Protein AF-0000000067173569 (afdb_homodimer)

Organism: Mycolicibacterium smegmatis (strain ATCC 700084 / mc(2)155) (NCBI:txid246196)

Nearest PDB structures (foldseek):
  5ybn-assembly1_A  TM=7.438E-01  e=6.746E-12  Penicillium brasilianum
  5ybm-assembly1_B  TM=7.495E-01  e=1.218E-11  Penicillium brasilianum
  5ep9-assembly2_B  TM=6.623E-01  e=2.924E-09  Streptomyces nogalater
  4xbz-assembly4_H  TM=6.150E-01  e=3.825E-09  Micromonospora carbonacea
  5nch-assembly1_A  TM=6.832E-01  e=6.021E-06  Streptomyces muensis

Radius of gyration: 27.14 Å; Cα contacts (8 Å, |Δi|>4): 1643; chains: 2; bounding box: 82×82×100 Å

Foldseek 3Di:
DPPPPPDPPPPPPPPPPAFFFDPVLQDVVVLCVLLPDAADCVLVVQFPDADLQAGEHEPVSVPPDDPVVLVVNLVSLQCCCAQGQQKYKYALQDPLVLLQVLVVQVVVVQVVCVVVVHFQDDPFDHGPQKGKDFQSLQSCLQRPLLSSLNGQLGVVVQSSLCSLFNNLKEKGKMKMWGDAQRAKGQWFFDPDLRPPDLVCSRVDTLVCLSCGLSFKKKKKAWSAWFDVLQFAKWFRTSSLVSSNQSNNSPDPVNSVVSVVSTDDDTGHHNMMMMGGSSTTMITGHNNDDGDGTIIIMMIMGHLVDDDPDDHPLLSSCLSNLVSLLVCVVVVPDPSSSLSSLSHRFRRDQDDWQCVQFPPDPHPGDHGRSRLSSVCSVVVPDSVVSNVVVVSSVVRRDD/DPPPPPDPPPPPPPPPPAFFFDPVLQDVVVLCVLLPDAADVVLVVQFPDADLQAGEHEPVSVPPDDPVVLVVNLVSLQCCCAQGQQKYKYALQDPLVLLQVLVVQVVVVQVVCVVVVHFQDDPFDHGPQKGKDFQSLQSCLQRPLLSSLNGQLGVSVQSSLCSLFNNLKEKGKMKMWGDAQRAKGQWFFDFDLRPPDLVCSRVDTLVCLSCGLSFKKKKKAWSAWFDVLQFAKWFRTSSLVSSNQNNNSPDPVNSVVSVVSTDDDTGHHNMMMMGRSSTTMITGHNNDDGDGTIIIMMIMGHLVDDDPDDHPLLSSCLSNLVVLLVCVVVVHDPSSSLSSLSHRFRRDQDDWQCVQFPPDPHPGDHGRSRLSSVCSVVVPDSVVSNVVVVSSVVRRDD

InterPro domains:
  IPR008775 Phytanoyl-CoA dioxygenase-like [PF05721] (85-294)
  IPR047128 Phytanoyl-CoA dioxygenase [PTHR21308] (70-301)

pLDDT: mean 91.6, std 15.07, range [25.23, 98.88]

Secondary structure (DSSP, 8-state):
----------------TTSB--GGG--HHHHHHHH-----GGG-TTSSEEETTEEEEEHHHHTT--HHHHHHHHHHHHHHHTTS-SEEEEET-S-HHHHHHHHHHHHHHHHHHHHTT----BTTB-TTSEEEETTHHHHHHHH-HHHHHHHHT-HHHHHHHHHHH-TT-EEEEEEEEE-TTPPPPPPB--TTGGGS-GGGGGGSBHHHHHHGGGGEEEEEEESS-B-GGG-PPEE-TTGGG-TTHHHHTTSHHHHHHHHHH-B---B-TT-EEEE-TTS-EEPPP---SS--EEEEEEEEE-TTBPPSB---HHHHHHHHHHHHHHHHHTT--HHHHHHHHHHHS--S--SB-TTTS--SSSSSPPPHHHHHHHHHHTT--HHHHHHHHHHHHHHH--/----------------TTSB--GGG--HHHHHHHH-----GGG-TTSSEEETTEEEEEHHHHTT--HHHHHHHHHHHHHHHTTS-SEEEEET-S-HHHHHHHHHHHHHHHHHHHHTT----BTTB-TTSEEEETTHHHHHHHH-HHHHHHHHT-HHHHHHHHHHH-TT-EEEEEEEEE-TTPPPPPPB--TTGGGS-GGGGGGSBHHHHHHGGGGEEEEEEESS-B-GGG-PPEE-TTGGG-TTHHHHTTSHHHHHHHHHH-B---B-TT-EEEE-TTS-EEPPP---SS--EEEEEEEEE-TTBPPSB---HHHHHHHHHHHHHHHHHTT--HHHHHHHHHHHS--S--SB-TTTS--SSSSSPPPHHHHHHHHHHTT--HHHHHHHHHHHHHHH--

Sequence (796 aa):
MTSSLGSPVRSTGSTRRGAFIDESDCSLDDFRAAVARTTDAADYPHATEIRSNVPVYTAAALDGTDDGRRRAVQTELIAALSDGPGVVLFENAFDPAVVDSAGEAFTALIEQQRAAGGAAGDHFGAAGANDRVWNAAQKLALHSPRVYAEYYANDILALVSQAWLGPRYQVTSQVNVVNPGGAAQVPHRDYHLGFVTPGALAAYPAHIHRLSPALTLQGAVAHCDMPVESGPTMLLPYSQTFEAGYIAFYRPEFIEFFAEHHVQLPLRTGDAVFFNPALFHGAGANTSTGIRRMANLLQISSPFGRAMEALDRTAMIRAVYPELLAMKAAGRPEHELANVINATAEGYAFPTNLDLDQPIGSLAPPSQVDTVLEALATRRTPAELDTLLSQQDERRIPMTSSLGSPVRSTGSTRRGAFIDESDCSLDDFRAAVARTTDAADYPHATEIRSNVPVYTAAALDGTDDGRRRAVQTELIAALSDGPGVVLFENAFDPAVVDSAGEAFTALIEQQRAAGGAAGDHFGAAGANDRVWNAAQKLALHSPRVYAEYYANDILALVSQAWLGPRYQVTSQVNVVNPGGAAQVPHRDYHLGFVTPGALAAYPAHIHRLSPALTLQGAVAHCDMPVESGPTMLLPYSQTFEAGYIAFYRPEFIEFFAEHHVQLPLRTGDAVFFNPALFHGAGANTSTGIRRMANLLQISSPFGRAMEALDRTAMIRAVYPELLAMKAAGRPEHELANVINATAEGYAFPTNLDLDQPIGSLAPPSQVDTVLEALATRRTPAELDTLLSQQDERRIP

Structure (mmCIF, N/CA/C/O backbone):
data_AF-0000000067173569-model_v1
#
loop_
_entity.id
_entity.type
_entity.pdbx_description
1 polymer 'Phytanoyl-CoA dioxygenase'
#
loop_
_atom_site.group_PDB
_atom_site.id
_atom_site.type_symbol
_atom_site.label_atom_id
_atom_site.label_alt_id
_atom_site.label_comp_id
_atom_site.label_asym_id
_atom_site.label_entity_id
_atom_site.label_seq_id
_atom_site.pdbx_PDB_ins_code
_atom_site.Cartn_x
_atom_site.Cartn_y
_atom_site.Cartn_z
_atom_site.occupancy
_atom_site.B_iso_or_equiv
_atom_site.auth_seq_id
_atom_site.auth_comp_id
_atom_site.auth_asym_id
_atom_site.auth_atom_id
_atom_site.pdbx_PDB_model_num
ATOM 1 N N . MET A 1 1 ? -50.969 43.125 -14.453 1 26.12 1 MET A N 1
ATOM 2 C CA . MET A 1 1 ? -50.875 41.938 -13.578 1 26.12 1 MET A CA 1
ATOM 3 C C . MET A 1 1 ? -49.75 41 -14.047 1 26.12 1 MET A C 1
ATOM 5 O O . MET A 1 1 ? -49.938 40.188 -14.953 1 26.12 1 MET A O 1
ATOM 9 N N . THR A 1 2 ? -48.469 41.531 -14.164 1 30 2 THR A N 1
ATOM 10 C CA . THR A 1 2 ? -47.25 41.062 -14.805 1 30 2 THR A CA 1
ATOM 11 C C . THR A 1 2 ? -46.688 39.844 -14.055 1 30 2 THR A C 1
ATOM 13 O O . THR A 1 2 ? -46.438 39.906 -12.852 1 30 2 THR A O 1
ATOM 16 N N . SER A 1 3 ? -47.125 38.594 -14.445 1 29.27 3 SER A N 1
ATOM 17 C CA . SER A 1 3 ? -46.875 37.25 -13.93 1 29.27 3 SER A CA 1
ATOM 18 C C . SER A 1 3 ? -45.375 36.969 -13.859 1 29.27 3 SER A C 1
ATOM 20 O O . SER A 1 3 ? -44.688 37 -14.883 1 29.27 3 SER A O 1
ATOM 22 N N . SER A 1 4 ? -44.656 37.375 -12.75 1 25.81 4 SER A N 1
ATOM 23 C CA . SER A 1 4 ? -43.25 37.219 -12.477 1 25.81 4 SER A CA 1
ATOM 24 C C . SER A 1 4 ? -42.812 35.75 -12.469 1 25.81 4 SER A C 1
ATOM 26 O O . SER A 1 4 ? -43.344 34.969 -11.688 1 25.81 4 SER A O 1
ATOM 28 N N . LEU A 1 5 ? -42.469 35.156 -13.68 1 32.62 5 LEU A N 1
ATOM 29 C CA . LEU A 1 5 ? -42 33.781 -13.891 1 32.62 5 LEU A CA 1
ATOM 30 C C . LEU A 1 5 ? -40.812 33.469 -12.961 1 32.62 5 LEU A C 1
ATOM 32 O O . LEU A 1 5 ? -39.812 34.156 -12.969 1 32.62 5 LEU A O 1
ATOM 36 N N . GLY A 1 6 ? -41.125 32.875 -11.766 1 26.62 6 GLY A N 1
ATOM 37 C CA . GLY A 1 6 ? -40.188 32.406 -10.75 1 26.62 6 GLY A CA 1
ATOM 38 C C . GLY A 1 6 ? -39.125 31.484 -11.297 1 26.62 6 GLY A C 1
ATOM 39 O O . GLY A 1 6 ? -39.438 30.516 -12 1 26.62 6 GLY A O 1
ATOM 40 N N . SER A 1 7 ? -37.875 32.031 -11.578 1 30.16 7 SER A N 1
ATOM 41 C CA . SER A 1 7 ? -36.75 31.281 -12.102 1 30.16 7 SER A CA 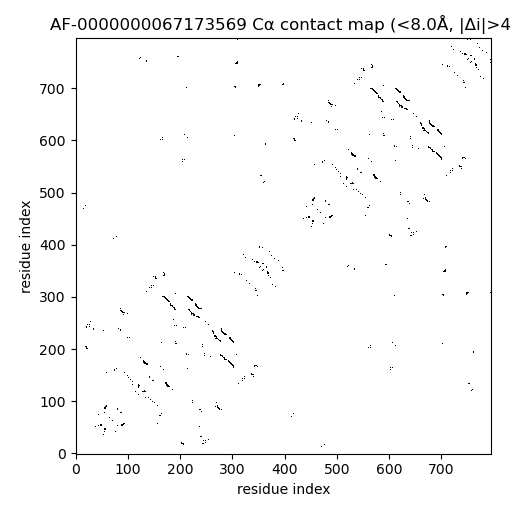1
ATOM 42 C C . SER A 1 7 ? -36.438 30.062 -11.25 1 30.16 7 SER A C 1
ATOM 44 O O . SER A 1 7 ? -36.406 30.141 -10.016 1 30.16 7 SER A O 1
ATOM 46 N N . PRO A 1 8 ? -36.656 28.797 -11.805 1 32.69 8 PRO A N 1
ATOM 47 C CA . PRO A 1 8 ? -36.469 27.578 -11.008 1 32.69 8 PRO A CA 1
ATOM 48 C C . PRO A 1 8 ? -35.094 27.516 -10.359 1 32.69 8 PRO A C 1
ATOM 50 O O . PRO A 1 8 ? -34.094 27.984 -10.945 1 32.69 8 PRO A O 1
ATOM 53 N N . VAL A 1 9 ? -34.906 27.562 -9.086 1 27.33 9 VAL A N 1
ATOM 54 C CA . VAL A 1 9 ? -33.719 27.297 -8.25 1 27.33 9 VAL A CA 1
ATOM 55 C C . VAL A 1 9 ? -33.125 25.953 -8.633 1 27.33 9 VAL A C 1
ATOM 57 O O . VAL A 1 9 ? -33.75 24.906 -8.492 1 27.33 9 VAL A O 1
ATOM 60 N N . ARG A 1 10 ? -32.188 26.016 -9.695 1 32.34 10 ARG A N 1
ATOM 61 C CA . ARG A 1 10 ? -31.422 24.828 -10.055 1 32.34 10 ARG A CA 1
ATOM 62 C C . ARG A 1 10 ? -30.906 24.109 -8.805 1 32.34 10 ARG A C 1
ATOM 64 O O . ARG A 1 10 ? -30.25 24.734 -7.961 1 32.34 10 ARG A O 1
ATOM 71 N N . SER A 1 11 ? -31.594 23.125 -8.375 1 29.66 11 SER A N 1
ATOM 72 C CA . SER A 1 11 ? -31.156 22.25 -7.297 1 29.66 11 SER A CA 1
ATOM 73 C C . SER A 1 11 ? -29.672 21.938 -7.406 1 29.66 11 SER A C 1
ATOM 75 O O . SER A 1 11 ? -29.219 21.312 -8.383 1 29.66 11 SER A O 1
ATOM 77 N N . THR A 1 12 ? -28.719 22.781 -7.125 1 32.84 12 THR A N 1
ATOM 78 C CA . THR A 1 12 ? -27.297 23 -7.348 1 32.84 12 THR A CA 1
ATOM 79 C C . THR A 1 12 ? -26.484 21.797 -6.891 1 32.84 12 THR A C 1
ATOM 81 O O . THR A 1 12 ? -25.266 21.766 -7.059 1 32.84 12 THR A O 1
ATOM 84 N N . GLY A 1 13 ? -26.812 21.172 -5.746 1 33.41 13 GLY A N 1
ATOM 85 C CA . GLY A 1 13 ? -25.719 20.359 -5.219 1 33.41 13 GLY A CA 1
ATOM 86 C C . GLY A 1 13 ? -25.422 19.141 -6.066 1 33.41 13 GLY A C 1
ATOM 87 O O . GLY A 1 13 ? -26.141 18.141 -6 1 33.41 13 GLY A O 1
ATOM 88 N N . SER A 1 14 ? -25.141 19.203 -7.285 1 34.59 14 SER A N 1
ATOM 89 C CA . SER A 1 14 ? -24.781 18.031 -8.086 1 34.59 14 SER A CA 1
ATOM 90 C C . SER A 1 14 ? -23.844 17.109 -7.328 1 34.59 14 SER A C 1
ATOM 92 O O . SER A 1 14 ? -22.719 17.516 -6.996 1 34.59 14 SER A O 1
ATOM 94 N N . THR A 1 15 ? -24.203 16.312 -6.352 1 40.56 15 THR A N 1
ATOM 95 C CA . THR A 1 15 ? -23.484 15.211 -5.727 1 40.56 15 THR A CA 1
ATOM 96 C C . THR A 1 15 ? -22.562 14.523 -6.73 1 40.56 15 THR A C 1
ATOM 98 O O . THR A 1 15 ? -23.016 14.07 -7.785 1 40.56 15 THR A O 1
ATOM 101 N N . ARG A 1 16 ? -21.406 15.07 -6.957 1 53 16 ARG A N 1
ATOM 102 C CA . ARG A 1 16 ? -20.375 14.383 -7.742 1 53 16 ARG A CA 1
ATOM 103 C C . ARG A 1 16 ? -20.5 12.867 -7.602 1 53 16 ARG A C 1
ATOM 105 O O . ARG A 1 16 ? -20.188 12.312 -6.543 1 53 16 ARG A O 1
ATOM 112 N N . ARG A 1 17 ? -21.391 12.273 -8.281 1 59.25 17 ARG A N 1
ATOM 113 C CA . ARG A 1 17 ? -21.594 10.836 -8.406 1 59.25 17 ARG A CA 1
ATOM 114 C C . ARG A 1 17 ? -20.266 10.086 -8.484 1 59.25 17 ARG A C 1
ATOM 116 O O . ARG A 1 17 ? -19.297 10.594 -9.055 1 59.25 17 ARG A O 1
ATOM 123 N N . GLY A 1 18 ? -19.969 9.195 -7.395 1 83 18 GLY A N 1
ATOM 124 C CA . GLY A 1 18 ? -18.938 8.211 -7.656 1 83 18 GLY A CA 1
ATOM 125 C C . GLY A 1 18 ? -17.766 8.312 -6.691 1 83 18 GLY A C 1
ATOM 126 O O . GLY A 1 18 ? -16.797 7.566 -6.812 1 83 18 GLY A O 1
ATOM 127 N N . ALA A 1 19 ? -18.016 9.219 -5.676 1 93.56 19 ALA A N 1
ATOM 128 C CA . ALA A 1 19 ? -16.906 9.344 -4.738 1 93.56 19 ALA A CA 1
ATOM 129 C C . ALA A 1 19 ? -16.891 8.203 -3.729 1 93.56 19 ALA A C 1
ATOM 131 O O . ALA A 1 19 ? -15.852 7.875 -3.16 1 93.56 19 ALA A O 1
ATOM 132 N N . PHE A 1 20 ? -18.109 7.645 -3.51 1 96 20 PHE A N 1
ATOM 133 C CA . PHE A 1 20 ? -18.266 6.484 -2.641 1 96 20 PHE A CA 1
ATOM 134 C C . PHE A 1 20 ? -19.094 5.402 -3.314 1 96 20 PHE A C 1
ATOM 136 O O . PHE A 1 20 ? -19.828 5.68 -4.27 1 96 20 PHE A O 1
ATOM 143 N N . ILE A 1 21 ? -18.875 4.191 -2.898 1 95.56 21 ILE A N 1
ATOM 144 C CA . ILE A 1 21 ? -19.641 3.029 -3.346 1 95.56 21 ILE A CA 1
ATOM 145 C C . ILE A 1 21 ? -20.453 2.465 -2.184 1 95.56 21 ILE A C 1
ATOM 147 O O . ILE A 1 21 ? -19.938 2.324 -1.07 1 95.56 21 ILE A O 1
ATOM 151 N N . ASP A 1 22 ? -21.703 2.283 -2.424 1 92.25 22 ASP A N 1
ATOM 152 C CA . ASP A 1 22 ? -22.547 1.705 -1.374 1 92.25 22 ASP A CA 1
ATOM 153 C C . ASP A 1 22 ? -23.469 0.636 -1.939 1 92.25 22 ASP A C 1
ATOM 155 O O . ASP A 1 22 ? -23.266 0.159 -3.059 1 92.25 22 ASP A O 1
ATOM 159 N N . GLU A 1 23 ? -24.422 0.193 -1.171 1 92.31 23 GLU A N 1
ATOM 160 C CA . GLU A 1 23 ? -25.281 -0.94 -1.504 1 92.31 23 GLU A CA 1
ATOM 161 C C . GLU A 1 23 ? -26.109 -0.656 -2.752 1 92.31 23 GLU A C 1
ATOM 163 O O . GLU A 1 23 ? -26.406 -1.565 -3.531 1 92.31 23 GLU A O 1
ATOM 168 N N . SER A 1 24 ? -26.406 0.577 -2.93 1 93.44 24 SER A N 1
ATOM 169 C CA . SER A 1 24 ? -27.25 0.936 -4.066 1 93.44 24 SER A CA 1
ATOM 170 C C . SER A 1 24 ? -26.484 0.814 -5.379 1 93.44 24 SER A C 1
ATOM 172 O O . SER A 1 24 ? -27.094 0.784 -6.453 1 93.44 24 SER A O 1
ATOM 174 N N . ASP A 1 25 ? -25.219 0.726 -5.293 1 95.44 25 ASP A N 1
ATOM 175 C CA . ASP A 1 25 ? -24.375 0.602 -6.48 1 95.44 25 ASP A CA 1
ATOM 176 C C . ASP A 1 25 ? -24.234 -0.86 -6.898 1 95.44 25 ASP A C 1
ATOM 178 O O . ASP A 1 25 ? -23.656 -1.156 -7.945 1 95.44 25 ASP A O 1
ATOM 182 N N . CYS A 1 26 ? -24.75 -1.793 -6.148 1 96.5 26 CYS A N 1
ATOM 183 C CA . CYS A 1 26 ? -24.594 -3.225 -6.383 1 96.5 26 CYS A CA 1
ATOM 184 C C . CYS A 1 26 ? -25.719 -3.762 -7.25 1 96.5 26 CYS A C 1
ATOM 186 O O . CYS A 1 26 ? -26.531 -4.582 -6.797 1 96.5 26 CYS A O 1
ATOM 188 N N . SER A 1 27 ? -25.672 -3.449 -8.484 1 97.12 27 SER A N 1
ATOM 189 C CA . SER A 1 27 ? -26.672 -3.885 -9.453 1 97.12 27 SER A CA 1
ATOM 190 C C . SER A 1 27 ? -26.25 -5.164 -10.164 1 97.12 27 SER A C 1
ATOM 192 O O . SER A 1 27 ? -25.219 -5.188 -10.852 1 97.12 27 SER A O 1
ATOM 194 N N . LEU A 1 28 ? -27.094 -6.191 -10.055 1 97.81 28 LEU A N 1
ATOM 195 C CA . LEU A 1 28 ? -26.781 -7.445 -10.734 1 97.81 28 LEU A CA 1
ATOM 196 C C . LEU A 1 28 ? -26.797 -7.258 -12.25 1 97.81 28 LEU A C 1
ATOM 198 O O . LEU A 1 28 ? -26 -7.883 -12.961 1 97.81 28 LEU A O 1
ATOM 202 N N . ASP A 1 29 ? -27.672 -6.375 -12.719 1 97.94 29 ASP A N 1
ATOM 203 C CA . ASP A 1 29 ? -27.75 -6.105 -14.148 1 97.94 29 ASP A CA 1
ATOM 204 C C . ASP A 1 29 ? -26.453 -5.461 -14.648 1 97.94 29 ASP A C 1
ATOM 206 O O . ASP A 1 29 ? -25.953 -5.816 -15.711 1 97.94 29 ASP A O 1
ATOM 210 N N . ASP A 1 30 ? -25.953 -4.52 -13.883 1 97.38 30 ASP A N 1
ATOM 211 C CA . ASP A 1 30 ? -24.688 -3.889 -14.242 1 97.38 30 ASP A CA 1
ATOM 212 C C . ASP A 1 30 ? -23.547 -4.895 -14.188 1 97.38 30 ASP A C 1
ATOM 214 O O . ASP A 1 30 ? -22.641 -4.859 -15.039 1 97.38 30 ASP A O 1
ATOM 218 N N . PHE A 1 31 ? -23.656 -5.75 -13.211 1 98.06 31 PHE A N 1
ATOM 219 C CA . PHE A 1 31 ? -22.641 -6.797 -13.086 1 98.06 31 PHE A CA 1
ATOM 220 C C . PHE A 1 31 ? -22.688 -7.734 -14.281 1 98.06 31 PHE A C 1
ATOM 222 O O . PHE A 1 31 ? -21.641 -8.031 -14.883 1 98.06 31 PHE A O 1
ATOM 229 N N . ARG A 1 32 ? -23.812 -8.164 -14.633 1 98.06 32 ARG A N 1
ATOM 230 C CA . ARG A 1 32 ? -24.016 -9.023 -15.789 1 98.06 32 ARG A CA 1
ATOM 231 C C . ARG A 1 32 ? -23.469 -8.375 -17.062 1 98.06 32 ARG A C 1
ATOM 233 O O . ARG A 1 32 ? -22.797 -9.031 -17.859 1 98.06 32 ARG A O 1
ATOM 240 N N . ALA A 1 33 ? -23.734 -7.141 -17.188 1 97.44 33 ALA A N 1
ATOM 241 C CA . ALA A 1 33 ? -23.25 -6.402 -18.344 1 97.44 33 ALA A CA 1
ATOM 242 C C . ALA A 1 33 ? -21.719 -6.332 -18.359 1 97.44 33 ALA A C 1
ATOM 244 O O . ALA A 1 33 ? -21.109 -6.43 -19.422 1 97.44 33 ALA A O 1
ATOM 245 N N . ALA A 1 34 ? -21.125 -6.152 -17.188 1 96.25 34 ALA A N 1
ATOM 246 C CA . ALA A 1 34 ? -19.688 -6.02 -17.062 1 96.25 34 ALA A CA 1
ATOM 247 C C . ALA A 1 34 ? -18.969 -7.309 -17.453 1 96.25 34 ALA A C 1
ATOM 249 O O . ALA A 1 34 ? -17.875 -7.273 -18.016 1 96.25 34 ALA A O 1
ATOM 250 N N . VAL A 1 35 ? -19.625 -8.461 -17.234 1 97.56 35 VAL A N 1
ATOM 251 C CA . VAL A 1 35 ? -18.922 -9.719 -17.438 1 97.56 35 VAL A CA 1
ATOM 252 C C . VAL A 1 35 ? -19.344 -10.32 -18.781 1 97.56 35 VAL A C 1
ATOM 254 O O . VAL A 1 35 ? -18.75 -11.297 -19.25 1 97.56 35 VAL A O 1
ATOM 257 N N . ALA A 1 36 ? -20.406 -9.758 -19.406 1 96.5 36 ALA A N 1
ATOM 258 C CA . ALA A 1 36 ? -20.891 -10.273 -20.688 1 96.5 36 ALA A CA 1
ATOM 259 C C . ALA A 1 36 ? -20 -9.812 -21.844 1 96.5 36 ALA A C 1
ATOM 261 O O . ALA A 1 36 ? -20.422 -9.031 -22.688 1 96.5 36 ALA A O 1
ATOM 262 N N . ARG A 1 37 ? -18.781 -10.227 -21.812 1 96.25 37 ARG A N 1
ATOM 263 C CA . ARG A 1 37 ? -17.766 -9.867 -22.797 1 96.25 37 ARG A CA 1
ATOM 264 C C . ARG A 1 37 ? -17.078 -11.109 -23.344 1 96.25 37 ARG A C 1
ATOM 266 O O . ARG A 1 37 ? -17.047 -12.156 -22.688 1 96.25 37 ARG A O 1
ATOM 273 N N . THR A 1 38 ? -16.625 -11.008 -24.547 1 97.5 38 THR A N 1
ATOM 274 C CA . THR A 1 38 ? -15.82 -12.055 -25.172 1 97.5 38 THR A CA 1
ATOM 275 C C . THR A 1 38 ? -14.398 -11.57 -25.422 1 97.5 38 THR A C 1
ATOM 277 O O . THR A 1 38 ? -14.195 -10.484 -25.969 1 97.5 38 THR A O 1
ATOM 280 N N . THR A 1 39 ? -13.484 -12.328 -24.984 1 98.31 39 THR A N 1
ATOM 281 C CA . THR A 1 39 ? -12.086 -11.984 -25.188 1 98.31 39 THR A CA 1
ATOM 282 C C . THR A 1 39 ? -11.672 -12.227 -26.641 1 98.31 39 THR A C 1
ATOM 284 O O . THR A 1 39 ? -11.742 -13.352 -27.125 1 98.31 39 THR A O 1
ATOM 287 N N . ASP A 1 40 ? -11.281 -11.172 -27.328 1 97.56 40 ASP A N 1
ATOM 288 C CA . ASP A 1 40 ? -10.805 -11.258 -28.703 1 97.56 40 ASP A CA 1
ATOM 289 C C . ASP A 1 40 ? -9.32 -11.609 -28.75 1 97.56 40 ASP A C 1
ATOM 291 O O . ASP A 1 40 ? -8.484 -10.859 -28.25 1 97.56 40 ASP A O 1
ATOM 295 N N . ALA A 1 41 ? -9.008 -12.672 -29.391 1 97.56 41 ALA A N 1
ATOM 296 C CA . ALA A 1 41 ? -7.621 -13.133 -29.5 1 97.56 41 ALA A CA 1
ATOM 297 C C . ALA A 1 41 ? -6.738 -12.062 -30.141 1 97.56 41 ALA A C 1
ATOM 299 O O . ALA A 1 41 ? -5.551 -11.969 -29.844 1 97.56 41 ALA A O 1
ATOM 300 N N . ALA A 1 42 ? -7.254 -11.211 -30.969 1 97.12 42 ALA A N 1
ATOM 301 C CA . ALA A 1 42 ? -6.508 -10.164 -31.656 1 97.12 42 ALA A CA 1
ATOM 302 C C . ALA A 1 42 ? -5.945 -9.148 -30.672 1 97.12 42 ALA A C 1
ATOM 304 O O . ALA A 1 42 ? -4.934 -8.492 -30.953 1 97.12 42 ALA A O 1
ATOM 305 N N . ASP A 1 43 ? -6.574 -9.031 -29.547 1 96.44 43 ASP A N 1
ATOM 306 C CA . ASP A 1 43 ? -6.125 -8.086 -28.516 1 96.44 43 ASP A CA 1
ATOM 307 C C . ASP A 1 43 ? -4.969 -8.672 -27.703 1 96.44 43 ASP A C 1
ATOM 309 O O . ASP A 1 43 ? -4.32 -7.961 -26.938 1 96.44 43 ASP A O 1
ATOM 313 N N . TYR A 1 44 ? -4.695 -9.969 -27.875 1 97.31 44 TYR A N 1
ATOM 314 C CA . TYR A 1 44 ? -3.65 -10.68 -27.141 1 97.31 44 TYR A CA 1
ATOM 315 C C . TYR A 1 44 ? -2.777 -11.492 -28.078 1 97.31 44 TYR A C 1
ATOM 317 O O . TYR A 1 44 ? -2.711 -12.719 -27.969 1 97.31 44 TYR A O 1
ATOM 325 N N . PRO A 1 45 ? -2.023 -10.797 -28.891 1 96.31 45 PRO A N 1
ATOM 326 C CA . PRO A 1 45 ? -1.283 -11.469 -29.969 1 96.31 45 PRO A CA 1
ATOM 327 C C . PRO A 1 45 ? -0.186 -12.391 -29.422 1 96.31 45 PRO A C 1
ATOM 329 O O . PRO A 1 45 ? 0.291 -13.266 -30.141 1 96.31 45 PRO A O 1
ATOM 332 N N . HIS A 1 46 ? 0.272 -12.227 -28.219 1 96.06 46 HIS A N 1
ATOM 333 C CA . HIS A 1 46 ? 1.327 -13.078 -27.688 1 96.06 46 HIS A CA 1
ATOM 334 C C . HIS A 1 46 ? 0.747 -14.32 -27.016 1 96.06 46 HIS A C 1
ATOM 336 O O . HIS A 1 46 ? 1.489 -15.211 -26.609 1 96.06 46 HIS A O 1
ATOM 342 N N . ALA A 1 47 ? -0.56 -14.375 -26.812 1 97.31 47 ALA A N 1
ATOM 343 C CA . ALA A 1 47 ? -1.221 -15.578 -26.312 1 97.31 47 ALA A CA 1
ATOM 344 C C . ALA A 1 47 ? -1.324 -16.641 -27.391 1 97.31 47 ALA A C 1
ATOM 346 O O . ALA A 1 47 ? -1.45 -16.328 -28.578 1 97.31 47 ALA A O 1
ATOM 347 N N . THR A 1 48 ? -1.262 -17.875 -27 1 97.19 48 THR A N 1
ATOM 348 C CA . THR A 1 48 ? -1.377 -18.984 -27.938 1 97.19 48 THR A CA 1
ATOM 349 C C . THR A 1 48 ? -2.838 -19.25 -28.297 1 97.19 48 THR A C 1
ATOM 351 O O . THR A 1 48 ? -3.15 -19.641 -29.422 1 97.19 48 THR A O 1
ATOM 354 N N . GLU A 1 49 ? -3.717 -19.016 -27.344 1 97.38 49 GLU A N 1
ATOM 355 C CA . GLU A 1 49 ? -5.152 -19.188 -27.547 1 97.38 49 GLU A CA 1
ATOM 356 C C . GLU A 1 49 ? -5.953 -18.5 -26.453 1 97.38 49 GLU A C 1
ATOM 358 O O . GLU A 1 49 ? -5.379 -17.984 -25.484 1 97.38 49 GLU A O 1
ATOM 363 N N . ILE A 1 50 ? -7.199 -18.359 -26.688 1 98.56 50 ILE A N 1
ATOM 364 C CA . ILE A 1 50 ? -8.164 -17.938 -25.688 1 98.56 50 ILE A CA 1
ATOM 365 C C . ILE A 1 50 ? -9.031 -19.125 -25.266 1 98.56 50 ILE A C 1
ATOM 367 O O . ILE A 1 50 ? -9.648 -19.766 -26.109 1 98.56 50 ILE A O 1
ATOM 371 N N . ARG A 1 51 ? -8.992 -19.516 -24.016 1 98.5 51 ARG A N 1
ATOM 372 C CA . ARG A 1 51 ? -9.836 -20.578 -23.469 1 98.5 51 ARG A CA 1
ATOM 373 C C . ARG A 1 51 ? -10.82 -20.016 -22.453 1 98.5 51 ARG A C 1
ATOM 375 O O . ARG A 1 51 ? -10.414 -19.547 -21.391 1 98.5 51 ARG A O 1
ATOM 382 N N . SER A 1 52 ? -12.141 -20.031 -22.719 1 97.94 52 SER A N 1
ATOM 383 C CA . SER A 1 52 ? -13.164 -19.516 -21.812 1 97.94 52 SER A CA 1
ATOM 384 C C . SER A 1 52 ? -12.867 -18.078 -21.391 1 97.94 52 SER A C 1
ATOM 386 O O . SER A 1 52 ? -12.891 -17.766 -20.203 1 97.94 52 SER A O 1
ATOM 388 N N . ASN A 1 53 ? -12.422 -17.219 -22.344 1 98.31 53 ASN A N 1
ATOM 389 C CA . ASN A 1 53 ? -12.164 -15.797 -22.203 1 98.31 53 ASN A CA 1
ATOM 390 C C . ASN A 1 53 ? -10.828 -15.531 -21.5 1 98.31 53 ASN A C 1
ATOM 392 O O . ASN A 1 53 ? -10.469 -14.383 -21.25 1 98.31 53 ASN A O 1
ATOM 396 N N . VAL A 1 54 ? -10.047 -16.641 -21.219 1 98.81 54 VAL A N 1
ATOM 397 C CA . VAL A 1 54 ? -8.766 -16.484 -20.531 1 98.81 54 VAL A CA 1
ATOM 398 C C . VAL A 1 54 ? -7.629 -16.594 -21.547 1 98.81 54 VAL A C 1
ATOM 400 O O . VAL A 1 54 ? -7.477 -17.609 -22.219 1 98.81 54 VAL A O 1
ATOM 403 N N . PRO A 1 55 ? -6.855 -15.523 -21.75 1 98.81 55 PRO A N 1
ATOM 404 C CA . PRO A 1 55 ? -5.66 -15.68 -22.578 1 98.81 55 PRO A CA 1
ATOM 405 C C . PRO A 1 55 ? -4.695 -16.734 -22.031 1 98.81 55 PRO A C 1
ATOM 407 O O . PRO A 1 55 ? -4.371 -16.719 -20.828 1 98.81 55 PRO A O 1
ATOM 410 N N . VAL A 1 56 ? -4.262 -17.641 -22.859 1 98.69 56 VAL A N 1
ATOM 411 C CA . VAL A 1 56 ? -3.338 -18.703 -22.5 1 98.69 56 VAL A CA 1
ATOM 412 C C . VAL A 1 56 ? -2 -18.5 -23.203 1 98.69 56 VAL A C 1
ATOM 414 O O . VAL A 1 56 ? -1.955 -18.344 -24.422 1 98.69 56 VAL A O 1
ATOM 417 N N . TYR A 1 57 ? -0.974 -18.422 -22.438 1 98.06 57 TYR A N 1
ATOM 418 C CA . TYR A 1 57 ? 0.387 -18.266 -22.938 1 98.06 57 TYR A CA 1
ATOM 419 C C . TYR A 1 57 ? 1.183 -19.562 -22.734 1 98.06 57 TYR A C 1
ATOM 421 O O . TYR A 1 57 ? 0.828 -20.391 -21.906 1 98.06 57 TYR A O 1
ATOM 429 N N . THR A 1 58 ? 2.209 -19.734 -23.5 1 96 58 THR A N 1
ATOM 430 C CA . THR A 1 58 ? 3.176 -20.797 -23.297 1 96 58 THR A CA 1
ATOM 431 C C . THR A 1 58 ? 4.539 -20.234 -22.906 1 96 58 THR A C 1
ATOM 433 O O . THR A 1 58 ? 5.043 -19.312 -23.578 1 96 58 THR A O 1
ATOM 436 N N . ALA A 1 59 ? 5.07 -20.734 -21.844 1 92.25 59 ALA A N 1
ATOM 437 C CA . ALA A 1 59 ? 6.359 -20.234 -21.359 1 92.25 59 ALA A CA 1
ATOM 438 C C . ALA A 1 59 ? 7.41 -20.297 -22.469 1 92.25 59 ALA A C 1
ATOM 440 O O . ALA A 1 59 ? 8.234 -19.375 -22.594 1 92.25 59 ALA A O 1
ATOM 441 N N . ALA A 1 60 ? 7.406 -21.312 -23.234 1 88.38 60 ALA A N 1
ATOM 442 C CA . ALA A 1 60 ? 8.383 -21.516 -24.312 1 88.38 60 ALA A CA 1
ATOM 443 C C . ALA A 1 60 ? 8.328 -20.375 -25.312 1 88.38 60 ALA A C 1
ATOM 445 O O . ALA A 1 60 ? 9.359 -19.969 -25.859 1 88.38 60 ALA A O 1
ATOM 446 N N . ALA A 1 61 ? 7.152 -19.891 -25.562 1 87.62 61 ALA A N 1
ATOM 447 C CA . ALA A 1 61 ? 6.98 -18.812 -26.547 1 87.62 61 ALA A CA 1
ATOM 448 C C . ALA A 1 61 ? 7.543 -17.5 -26.016 1 87.62 61 ALA A C 1
ATOM 450 O O . ALA A 1 61 ? 7.793 -16.578 -26.797 1 87.62 61 ALA A O 1
ATOM 451 N N . LEU A 1 62 ? 7.773 -17.453 -24.766 1 89.06 62 LEU A N 1
ATOM 452 C CA . LEU A 1 62 ? 8.211 -16.203 -24.141 1 89.06 62 LEU A CA 1
ATOM 453 C C . LEU A 1 62 ? 9.68 -16.281 -23.75 1 89.06 62 LEU A C 1
ATOM 455 O O . LEU A 1 62 ? 10.25 -15.289 -23.297 1 89.06 62 LEU A O 1
ATOM 459 N N . ASP A 1 63 ? 10.234 -17.391 -23.953 1 80.88 63 ASP A N 1
ATOM 460 C CA . ASP A 1 63 ? 11.641 -17.594 -23.625 1 80.88 63 ASP A CA 1
ATOM 461 C C . ASP A 1 63 ? 12.539 -16.75 -24.547 1 80.88 63 ASP A C 1
ATOM 463 O O . ASP A 1 63 ? 12.305 -16.672 -25.75 1 80.88 63 ASP A O 1
ATOM 467 N N . GLY A 1 64 ? 13.547 -16.172 -23.938 1 73.31 64 GLY A N 1
ATOM 468 C CA . GLY A 1 64 ? 14.57 -15.484 -24.703 1 73.31 64 GLY A CA 1
ATOM 469 C C . GLY A 1 64 ? 14.086 -14.195 -25.328 1 73.31 64 GLY A C 1
ATOM 470 O O . GLY A 1 64 ? 14.633 -13.734 -26.328 1 73.31 64 GLY A O 1
ATOM 471 N N . THR A 1 65 ? 13.055 -13.703 -24.844 1 75.12 65 THR A N 1
ATOM 472 C CA . THR A 1 65 ? 12.547 -12.453 -25.406 1 75.12 65 THR A CA 1
ATOM 473 C C . THR A 1 65 ? 13.469 -11.289 -25.062 1 75.12 65 THR A C 1
ATOM 475 O O . THR A 1 65 ? 14.055 -11.258 -23.969 1 75.12 65 THR A O 1
ATOM 478 N N . ASP A 1 66 ? 13.727 -10.484 -26.078 1 82.56 66 ASP A N 1
ATOM 479 C CA . ASP A 1 66 ? 14.492 -9.273 -25.812 1 82.56 66 ASP A CA 1
ATOM 480 C C . ASP A 1 66 ? 13.672 -8.25 -25.031 1 82.56 66 ASP A C 1
ATOM 482 O O . ASP A 1 66 ? 12.5 -8.484 -24.734 1 82.56 66 ASP A O 1
ATOM 486 N N . ASP A 1 67 ? 14.312 -7.191 -24.719 1 84.19 67 ASP A N 1
ATOM 487 C CA . ASP A 1 67 ? 13.703 -6.188 -23.844 1 84.19 67 ASP A CA 1
ATOM 488 C C . ASP A 1 67 ? 12.453 -5.594 -24.484 1 84.19 67 ASP A C 1
ATOM 490 O O . ASP A 1 67 ? 11.461 -5.34 -23.797 1 84.19 67 ASP A O 1
ATOM 494 N N . GLY A 1 68 ? 12.531 -5.371 -25.797 1 85.56 68 GLY A N 1
ATOM 495 C CA . GLY A 1 68 ? 11.383 -4.809 -26.484 1 85.56 68 GLY A CA 1
ATOM 496 C C . GLY A 1 68 ? 10.18 -5.73 -26.484 1 85.56 68 GLY A C 1
ATOM 497 O O . GLY A 1 68 ? 9.062 -5.301 -26.188 1 85.56 68 GLY A O 1
ATOM 498 N N . ARG A 1 69 ? 10.414 -6.957 -26.828 1 90.25 69 ARG A N 1
ATOM 499 C CA . ARG A 1 69 ? 9.328 -7.934 -26.828 1 90.25 69 ARG A CA 1
ATOM 500 C C . ARG A 1 69 ? 8.805 -8.172 -25.406 1 90.25 69 ARG A C 1
ATOM 502 O O . ARG A 1 69 ? 7.598 -8.336 -25.219 1 90.25 69 ARG A O 1
ATOM 509 N N . ARG A 1 70 ? 9.719 -8.227 -24.516 1 94.12 70 ARG A N 1
ATOM 510 C CA . ARG A 1 70 ? 9.297 -8.391 -23.125 1 94.12 70 ARG A CA 1
ATOM 511 C C . ARG A 1 70 ? 8.344 -7.273 -22.703 1 94.12 70 ARG A C 1
ATOM 513 O O . ARG A 1 70 ? 7.305 -7.531 -22.094 1 94.12 70 ARG A O 1
ATOM 520 N N . ARG A 1 71 ? 8.664 -6.023 -23.062 1 94.62 71 ARG A N 1
ATOM 521 C CA . ARG A 1 71 ? 7.824 -4.871 -22.766 1 94.62 71 ARG A CA 1
ATOM 522 C C . ARG A 1 71 ? 6.465 -4.988 -23.438 1 94.62 71 ARG A C 1
ATOM 524 O O . ARG A 1 71 ? 5.441 -4.613 -22.859 1 94.62 71 ARG A O 1
ATOM 531 N N . ALA A 1 72 ? 6.457 -5.473 -24.609 1 95 72 ALA A N 1
ATOM 532 C CA . ALA A 1 72 ? 5.207 -5.664 -25.344 1 95 72 ALA A CA 1
ATOM 533 C C . ALA A 1 72 ? 4.312 -6.684 -24.641 1 95 72 ALA A C 1
ATOM 535 O O . ALA A 1 72 ? 3.104 -6.48 -24.516 1 95 72 ALA A O 1
ATOM 536 N N . VAL A 1 73 ? 4.895 -7.781 -24.203 1 96.69 73 VAL A N 1
ATOM 537 C CA . VAL A 1 73 ? 4.148 -8.812 -23.484 1 96.69 73 VAL A CA 1
ATOM 538 C C . VAL A 1 73 ? 3.633 -8.242 -22.172 1 96.69 73 VAL A C 1
ATOM 540 O O . VAL A 1 73 ? 2.48 -8.477 -21.797 1 96.69 73 VAL A O 1
ATOM 543 N N . GLN A 1 74 ? 4.488 -7.48 -21.469 1 97.5 74 GLN A N 1
ATOM 544 C CA . GLN A 1 74 ? 4.062 -6.859 -20.219 1 97.5 74 GLN A CA 1
ATOM 545 C C . GLN A 1 74 ? 2.875 -5.926 -20.438 1 97.5 74 GLN A C 1
ATOM 547 O O . GLN A 1 74 ? 1.934 -5.906 -19.656 1 97.5 74 GLN A O 1
ATOM 552 N N . THR A 1 75 ? 2.947 -5.18 -21.5 1 97.38 75 THR A N 1
ATOM 553 C CA . THR A 1 75 ? 1.857 -4.273 -21.844 1 97.38 75 THR A CA 1
ATOM 554 C C . THR A 1 75 ? 0.556 -5.047 -22.047 1 97.38 75 THR A C 1
ATOM 556 O O . THR A 1 75 ? -0.499 -4.629 -21.562 1 97.38 75 THR A O 1
ATOM 559 N N . GLU A 1 76 ? 0.681 -6.121 -22.766 1 97.5 76 GLU A N 1
ATOM 560 C CA . GLU A 1 76 ? -0.463 -6.996 -23.016 1 97.5 76 GLU A CA 1
ATOM 561 C C . GLU A 1 76 ? -0.991 -7.586 -21.703 1 97.5 76 GLU A C 1
ATOM 563 O O . GLU A 1 76 ? -2.203 -7.637 -21.484 1 97.5 76 GLU A O 1
ATOM 568 N N . LEU A 1 77 ? -0.126 -8.016 -20.828 1 98.44 77 LEU A N 1
ATOM 569 C CA . LEU A 1 77 ? -0.51 -8.578 -19.531 1 98.44 77 LEU A CA 1
ATOM 570 C C . LEU A 1 77 ? -1.199 -7.535 -18.672 1 98.44 77 LEU A C 1
ATOM 572 O O . LEU A 1 77 ? -2.178 -7.836 -17.984 1 98.44 77 LEU A O 1
ATOM 576 N N . ILE A 1 78 ? -0.716 -6.309 -18.688 1 98.5 78 ILE A N 1
ATOM 577 C CA . ILE A 1 78 ? -1.341 -5.219 -17.938 1 98.5 78 ILE A CA 1
ATOM 578 C C . ILE A 1 78 ? -2.773 -5.016 -18.438 1 98.5 78 ILE A C 1
ATOM 580 O O . ILE A 1 78 ? -3.699 -4.887 -17.625 1 98.5 78 ILE A O 1
ATOM 584 N N . ALA A 1 79 ? -2.943 -5.016 -19.719 1 97.94 79 ALA A N 1
ATOM 585 C CA . ALA A 1 79 ? -4.277 -4.863 -20.297 1 97.94 79 ALA A CA 1
ATOM 586 C C . ALA A 1 79 ? -5.195 -6 -19.859 1 97.94 79 ALA A C 1
ATOM 588 O O . ALA A 1 79 ? -6.355 -5.773 -19.5 1 97.94 79 ALA A O 1
ATOM 589 N N . ALA A 1 80 ? -4.672 -7.199 -19.891 1 98.62 80 ALA A N 1
ATOM 590 C CA . ALA A 1 80 ? -5.457 -8.367 -19.5 1 98.62 80 ALA A CA 1
ATOM 591 C C . ALA A 1 80 ? -5.891 -8.281 -18.047 1 98.62 80 ALA A C 1
ATOM 593 O O . ALA A 1 80 ? -7.047 -8.555 -17.719 1 98.62 80 ALA A O 1
ATOM 594 N N . LEU A 1 81 ? -5.035 -7.867 -17.172 1 98.56 81 LEU A N 1
ATOM 595 C CA . LEU A 1 81 ? -5.258 -7.926 -15.734 1 98.56 81 LEU A CA 1
ATOM 596 C C . LEU A 1 81 ? -6.074 -6.727 -15.266 1 98.56 81 LEU A C 1
ATOM 598 O O . LEU A 1 81 ? -6.695 -6.777 -14.195 1 98.56 81 LEU A O 1
ATOM 602 N N . SER A 1 82 ? -5.996 -5.621 -16.016 1 96.81 82 SER A N 1
ATOM 603 C CA . SER A 1 82 ? -6.688 -4.406 -15.602 1 96.81 82 SER A CA 1
ATOM 604 C C . SER A 1 82 ? -8.102 -4.359 -16.172 1 96.81 82 SER A C 1
ATOM 606 O O . SER A 1 82 ? -9.047 -4.824 -15.523 1 96.81 82 SER A O 1
ATOM 608 N N . ASP A 1 83 ? -8.266 -4.094 -17.469 1 94.88 83 ASP A N 1
ATOM 609 C CA . ASP A 1 83 ? -9.578 -3.852 -18.062 1 94.88 83 ASP A CA 1
ATOM 610 C C . ASP A 1 83 ? -10.023 -5.035 -18.922 1 94.88 83 ASP A C 1
ATOM 612 O O . ASP A 1 83 ? -11.133 -5.035 -19.453 1 94.88 83 ASP A O 1
ATOM 616 N N . GLY A 1 84 ? -9.156 -6.027 -19.078 1 98 84 GLY A N 1
ATOM 617 C CA . GLY A 1 84 ? -9.484 -7.23 -19.812 1 98 84 GLY A CA 1
ATOM 618 C C . GLY A 1 84 ? -10.109 -8.312 -18.953 1 98 84 GLY A C 1
ATOM 619 O O . GLY A 1 84 ? -10.977 -8.031 -18.125 1 98 84 GLY A O 1
ATOM 620 N N . PRO A 1 85 ? -9.742 -9.539 -19.203 1 98.69 85 PRO A N 1
ATOM 621 C CA . PRO A 1 85 ? -10.383 -10.664 -18.531 1 98.69 85 PRO A CA 1
ATOM 622 C C . PRO A 1 85 ? -10.008 -10.75 -17.047 1 98.69 85 PRO A C 1
ATOM 624 O O . PRO A 1 85 ? -10.68 -11.438 -16.281 1 98.69 85 PRO A O 1
ATOM 627 N N . GLY A 1 86 ? -8.945 -10.18 -16.641 1 98.69 86 GLY A N 1
ATOM 628 C CA . GLY A 1 86 ? -8.547 -10.164 -15.242 1 98.69 86 GLY A CA 1
ATOM 629 C C . GLY A 1 86 ? -7.777 -11.406 -14.82 1 98.69 86 GLY A C 1
ATOM 630 O O . GLY A 1 86 ? -7.453 -11.57 -13.648 1 98.69 86 GLY A O 1
ATOM 631 N N . VAL A 1 87 ? -7.484 -12.305 -15.75 1 98.88 87 VAL A N 1
ATOM 632 C CA . VAL A 1 87 ? -6.812 -13.57 -15.484 1 98.88 87 VAL A CA 1
ATOM 633 C C . VAL A 1 87 ? -6.023 -14 -16.719 1 98.88 87 VAL A C 1
ATOM 635 O O . VAL A 1 87 ? -6.453 -13.766 -17.859 1 98.88 87 VAL A O 1
ATOM 638 N N . VAL A 1 88 ? -4.852 -14.586 -16.516 1 98.88 88 VAL A N 1
ATOM 639 C CA . VAL A 1 88 ? -4.023 -15.172 -17.562 1 98.88 88 VAL A CA 1
ATOM 640 C C . VAL A 1 88 ? -3.488 -16.531 -17.094 1 98.88 88 VAL A C 1
ATOM 642 O O . VAL A 1 88 ? -3.283 -16.75 -15.898 1 98.88 88 VAL A O 1
ATOM 645 N N . LEU A 1 89 ? -3.363 -17.406 -18.031 1 98.81 89 LEU A N 1
ATOM 646 C CA . LEU A 1 89 ? -2.818 -18.734 -17.781 1 98.81 89 LEU A CA 1
ATOM 647 C C . LEU A 1 89 ? -1.514 -18.938 -18.531 1 98.81 89 LEU A C 1
ATOM 649 O O . LEU A 1 89 ? -1.409 -18.578 -19.703 1 98.81 89 LEU A O 1
ATOM 653 N N . PHE A 1 90 ? -0.476 -19.438 -17.906 1 98.69 90 PHE A N 1
ATOM 654 C CA . PHE A 1 90 ? 0.783 -19.828 -18.516 1 98.69 90 PHE A CA 1
ATOM 655 C C . PHE A 1 90 ? 0.965 -21.344 -18.469 1 98.69 90 PHE A C 1
ATOM 657 O O . PHE A 1 90 ? 1.087 -21.922 -17.391 1 98.69 90 PHE A O 1
ATOM 664 N N . GLU A 1 91 ? 1.012 -21.969 -19.578 1 98.25 91 GLU A N 1
ATOM 665 C CA . GLU A 1 91 ? 1.316 -23.406 -19.641 1 98.25 91 GLU A CA 1
ATOM 666 C C . GLU A 1 91 ? 2.816 -23.656 -19.516 1 98.25 91 GLU A C 1
ATOM 668 O O . GLU A 1 91 ? 3.625 -22.906 -20.062 1 98.25 91 GLU A O 1
ATOM 673 N N . ASN A 1 92 ? 3.133 -24.641 -18.75 1 97.31 92 ASN A N 1
ATOM 674 C CA . ASN A 1 92 ? 4.52 -25 -18.484 1 97.31 92 ASN A CA 1
ATOM 675 C C . ASN A 1 92 ? 5.324 -23.812 -17.953 1 97.31 92 ASN A C 1
ATOM 677 O O . ASN A 1 92 ? 6.449 -23.578 -18.406 1 97.31 92 ASN A O 1
ATOM 681 N N . ALA A 1 93 ? 4.664 -23.062 -17.141 1 97.94 93 ALA A N 1
ATOM 682 C CA . ALA A 1 93 ? 5.316 -21.891 -16.547 1 97.94 93 ALA A CA 1
ATOM 683 C C . ALA A 1 93 ? 6.512 -22.297 -15.703 1 97.94 93 ALA A C 1
ATOM 685 O O . ALA A 1 93 ? 7.543 -21.625 -15.695 1 97.94 93 ALA A O 1
ATOM 686 N N . PHE A 1 94 ? 6.355 -23.297 -14.883 1 98 94 PHE A N 1
ATOM 687 C CA . PHE A 1 94 ? 7.414 -23.844 -14.047 1 98 94 PHE A CA 1
ATOM 688 C C . PHE A 1 94 ? 7.84 -25.219 -14.547 1 98 94 PHE A C 1
ATOM 690 O O . PHE A 1 94 ? 6.996 -26.047 -14.906 1 98 94 PHE A O 1
ATOM 697 N N . ASP A 1 95 ? 9.133 -25.453 -14.586 1 96.31 95 ASP A N 1
ATOM 698 C CA . ASP A 1 95 ? 9.656 -26.781 -14.93 1 96.31 95 ASP A CA 1
ATOM 699 C C . ASP A 1 95 ? 9.102 -27.844 -13.984 1 96.31 95 ASP A C 1
ATOM 701 O O . ASP A 1 95 ? 9.266 -27.75 -12.766 1 96.31 95 ASP A O 1
ATOM 705 N N . PRO A 1 96 ? 8.539 -28.906 -14.547 1 96.19 96 PRO A N 1
ATOM 706 C CA . PRO A 1 96 ? 7.926 -29.938 -13.711 1 96.19 96 PRO A CA 1
ATOM 707 C C . PRO A 1 96 ? 8.906 -30.547 -12.703 1 96.19 96 PRO A C 1
ATOM 709 O O . PRO A 1 96 ? 8.508 -30.891 -11.594 1 96.19 96 PRO A O 1
ATOM 712 N N . ALA A 1 97 ? 10.133 -30.656 -13.086 1 97.19 97 ALA A N 1
ATOM 713 C CA . ALA A 1 97 ? 11.117 -31.219 -12.156 1 97.19 97 ALA A CA 1
ATOM 714 C C . ALA A 1 97 ? 11.305 -30.297 -10.945 1 97.19 97 ALA A C 1
ATOM 716 O O . ALA A 1 97 ? 11.484 -30.781 -9.828 1 97.19 97 ALA A O 1
ATOM 717 N N . VAL A 1 98 ? 11.328 -29 -11.203 1 97.81 98 VAL A N 1
ATOM 718 C CA . VAL A 1 98 ? 11.438 -28.016 -10.125 1 97.81 98 VAL A CA 1
ATOM 719 C C . VAL A 1 98 ? 10.195 -28.078 -9.242 1 97.81 98 VAL A C 1
ATOM 721 O O . VAL A 1 98 ? 10.297 -28.031 -8.016 1 97.81 98 VAL A O 1
ATOM 724 N N . VAL A 1 99 ? 9.023 -28.219 -9.867 1 98.62 99 VAL A N 1
ATOM 725 C CA . VAL A 1 99 ? 7.754 -28.312 -9.148 1 98.62 99 VAL A CA 1
ATOM 726 C C . VAL A 1 99 ? 7.727 -29.562 -8.289 1 98.62 99 VAL A C 1
ATOM 728 O O . VAL A 1 99 ? 7.277 -29.531 -7.145 1 98.62 99 VAL A O 1
ATOM 731 N N . ASP A 1 100 ? 8.234 -30.672 -8.844 1 97.94 100 ASP A N 1
ATOM 732 C CA . ASP A 1 100 ? 8.273 -31.922 -8.109 1 97.94 100 ASP A CA 1
ATOM 733 C C . ASP A 1 100 ? 9.148 -31.812 -6.867 1 97.94 100 ASP A C 1
ATOM 735 O O . ASP A 1 100 ? 8.781 -32.281 -5.789 1 97.94 100 ASP A O 1
ATOM 739 N N . SER A 1 101 ? 10.32 -31.203 -7.016 1 98.44 101 SER A N 1
ATOM 740 C CA . SER A 1 101 ? 11.219 -31.016 -5.887 1 98.44 101 SER A CA 1
ATOM 741 C C . SER A 1 101 ? 10.578 -30.156 -4.801 1 98.44 101 SER A C 1
ATOM 743 O O . SER A 1 101 ? 10.68 -30.469 -3.613 1 98.44 101 SER A O 1
ATOM 745 N N . ALA A 1 102 ? 9.945 -29.047 -5.223 1 98.69 102 ALA A N 1
ATOM 746 C CA . ALA A 1 102 ? 9.242 -28.203 -4.266 1 98.69 102 ALA A CA 1
ATOM 747 C C . ALA A 1 102 ? 8.078 -28.938 -3.619 1 98.69 102 ALA A C 1
ATOM 749 O O . ALA A 1 102 ? 7.824 -28.797 -2.422 1 98.69 102 ALA A O 1
ATOM 750 N N . GLY A 1 103 ? 7.352 -29.719 -4.434 1 98.25 103 GLY A N 1
ATOM 751 C CA . GLY A 1 103 ? 6.254 -30.516 -3.92 1 98.25 103 GLY A CA 1
ATOM 752 C C . GLY A 1 103 ? 6.68 -31.484 -2.832 1 98.25 103 GLY A C 1
ATOM 753 O O . GLY A 1 103 ? 5.969 -31.672 -1.84 1 98.25 103 GLY A O 1
ATOM 754 N N . GLU A 1 104 ? 7.809 -32.125 -3.014 1 97.94 104 GLU A N 1
ATOM 755 C CA . GLU A 1 104 ? 8.352 -33.031 -2.002 1 97.94 104 GLU A CA 1
ATOM 756 C C . GLU A 1 104 ? 8.656 -32.281 -0.706 1 97.94 104 GLU A C 1
ATOM 758 O O . GLU A 1 104 ? 8.359 -32.781 0.385 1 97.94 104 GLU A O 1
ATOM 763 N N . ALA A 1 105 ? 9.234 -31.109 -0.852 1 98.06 105 ALA A N 1
ATOM 764 C CA . ALA A 1 105 ? 9.531 -30.297 0.323 1 98.06 105 ALA A CA 1
ATOM 765 C C . ALA A 1 105 ? 8.258 -29.891 1.047 1 98.06 105 ALA A C 1
ATOM 767 O O . ALA A 1 105 ? 8.188 -29.953 2.275 1 98.06 105 ALA A O 1
ATOM 768 N N . PHE A 1 106 ? 7.25 -29.453 0.304 1 97.56 106 PHE A N 1
ATOM 769 C CA . PHE A 1 106 ? 5.98 -29.047 0.898 1 97.56 106 PHE A CA 1
ATOM 770 C C . PHE A 1 106 ? 5.312 -30.219 1.597 1 97.56 106 PHE A C 1
ATOM 772 O O . PHE A 1 106 ? 4.719 -30.062 2.666 1 97.56 106 PHE A O 1
ATOM 779 N N . THR A 1 107 ? 5.391 -31.391 0.972 1 95.94 107 THR A N 1
ATOM 780 C CA . THR A 1 107 ? 4.832 -32.594 1.593 1 95.94 107 THR A CA 1
ATOM 781 C C . THR A 1 107 ? 5.523 -32.875 2.922 1 95.94 107 THR A C 1
ATOM 783 O O . THR A 1 107 ? 4.863 -33.219 3.912 1 95.94 107 THR A O 1
ATOM 786 N N . ALA A 1 108 ? 6.797 -32.781 2.957 1 96.19 108 ALA A N 1
ATOM 787 C CA . ALA A 1 108 ? 7.555 -32.969 4.191 1 96.19 108 ALA A CA 1
ATOM 788 C C . ALA A 1 108 ? 7.137 -31.969 5.258 1 96.19 108 ALA A C 1
ATOM 790 O O . ALA A 1 108 ? 7.023 -32.312 6.434 1 96.19 108 ALA A O 1
ATOM 791 N N . LEU A 1 109 ? 6.953 -30.719 4.824 1 94.56 109 LEU A N 1
ATOM 792 C CA . LEU A 1 109 ? 6.539 -29.656 5.738 1 94.56 109 LEU A CA 1
ATOM 793 C C . LEU A 1 109 ? 5.148 -29.938 6.301 1 94.56 109 LEU A C 1
ATOM 795 O O . LEU A 1 109 ? 4.891 -29.688 7.48 1 94.56 109 LEU A O 1
ATOM 799 N N . ILE A 1 110 ? 4.262 -30.406 5.473 1 92.81 110 ILE A N 1
ATOM 800 C CA . ILE A 1 110 ? 2.91 -30.766 5.898 1 92.81 110 ILE A CA 1
ATOM 801 C C . ILE A 1 110 ? 2.975 -31.891 6.934 1 92.81 110 ILE A C 1
ATOM 803 O O . ILE A 1 110 ? 2.295 -31.828 7.961 1 92.81 110 ILE A O 1
ATOM 807 N N . GLU A 1 111 ? 3.789 -32.906 6.684 1 91.81 111 GLU A N 1
ATOM 808 C CA . GLU A 1 111 ? 3.945 -34 7.605 1 91.81 111 GLU A CA 1
ATOM 809 C C . GLU A 1 111 ? 4.531 -33.562 8.938 1 91.81 111 GLU A C 1
ATOM 811 O O . GLU A 1 111 ? 4.105 -34.031 10 1 91.81 111 GLU A O 1
ATOM 816 N N . GLN A 1 112 ? 5.461 -32.688 8.891 1 90.5 112 GLN A N 1
ATOM 817 C CA . GLN A 1 112 ? 6.051 -32.125 10.102 1 90.5 112 GLN A CA 1
ATOM 818 C C . GLN A 1 112 ? 5.012 -31.359 10.922 1 90.5 112 GLN A C 1
ATOM 820 O O . GLN A 1 112 ? 4.992 -31.453 12.156 1 90.5 112 GLN A O 1
ATOM 825 N N . GLN A 1 113 ? 4.23 -30.531 10.195 1 87.12 113 GLN A N 1
ATOM 826 C CA . GLN A 1 113 ? 3.166 -29.797 10.859 1 87.12 113 GLN A CA 1
ATOM 827 C C . GLN A 1 113 ? 2.178 -30.734 11.539 1 87.12 113 GLN A C 1
ATOM 829 O O . GLN A 1 113 ? 1.736 -30.469 12.656 1 87.12 113 GLN A O 1
ATOM 834 N N . ARG A 1 114 ? 1.826 -31.812 10.93 1 84.56 114 ARG A N 1
ATOM 835 C CA . ARG A 1 114 ? 0.897 -32.781 11.484 1 84.56 114 ARG A CA 1
ATOM 836 C C . ARG A 1 114 ? 1.483 -33.469 12.719 1 84.56 114 ARG A C 1
ATOM 838 O O . ARG A 1 114 ? 0.785 -33.656 13.711 1 84.56 114 ARG A O 1
ATOM 845 N N . ALA A 1 115 ? 2.662 -33.781 12.633 1 85.44 115 ALA A N 1
ATOM 846 C CA . ALA A 1 115 ? 3.338 -34.469 13.734 1 85.44 115 ALA A CA 1
ATOM 847 C C . ALA A 1 115 ? 3.443 -33.594 14.961 1 85.44 115 ALA A C 1
ATOM 849 O O . ALA A 1 115 ? 3.395 -34.062 16.094 1 85.44 115 ALA A O 1
ATOM 850 N N . ALA A 1 116 ? 3.598 -32.344 14.773 1 80.81 116 ALA A N 1
ATOM 851 C CA . ALA A 1 116 ? 3.742 -31.375 15.867 1 80.81 116 ALA A CA 1
ATOM 852 C C . ALA A 1 116 ? 2.383 -31.016 16.469 1 80.81 116 ALA A C 1
ATOM 854 O O . ALA A 1 116 ? 2.307 -30.297 17.469 1 80.81 116 ALA A O 1
ATOM 855 N N . GLY A 1 117 ? 1.282 -31.609 16.016 1 68.75 117 GLY A N 1
ATOM 856 C CA . GLY A 1 117 ? -0.047 -31.359 16.547 1 68.75 117 GLY A CA 1
ATOM 857 C C . GLY A 1 117 ? -0.675 -30.094 16 1 68.75 117 GLY A C 1
ATOM 858 O O . GLY A 1 117 ? -1.619 -29.562 16.594 1 68.75 117 GLY A O 1
ATOM 859 N N . GLY A 1 118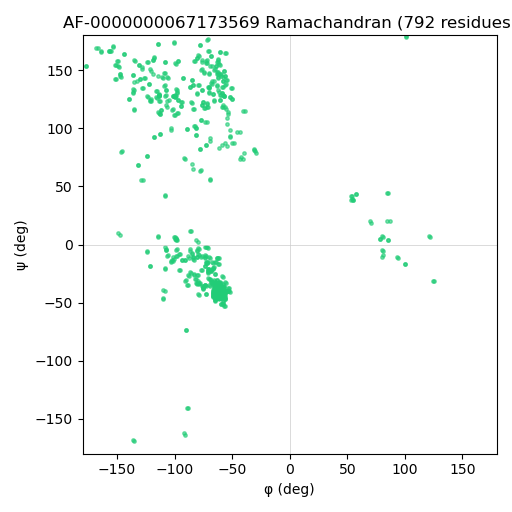 ? -0.076 -29.516 15.109 1 59.53 118 GLY A N 1
ATOM 860 C CA . GLY A 1 118 ? -0.605 -28.266 14.602 1 59.53 118 GLY A CA 1
ATOM 861 C C . GLY A 1 118 ? -1.863 -28.453 13.773 1 59.53 118 GLY A C 1
ATOM 862 O O . GLY A 1 118 ? -2.043 -29.484 13.117 1 59.53 118 GLY A O 1
ATOM 863 N N . ALA A 1 119 ? -3.025 -27.812 14.273 1 54.31 119 ALA A N 1
ATOM 864 C CA . ALA A 1 119 ? -4.297 -27.812 13.555 1 54.31 119 ALA A CA 1
ATOM 865 C C . ALA A 1 119 ? -4.133 -27.234 12.156 1 54.31 119 ALA A C 1
ATOM 867 O O . ALA A 1 119 ? -3.488 -26.203 11.977 1 54.31 119 ALA A O 1
ATOM 868 N N . ALA A 1 120 ? -4.395 -27.984 11.023 1 56.03 120 ALA A N 1
ATOM 869 C CA . ALA A 1 120 ? -4.379 -27.547 9.625 1 56.03 120 ALA A CA 1
ATOM 870 C C . ALA A 1 120 ? -5.711 -26.922 9.242 1 56.03 120 ALA A C 1
ATOM 872 O O . ALA A 1 120 ? -6.738 -27.594 9.203 1 56.03 120 ALA A O 1
ATOM 873 N N . GLY A 1 121 ? -6.18 -25.562 9.82 1 54.59 121 GLY A N 1
ATOM 874 C CA . GLY A 1 121 ? -7.41 -24.953 9.336 1 54.59 121 GLY A CA 1
ATOM 875 C C . GLY A 1 121 ? -7.195 -23.594 8.695 1 54.59 121 GLY A C 1
ATOM 876 O O . GLY A 1 121 ? -6.086 -23.062 8.719 1 54.59 121 GLY A O 1
ATOM 877 N N . ASP A 1 122 ? -8.023 -23.234 7.629 1 56.38 122 ASP A N 1
ATOM 878 C CA . ASP A 1 122 ? -7.992 -21.906 7.016 1 56.38 122 ASP A CA 1
ATOM 879 C C . ASP A 1 122 ? -9.305 -21.172 7.25 1 56.38 122 ASP A C 1
ATOM 881 O O . ASP A 1 122 ? -10.188 -21.672 7.949 1 56.38 122 ASP A O 1
ATOM 885 N N . HIS A 1 123 ? -9.266 -19.875 6.848 1 50.06 123 HIS A N 1
ATOM 886 C CA . HIS A 1 123 ? -10.383 -18.969 7.09 1 50.06 123 HIS A CA 1
ATOM 887 C C . HIS A 1 123 ? -11.648 -19.453 6.391 1 50.06 123 HIS A C 1
ATOM 889 O O . HIS A 1 123 ? -12.727 -18.875 6.59 1 50.06 123 HIS A O 1
ATOM 895 N N . PHE A 1 124 ? -11.562 -20.422 5.5 1 48.22 124 PHE A N 1
ATOM 896 C CA . PHE A 1 124 ? -12.727 -20.844 4.734 1 48.22 124 PHE A CA 1
ATOM 897 C C . PHE A 1 124 ? -13.289 -22.156 5.277 1 48.22 124 PHE A C 1
ATOM 899 O O . PHE A 1 124 ? -14.375 -22.578 4.887 1 48.22 124 PHE A O 1
ATOM 906 N N . GLY A 1 125 ? -12.523 -22.969 6.176 1 53.31 125 GLY A N 1
ATOM 907 C CA . GLY A 1 125 ? -13.125 -24.25 6.508 1 53.31 125 GLY A CA 1
ATOM 908 C C . GLY A 1 125 ? -12.461 -24.922 7.688 1 53.31 125 GLY A C 1
ATOM 909 O O . GLY A 1 125 ? -11.438 -24.453 8.188 1 53.31 125 GLY A O 1
ATOM 910 N N . ALA A 1 126 ? -13.18 -26.125 8.25 1 54.53 126 ALA A N 1
ATOM 911 C CA . ALA A 1 126 ? -12.82 -26.922 9.422 1 54.53 126 ALA A CA 1
ATOM 912 C C . ALA A 1 126 ? -11.484 -27.625 9.227 1 54.53 126 ALA A C 1
ATOM 914 O O . ALA A 1 126 ? -11.109 -27.953 8.102 1 54.53 126 ALA A O 1
ATOM 915 N N . ALA A 1 127 ? -10.859 -27.891 10.258 1 54.69 127 ALA A N 1
ATOM 916 C CA . ALA A 1 127 ? -9.664 -28.719 10.391 1 54.69 127 ALA A CA 1
ATOM 917 C C . ALA A 1 127 ? -9.906 -30.125 9.859 1 54.69 127 ALA A C 1
ATOM 919 O O . ALA A 1 127 ? -10.953 -30.719 10.117 1 54.69 127 ALA A O 1
ATOM 920 N N . GLY A 1 128 ? -9.062 -30.594 8.703 1 53.09 128 GLY A N 1
ATOM 921 C CA . GLY A 1 128 ? -9.07 -31.984 8.25 1 53.09 128 GLY A CA 1
ATOM 922 C C . GLY A 1 128 ? -9.391 -32.125 6.773 1 53.09 128 GLY A C 1
ATOM 923 O O . GLY A 1 128 ? -8.953 -33.094 6.129 1 53.09 128 GLY A O 1
ATOM 924 N N . ALA A 1 129 ? -10.188 -31.281 6.152 1 60.94 129 ALA A N 1
ATOM 925 C CA . ALA A 1 129 ? -10.562 -31.406 4.75 1 60.94 129 ALA A CA 1
ATOM 926 C C . ALA A 1 129 ? -9.453 -30.906 3.832 1 60.94 129 ALA A C 1
ATOM 928 O O . ALA A 1 129 ? -9.211 -31.469 2.762 1 60.94 129 ALA A O 1
ATOM 929 N N . ASN A 1 130 ? -8.719 -29.906 4.246 1 75.19 130 ASN A N 1
ATOM 930 C CA . ASN A 1 130 ? -7.645 -29.281 3.484 1 75.19 130 ASN A CA 1
ATOM 931 C C . ASN A 1 130 ? -6.391 -29.094 4.332 1 75.19 130 ASN A C 1
ATOM 933 O O . ASN A 1 130 ? -6.469 -29 5.559 1 75.19 130 ASN A O 1
ATOM 937 N N . ASP A 1 131 ? -5.328 -29.344 3.643 1 83.62 131 ASP A N 1
ATOM 938 C CA . ASP A 1 131 ? -4.062 -28.984 4.277 1 83.62 131 ASP A CA 1
ATOM 939 C C . ASP A 1 131 ? -3.557 -27.641 3.775 1 83.62 131 ASP A C 1
ATOM 941 O O . ASP A 1 131 ? -3.648 -27.344 2.582 1 83.62 131 ASP A O 1
ATOM 945 N N . ARG A 1 132 ? -3.223 -26.828 4.703 1 87.19 132 ARG A N 1
ATOM 946 C CA . ARG A 1 132 ? -2.697 -25.516 4.371 1 87.19 132 ARG A CA 1
ATOM 947 C C . ARG A 1 132 ? -1.321 -25.297 4.996 1 87.19 132 ARG A C 1
ATOM 949 O O . ARG A 1 132 ? -1.098 -25.656 6.156 1 87.19 132 ARG A O 1
ATOM 956 N N . VAL A 1 133 ? -0.371 -24.922 4.195 1 91.69 133 VAL A N 1
ATOM 957 C CA . VAL A 1 133 ? 0.916 -24.469 4.711 1 91.69 133 VAL A CA 1
ATOM 958 C C . VAL A 1 133 ? 0.994 -22.938 4.629 1 91.69 133 VAL A C 1
ATOM 960 O O . VAL A 1 133 ? 1.323 -22.391 3.578 1 91.69 133 VAL A O 1
ATOM 963 N N . TRP A 1 134 ? 0.733 -22.281 5.73 1 91.25 134 TRP A N 1
ATOM 964 C CA . TRP A 1 134 ? 0.948 -20.844 5.805 1 91.25 134 TRP A CA 1
ATOM 965 C C . TRP A 1 134 ? 2.434 -20.5 5.734 1 91.25 134 TRP A C 1
ATOM 967 O O . TRP A 1 134 ? 3.279 -21.328 6.082 1 91.25 134 TRP A O 1
ATOM 977 N N . ASN A 1 135 ? 2.754 -19.281 5.25 1 95.12 135 ASN A N 1
ATOM 978 C CA . ASN A 1 135 ? 4.133 -18.828 5.16 1 95.12 135 ASN A CA 1
ATOM 979 C C . ASN A 1 135 ? 5.008 -19.812 4.406 1 95.12 135 ASN A C 1
ATOM 981 O O . ASN A 1 135 ? 6.137 -20.094 4.816 1 95.12 135 ASN A O 1
ATOM 985 N N . ALA A 1 136 ? 4.441 -20.391 3.365 1 97.5 136 ALA A N 1
ATOM 986 C CA . ALA A 1 136 ? 5.102 -21.453 2.609 1 97.5 136 ALA A CA 1
ATOM 987 C C . ALA A 1 136 ? 6.418 -20.969 2.012 1 97.5 136 ALA A C 1
ATOM 989 O O . ALA A 1 136 ? 7.391 -21.719 1.928 1 97.5 136 ALA A O 1
ATOM 990 N N . ALA A 1 137 ? 6.496 -19.734 1.553 1 98.31 137 ALA A N 1
ATOM 991 C CA . ALA A 1 137 ? 7.73 -19.203 0.98 1 98.31 137 ALA A CA 1
ATOM 992 C C . ALA A 1 137 ? 8.867 -19.25 1.995 1 98.31 137 ALA A C 1
ATOM 994 O O . ALA A 1 137 ? 9.953 -19.766 1.698 1 98.31 137 ALA A O 1
ATOM 995 N N . GLN A 1 138 ? 8.578 -18.688 3.207 1 98.25 138 GLN A N 1
ATOM 996 C CA . GLN A 1 138 ? 9.594 -18.719 4.254 1 98.25 138 GLN A CA 1
ATOM 997 C C . GLN A 1 138 ? 9.977 -20.141 4.621 1 98.25 138 GLN A C 1
ATOM 999 O O . GLN A 1 138 ? 11.156 -20.469 4.738 1 98.25 138 GLN A O 1
ATOM 1004 N N . LYS A 1 139 ? 8.992 -20.984 4.793 1 98 139 LYS A N 1
ATOM 1005 C CA . LYS A 1 139 ? 9.242 -22.359 5.219 1 98 139 LYS A CA 1
ATOM 1006 C C . LYS A 1 139 ? 10.07 -23.125 4.18 1 98 139 LYS A C 1
ATOM 1008 O O . LYS A 1 139 ? 10.961 -23.891 4.531 1 98 139 LYS A O 1
ATOM 1013 N N . LEU A 1 140 ? 9.734 -22.922 2.939 1 98.69 140 LEU A N 1
ATOM 1014 C CA . LEU A 1 140 ? 10.516 -23.578 1.894 1 98.69 140 LEU A CA 1
ATOM 1015 C C . LEU A 1 140 ? 11.953 -23.062 1.885 1 98.69 140 LEU A C 1
ATOM 1017 O O . LEU A 1 140 ? 12.891 -23.844 1.752 1 98.69 140 LEU A O 1
ATOM 1021 N N . ALA A 1 141 ? 12.164 -21.719 1.978 1 98.81 141 ALA A N 1
ATOM 1022 C CA . ALA A 1 141 ? 13.492 -21.125 1.979 1 98.81 141 ALA A CA 1
ATOM 1023 C C . ALA A 1 141 ? 14.359 -21.703 3.092 1 98.81 141 ALA A C 1
ATOM 1025 O O . ALA A 1 141 ? 15.547 -21.969 2.893 1 98.81 141 ALA A O 1
ATOM 1026 N N . LEU A 1 142 ? 13.742 -21.906 4.266 1 98.5 142 LEU A N 1
ATOM 1027 C CA . LEU A 1 142 ? 14.477 -22.391 5.43 1 98.5 142 LEU A CA 1
ATOM 1028 C C . LEU A 1 142 ? 14.664 -23.891 5.375 1 98.5 142 LEU A C 1
ATOM 1030 O O . LEU A 1 142 ? 15.703 -24.422 5.801 1 98.5 142 LEU A O 1
ATOM 1034 N N . HIS A 1 143 ? 13.695 -24.625 4.82 1 98.12 143 HIS A N 1
ATOM 1035 C CA . HIS A 1 143 ? 13.703 -26.094 4.773 1 98.12 143 HIS A CA 1
ATOM 1036 C C . HIS A 1 143 ? 14.617 -26.594 3.658 1 98.12 143 HIS A C 1
ATOM 1038 O O . HIS A 1 143 ? 15.328 -27.594 3.832 1 98.12 143 HIS A O 1
ATOM 1044 N N . SER A 1 144 ? 14.562 -26.016 2.525 1 98.5 144 SER A N 1
ATOM 1045 C CA . SER A 1 144 ? 15.312 -26.422 1.345 1 98.5 144 SER A CA 1
ATOM 1046 C C . SER A 1 144 ? 15.719 -25.219 0.498 1 98.5 144 SER A C 1
ATOM 1048 O O . SER A 1 144 ? 15.18 -25.016 -0.591 1 98.5 144 SER A O 1
ATOM 1050 N N . PRO A 1 145 ? 16.781 -24.516 0.869 1 98.75 145 PRO A N 1
ATOM 1051 C CA . PRO A 1 145 ? 17.188 -23.266 0.2 1 98.75 145 PRO A CA 1
ATOM 1052 C C . PRO A 1 145 ? 17.453 -23.469 -1.29 1 98.75 145 PRO A C 1
ATOM 1054 O O . PRO A 1 145 ? 17.141 -22.578 -2.098 1 98.75 145 PRO A O 1
ATOM 1057 N N . ARG A 1 146 ? 18.047 -24.609 -1.64 1 98.62 146 ARG A N 1
ATOM 1058 C CA . ARG A 1 146 ? 18.344 -24.859 -3.045 1 98.62 146 ARG A CA 1
ATOM 1059 C C . ARG A 1 146 ? 17.062 -24.984 -3.861 1 98.62 146 ARG A C 1
ATOM 1061 O O . ARG A 1 146 ? 16.953 -24.391 -4.941 1 98.62 146 ARG A O 1
ATOM 1068 N N . VAL A 1 147 ? 16.078 -25.75 -3.336 1 98.75 147 VAL A N 1
ATOM 1069 C CA . VAL A 1 147 ? 14.789 -25.922 -4.008 1 98.75 147 VAL A CA 1
ATOM 1070 C C . VAL A 1 147 ? 14.078 -24.578 -4.121 1 98.75 147 VAL A C 1
ATOM 1072 O O . VAL A 1 147 ? 13.5 -24.266 -5.16 1 98.75 147 VAL A O 1
ATOM 1075 N N . TYR A 1 148 ? 14.164 -23.812 -2.998 1 98.81 148 TYR A N 1
ATOM 1076 C CA . TYR A 1 148 ? 13.57 -22.484 -2.992 1 98.81 148 TYR A CA 1
ATOM 1077 C C . TYR A 1 148 ? 14.156 -21.609 -4.102 1 98.81 148 TYR A C 1
ATOM 1079 O O . TYR A 1 148 ? 13.414 -20.984 -4.867 1 98.81 148 TYR A O 1
ATOM 1087 N N . ALA A 1 149 ? 15.461 -21.531 -4.168 1 98.88 149 ALA A N 1
ATOM 1088 C CA . ALA A 1 149 ? 16.141 -20.688 -5.145 1 98.88 149 ALA A CA 1
ATOM 1089 C C . ALA A 1 149 ? 15.773 -21.094 -6.57 1 98.88 149 ALA A C 1
ATOM 1091 O O . ALA A 1 149 ? 15.492 -20.234 -7.414 1 98.88 149 ALA A O 1
ATOM 1092 N N . GLU A 1 150 ? 15.758 -22.406 -6.852 1 98.62 150 GLU A N 1
ATOM 1093 C CA . GLU A 1 150 ? 15.406 -22.891 -8.18 1 98.62 150 GLU A CA 1
ATOM 1094 C C . GLU A 1 150 ? 13.961 -22.547 -8.531 1 98.62 150 GLU A C 1
ATOM 1096 O O . GLU A 1 150 ? 13.672 -22.141 -9.656 1 98.62 150 GLU A O 1
ATOM 1101 N N . TYR A 1 151 ? 13.086 -22.688 -7.582 1 98.81 151 TYR A N 1
ATOM 1102 C CA . TYR A 1 151 ? 11.664 -22.438 -7.781 1 98.81 151 TYR A CA 1
ATOM 1103 C C . TYR A 1 151 ? 11.398 -20.969 -8.102 1 98.81 151 TYR A C 1
ATOM 1105 O O . TYR A 1 151 ? 10.672 -20.656 -9.039 1 98.81 151 TYR A O 1
ATOM 1113 N N . TYR A 1 152 ? 12.047 -20.062 -7.395 1 98.81 152 TYR A N 1
ATOM 1114 C CA . TYR A 1 152 ? 11.695 -18.641 -7.484 1 98.81 152 TYR A CA 1
ATOM 1115 C C . TYR A 1 152 ? 12.648 -17.906 -8.422 1 98.81 152 TYR A C 1
ATOM 1117 O O . TYR A 1 152 ? 12.57 -16.688 -8.555 1 98.81 152 TYR A O 1
ATOM 1125 N N . ALA A 1 153 ? 13.555 -18.641 -9.094 1 98.31 153 ALA A N 1
ATOM 1126 C CA . ALA A 1 153 ? 14.297 -18.078 -10.219 1 98.31 153 ALA A CA 1
ATOM 1127 C C . ALA A 1 153 ? 13.406 -17.938 -11.445 1 98.31 153 ALA A C 1
ATOM 1129 O O . ALA A 1 153 ? 13.82 -17.359 -12.461 1 98.31 153 ALA A O 1
ATOM 1130 N N . ASN A 1 154 ? 12.242 -18.328 -11.367 1 97.38 154 ASN A N 1
ATOM 1131 C CA . ASN A 1 154 ? 11.289 -18.469 -12.461 1 97.38 154 ASN A CA 1
ATOM 1132 C C . ASN A 1 154 ? 11.031 -17.125 -13.141 1 97.38 154 ASN A C 1
ATOM 1134 O O . ASN A 1 154 ? 10.602 -16.156 -12.492 1 97.38 154 ASN A O 1
ATOM 1138 N N . ASP A 1 155 ? 11.156 -17.078 -14.422 1 96.06 155 ASP A N 1
ATOM 1139 C CA . ASP A 1 155 ? 11.086 -15.812 -15.141 1 96.06 155 ASP A CA 1
ATOM 1140 C C . ASP A 1 155 ? 9.641 -15.469 -15.492 1 96.06 155 ASP A C 1
ATOM 1142 O O . ASP A 1 155 ? 9.312 -14.297 -15.711 1 96.06 155 ASP A O 1
ATOM 1146 N N . ILE A 1 156 ? 8.75 -16.422 -15.641 1 97.69 156 ILE A N 1
ATOM 1147 C CA . ILE A 1 156 ? 7.348 -16.141 -15.906 1 97.69 156 ILE A CA 1
ATOM 1148 C C . ILE A 1 156 ? 6.73 -15.406 -14.719 1 97.69 156 ILE A C 1
ATOM 1150 O O . ILE A 1 156 ? 6 -14.43 -14.898 1 97.69 156 ILE A O 1
ATOM 1154 N N . LEU A 1 157 ? 7.066 -15.93 -13.492 1 98.38 157 LEU A N 1
ATOM 1155 C CA . LEU A 1 157 ? 6.617 -15.25 -12.289 1 98.38 157 LEU A CA 1
ATOM 1156 C C . LEU A 1 157 ? 7.098 -13.797 -12.266 1 98.38 157 LEU A C 1
ATOM 1158 O O . LEU A 1 157 ? 6.316 -12.891 -11.992 1 98.38 157 LEU A O 1
ATOM 1162 N N . ALA A 1 158 ? 8.344 -13.578 -12.578 1 97.56 158 ALA A N 1
ATOM 1163 C CA . ALA A 1 158 ? 8.906 -12.234 -12.602 1 97.56 158 ALA A CA 1
ATOM 1164 C C . ALA A 1 158 ? 8.227 -11.367 -13.656 1 97.56 158 ALA A C 1
ATOM 1166 O O . ALA A 1 158 ? 7.895 -10.211 -13.398 1 97.56 158 ALA A O 1
ATOM 1167 N N . LEU A 1 159 ? 8.016 -11.938 -14.836 1 97.56 159 LEU A N 1
ATOM 1168 C CA . LEU A 1 159 ? 7.438 -11.219 -15.969 1 97.56 159 LEU A CA 1
ATOM 1169 C C . LEU A 1 159 ? 6.074 -10.641 -15.609 1 97.56 159 LEU A C 1
ATOM 1171 O O . LEU A 1 159 ? 5.836 -9.445 -15.773 1 97.56 159 LEU A O 1
ATOM 1175 N N . VAL A 1 160 ? 5.207 -11.469 -15.117 1 98.44 160 VAL A N 1
ATOM 1176 C CA . VAL A 1 160 ? 3.836 -11.047 -14.852 1 98.44 160 VAL A CA 1
ATOM 1177 C C . VAL A 1 160 ? 3.805 -10.148 -13.609 1 98.44 160 VAL A C 1
ATOM 1179 O O . VAL A 1 160 ? 3.033 -9.188 -13.555 1 98.44 160 VAL A O 1
ATOM 1182 N N . SER A 1 161 ? 4.668 -10.4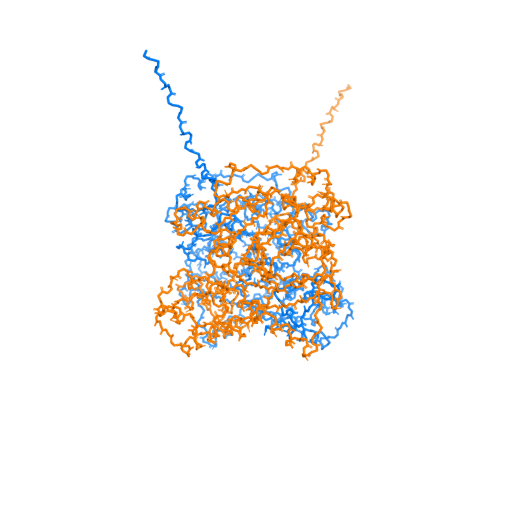14 -12.586 1 98.69 161 SER A N 1
ATOM 1183 C CA . SER A 1 161 ? 4.73 -9.594 -11.375 1 98.69 161 SER A CA 1
ATOM 1184 C C . SER A 1 161 ? 5.242 -8.195 -11.688 1 98.69 161 SER A C 1
ATOM 1186 O O . SER A 1 161 ? 4.699 -7.207 -11.188 1 98.69 161 SER A O 1
ATOM 1188 N N . GLN A 1 162 ? 6.27 -8.133 -12.5 1 97.94 162 GLN A N 1
ATOM 1189 C CA . GLN A 1 162 ? 6.828 -6.836 -12.875 1 97.94 162 GLN A CA 1
ATOM 1190 C C . GLN A 1 162 ? 5.836 -6.027 -13.711 1 97.94 162 GLN A C 1
ATOM 1192 O O . GLN A 1 162 ? 5.762 -4.805 -13.586 1 97.94 162 GLN A O 1
ATOM 1197 N N . ALA A 1 163 ? 5.109 -6.707 -14.555 1 98.12 163 ALA A N 1
ATOM 1198 C CA . ALA A 1 163 ? 4.094 -6.027 -15.352 1 98.12 163 ALA A CA 1
ATOM 1199 C C . ALA A 1 163 ? 3.041 -5.371 -14.469 1 98.12 163 ALA A C 1
ATOM 1201 O O . ALA A 1 163 ? 2.66 -4.223 -14.688 1 98.12 163 ALA A O 1
ATOM 1202 N N . TRP A 1 164 ? 2.598 -6.082 -13.453 1 98.44 164 TRP A N 1
ATOM 1203 C CA . TRP A 1 164 ? 1.445 -5.645 -12.68 1 98.44 164 TRP A CA 1
ATOM 1204 C C . TRP A 1 164 ? 1.879 -4.742 -11.523 1 98.44 164 TRP A C 1
ATOM 1206 O O . TRP A 1 164 ? 1.187 -3.779 -11.188 1 98.44 164 TRP A O 1
ATOM 1216 N N . LEU A 1 165 ? 3.092 -5.023 -10.914 1 98.12 165 LEU A N 1
ATOM 1217 C CA . LEU A 1 165 ? 3.416 -4.426 -9.625 1 98.12 165 LEU A CA 1
ATOM 1218 C C . LEU A 1 165 ? 4.695 -3.6 -9.719 1 98.12 165 LEU A C 1
ATOM 1220 O O . LEU A 1 165 ? 4.973 -2.779 -8.844 1 98.12 165 LEU A O 1
ATOM 1224 N N . GLY A 1 166 ? 5.52 -3.793 -10.727 1 97.44 166 GLY A N 1
ATOM 1225 C CA . GLY A 1 166 ? 6.82 -3.146 -10.82 1 97.44 166 GLY A CA 1
ATOM 1226 C C . GLY A 1 166 ? 7.969 -4.051 -10.422 1 97.44 166 GLY A C 1
ATOM 1227 O O . GLY A 1 166 ? 7.758 -5.211 -10.062 1 97.44 166 GLY A O 1
ATOM 1228 N N . PRO A 1 167 ? 9.172 -3.566 -10.492 1 97.31 167 PRO A N 1
ATOM 1229 C CA . PRO A 1 167 ? 10.383 -4.391 -10.398 1 97.31 167 PRO A CA 1
ATOM 1230 C C . PRO A 1 167 ? 10.617 -4.934 -8.992 1 97.31 167 PRO A C 1
ATOM 1232 O O . PRO A 1 167 ? 11.32 -5.938 -8.828 1 97.31 167 PRO A O 1
ATOM 1235 N N . ARG A 1 168 ? 10.078 -4.316 -7.961 1 97.81 168 ARG A N 1
ATOM 1236 C CA . ARG A 1 168 ? 10.391 -4.695 -6.586 1 97.81 168 ARG A CA 1
ATOM 1237 C C . ARG A 1 168 ? 9.195 -5.395 -5.934 1 97.81 168 ARG A C 1
ATOM 1239 O O . ARG A 1 168 ? 8.875 -5.129 -4.773 1 97.81 168 ARG A O 1
ATOM 1246 N N . TYR A 1 169 ? 8.562 -6.277 -6.734 1 98.06 169 TYR A N 1
ATOM 1247 C CA . TYR A 1 169 ? 7.438 -7.051 -6.219 1 98.06 169 TYR A CA 1
ATOM 1248 C C . TYR A 1 169 ? 7.863 -7.922 -5.043 1 98.06 169 TYR A C 1
ATOM 1250 O O . TYR A 1 169 ? 9.039 -8.289 -4.93 1 98.06 169 TYR A O 1
ATOM 1258 N N . GLN A 1 170 ? 6.898 -8.297 -4.109 1 97.38 170 GLN A N 1
ATOM 1259 C CA . GLN A 1 170 ? 7.152 -9.078 -2.902 1 97.38 170 GLN A CA 1
ATOM 1260 C C . GLN A 1 170 ? 6.336 -10.367 -2.902 1 97.38 170 GLN A C 1
ATOM 1262 O O . GLN A 1 170 ? 5.102 -10.328 -2.91 1 97.38 170 GLN A O 1
ATOM 1267 N N . VAL A 1 171 ? 7.016 -11.5 -2.754 1 98.56 171 VAL A N 1
ATOM 1268 C CA . VAL A 1 171 ? 6.332 -12.781 -2.896 1 98.56 171 VAL A CA 1
ATOM 1269 C C . VAL A 1 171 ? 6.027 -13.359 -1.518 1 98.56 171 VAL A C 1
ATOM 1271 O O . VAL A 1 171 ? 6.902 -13.414 -0.652 1 98.56 171 VAL A O 1
ATOM 1274 N N . THR A 1 172 ? 4.836 -13.719 -1.258 1 98.12 172 THR A N 1
ATOM 1275 C CA . THR A 1 172 ? 4.395 -14.656 -0.232 1 98.12 172 THR A CA 1
ATOM 1276 C C . THR A 1 172 ? 3.594 -15.805 -0.85 1 98.12 172 THR A C 1
ATOM 1278 O O . THR A 1 172 ? 3.102 -15.68 -1.974 1 98.12 172 THR A O 1
ATOM 1281 N N . SER A 1 173 ? 3.547 -16.891 -0.174 1 98.06 173 SER A N 1
ATOM 1282 C CA . SER A 1 173 ? 2.814 -18.031 -0.731 1 98.06 173 SER A CA 1
ATOM 1283 C C . SER A 1 173 ? 2.197 -18.891 0.369 1 98.06 173 SER A C 1
ATOM 1285 O O . SER A 1 173 ? 2.66 -18.859 1.512 1 98.06 173 SER A O 1
ATOM 1287 N N . GLN A 1 174 ? 1.143 -19.547 0.034 1 96.25 174 GLN A N 1
ATOM 1288 C CA . GLN A 1 174 ? 0.401 -20.484 0.858 1 96.25 174 GLN A CA 1
ATOM 1289 C C . GLN A 1 174 ? 0.041 -21.75 0.066 1 96.25 174 GLN A C 1
ATOM 1291 O O . GLN A 1 174 ? -0.755 -21.688 -0.874 1 96.25 174 GLN A O 1
ATOM 1296 N N . VAL A 1 175 ? 0.584 -22.828 0.498 1 97.19 175 VAL A N 1
ATOM 1297 C CA . VAL A 1 175 ? 0.272 -24.078 -0.203 1 97.19 175 VAL A CA 1
ATOM 1298 C C . VAL A 1 175 ? -1.084 -24.609 0.261 1 97.19 175 VAL A C 1
ATOM 1300 O O . VAL A 1 175 ? -1.354 -24.672 1.463 1 97.19 175 VAL A O 1
ATOM 1303 N N . ASN A 1 176 ? -1.88 -24.906 -0.687 1 95.25 176 ASN A N 1
ATOM 1304 C CA . ASN A 1 176 ? -3.211 -25.453 -0.427 1 95.25 176 ASN A CA 1
ATOM 1305 C C . ASN A 1 176 ? -3.389 -26.828 -1.062 1 95.25 176 ASN A C 1
ATOM 1307 O O . ASN A 1 176 ? -3.168 -27 -2.262 1 95.25 176 ASN A O 1
ATOM 1311 N N . VAL A 1 177 ? -3.717 -27.781 -0.268 1 95 177 VAL A N 1
ATOM 1312 C CA . VAL A 1 177 ? -4.062 -29.109 -0.747 1 95 177 VAL A CA 1
ATOM 1313 C C . VAL A 1 177 ? -5.539 -29.391 -0.486 1 95 177 VAL A C 1
ATOM 1315 O O . VAL A 1 177 ? -5.973 -29.453 0.667 1 95 177 VAL A O 1
ATOM 1318 N N . VAL A 1 178 ? -6.301 -29.484 -1.541 1 94.88 178 VAL A N 1
ATOM 1319 C CA . VAL A 1 178 ? -7.715 -29.828 -1.433 1 94.88 178 VAL A CA 1
ATOM 1320 C C . VAL A 1 178 ? -7.906 -31.328 -1.708 1 94.88 178 VAL A C 1
ATOM 1322 O O . VAL A 1 178 ? -7.734 -31.781 -2.84 1 94.88 178 VAL A O 1
ATOM 1325 N N . ASN A 1 179 ? -8.305 -32.031 -0.681 1 93.81 179 ASN A N 1
ATOM 1326 C CA . ASN A 1 179 ? -8.492 -33.469 -0.789 1 93.81 179 ASN A CA 1
ATOM 1327 C C . ASN A 1 179 ? -9.836 -33.812 -1.436 1 93.81 179 ASN A C 1
ATOM 1329 O O . ASN A 1 179 ? -10.719 -32.938 -1.531 1 93.81 179 ASN A O 1
ATOM 1333 N N . PRO A 1 180 ? -9.906 -35.125 -1.974 1 95.31 180 PRO A N 1
ATOM 1334 C CA . PRO A 1 180 ? -11.203 -35.562 -2.5 1 95.31 180 PRO A CA 1
ATOM 1335 C C . PRO A 1 180 ? -12.344 -35.312 -1.516 1 95.31 180 PRO A C 1
ATOM 1337 O O . PRO A 1 180 ? -12.195 -35.594 -0.32 1 95.31 180 PRO A O 1
ATOM 1340 N N . GLY A 1 181 ? -13.422 -34.781 -2.057 1 94.94 181 GLY A N 1
ATOM 1341 C CA . GLY A 1 181 ? -14.555 -34.438 -1.203 1 94.94 181 GLY A CA 1
ATOM 1342 C C . GLY A 1 181 ? -14.547 -33 -0.716 1 94.94 181 GLY A C 1
ATOM 1343 O O . GLY A 1 181 ? -15.539 -32.531 -0.148 1 94.94 181 GLY A O 1
ATOM 1344 N N . GLY A 1 182 ? -13.414 -32.312 -0.93 1 93.56 182 GLY A N 1
ATOM 1345 C CA . GLY A 1 182 ? -13.367 -30.922 -0.541 1 93.56 182 GLY A CA 1
ATOM 1346 C C . GLY A 1 182 ? -14.422 -30.078 -1.225 1 93.56 182 GLY A C 1
ATOM 1347 O O . GLY A 1 182 ? -14.641 -30.203 -2.434 1 93.56 182 GLY A O 1
ATOM 1348 N N . ALA A 1 183 ? -15.086 -29.219 -0.484 1 92.88 183 ALA A N 1
ATOM 1349 C CA . ALA A 1 183 ? -16.188 -28.391 -1.001 1 92.88 183 ALA A CA 1
ATOM 1350 C C . ALA A 1 183 ? -15.648 -27.156 -1.702 1 92.88 183 ALA A C 1
ATOM 1352 O O . ALA A 1 183 ? -14.523 -26.719 -1.446 1 92.88 183 ALA A O 1
ATOM 1353 N N . ALA A 1 184 ? -16.453 -26.641 -2.537 1 93.62 184 ALA A N 1
ATOM 1354 C CA . ALA A 1 184 ? -16.125 -25.391 -3.213 1 93.62 184 ALA A CA 1
ATOM 1355 C C . ALA A 1 184 ? -16.172 -24.203 -2.244 1 93.62 184 ALA A C 1
ATOM 1357 O O . ALA A 1 184 ? -17 -24.188 -1.323 1 93.62 184 ALA A O 1
ATOM 1358 N N . GLN A 1 185 ? -15.32 -23.234 -2.453 1 91.19 185 GLN A N 1
ATOM 1359 C CA . GLN A 1 185 ? -15.367 -21.969 -1.723 1 91.19 185 GLN A CA 1
ATOM 1360 C C . GLN A 1 185 ? -16.484 -21.078 -2.246 1 91.19 185 GLN A C 1
ATOM 1362 O O . GLN A 1 185 ? -16.828 -21.141 -3.428 1 91.19 185 GLN A O 1
ATOM 1367 N N . VAL A 1 186 ? -16.984 -20.266 -1.346 1 91.31 186 VAL A N 1
ATOM 1368 C CA . VAL A 1 186 ? -17.828 -19.156 -1.783 1 91.31 186 VAL A CA 1
ATOM 1369 C C . VAL A 1 186 ? -16.969 -18.156 -2.57 1 91.31 186 VAL A C 1
ATOM 1371 O O . VAL A 1 186 ? -15.828 -17.891 -2.215 1 91.31 186 VAL A O 1
ATOM 1374 N N . PRO A 1 187 ? -17.594 -17.641 -3.648 1 94.94 187 PRO A N 1
ATOM 1375 C CA . PRO A 1 187 ? -16.812 -16.656 -4.398 1 94.94 187 PRO A CA 1
ATOM 1376 C C . PRO A 1 187 ? -16.422 -15.438 -3.559 1 94.94 187 PRO A C 1
ATOM 1378 O O . PRO A 1 187 ? -17.203 -15 -2.711 1 94.94 187 PRO A O 1
ATOM 1381 N N . HIS A 1 188 ? -15.273 -14.898 -3.836 1 95.06 188 HIS A N 1
ATOM 1382 C CA . HIS A 1 188 ? -14.789 -13.742 -3.094 1 95.06 188 HIS A CA 1
ATOM 1383 C C . HIS A 1 188 ? -13.789 -12.938 -3.922 1 95.06 188 HIS A C 1
ATOM 1385 O O . HIS A 1 188 ? -13.484 -13.305 -5.059 1 95.06 188 HIS A O 1
ATOM 1391 N N . ARG A 1 189 ? -13.5 -11.75 -3.479 1 96.19 189 ARG A N 1
ATOM 1392 C CA . ARG A 1 189 ? -12.375 -10.922 -3.881 1 96.19 189 ARG A CA 1
ATOM 1393 C C . ARG A 1 189 ? -11.305 -10.883 -2.795 1 96.19 189 ARG A C 1
ATOM 1395 O O . ARG A 1 189 ? -11.617 -11 -1.607 1 96.19 189 ARG A O 1
ATOM 1402 N N . ASP A 1 190 ? -10.188 -10.859 -3.215 1 93.31 190 ASP A N 1
ATOM 1403 C CA . ASP A 1 190 ? -9.086 -10.992 -2.27 1 93.31 190 ASP A CA 1
ATOM 1404 C C . ASP A 1 190 ? -8.625 -9.625 -1.767 1 93.31 190 ASP A C 1
ATOM 1406 O O . ASP A 1 190 ? -9.375 -8.641 -1.846 1 93.31 190 ASP A O 1
ATOM 1410 N N . TYR A 1 191 ? -7.461 -9.539 -1.175 1 86.44 191 TYR A N 1
ATOM 1411 C CA . TYR A 1 191 ? -6.723 -8.453 -0.542 1 86.44 191 TYR A CA 1
ATOM 1412 C C . TYR A 1 191 ? -6.539 -7.281 -1.505 1 86.44 191 TYR A C 1
ATOM 1414 O O . TYR A 1 191 ? -6.441 -7.48 -2.719 1 86.44 191 TYR A O 1
ATOM 1422 N N . HIS A 1 192 ? -6.801 -6.145 -0.639 1 93 192 HIS A N 1
ATOM 1423 C CA . HIS A 1 192 ? -6.801 -5.652 0.735 1 93 192 HIS A CA 1
ATOM 1424 C C . HIS A 1 192 ? -8.227 -5.473 1.253 1 93 192 HIS A C 1
ATOM 1426 O O . HIS A 1 192 ? -8.539 -5.875 2.375 1 93 192 HIS A O 1
ATOM 1432 N N . LEU A 1 193 ? -9.109 -4.984 0.441 1 93.44 193 LEU A N 1
ATOM 1433 C CA . LEU A 1 193 ? -10.477 -4.695 0.858 1 93.44 193 LEU A CA 1
ATOM 1434 C C . LEU A 1 193 ? -11.234 -5.984 1.151 1 93.44 193 LEU A C 1
ATOM 1436 O O . LEU A 1 193 ? -12.211 -5.977 1.906 1 93.44 193 LEU A O 1
ATOM 1440 N N . GLY A 1 194 ? -10.797 -7.035 0.597 1 90.06 194 GLY A N 1
ATOM 1441 C CA . GLY A 1 194 ? -11.461 -8.312 0.806 1 90.06 194 GLY A CA 1
ATOM 1442 C C . GLY A 1 194 ? -11.422 -8.773 2.25 1 90.06 194 GLY A C 1
ATOM 1443 O O . GLY A 1 194 ? -12.172 -9.672 2.641 1 90.06 194 GLY A O 1
ATOM 1444 N N . PHE A 1 195 ? -10.633 -8.133 3.047 1 87.25 195 PHE A N 1
ATOM 1445 C CA . PHE A 1 195 ? -10.477 -8.539 4.438 1 87.25 195 PHE A CA 1
ATOM 1446 C C . PHE A 1 195 ? -11.016 -7.469 5.379 1 87.25 195 PHE A C 1
ATOM 1448 O O . PHE A 1 195 ? -10.773 -7.52 6.59 1 87.25 195 PHE A O 1
ATOM 1455 N N . VAL A 1 196 ? -11.633 -6.488 4.809 1 90.5 196 VAL A N 1
ATOM 1456 C CA . VAL A 1 196 ? -12.375 -5.488 5.57 1 90.5 196 VAL A CA 1
ATOM 1457 C C . VAL A 1 196 ? -13.781 -6.008 5.867 1 90.5 196 VAL A C 1
ATOM 1459 O O . VAL A 1 196 ? -14.406 -6.637 5.02 1 90.5 196 VAL A O 1
ATOM 1462 N N . THR A 1 197 ? -14.227 -5.809 7.035 1 88.56 197 THR A N 1
ATOM 1463 C CA . THR A 1 197 ? -15.562 -6.258 7.395 1 88.56 197 THR A CA 1
ATOM 1464 C C . THR A 1 197 ? -16.609 -5.641 6.469 1 88.56 197 THR A C 1
ATOM 1466 O O . THR A 1 197 ? -16.516 -4.465 6.105 1 88.56 197 THR A O 1
ATOM 1469 N N . PRO A 1 198 ? -17.625 -6.402 6.078 1 87.44 198 PRO A N 1
ATOM 1470 C CA . PRO A 1 198 ? -18.609 -5.93 5.105 1 87.44 198 PRO A CA 1
ATOM 1471 C C . PRO A 1 198 ? -19.234 -4.594 5.496 1 87.44 198 PRO A C 1
ATOM 1473 O O . PRO A 1 198 ? -19.453 -3.73 4.641 1 87.44 198 PRO A O 1
ATOM 1476 N N . GLY A 1 199 ? -19.516 -4.387 6.707 1 89.94 199 GLY A N 1
ATOM 1477 C CA . GLY A 1 199 ? -20.172 -3.174 7.172 1 89.94 199 GLY A CA 1
ATOM 1478 C C . GLY A 1 199 ? -19.281 -1.945 7.078 1 89.94 199 GLY A C 1
ATOM 1479 O O . GLY A 1 199 ? -19.781 -0.815 7.152 1 89.94 199 GLY A O 1
ATOM 1480 N N . ALA A 1 200 ? -18.016 -2.162 6.828 1 93.06 200 ALA A N 1
ATOM 1481 C CA . ALA A 1 200 ? -17.062 -1.047 6.844 1 93.06 200 ALA A CA 1
ATOM 1482 C C . ALA A 1 200 ? -16.641 -0.665 5.43 1 93.06 200 ALA A C 1
ATOM 1484 O O . ALA A 1 200 ? -16.078 0.405 5.211 1 93.06 200 ALA A O 1
ATOM 1485 N N . LEU A 1 201 ? -17 -1.449 4.43 1 95.12 201 LEU A N 1
ATOM 1486 C CA . LEU A 1 201 ? -16.5 -1.293 3.068 1 95.12 201 LEU A CA 1
ATOM 1487 C C . LEU A 1 201 ? -17 0.003 2.447 1 95.12 201 LEU A C 1
ATOM 1489 O O . LEU A 1 201 ? -16.281 0.672 1.711 1 95.12 201 LEU A O 1
ATOM 1493 N N . ALA A 1 202 ? -18.234 0.39 2.799 1 95.62 202 ALA A N 1
ATOM 1494 C CA . ALA A 1 202 ? -18.844 1.572 2.199 1 95.62 202 ALA A CA 1
ATOM 1495 C C . ALA A 1 202 ? -18.219 2.852 2.744 1 95.62 202 ALA A C 1
ATOM 1497 O O . ALA A 1 202 ? -18.438 3.938 2.203 1 95.62 202 ALA A O 1
ATOM 1498 N N . ALA A 1 203 ? -17.438 2.742 3.77 1 96.12 203 ALA A N 1
ATOM 1499 C CA . ALA A 1 203 ? -16.781 3.908 4.352 1 96.12 203 ALA A CA 1
ATOM 1500 C C . ALA A 1 203 ? -15.484 4.234 3.609 1 96.12 203 ALA A C 1
ATOM 1502 O O . ALA A 1 203 ? -14.922 5.316 3.783 1 96.12 203 ALA A O 1
ATOM 1503 N N . TYR A 1 204 ? -15.008 3.332 2.771 1 97 204 TYR A N 1
ATOM 1504 C CA . TYR A 1 204 ? -13.852 3.609 1.928 1 97 204 TYR A CA 1
ATOM 1505 C C . TYR A 1 204 ? -14.273 4.277 0.625 1 97 204 TYR A C 1
ATOM 1507 O O . TYR A 1 204 ? -15.25 3.861 -0.006 1 97 204 TYR A O 1
ATOM 1515 N N . PRO A 1 205 ? -13.539 5.32 0.225 1 97.19 205 PRO A N 1
ATOM 1516 C CA . PRO A 1 205 ? -13.914 5.996 -1.018 1 97.19 205 PRO A CA 1
ATOM 1517 C C . PRO A 1 205 ? -13.688 5.129 -2.254 1 97.19 205 PRO A C 1
ATOM 1519 O O . PRO A 1 205 ? -12.914 4.172 -2.207 1 97.19 205 PRO A O 1
ATOM 1522 N N . ALA A 1 206 ? -14.312 5.492 -3.33 1 96.88 206 ALA A N 1
ATOM 1523 C CA . ALA A 1 206 ? -14.359 4.695 -4.555 1 96.88 206 ALA A CA 1
ATOM 1524 C C . ALA A 1 206 ? -12.953 4.492 -5.121 1 96.88 206 ALA A C 1
ATOM 1526 O O . ALA A 1 206 ? -12.641 3.422 -5.645 1 96.88 206 ALA A O 1
ATOM 1527 N N . HIS A 1 207 ? -12.133 5.543 -5.027 1 96.44 207 HIS A N 1
ATOM 1528 C CA . HIS A 1 207 ? -10.805 5.402 -5.613 1 96.44 207 HIS A CA 1
ATOM 1529 C C . HIS A 1 207 ? -9.969 4.395 -4.836 1 96.44 207 HIS A C 1
ATOM 1531 O O . HIS A 1 207 ? -9.047 3.787 -5.391 1 96.44 207 HIS A O 1
ATOM 1537 N N . ILE A 1 208 ? -10.312 4.145 -3.537 1 96.81 208 ILE A N 1
ATOM 1538 C CA . ILE A 1 208 ? -9.625 3.111 -2.771 1 96.81 208 ILE A CA 1
ATOM 1539 C C . ILE A 1 208 ? -10.109 1.732 -3.217 1 96.81 208 ILE A C 1
ATOM 1541 O O . ILE A 1 208 ? -9.32 0.783 -3.273 1 96.81 208 ILE A O 1
ATOM 1545 N N . HIS A 1 209 ? -11.406 1.618 -3.561 1 96.06 209 HIS A N 1
ATOM 1546 C CA . HIS A 1 209 ? -11.922 0.38 -4.133 1 96.06 209 HIS A CA 1
ATOM 1547 C C . HIS A 1 209 ? -11.211 0.041 -5.441 1 96.06 209 HIS A C 1
ATOM 1549 O O . HIS A 1 209 ? -10.906 -1.125 -5.703 1 96.06 209 HIS A O 1
ATOM 1555 N N . ARG A 1 210 ? -10.906 1.074 -6.164 1 93.75 210 ARG A N 1
ATOM 1556 C CA . ARG A 1 210 ? -10.25 0.884 -7.453 1 93.75 210 ARG A CA 1
ATOM 1557 C C . ARG A 1 210 ? -8.766 0.593 -7.27 1 93.75 210 ARG A C 1
ATOM 1559 O O . ARG A 1 210 ? -8.172 -0.156 -8.055 1 93.75 210 ARG A O 1
ATOM 1566 N N . LEU A 1 211 ? -8.211 1.163 -6.277 1 91.25 211 LEU A N 1
ATOM 1567 C CA . LEU A 1 211 ? -6.773 1.085 -6.023 1 91.25 211 LEU A CA 1
ATOM 1568 C C . LEU A 1 211 ? -6.395 -0.28 -5.457 1 91.25 211 LEU A C 1
ATOM 1570 O O . LEU A 1 211 ? -5.348 -0.831 -5.805 1 91.25 211 LEU A O 1
ATOM 1574 N N . SER A 1 212 ? -7.223 -0.83 -4.633 1 93.94 212 SER A N 1
ATOM 1575 C CA . SER A 1 212 ? -6.871 -1.96 -3.779 1 93.94 212 SER A CA 1
ATOM 1576 C C . SER A 1 212 ? -6.402 -3.152 -4.605 1 93.94 212 SER A C 1
ATOM 1578 O O . SER A 1 212 ? -5.391 -3.779 -4.281 1 93.94 212 SER A O 1
ATOM 1580 N N . PRO A 1 213 ? -6.98 -3.418 -5.762 1 95.25 213 PRO A N 1
ATOM 1581 C CA . PRO A 1 213 ? -6.547 -4.586 -6.527 1 95.25 213 PRO A CA 1
ATOM 1582 C C . PRO A 1 213 ? -5.188 -4.383 -7.195 1 95.25 213 PRO A C 1
ATOM 1584 O O . PRO A 1 213 ? -4.523 -5.355 -7.562 1 95.25 213 PRO A O 1
ATOM 1587 N N . ALA A 1 214 ? -4.727 -3.168 -7.352 1 95.88 214 ALA A N 1
ATOM 1588 C CA . ALA A 1 214 ? -3.459 -2.881 -8.023 1 95.88 214 ALA A CA 1
ATOM 1589 C C . ALA A 1 214 ? -2.277 -3.121 -7.086 1 95.88 214 ALA A C 1
ATOM 1591 O O . ALA A 1 214 ? -1.123 -3.109 -7.52 1 95.88 214 ALA A O 1
ATOM 1592 N N . LEU A 1 215 ? -2.559 -3.482 -5.844 1 97.12 215 LEU A N 1
ATOM 1593 C CA . LEU A 1 215 ? -1.493 -3.631 -4.859 1 97.12 215 LEU A CA 1
ATOM 1594 C C . LEU A 1 215 ? -1.047 -5.086 -4.754 1 97.12 215 LEU A C 1
ATOM 1596 O O . LEU A 1 215 ? -0.056 -5.387 -4.086 1 97.12 215 LEU A O 1
ATOM 1600 N N . THR A 1 216 ? -1.774 -5.965 -5.41 1 97.75 216 THR A N 1
ATOM 1601 C CA . THR A 1 216 ? -1.491 -7.387 -5.254 1 97.75 216 THR A CA 1
ATOM 1602 C C . THR A 1 216 ? -1.779 -8.141 -6.547 1 97.75 216 THR A C 1
ATOM 1604 O O . THR A 1 216 ? -2.646 -7.742 -7.328 1 97.75 216 THR A O 1
ATOM 1607 N N . LEU A 1 217 ? -1.025 -9.102 -6.824 1 98.62 217 LEU A N 1
ATOM 1608 C CA . LEU A 1 217 ? -1.273 -10.094 -7.863 1 98.62 217 LEU A CA 1
ATOM 1609 C C . LEU A 1 217 ? -1.449 -11.477 -7.258 1 98.62 217 LEU A C 1
ATOM 1611 O O . LEU A 1 217 ? -0.606 -11.93 -6.477 1 98.62 217 LEU A O 1
ATOM 1615 N N . GLN A 1 218 ? -2.547 -12.109 -7.602 1 98.31 218 GLN A N 1
ATOM 1616 C CA . GLN A 1 218 ? -2.797 -13.469 -7.141 1 98.31 218 GLN A CA 1
ATOM 1617 C C . GLN A 1 218 ? -2.303 -14.492 -8.156 1 98.31 218 GLN A C 1
ATOM 1619 O O . GLN A 1 218 ? -2.307 -14.234 -9.359 1 98.31 218 GLN A O 1
ATOM 1624 N N . GLY A 1 219 ? -1.791 -15.562 -7.645 1 98 219 GLY A N 1
ATOM 1625 C CA . GLY A 1 219 ? -1.358 -16.641 -8.523 1 98 219 GLY A CA 1
ATOM 1626 C C . GLY A 1 219 ? -1.478 -18.016 -7.898 1 98 219 GLY A C 1
ATOM 1627 O O . GLY A 1 219 ? -1.595 -18.141 -6.676 1 98 219 GLY A O 1
ATOM 1628 N N . ALA A 1 220 ? -1.541 -19.016 -8.75 1 98.62 220 ALA A N 1
ATOM 1629 C CA . ALA A 1 220 ? -1.507 -20.422 -8.336 1 98.62 220 ALA A CA 1
ATOM 1630 C C . ALA A 1 220 ? -0.652 -21.25 -9.289 1 98.62 220 ALA A C 1
ATOM 1632 O O . ALA A 1 220 ? -0.848 -21.203 -10.508 1 98.62 220 ALA A O 1
ATOM 1633 N N . VAL A 1 221 ? 0.287 -21.906 -8.742 1 98.88 221 VAL A N 1
ATOM 1634 C CA . VAL A 1 221 ? 1.09 -22.859 -9.5 1 98.88 221 VAL A CA 1
ATOM 1635 C C . VAL A 1 221 ? 0.595 -24.281 -9.242 1 98.88 221 VAL A C 1
ATOM 1637 O O . VAL A 1 221 ? 0.505 -24.719 -8.086 1 98.88 221 VAL A O 1
ATOM 1640 N N . ALA A 1 222 ? 0.31 -25 -10.289 1 98.81 222 ALA A N 1
ATOM 1641 C CA . ALA A 1 222 ? -0.188 -26.359 -10.164 1 98.81 222 ALA A CA 1
ATOM 1642 C C . ALA A 1 222 ? 0.941 -27.328 -9.812 1 98.81 222 ALA A C 1
ATOM 1644 O O . ALA A 1 222 ? 1.88 -27.5 -10.594 1 98.81 222 ALA A O 1
ATOM 1645 N N . HIS A 1 223 ? 0.834 -27.984 -8.711 1 98.62 223 HIS A N 1
ATOM 1646 C CA . HIS A 1 223 ? 1.835 -28.953 -8.273 1 98.62 223 HIS A CA 1
ATOM 1647 C C . HIS A 1 223 ? 1.393 -30.375 -8.578 1 98.62 223 HIS A C 1
ATOM 1649 O O . HIS A 1 223 ? 2.014 -31.344 -8.117 1 98.62 223 HIS A O 1
ATOM 1655 N N . CYS A 1 224 ? 0.364 -30.562 -9.242 1 98 224 CYS A N 1
ATOM 1656 C CA . CYS A 1 224 ? -0.145 -31.797 -9.836 1 98 224 CYS A CA 1
ATOM 1657 C C . CYS A 1 224 ? -1.092 -31.484 -10.992 1 98 224 CYS A C 1
ATOM 1659 O O . CYS A 1 224 ? -1.469 -30.344 -11.203 1 98 224 CYS A O 1
ATOM 1661 N N . ASP A 1 225 ? -1.389 -32.531 -11.773 1 98 225 ASP A N 1
ATOM 1662 C CA . ASP A 1 225 ? -2.443 -32.375 -12.766 1 98 225 ASP A CA 1
ATOM 1663 C C . ASP A 1 225 ? -3.779 -32.062 -12.102 1 98 225 ASP A C 1
ATOM 1665 O O . ASP A 1 225 ? -4.129 -32.656 -11.086 1 98 225 ASP A O 1
ATOM 1669 N N . MET A 1 226 ? -4.434 -31.016 -12.648 1 98 226 MET A N 1
ATOM 1670 C CA . MET A 1 226 ? -5.707 -30.562 -12.102 1 98 226 MET A CA 1
ATOM 1671 C C . MET A 1 226 ? -6.793 -30.547 -13.172 1 98 226 MET A C 1
ATOM 1673 O O . MET A 1 226 ? -7.176 -29.484 -13.664 1 98 226 MET A O 1
ATOM 1677 N N . PRO A 1 227 ? -7.293 -31.781 -13.5 1 98.19 227 PRO A N 1
ATOM 1678 C CA . PRO A 1 227 ? -8.508 -31.766 -14.312 1 98.19 227 PRO A CA 1
ATOM 1679 C C . PRO A 1 227 ? -9.672 -31.062 -13.617 1 98.19 227 PRO A C 1
ATOM 1681 O O . PRO A 1 227 ? -9.617 -30.828 -12.406 1 98.19 227 PRO A O 1
ATOM 1684 N N . VAL A 1 228 ? -10.672 -30.75 -14.352 1 97.88 228 VAL A N 1
ATOM 1685 C CA . VAL A 1 228 ? -11.773 -29.953 -13.828 1 97.88 228 VAL A CA 1
ATOM 1686 C C . VAL A 1 228 ? -12.391 -30.641 -12.617 1 97.88 228 VAL A C 1
ATOM 1688 O O . VAL A 1 228 ? -12.781 -30 -11.648 1 97.88 228 VAL A O 1
ATOM 1691 N N . GLU A 1 229 ? -12.469 -31.922 -12.625 1 97.56 229 GLU A N 1
ATOM 1692 C CA . GLU A 1 229 ? -13.102 -32.656 -11.539 1 97.56 229 GLU A CA 1
ATOM 1693 C C . GLU A 1 229 ? -12.305 -32.531 -10.242 1 97.56 229 GLU A C 1
ATOM 1695 O O . GLU A 1 229 ? -12.82 -32.812 -9.156 1 97.56 229 GLU A O 1
ATOM 1700 N N . SER A 1 230 ? -10.961 -32.156 -10.344 1 97.31 230 SER A N 1
ATOM 1701 C CA . SER A 1 230 ? -10.156 -31.953 -9.141 1 97.31 230 SER A CA 1
ATOM 1702 C C . SER A 1 230 ? -10.445 -30.594 -8.508 1 97.31 230 SER A C 1
ATOM 1704 O O . SER A 1 230 ? -9.953 -30.297 -7.414 1 97.31 230 SER A O 1
ATOM 1706 N N . GLY A 1 231 ? -11.203 -29.75 -9.188 1 97.25 231 GLY A N 1
ATOM 1707 C CA . GLY A 1 231 ? -11.695 -28.516 -8.602 1 97.25 231 GLY A CA 1
ATOM 1708 C C . GLY A 1 231 ? -10.703 -27.375 -8.703 1 97.25 231 GLY A C 1
ATOM 1709 O O . GLY A 1 231 ? -10.422 -26.703 -7.707 1 97.25 231 GLY A O 1
ATOM 1710 N N . PRO A 1 232 ? -10.055 -27.188 -9.891 1 97.69 232 PRO A N 1
ATOM 1711 C CA . PRO A 1 232 ? -9.234 -25.984 -10.031 1 97.69 232 PRO A CA 1
ATOM 1712 C C . PRO A 1 232 ? -10.023 -24.703 -9.758 1 97.69 232 PRO A C 1
ATOM 1714 O O . PRO A 1 232 ? -11.25 -24.734 -9.633 1 97.69 232 PRO A O 1
ATOM 1717 N N . THR A 1 233 ? -9.328 -23.562 -9.539 1 97.94 233 THR A N 1
ATOM 1718 C CA . THR A 1 233 ? -9.922 -22.297 -9.156 1 97.94 233 THR A CA 1
ATOM 1719 C C . THR A 1 233 ? -11.055 -21.922 -10.109 1 97.94 233 THR A C 1
ATOM 1721 O O . THR A 1 233 ? -10.891 -21.984 -11.328 1 97.94 233 THR A O 1
ATOM 1724 N N . MET A 1 234 ? -12.219 -21.641 -9.555 1 98.44 234 MET A N 1
ATOM 1725 C CA . MET A 1 234 ? -13.32 -21.047 -10.312 1 98.44 234 MET A CA 1
ATOM 1726 C C . MET A 1 234 ? -13.078 -19.562 -10.539 1 98.44 234 MET A C 1
ATOM 1728 O O . MET A 1 234 ? -12.648 -18.844 -9.633 1 98.44 234 MET A O 1
ATOM 1732 N N . LEU A 1 235 ? -13.281 -19.172 -11.789 1 98.62 235 LEU A N 1
ATOM 1733 C CA . LEU A 1 235 ? -13 -17.797 -12.18 1 98.62 235 LEU A CA 1
ATOM 1734 C C . LEU A 1 235 ? -14.188 -17.188 -12.93 1 98.62 235 LEU A C 1
ATOM 1736 O O . LEU A 1 235 ? -14.852 -17.875 -13.703 1 98.62 235 LEU A O 1
ATOM 1740 N N . LEU A 1 236 ? -14.445 -15.945 -12.695 1 98.75 236 LEU A N 1
ATOM 1741 C CA . LEU A 1 236 ? -15.398 -15.211 -13.516 1 98.75 236 LEU A CA 1
ATOM 1742 C C . LEU A 1 236 ? -14.711 -14.055 -14.234 1 98.75 236 LEU A C 1
ATOM 1744 O O . LEU A 1 236 ? -14.672 -12.93 -13.727 1 98.75 236 LEU A O 1
ATOM 1748 N N . PRO A 1 237 ? -14.234 -14.297 -15.484 1 98.81 237 PRO A N 1
ATOM 1749 C CA . PRO A 1 237 ? -13.484 -13.273 -16.219 1 98.81 237 PRO A CA 1
ATOM 1750 C C . PRO A 1 237 ? -14.258 -11.961 -16.344 1 98.81 237 PRO A C 1
ATOM 1752 O O . PRO A 1 237 ? -15.477 -11.969 -16.516 1 98.81 237 PRO A O 1
ATOM 1755 N N . TYR A 1 238 ? -13.555 -10.789 -16.234 1 98.62 238 TYR A N 1
ATOM 1756 C CA . TYR A 1 238 ? -14.031 -9.422 -16.375 1 98.62 238 TYR A CA 1
ATOM 1757 C C . TYR A 1 238 ? -14.727 -8.938 -15.117 1 98.62 238 TYR A C 1
ATOM 1759 O O . TYR A 1 238 ? -15.031 -7.75 -14.977 1 98.62 238 TYR A O 1
ATOM 1767 N N . SER A 1 239 ? -14.891 -9.828 -14.109 1 98.62 239 SER A N 1
ATOM 1768 C CA . SER A 1 239 ? -15.672 -9.453 -12.938 1 98.62 239 SER A CA 1
ATOM 1769 C C . SER A 1 239 ? -14.938 -8.422 -12.094 1 98.62 239 SER A C 1
ATOM 1771 O O . SER A 1 239 ? -15.555 -7.703 -11.305 1 98.62 239 SER A O 1
ATOM 1773 N N . GLN A 1 240 ? -13.602 -8.344 -12.242 1 98.06 240 GLN A N 1
ATOM 1774 C CA . GLN A 1 240 ? -12.836 -7.367 -11.477 1 98.06 240 GLN A CA 1
ATOM 1775 C C . GLN A 1 240 ? -13.18 -5.941 -11.891 1 98.06 240 GLN A C 1
ATOM 1777 O O . GLN A 1 240 ? -12.875 -4.988 -11.172 1 98.06 240 GLN A O 1
ATOM 1782 N N . THR A 1 241 ? -13.859 -5.77 -13.086 1 97.31 241 THR A N 1
ATOM 1783 C CA . THR A 1 241 ? -14.125 -4.434 -13.617 1 97.31 241 THR A CA 1
ATOM 1784 C C . THR A 1 241 ? -15.383 -3.844 -12.984 1 97.31 241 THR A C 1
ATOM 1786 O O . THR A 1 241 ? -15.664 -2.652 -13.141 1 97.31 241 THR A O 1
ATOM 1789 N N . PHE A 1 242 ? -16.141 -4.688 -12.258 1 97.62 242 PHE A N 1
ATOM 1790 C CA . PHE A 1 242 ? -17.312 -4.195 -11.555 1 97.62 242 PHE A CA 1
ATOM 1791 C C . PHE A 1 242 ? -16.922 -3.461 -10.281 1 97.62 242 PHE A C 1
ATOM 1793 O O . PHE A 1 242 ? -16.562 -4.086 -9.289 1 97.62 242 PHE A O 1
ATOM 1800 N N . GLU A 1 243 ? -17.016 -2.184 -10.242 1 94.5 243 GLU A N 1
ATOM 1801 C CA . GLU A 1 243 ? -16.422 -1.32 -9.219 1 94.5 243 GLU A CA 1
ATOM 1802 C C . GLU A 1 243 ? -16.984 -1.639 -7.84 1 94.5 243 GLU A C 1
ATOM 1804 O O . GLU A 1 243 ? -16.266 -1.568 -6.84 1 94.5 243 GLU A O 1
ATOM 1809 N N . ALA A 1 244 ? -18.266 -2.039 -7.75 1 96.62 244 ALA A N 1
ATOM 1810 C CA . ALA A 1 244 ? -18.906 -2.266 -6.461 1 96.62 244 ALA A CA 1
ATOM 1811 C C . ALA A 1 244 ? -18.641 -3.684 -5.961 1 96.62 244 ALA A C 1
ATOM 1813 O O . ALA A 1 244 ? -19.281 -4.141 -5.008 1 96.62 244 ALA A O 1
ATOM 1814 N N . GLY A 1 245 ? -17.766 -4.359 -6.555 1 97.12 245 GLY A N 1
ATOM 1815 C CA . GLY A 1 245 ? -17.594 -5.789 -6.367 1 97.12 245 GLY A CA 1
ATOM 1816 C C . GLY A 1 245 ? -17.234 -6.164 -4.941 1 97.12 245 GLY A C 1
ATOM 1817 O O . GLY A 1 245 ? -17.656 -7.215 -4.453 1 97.12 245 GLY A O 1
ATOM 1818 N N . TYR A 1 246 ? -16.516 -5.375 -4.191 1 96.69 246 TYR A N 1
ATOM 1819 C CA . TYR A 1 246 ? -16.094 -5.727 -2.836 1 96.69 246 TYR A CA 1
ATOM 1820 C C . TYR A 1 246 ? -17.281 -5.707 -1.883 1 96.69 246 TYR A C 1
ATOM 1822 O O . TYR A 1 246 ? -17.266 -6.375 -0.847 1 96.69 246 TYR A O 1
ATOM 1830 N N . ILE A 1 247 ? -18.25 -4.98 -2.219 1 95.75 247 ILE A N 1
ATOM 1831 C CA . ILE A 1 247 ? -19.469 -4.969 -1.412 1 95.75 247 ILE A CA 1
ATOM 1832 C C . ILE A 1 247 ? -20.438 -6.035 -1.92 1 95.75 247 ILE A C 1
ATOM 1834 O O . ILE A 1 247 ? -21.078 -6.723 -1.126 1 95.75 247 ILE A O 1
ATOM 1838 N N . ALA A 1 248 ? -20.406 -6.312 -3.174 1 95.88 248 ALA A N 1
ATOM 1839 C CA . ALA A 1 248 ? -21.422 -7.117 -3.85 1 95.88 248 ALA A CA 1
ATOM 1840 C C . ALA A 1 248 ? -21.156 -8.609 -3.65 1 95.88 248 ALA A C 1
ATOM 1842 O O . ALA A 1 248 ? -22.078 -9.414 -3.652 1 95.88 248 ALA A O 1
ATOM 1843 N N . PHE A 1 249 ? -19.891 -8.977 -3.496 1 90.56 249 PHE A N 1
ATOM 1844 C CA . PHE A 1 249 ? -19.562 -10.383 -3.641 1 90.56 249 PHE A CA 1
ATOM 1845 C C . PHE A 1 249 ? -20.078 -11.188 -2.459 1 90.56 249 PHE A C 1
ATOM 1847 O O . PHE A 1 249 ? -20.109 -12.422 -2.504 1 90.56 249 PHE A O 1
ATOM 1854 N N . TYR A 1 250 ? -20.688 -10.578 -1.479 1 87.69 250 TYR A N 1
ATOM 1855 C CA . TYR A 1 250 ? -21.297 -11.219 -0.322 1 87.69 250 TYR A CA 1
ATOM 1856 C C . TYR A 1 250 ? -22.781 -11.477 -0.568 1 87.69 250 TYR A C 1
ATOM 1858 O O . TYR A 1 250 ? -23.422 -12.227 0.18 1 87.69 250 TYR A O 1
ATOM 1866 N N . ARG A 1 251 ? -23.328 -10.93 -1.532 1 94.56 251 ARG A N 1
ATOM 1867 C CA . ARG A 1 251 ? -24.766 -10.961 -1.733 1 94.56 251 ARG A CA 1
ATOM 1868 C C . ARG A 1 251 ? -25.188 -12.234 -2.459 1 94.56 251 ARG A C 1
ATOM 1870 O O . ARG A 1 251 ? -24.531 -12.664 -3.408 1 94.56 251 ARG A O 1
ATOM 1877 N N . PRO A 1 252 ? -26.281 -12.797 -2.086 1 96.38 252 PRO A N 1
ATOM 1878 C CA . PRO A 1 252 ? -26.734 -14.086 -2.619 1 96.38 252 PRO A CA 1
ATOM 1879 C C . PRO A 1 252 ? -26.891 -14.078 -4.137 1 96.38 252 PRO A C 1
ATOM 1881 O O . PRO A 1 252 ? -26.516 -15.047 -4.809 1 96.38 252 PRO A O 1
ATOM 1884 N N . GLU A 1 253 ? -27.406 -12.984 -4.648 1 97.38 253 GLU A N 1
ATOM 1885 C CA . GLU A 1 253 ? -27.656 -12.953 -6.086 1 97.38 253 GLU A CA 1
ATOM 1886 C C . GLU A 1 253 ? -26.359 -12.953 -6.875 1 97.38 253 GLU A C 1
ATOM 1888 O O . GLU A 1 253 ? -26.297 -13.477 -7.992 1 97.38 253 GLU A O 1
ATOM 1893 N N . PHE A 1 254 ? -25.359 -12.375 -6.359 1 97.94 254 PHE A N 1
ATOM 1894 C CA . PHE A 1 254 ? -24.047 -12.391 -7.012 1 97.94 254 PHE A CA 1
ATOM 1895 C C . PHE A 1 254 ? -23.375 -13.75 -6.859 1 97.94 254 PHE A C 1
ATOM 1897 O O . PHE A 1 254 ? -22.719 -14.219 -7.785 1 97.94 254 PHE A O 1
ATOM 1904 N N . ILE A 1 255 ? -23.562 -14.375 -5.707 1 97.62 255 ILE A N 1
ATOM 1905 C CA . ILE A 1 255 ? -23.031 -15.719 -5.461 1 97.62 255 ILE A CA 1
ATOM 1906 C C . ILE A 1 255 ? -23.672 -16.703 -6.43 1 97.62 255 ILE A C 1
ATOM 1908 O O . ILE A 1 255 ? -22.969 -17.531 -7.027 1 97.62 255 ILE A O 1
ATOM 1912 N N . GLU A 1 256 ? -24.953 -16.562 -6.598 1 97.88 256 GLU A N 1
ATOM 1913 C CA . GLU A 1 256 ? -25.688 -17.422 -7.52 1 97.88 256 GLU A CA 1
ATOM 1914 C C . GLU A 1 256 ? -25.234 -17.203 -8.961 1 97.88 256 GLU A C 1
ATOM 1916 O O . GLU A 1 256 ? -25.062 -18.156 -9.719 1 97.88 256 GLU A O 1
ATOM 1921 N N . PHE A 1 257 ? -25.125 -15.938 -9.328 1 98.19 257 PHE A N 1
ATOM 1922 C CA . PHE A 1 257 ? -24.672 -15.609 -10.672 1 98.19 257 PHE A CA 1
ATOM 1923 C C . PHE A 1 257 ? -23.297 -16.219 -10.945 1 98.19 257 PHE A C 1
ATOM 1925 O O . PHE A 1 257 ? -23.062 -16.797 -12.016 1 98.19 257 PHE A O 1
ATOM 1932 N N . PHE A 1 258 ? -22.406 -16.094 -9.992 1 98.31 258 PHE A N 1
ATOM 1933 C CA . PHE A 1 258 ? -21.078 -16.688 -10.102 1 98.31 258 PHE A CA 1
ATOM 1934 C C . PHE A 1 258 ? -21.156 -18.188 -10.297 1 98.31 258 PHE A C 1
ATOM 1936 O O . PHE A 1 258 ? -20.453 -18.75 -11.148 1 98.31 258 PHE A O 1
ATOM 1943 N N . ALA A 1 259 ? -21.922 -18.875 -9.516 1 97.44 259 ALA A N 1
ATOM 1944 C CA . ALA A 1 259 ? -22.078 -20.328 -9.586 1 97.44 259 ALA A CA 1
ATOM 1945 C C . ALA A 1 259 ? -22.516 -20.766 -10.977 1 97.44 259 ALA A C 1
ATOM 1947 O O . ALA A 1 259 ? -22.078 -21.812 -11.469 1 97.44 259 ALA A O 1
ATOM 1948 N N . GLU A 1 260 ? -23.266 -19.922 -11.578 1 97.38 260 GLU A N 1
ATOM 1949 C CA . GLU A 1 260 ? -23.844 -20.281 -12.875 1 97.38 260 GLU A CA 1
ATOM 1950 C C . GLU A 1 260 ? -22.891 -19.953 -14.016 1 97.38 260 GLU A C 1
ATOM 1952 O O . GLU A 1 260 ? -22.953 -20.578 -15.078 1 97.38 260 GLU A O 1
ATOM 1957 N N . HIS A 1 261 ? -21.984 -19.016 -13.766 1 98 261 HIS A N 1
ATOM 1958 C CA . HIS A 1 261 ? -21.312 -18.469 -14.938 1 98 261 HIS A CA 1
ATOM 1959 C C . HIS A 1 261 ? -19.797 -18.609 -14.82 1 98 261 HIS A C 1
ATOM 1961 O O . HIS A 1 261 ? -19.078 -18.312 -15.773 1 98 261 HIS A O 1
ATOM 1967 N N . HIS A 1 262 ? -19.328 -19.062 -13.695 1 98.19 262 HIS A N 1
ATOM 1968 C CA . HIS A 1 262 ? -17.875 -19.188 -13.555 1 98.19 262 HIS A CA 1
ATOM 1969 C C . HIS A 1 262 ? -17.312 -20.172 -14.562 1 98.19 262 HIS A C 1
ATOM 1971 O O . HIS A 1 262 ? -18.047 -20.984 -15.125 1 98.19 262 HIS A O 1
ATOM 1977 N N . VAL A 1 263 ? -16.031 -20.062 -14.82 1 98.19 263 VAL A N 1
ATOM 1978 C CA . VAL A 1 263 ? -15.312 -21 -15.664 1 98.19 263 VAL A CA 1
ATOM 1979 C C . VAL A 1 263 ? -14.203 -21.672 -14.859 1 98.19 263 VAL A C 1
ATOM 1981 O O . VAL A 1 263 ? -13.773 -21.156 -13.828 1 98.19 263 VAL A O 1
ATOM 1984 N N . GLN A 1 264 ? -13.75 -22.797 -15.281 1 97.94 264 GLN A N 1
ATOM 1985 C CA . GLN A 1 264 ? -12.617 -23.531 -14.734 1 97.94 264 GLN A CA 1
ATOM 1986 C C . GLN A 1 264 ? -11.727 -24.078 -15.852 1 97.94 264 GLN A C 1
ATOM 1988 O O . GLN A 1 264 ? -12.219 -24.625 -16.844 1 97.94 264 GLN A O 1
ATOM 1993 N N . LEU A 1 265 ? -10.516 -23.844 -15.703 1 98.06 265 LEU A N 1
ATOM 1994 C CA . LEU A 1 265 ? -9.547 -24.359 -16.656 1 98.06 265 LEU A CA 1
ATOM 1995 C C . LEU A 1 265 ? -8.734 -25.484 -16.047 1 98.06 265 LEU A C 1
ATOM 1997 O O . LEU A 1 265 ? -8.203 -25.359 -14.945 1 98.06 265 LEU A O 1
ATOM 2001 N N . PRO A 1 266 ? -8.68 -26.625 -16.766 1 98.38 266 PRO A N 1
ATOM 2002 C CA . PRO A 1 266 ? -7.746 -27.641 -16.297 1 98.38 266 PRO A CA 1
ATOM 2003 C C . PRO A 1 266 ? -6.293 -27.172 -16.328 1 98.38 266 PRO A C 1
ATOM 2005 O O . PRO A 1 266 ? -5.922 -26.375 -17.203 1 98.38 266 PRO A O 1
ATOM 2008 N N . LEU A 1 267 ? -5.496 -27.641 -15.445 1 98.44 267 LEU A N 1
ATOM 2009 C CA . LEU A 1 267 ? -4.078 -27.312 -15.375 1 98.44 267 LEU A CA 1
ATOM 2010 C C . LEU A 1 267 ? -3.227 -28.578 -15.352 1 98.44 267 LEU A C 1
ATOM 2012 O O . LEU A 1 267 ? -3.66 -29.625 -14.852 1 98.44 267 LEU A O 1
ATOM 2016 N N . ARG A 1 268 ? -2.111 -28.516 -15.984 1 98.12 268 ARG A N 1
ATOM 2017 C CA . ARG A 1 268 ? -1.076 -29.531 -15.836 1 98.12 268 ARG A CA 1
ATOM 2018 C C . ARG A 1 268 ? -0.017 -29.094 -14.828 1 98.12 268 ARG A C 1
ATOM 2020 O O . ARG A 1 268 ? 0.111 -27.906 -14.531 1 98.12 268 ARG A O 1
ATOM 2027 N N . THR A 1 269 ? 0.657 -30.109 -14.305 1 98.38 269 THR A N 1
ATOM 2028 C CA . THR A 1 269 ? 1.759 -29.797 -13.398 1 98.38 269 THR A CA 1
ATOM 2029 C C . THR A 1 269 ? 2.691 -28.766 -14.023 1 98.38 269 THR A C 1
ATOM 2031 O O . THR A 1 269 ? 3.146 -28.938 -15.156 1 98.38 269 THR A O 1
ATOM 2034 N N . GLY A 1 270 ? 2.902 -27.672 -13.297 1 98.5 270 GLY A N 1
ATOM 2035 C CA . GLY A 1 270 ? 3.811 -26.641 -13.773 1 98.5 270 GLY A CA 1
ATOM 2036 C C . GLY A 1 270 ? 3.096 -25.453 -14.406 1 98.5 270 GLY A C 1
ATOM 2037 O O . GLY A 1 270 ? 3.688 -24.391 -14.586 1 98.5 270 GLY A O 1
ATOM 2038 N N . ASP A 1 271 ? 1.787 -25.625 -14.781 1 98.75 271 ASP A N 1
ATOM 2039 C CA . ASP A 1 271 ? 0.993 -24.484 -15.234 1 98.75 271 ASP A CA 1
ATOM 2040 C C . ASP A 1 271 ? 0.784 -23.484 -14.102 1 98.75 271 ASP A C 1
ATOM 2042 O O . ASP A 1 271 ? 0.828 -23.859 -12.93 1 98.75 271 ASP A O 1
ATOM 2046 N N . ALA A 1 272 ? 0.65 -22.25 -14.453 1 98.75 272 ALA A N 1
ATOM 2047 C CA . ALA A 1 272 ? 0.377 -21.203 -13.461 1 98.75 272 ALA A CA 1
ATOM 2048 C C . ALA A 1 272 ? -0.71 -20.25 -13.945 1 98.75 272 ALA A C 1
ATOM 2050 O O . ALA A 1 272 ? -0.732 -19.875 -15.125 1 98.75 272 ALA A O 1
ATOM 2051 N N . VAL A 1 273 ? -1.628 -19.969 -13.117 1 98.81 273 VAL A N 1
ATOM 2052 C CA . VAL A 1 273 ? -2.656 -18.969 -13.375 1 98.81 273 VAL A CA 1
ATOM 2053 C C . VAL A 1 273 ? -2.391 -17.719 -12.523 1 98.81 273 VAL A C 1
ATOM 2055 O O . VAL A 1 273 ? -2.031 -17.828 -11.352 1 98.81 273 VAL A O 1
ATOM 2058 N N . PHE A 1 274 ? -2.449 -16.531 -13.125 1 98.88 274 PHE A N 1
ATOM 2059 C CA . PHE A 1 274 ? -2.35 -15.266 -12.422 1 98.88 274 PHE A CA 1
ATOM 2060 C C . PHE A 1 274 ? -3.588 -14.406 -12.672 1 98.88 274 PHE A C 1
ATOM 2062 O O . PHE A 1 274 ? -4.109 -14.375 -13.789 1 98.88 274 PHE A O 1
ATOM 2069 N N . PHE A 1 275 ? -4.105 -13.742 -11.656 1 98.81 275 PHE A N 1
ATOM 2070 C CA . PHE A 1 275 ? -5.332 -12.984 -11.867 1 98.81 275 PHE A CA 1
ATOM 2071 C C . PHE A 1 275 ? -5.402 -11.797 -10.914 1 98.81 275 PHE A C 1
ATOM 2073 O O . PHE A 1 275 ? -4.711 -11.773 -9.898 1 98.81 275 PHE A O 1
ATOM 2080 N N . ASN A 1 276 ? -6.125 -10.766 -11.289 1 98.62 276 ASN A N 1
ATOM 2081 C CA . ASN A 1 276 ? -6.48 -9.617 -10.469 1 98.62 276 ASN A CA 1
ATOM 2082 C C . ASN A 1 276 ? -7.223 -10.039 -9.203 1 98.62 276 ASN A C 1
ATOM 2084 O O . ASN A 1 276 ? -8.211 -10.766 -9.273 1 98.62 276 ASN A O 1
ATOM 2088 N N . PRO A 1 277 ? -6.777 -9.602 -8.039 1 97.81 277 PRO A N 1
ATOM 2089 C CA . PRO A 1 277 ? -7.414 -10.055 -6.801 1 97.81 277 PRO A CA 1
ATOM 2090 C C . PRO A 1 277 ? -8.883 -9.648 -6.711 1 97.81 277 PRO A C 1
ATOM 2092 O O . PRO A 1 277 ? -9.625 -10.188 -5.891 1 97.81 277 PRO A O 1
ATOM 2095 N N . ALA A 1 278 ? -9.297 -8.711 -7.512 1 98.19 278 ALA A N 1
ATOM 2096 C CA . ALA A 1 278 ? -10.688 -8.273 -7.508 1 98.19 278 ALA A CA 1
ATOM 2097 C C . ALA A 1 278 ? -11.555 -9.172 -8.391 1 98.19 278 ALA A C 1
ATOM 2099 O O . ALA A 1 278 ? -12.773 -9.008 -8.438 1 98.19 278 ALA A O 1
ATOM 2100 N N . LEU A 1 279 ? -10.922 -10.055 -9.102 1 98.5 279 LEU A N 1
ATOM 2101 C CA . LEU A 1 279 ? -11.688 -11.023 -9.875 1 98.5 279 LEU A CA 1
ATOM 2102 C C . LEU A 1 279 ? -12.453 -11.969 -8.961 1 98.5 279 LEU A C 1
ATOM 2104 O O . LEU A 1 279 ? -11.891 -12.523 -8.016 1 98.5 279 LEU A O 1
ATOM 2108 N N . PHE A 1 280 ? -13.781 -12.125 -9.219 1 98.62 280 PHE A N 1
ATOM 2109 C CA . PHE A 1 280 ? -14.523 -13.125 -8.453 1 98.62 280 PHE A CA 1
ATOM 2110 C C . PHE A 1 280 ? -13.938 -14.516 -8.688 1 98.62 280 PHE A C 1
ATOM 2112 O O . PHE A 1 280 ? -13.781 -14.945 -9.828 1 98.62 280 PHE A O 1
ATOM 2119 N N . HIS A 1 281 ? -13.57 -15.156 -7.613 1 98.31 281 HIS A N 1
ATOM 2120 C CA . HIS A 1 281 ? -12.969 -16.469 -7.734 1 98.31 281 HIS A CA 1
ATOM 2121 C C . HIS A 1 281 ? -13.203 -17.312 -6.477 1 98.31 281 HIS A C 1
ATOM 2123 O O . HIS A 1 281 ? -13.766 -16.812 -5.496 1 98.31 281 HIS A O 1
ATOM 2129 N N . GLY A 1 282 ? -12.883 -18.531 -6.555 1 96.38 282 GLY A N 1
ATOM 2130 C CA . GLY A 1 282 ? -12.906 -19.484 -5.445 1 96.38 282 GLY A CA 1
ATOM 2131 C C . GLY A 1 282 ? -12.406 -20.859 -5.824 1 96.38 282 GLY A C 1
ATOM 2132 O O . GLY A 1 282 ? -12.469 -21.25 -6.992 1 96.38 282 GLY A O 1
ATOM 2133 N N . ALA A 1 283 ? -11.898 -21.547 -4.816 1 95.44 283 ALA A N 1
ATOM 2134 C CA . ALA A 1 283 ? -11.5 -22.922 -5.074 1 95.44 283 ALA A CA 1
ATOM 2135 C C . ALA A 1 283 ? -12.695 -23.781 -5.469 1 95.44 283 ALA A C 1
ATOM 2137 O O . ALA A 1 283 ? -13.781 -23.641 -4.898 1 95.44 283 ALA A O 1
ATOM 2138 N N . GLY A 1 284 ? -12.523 -24.594 -6.469 1 96.38 284 GLY A N 1
ATOM 2139 C CA . GLY A 1 284 ? -13.578 -25.516 -6.867 1 96.38 284 GLY A CA 1
ATOM 2140 C C . GLY A 1 284 ? -13.664 -26.75 -5.984 1 96.38 284 GLY A C 1
ATOM 2141 O O . GLY A 1 284 ? -12.742 -27.047 -5.227 1 96.38 284 GLY A O 1
ATOM 2142 N N . ALA A 1 285 ? -14.797 -27.406 -6.074 1 96.25 285 ALA A N 1
ATOM 2143 C CA . ALA A 1 285 ? -14.969 -28.672 -5.359 1 96.25 285 ALA A CA 1
ATOM 2144 C C . ALA A 1 285 ? -14.117 -29.766 -5.973 1 96.25 285 ALA A C 1
ATOM 2146 O O . ALA A 1 285 ? -13.992 -29.859 -7.199 1 96.25 285 ALA A O 1
ATOM 2147 N N . ASN A 1 286 ? -13.484 -30.484 -5.129 1 97.31 286 ASN A N 1
ATOM 2148 C CA . ASN A 1 286 ? -12.766 -31.672 -5.598 1 97.31 286 ASN A CA 1
ATOM 2149 C C . ASN A 1 286 ? -13.664 -32.906 -5.59 1 97.31 286 ASN A C 1
ATOM 2151 O O . ASN A 1 286 ? -13.758 -33.594 -4.574 1 97.31 286 ASN A O 1
ATOM 2155 N N . THR A 1 287 ? -14.172 -33.219 -6.73 1 97.31 287 THR A N 1
ATOM 2156 C CA . THR A 1 287 ? -15.086 -34.344 -6.836 1 97.31 287 THR A CA 1
ATOM 2157 C C . THR A 1 287 ? -14.344 -35.594 -7.316 1 97.31 287 THR A C 1
ATOM 2159 O O . THR A 1 287 ? -14.969 -36.625 -7.578 1 97.31 287 THR A O 1
ATOM 2162 N N . SER A 1 288 ? -13.039 -35.531 -7.484 1 96.38 288 SER A N 1
ATOM 2163 C CA . SER A 1 288 ? -12.242 -36.688 -7.859 1 96.38 288 SER A CA 1
ATOM 2164 C C . SER A 1 288 ? -12.141 -37.688 -6.707 1 96.38 288 SER A C 1
ATOM 2166 O O . SER A 1 288 ? -12.5 -37.375 -5.57 1 96.38 288 SER A O 1
ATOM 2168 N N . THR A 1 289 ? -11.672 -38.906 -7.012 1 95.06 289 THR A N 1
ATOM 2169 C CA . THR A 1 289 ? -11.602 -39.938 -5.984 1 95.06 289 THR A CA 1
ATOM 2170 C C . THR A 1 289 ? -10.172 -40.094 -5.469 1 95.06 289 THR A C 1
ATOM 2172 O O . THR A 1 289 ? -9.953 -40.625 -4.387 1 95.06 289 THR A O 1
ATOM 2175 N N . GLY A 1 290 ? -9.242 -39.531 -6.152 1 94.94 290 GLY A N 1
ATOM 2176 C CA . GLY A 1 290 ? -7.898 -39.875 -5.723 1 94.94 290 GLY A CA 1
ATOM 2177 C C . GLY A 1 290 ? -6.898 -38.781 -5.949 1 94.94 290 GLY A C 1
ATOM 2178 O O . GLY A 1 290 ? -5.695 -38.938 -5.746 1 94.94 290 GLY A O 1
ATOM 2179 N N . ILE A 1 291 ? -7.352 -37.656 -6.297 1 96.38 291 ILE A N 1
ATOM 2180 C CA . ILE A 1 291 ? -6.43 -36.562 -6.582 1 96.38 291 ILE A CA 1
ATOM 2181 C C . ILE A 1 291 ? -6.352 -35.625 -5.379 1 96.38 291 ILE A C 1
ATOM 2183 O O . ILE A 1 291 ? -7.344 -35 -5.02 1 96.38 291 ILE A O 1
ATOM 2187 N N . ARG A 1 292 ? -5.238 -35.594 -4.727 1 95.62 292 ARG A N 1
ATOM 2188 C CA . ARG A 1 292 ? -4.949 -34.531 -3.76 1 95.62 292 ARG A CA 1
ATOM 2189 C C . ARG A 1 292 ? -4.453 -33.281 -4.461 1 95.62 292 ARG A C 1
ATOM 2191 O O . ARG A 1 292 ? -3.264 -33.156 -4.766 1 95.62 292 ARG A O 1
ATOM 2198 N N . ARG A 1 293 ? -5.312 -32.438 -4.727 1 96.81 293 ARG A N 1
ATOM 2199 C CA . ARG A 1 293 ? -5.016 -31.266 -5.562 1 96.81 293 ARG A CA 1
ATOM 2200 C C . ARG A 1 293 ? -4.152 -30.266 -4.812 1 96.81 293 ARG A C 1
ATOM 2202 O O . ARG A 1 293 ? -4.648 -29.547 -3.939 1 96.81 293 ARG A O 1
ATOM 2209 N N . MET A 1 294 ? -2.912 -30.188 -5.148 1 97.19 294 MET A N 1
ATOM 2210 C CA . MET A 1 294 ? -1.958 -29.297 -4.496 1 97.19 294 MET A CA 1
ATOM 2211 C C . MET A 1 294 ? -1.612 -28.125 -5.398 1 97.19 294 MET A C 1
ATOM 2213 O O . MET A 1 294 ? -1.223 -28.312 -6.551 1 97.19 294 MET A O 1
ATOM 2217 N N . ALA A 1 295 ? -1.821 -26.938 -4.891 1 98.12 295 ALA A N 1
ATOM 2218 C CA . ALA A 1 295 ? -1.403 -25.703 -5.559 1 98.12 295 ALA A CA 1
ATOM 2219 C C . ALA A 1 295 ? -0.576 -24.828 -4.621 1 98.12 295 ALA A C 1
ATOM 2221 O O . ALA A 1 295 ? -0.873 -24.734 -3.428 1 98.12 295 ALA A O 1
ATOM 2222 N N . ASN A 1 296 ? 0.517 -24.281 -5.051 1 98.56 296 ASN A N 1
ATOM 2223 C CA . ASN A 1 296 ? 1.175 -23.172 -4.359 1 98.56 296 ASN A CA 1
ATOM 2224 C C . ASN A 1 296 ? 0.522 -21.828 -4.691 1 98.56 296 ASN A C 1
ATOM 2226 O O . ASN A 1 296 ? 0.729 -21.297 -5.781 1 98.56 296 ASN A O 1
ATOM 2230 N N . LEU A 1 297 ? -0.303 -21.375 -3.791 1 98.06 297 LEU A N 1
ATOM 2231 C CA . LEU A 1 297 ? -0.976 -20.094 -3.965 1 98.06 297 LEU A CA 1
ATOM 2232 C C . LEU A 1 297 ? -0.015 -18.922 -3.711 1 98.06 297 LEU A C 1
ATOM 2234 O O . LEU A 1 297 ? 0.641 -18.875 -2.668 1 98.06 297 LEU A O 1
ATOM 2238 N N . LEU A 1 298 ? 0.093 -18.109 -4.695 1 98.38 298 LEU A N 1
ATOM 2239 C CA . LEU A 1 298 ? 0.981 -16.953 -4.609 1 98.38 298 LEU A CA 1
ATOM 2240 C C . LEU A 1 298 ? 0.191 -15.672 -4.328 1 98.38 298 LEU A C 1
ATOM 2242 O O . LEU A 1 298 ? -0.846 -15.43 -4.949 1 98.38 298 LEU A O 1
ATOM 2246 N N . GLN A 1 299 ? 0.545 -14.953 -3.367 1 97.62 299 GLN A N 1
ATOM 2247 C CA . GLN A 1 299 ? 0.121 -13.586 -3.111 1 97.62 299 GLN A CA 1
ATOM 2248 C C . GLN A 1 299 ? 1.285 -12.609 -3.27 1 97.62 299 GLN A C 1
ATOM 2250 O O . GLN A 1 299 ? 2.043 -12.383 -2.324 1 97.62 299 GLN A O 1
ATOM 2255 N N . ILE A 1 300 ? 1.393 -12.031 -4.438 1 98.56 300 ILE A N 1
ATOM 2256 C CA . ILE A 1 300 ? 2.512 -11.164 -4.773 1 98.56 300 ILE A CA 1
ATOM 2257 C C . ILE A 1 300 ? 2.111 -9.703 -4.559 1 98.56 300 ILE A C 1
ATOM 2259 O O . ILE A 1 300 ? 1.131 -9.234 -5.141 1 98.56 300 ILE A O 1
ATOM 2263 N N . SER A 1 301 ? 2.867 -9.008 -3.766 1 97.81 301 SER A N 1
ATOM 2264 C CA . SER A 1 301 ? 2.457 -7.664 -3.355 1 97.81 301 SER A CA 1
ATOM 2265 C C . SER A 1 301 ? 3.326 -6.598 -4.008 1 97.81 301 SER A C 1
ATOM 2267 O O . SER A 1 301 ? 4.504 -6.832 -4.289 1 97.81 301 SER A O 1
ATOM 2269 N N . SER A 1 302 ? 2.68 -5.457 -4.262 1 96.81 302 SER A N 1
ATOM 2270 C CA . SER A 1 302 ? 3.455 -4.242 -4.496 1 96.81 302 SER A CA 1
ATOM 2271 C C . SER A 1 302 ? 4.391 -3.951 -3.324 1 96.81 302 SER A C 1
ATOM 2273 O O . SER A 1 302 ? 4.027 -4.16 -2.166 1 96.81 302 SER A O 1
ATOM 2275 N N . PRO A 1 303 ? 5.594 -3.389 -3.688 1 95.88 303 PRO A N 1
ATOM 2276 C CA . PRO A 1 303 ? 6.461 -3.006 -2.572 1 95.88 303 PRO A CA 1
ATOM 2277 C C . PRO A 1 303 ? 5.867 -1.889 -1.717 1 95.88 303 PRO A C 1
ATOM 2279 O O . PRO A 1 303 ? 6.305 -1.675 -0.583 1 95.88 303 PRO A O 1
ATOM 2282 N N . PHE A 1 304 ? 4.844 -1.191 -2.221 1 96.44 304 PHE A N 1
ATOM 2283 C CA . PHE A 1 304 ? 4.25 -0.05 -1.535 1 96.44 304 PHE A CA 1
ATOM 2284 C C . PHE A 1 304 ? 3.094 -0.495 -0.646 1 96.44 304 PHE A C 1
ATOM 2286 O O . PHE A 1 304 ? 2.586 0.287 0.161 1 96.44 304 PHE A O 1
ATOM 2293 N N . GLY A 1 305 ? 2.641 -1.733 -0.831 1 95.44 305 GLY A N 1
ATOM 2294 C CA . GLY A 1 305 ? 1.513 -2.271 -0.087 1 95.44 305 GLY A CA 1
ATOM 2295 C C . GLY A 1 305 ? 1.93 -3.17 1.062 1 95.44 305 GLY A C 1
ATOM 2296 O O . GLY A 1 305 ? 3.117 -3.451 1.238 1 95.44 305 GLY A O 1
ATOM 2297 N N . ARG A 1 306 ? 0.979 -3.559 1.814 1 94.5 306 ARG A N 1
ATOM 2298 C CA . ARG A 1 306 ? 1.206 -4.484 2.92 1 94.5 306 ARG A CA 1
ATOM 2299 C C . ARG A 1 306 ? 0.835 -5.91 2.525 1 94.5 306 ARG A C 1
ATOM 2301 O O . ARG A 1 306 ? -0.28 -6.16 2.062 1 94.5 306 ARG A O 1
ATOM 2308 N N . ALA A 1 307 ? 1.756 -6.812 2.74 1 94.88 307 ALA A N 1
ATOM 2309 C CA . ALA A 1 307 ? 1.465 -8.227 2.5 1 94.88 307 ALA A CA 1
ATOM 2310 C C . ALA A 1 307 ? 0.6 -8.805 3.615 1 94.88 307 ALA A C 1
ATOM 2312 O O . ALA A 1 307 ? 0.543 -8.25 4.715 1 94.88 307 ALA A O 1
ATOM 2313 N N . MET A 1 308 ? -0.064 -9.844 3.297 1 93.88 308 MET A N 1
ATOM 2314 C CA . MET A 1 308 ? -0.858 -10.531 4.309 1 93.88 308 MET A CA 1
ATOM 2315 C C . MET A 1 308 ? 0.038 -11.156 5.375 1 93.88 308 MET A C 1
ATOM 2317 O O . MET A 1 308 ? -0.202 -10.984 6.57 1 93.88 308 MET A O 1
ATOM 2321 N N . GLU A 1 309 ? 1.093 -11.789 4.941 1 95.81 309 GLU A N 1
ATOM 2322 C CA . GLU A 1 309 ? 1.966 -12.555 5.824 1 95.81 309 GLU A CA 1
ATOM 2323 C C . GLU A 1 309 ? 3.205 -11.75 6.207 1 95.81 309 GLU A C 1
ATOM 2325 O O . GLU A 1 309 ? 3.807 -11.086 5.359 1 95.81 309 GLU A O 1
ATOM 2330 N N . ALA A 1 310 ? 3.496 -11.773 7.473 1 95.19 310 ALA A N 1
ATOM 2331 C CA . ALA A 1 310 ? 4.797 -11.305 7.949 1 95.19 310 ALA A CA 1
ATOM 2332 C C . ALA A 1 310 ? 5.848 -12.398 7.844 1 95.19 310 ALA A C 1
ATOM 2334 O O . ALA A 1 310 ? 5.723 -13.453 8.477 1 95.19 310 ALA A O 1
ATOM 2335 N N . LEU A 1 311 ? 6.855 -12.203 7.043 1 97.19 311 LEU A N 1
ATOM 2336 C CA . LEU A 1 311 ? 7.93 -13.172 6.867 1 97.19 311 LEU A CA 1
ATOM 2337 C C . LEU A 1 311 ? 9.234 -12.648 7.461 1 97.19 311 LEU A C 1
ATOM 2339 O O . LEU A 1 311 ? 9.5 -11.445 7.43 1 97.19 311 LEU A O 1
ATOM 2343 N N . ASP A 1 312 ? 10.047 -13.531 8.047 1 97.44 312 ASP A N 1
ATOM 2344 C CA . ASP A 1 312 ? 11.414 -13.188 8.422 1 97.44 312 ASP A CA 1
ATOM 2345 C C . ASP A 1 312 ? 12.336 -13.203 7.207 1 97.44 312 ASP A C 1
ATOM 2347 O O . ASP A 1 312 ? 13.109 -14.141 7.023 1 97.44 312 ASP A O 1
ATOM 2351 N N . ARG A 1 313 ? 12.336 -12.148 6.48 1 97.94 313 ARG A N 1
ATOM 2352 C CA . ARG A 1 313 ? 13.055 -12.086 5.215 1 97.94 313 ARG A CA 1
ATOM 2353 C C . ARG A 1 313 ? 14.562 -12.117 5.441 1 97.94 313 ARG A C 1
ATOM 2355 O O . ARG A 1 313 ? 15.305 -12.656 4.621 1 97.94 313 ARG A O 1
ATOM 2362 N N . THR A 1 314 ? 15 -11.586 6.578 1 98.31 314 THR A N 1
ATOM 2363 C CA . THR A 1 314 ? 16.422 -11.68 6.895 1 98.31 314 THR A CA 1
ATOM 2364 C C . THR A 1 314 ? 16.844 -13.141 7.051 1 98.31 314 THR A C 1
ATOM 2366 O O . THR A 1 314 ? 17.875 -13.547 6.516 1 98.31 314 THR A O 1
ATOM 2369 N N . ALA A 1 315 ? 16.047 -13.906 7.781 1 98.5 315 ALA A N 1
ATOM 2370 C CA . ALA A 1 315 ? 16.344 -15.328 7.922 1 98.5 315 ALA A CA 1
ATOM 2371 C C . ALA A 1 315 ? 16.312 -16.031 6.566 1 98.5 315 ALA A C 1
ATOM 2373 O O . ALA A 1 315 ? 17.125 -16.922 6.305 1 98.5 315 ALA A O 1
ATOM 2374 N N . MET A 1 316 ? 15.391 -15.68 5.711 1 98.81 316 MET A N 1
ATOM 2375 C CA . MET A 1 316 ? 15.297 -16.266 4.375 1 98.81 316 MET A CA 1
ATOM 2376 C C . MET A 1 316 ? 16.547 -15.953 3.559 1 98.81 316 MET A C 1
ATOM 2378 O O . MET A 1 316 ? 17.094 -16.844 2.902 1 98.81 316 MET A O 1
ATOM 2382 N N . ILE A 1 317 ? 17 -14.672 3.596 1 98.88 317 ILE A N 1
ATOM 2383 C CA . ILE A 1 317 ? 18.188 -14.273 2.85 1 98.88 317 ILE A CA 1
ATOM 2384 C C . ILE A 1 317 ? 19.391 -15.086 3.332 1 98.88 317 ILE A C 1
ATOM 2386 O O . ILE A 1 317 ? 20.172 -15.586 2.521 1 98.88 317 ILE A O 1
ATOM 2390 N N . ARG A 1 318 ? 19.531 -15.188 4.668 1 98.62 318 ARG A N 1
ATOM 2391 C CA . ARG A 1 318 ? 20.641 -15.938 5.25 1 98.62 318 ARG A CA 1
ATOM 2392 C C . ARG A 1 318 ? 20.672 -17.375 4.73 1 98.62 318 ARG A C 1
ATOM 2394 O O . ARG A 1 318 ? 21.734 -17.906 4.426 1 98.62 318 ARG A O 1
ATOM 2401 N N . ALA A 1 319 ? 19.516 -17.953 4.609 1 98.75 319 ALA A N 1
ATOM 2402 C CA . ALA A 1 319 ? 19.391 -19.344 4.172 1 98.75 319 ALA A CA 1
ATOM 2403 C C . ALA A 1 319 ? 19.688 -19.469 2.68 1 98.75 319 ALA A C 1
ATOM 2405 O O . ALA A 1 319 ? 20.297 -20.453 2.242 1 98.75 319 ALA A O 1
ATOM 2406 N N . VAL A 1 320 ? 19.328 -18.531 1.871 1 98.81 320 VAL A N 1
ATOM 2407 C CA . VAL A 1 320 ? 19.281 -18.672 0.419 1 98.81 320 VAL A CA 1
ATOM 2408 C C . VAL A 1 320 ? 20.562 -18.125 -0.195 1 98.81 320 VAL A C 1
ATOM 2410 O O . VAL A 1 320 ? 20.953 -18.531 -1.297 1 98.81 320 VAL A O 1
ATOM 2413 N N . TYR A 1 321 ? 21.312 -17.25 0.482 1 98.88 321 TYR A N 1
ATOM 2414 C CA . TYR A 1 321 ? 22.453 -16.516 -0.083 1 98.88 321 TYR A CA 1
ATOM 2415 C C . TYR A 1 321 ? 23.547 -17.469 -0.551 1 98.88 321 TYR A C 1
ATOM 2417 O O . TYR A 1 321 ? 24.109 -17.281 -1.629 1 98.88 321 TYR A O 1
ATOM 2425 N N . PRO A 1 322 ? 23.875 -18.516 0.237 1 98.75 322 PRO A N 1
ATOM 2426 C CA . PRO A 1 322 ? 24.859 -19.453 -0.282 1 98.75 322 PRO A CA 1
ATOM 2427 C C . PRO A 1 322 ? 24.453 -20.062 -1.622 1 98.75 322 PRO A C 1
ATOM 2429 O O . PRO A 1 322 ? 25.312 -20.328 -2.475 1 98.75 322 PRO A O 1
ATOM 2432 N N . GLU A 1 323 ? 23.156 -20.344 -1.793 1 98.75 323 GLU A N 1
ATOM 2433 C CA . GLU A 1 323 ? 22.656 -20.875 -3.061 1 98.75 323 GLU A CA 1
ATOM 2434 C C . GLU A 1 323 ? 22.812 -19.859 -4.184 1 98.75 323 GLU A C 1
ATOM 2436 O O . GLU A 1 323 ? 23.094 -20.219 -5.328 1 98.75 323 GLU A O 1
ATOM 2441 N N . LEU A 1 324 ? 22.562 -18.578 -3.873 1 98.81 324 LEU A N 1
ATOM 2442 C CA . LEU A 1 324 ? 22.766 -17.516 -4.852 1 98.81 324 LEU A CA 1
ATOM 2443 C C . LEU A 1 324 ? 24.219 -17.469 -5.312 1 98.81 324 LEU A C 1
ATOM 2445 O O . LEU A 1 324 ? 24.484 -17.312 -6.504 1 98.81 324 LEU A O 1
ATOM 2449 N N . LEU A 1 325 ? 25.172 -17.562 -4.363 1 98.56 325 LEU A N 1
ATOM 2450 C CA . LEU A 1 325 ? 26.578 -17.594 -4.703 1 98.56 325 LEU A CA 1
ATOM 2451 C C . LEU A 1 325 ? 26.906 -18.781 -5.609 1 98.56 325 LEU A C 1
ATOM 2453 O O . LEU A 1 325 ? 27.656 -18.656 -6.574 1 98.56 325 LEU A O 1
ATOM 2457 N N . ALA A 1 326 ? 26.328 -19.922 -5.273 1 98.44 326 ALA A N 1
ATOM 2458 C CA . ALA A 1 326 ? 26.531 -21.125 -6.074 1 98.44 326 ALA A CA 1
ATOM 2459 C C . ALA A 1 326 ? 25.969 -20.953 -7.48 1 98.44 326 ALA A C 1
ATOM 2461 O O . ALA A 1 326 ? 26.594 -21.375 -8.461 1 98.44 326 ALA A O 1
ATOM 2462 N N . MET A 1 327 ? 24.797 -20.391 -7.594 1 98.19 327 MET A N 1
ATOM 2463 C CA . MET A 1 327 ? 24.188 -20.125 -8.891 1 98.19 327 MET A CA 1
ATOM 2464 C C . MET A 1 327 ? 25.047 -19.188 -9.727 1 98.19 327 MET A C 1
ATOM 2466 O O . MET A 1 327 ? 25.234 -19.422 -10.922 1 98.19 327 MET A O 1
ATOM 2470 N N . LYS A 1 328 ? 25.516 -18.156 -9.062 1 97.94 328 LYS A N 1
ATOM 2471 C CA . LYS A 1 328 ? 26.391 -17.219 -9.758 1 97.94 328 LYS A CA 1
ATOM 2472 C C . LYS A 1 328 ? 27.656 -17.922 -10.242 1 97.94 328 LYS A C 1
ATOM 2474 O O . LYS A 1 328 ? 28.078 -17.719 -11.383 1 97.94 328 LYS A O 1
ATOM 2479 N N . ALA A 1 329 ? 28.281 -18.703 -9.43 1 97.62 329 ALA A N 1
ATOM 2480 C CA . ALA A 1 329 ? 29.484 -19.438 -9.781 1 97.62 329 ALA A CA 1
ATOM 2481 C C . ALA A 1 329 ? 29.234 -20.391 -10.945 1 97.62 329 ALA A C 1
ATOM 2483 O O . ALA A 1 329 ? 30.125 -20.625 -11.773 1 97.62 329 ALA A O 1
ATOM 2484 N N . ALA A 1 330 ? 28.062 -20.891 -11.008 1 97.88 330 ALA A N 1
ATOM 2485 C CA . ALA A 1 330 ? 27.688 -21.828 -12.055 1 97.88 330 ALA A CA 1
ATOM 2486 C C . ALA A 1 330 ? 27.344 -21.109 -13.352 1 97.88 330 ALA A C 1
ATOM 2488 O O . ALA A 1 330 ? 27.062 -21.75 -14.367 1 97.88 330 ALA A O 1
ATOM 2489 N N . GLY A 1 331 ? 27.328 -19.781 -13.367 1 97.31 331 GLY A N 1
ATOM 2490 C CA . GLY A 1 331 ? 27.109 -19 -14.57 1 97.31 331 GLY A CA 1
ATOM 2491 C C . GLY A 1 331 ? 25.641 -18.797 -14.898 1 97.31 331 GLY A C 1
ATOM 2492 O O . GLY A 1 331 ? 25.281 -18.562 -16.047 1 97.31 331 GLY A O 1
ATOM 2493 N N . ARG A 1 332 ? 24.75 -18.969 -13.891 1 97.06 332 ARG A N 1
ATOM 2494 C CA . ARG A 1 332 ? 23.328 -18.688 -14.109 1 97.06 332 ARG A CA 1
ATOM 2495 C C . ARG A 1 332 ? 23.109 -17.25 -14.547 1 97.06 332 ARG A C 1
ATOM 2497 O O . ARG A 1 332 ? 23.844 -16.344 -14.109 1 97.06 332 ARG A O 1
ATOM 2504 N N . PRO A 1 333 ? 22.141 -17.031 -15.43 1 94.75 333 PRO A N 1
ATOM 2505 C CA . PRO A 1 333 ? 21.875 -15.664 -15.883 1 94.75 333 PRO A CA 1
ATOM 2506 C C . PRO A 1 333 ? 21.562 -14.711 -14.734 1 94.75 333 PRO A C 1
ATOM 2508 O O . PRO A 1 333 ? 20.891 -15.094 -13.766 1 94.75 333 PRO A O 1
ATOM 2511 N N . GLU A 1 334 ? 21.906 -13.453 -14.883 1 95.06 334 GLU A N 1
ATOM 2512 C CA . GLU A 1 334 ? 21.75 -12.43 -13.852 1 95.06 334 GLU A CA 1
ATOM 2513 C C . GLU A 1 334 ? 20.281 -12.227 -13.5 1 95.06 334 GLU A C 1
ATOM 2515 O O . GLU A 1 334 ? 19.938 -11.961 -12.344 1 95.06 334 GLU A O 1
ATOM 2520 N N . HIS A 1 335 ? 19.422 -12.312 -14.484 1 94.5 335 HIS A N 1
ATOM 2521 C CA . HIS A 1 335 ? 18.016 -12.07 -14.203 1 94.5 335 HIS A CA 1
ATOM 2522 C C . HIS A 1 335 ? 17.438 -13.156 -13.297 1 94.5 335 HIS A C 1
ATOM 2524 O O . HIS A 1 335 ? 16.531 -12.891 -12.508 1 94.5 335 HIS A O 1
ATOM 2530 N N . GLU A 1 336 ? 17.938 -14.406 -13.406 1 96.88 336 GLU A N 1
ATOM 2531 C CA . GLU A 1 336 ? 17.469 -15.469 -12.523 1 96.88 336 GLU A CA 1
ATOM 2532 C C . GLU A 1 336 ? 17.859 -15.188 -11.07 1 96.88 336 GLU A C 1
ATOM 2534 O O . GLU A 1 336 ? 17.062 -15.414 -10.156 1 96.88 336 GLU A O 1
ATOM 2539 N N . LEU A 1 337 ? 19.125 -14.695 -10.898 1 98.31 337 LEU A N 1
ATOM 2540 C CA . LEU A 1 337 ? 19.578 -14.328 -9.555 1 98.31 337 LEU A CA 1
ATOM 2541 C C . LEU A 1 337 ? 18.734 -13.195 -8.992 1 98.31 337 LEU A C 1
ATOM 2543 O O . LEU A 1 337 ? 18.312 -13.242 -7.832 1 98.31 337 LEU A O 1
ATOM 2547 N N . ALA A 1 338 ? 18.406 -12.203 -9.812 1 97.88 338 ALA A N 1
ATOM 2548 C CA . ALA A 1 338 ? 17.594 -11.07 -9.398 1 97.88 338 ALA A CA 1
ATOM 2549 C C . ALA A 1 338 ? 16.188 -11.516 -9.016 1 97.88 338 ALA A C 1
ATOM 2551 O O . ALA A 1 338 ? 15.594 -10.984 -8.078 1 97.88 338 ALA A O 1
ATOM 2552 N N . ASN A 1 339 ? 15.672 -12.492 -9.781 1 98.31 339 ASN A N 1
ATOM 2553 C CA . ASN A 1 339 ? 14.344 -13.031 -9.469 1 98.31 339 ASN A CA 1
ATOM 2554 C C . ASN A 1 339 ? 14.312 -13.664 -8.086 1 98.31 339 ASN A C 1
ATOM 2556 O O . ASN A 1 339 ? 13.383 -13.43 -7.312 1 98.31 339 ASN A O 1
ATOM 2560 N N . VAL A 1 340 ? 15.32 -14.477 -7.77 1 98.88 340 VAL A N 1
ATOM 2561 C CA . VAL A 1 340 ? 15.391 -15.117 -6.461 1 98.88 340 VAL A CA 1
ATOM 2562 C C . VAL A 1 340 ? 15.477 -14.055 -5.367 1 98.88 340 VAL A C 1
ATOM 2564 O O . VAL A 1 340 ? 14.805 -14.156 -4.344 1 98.88 340 VAL A O 1
ATOM 2567 N N . ILE A 1 341 ? 16.297 -13.055 -5.586 1 98.81 341 ILE A N 1
ATOM 2568 C CA . ILE A 1 341 ? 16.516 -12 -4.598 1 98.81 341 ILE A CA 1
ATOM 2569 C C . ILE A 1 341 ? 15.211 -11.242 -4.363 1 98.81 341 ILE A C 1
ATOM 2571 O O . ILE A 1 341 ? 14.82 -11.016 -3.215 1 98.81 341 ILE A O 1
ATOM 2575 N N . ASN A 1 342 ? 14.461 -10.898 -5.387 1 98.12 342 ASN A N 1
ATOM 2576 C CA . ASN A 1 342 ? 13.195 -10.18 -5.262 1 98.12 342 ASN A CA 1
ATOM 2577 C C . ASN A 1 342 ? 12.148 -11.016 -4.527 1 98.12 342 ASN A C 1
ATOM 2579 O O . ASN A 1 342 ? 11.312 -10.469 -3.797 1 98.12 342 ASN A O 1
ATOM 2583 N N . ALA A 1 343 ? 12.164 -12.281 -4.754 1 98.5 343 ALA A N 1
ATOM 2584 C CA . ALA A 1 343 ? 11.203 -13.164 -4.094 1 98.5 343 ALA A CA 1
ATOM 2585 C C . ALA A 1 343 ? 11.547 -13.336 -2.615 1 98.5 343 ALA A C 1
ATOM 2587 O O . ALA A 1 343 ? 10.711 -13.797 -1.83 1 98.5 343 ALA A O 1
ATOM 2588 N N . THR A 1 344 ? 12.766 -12.977 -2.193 1 98.75 344 THR A N 1
ATOM 2589 C CA . THR A 1 344 ? 13.273 -13.32 -0.872 1 98.75 344 THR A CA 1
ATOM 2590 C C . THR A 1 344 ? 13.375 -12.086 0.012 1 98.75 344 THR A C 1
ATOM 2592 O O . THR A 1 344 ? 12.883 -12.078 1.142 1 98.75 344 THR A O 1
ATOM 2595 N N . ALA A 1 345 ? 13.953 -11.016 -0.532 1 98.5 345 ALA A N 1
ATOM 2596 C CA . ALA A 1 345 ? 14.383 -9.859 0.255 1 98.5 345 ALA A CA 1
ATOM 2597 C C . ALA A 1 345 ? 13.344 -8.742 0.194 1 98.5 345 ALA A C 1
ATOM 2599 O O . ALA A 1 345 ? 12.555 -8.672 -0.747 1 98.5 345 ALA A O 1
ATOM 2600 N N . GLU A 1 346 ? 13.359 -7.895 1.213 1 97.06 346 GLU A N 1
ATOM 2601 C CA . GLU A 1 346 ? 12.516 -6.703 1.237 1 97.06 346 GLU A CA 1
ATOM 2602 C C . GLU A 1 346 ? 12.922 -5.719 0.144 1 97.06 346 GLU A C 1
ATOM 2604 O O . GLU A 1 346 ? 14.062 -5.25 0.114 1 97.06 346 GLU A O 1
ATOM 2609 N N . GLY A 1 347 ? 11.953 -5.367 -0.704 1 95.31 347 GLY A N 1
ATOM 2610 C CA . GLY A 1 347 ? 12.289 -4.625 -1.907 1 95.31 347 GLY A CA 1
ATOM 2611 C C . GLY A 1 347 ? 12.062 -3.129 -1.766 1 95.31 347 GLY A C 1
ATOM 2612 O O . GLY A 1 347 ? 12.359 -2.363 -2.684 1 95.31 347 GLY A O 1
ATOM 2613 N N . TYR A 1 348 ? 11.539 -2.646 -0.694 1 94.81 348 TYR A N 1
ATOM 2614 C CA . TYR A 1 348 ? 11.273 -1.234 -0.442 1 94.81 348 TYR A CA 1
ATOM 2615 C C . TYR A 1 348 ? 12.023 -0.75 0.794 1 94.81 348 TYR A C 1
ATOM 2617 O O . TYR A 1 348 ? 12.242 -1.515 1.736 1 94.81 348 TYR A O 1
ATOM 2625 N N . ALA A 1 349 ? 12.391 0.473 0.799 1 93.25 349 ALA A N 1
ATOM 2626 C CA . ALA A 1 349 ? 13.25 1.021 1.845 1 93.25 349 ALA A CA 1
ATOM 2627 C C . ALA A 1 349 ? 12.461 1.258 3.131 1 93.25 349 ALA A C 1
ATOM 2629 O O . ALA A 1 349 ? 13.047 1.326 4.219 1 93.25 349 ALA A O 1
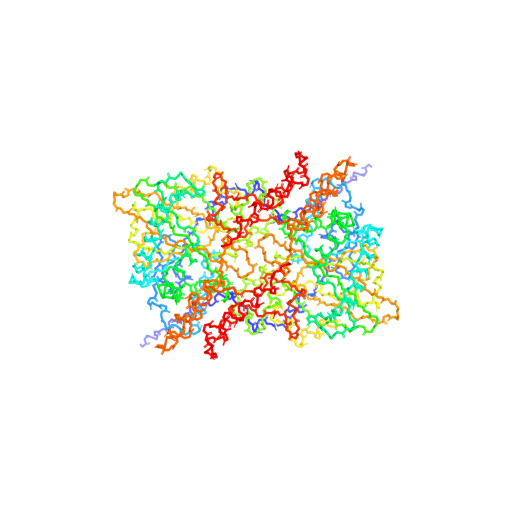ATOM 2630 N N . PHE A 1 350 ? 11.133 1.382 3.006 1 94 350 PHE A N 1
ATOM 2631 C CA . PHE A 1 350 ? 10.32 1.816 4.137 1 94 350 PHE A CA 1
ATOM 2632 C C . PHE A 1 350 ? 9.32 0.735 4.531 1 94 350 PHE A C 1
ATOM 2634 O O . PHE A 1 350 ? 9.023 -0.162 3.742 1 94 350 PHE A O 1
ATOM 2641 N N . PRO A 1 351 ? 8.766 0.814 5.797 1 94.94 351 PRO A N 1
ATOM 2642 C CA . PRO A 1 351 ? 9.07 1.8 6.836 1 94.94 351 PRO A CA 1
ATOM 2643 C C . PRO A 1 351 ? 10.445 1.589 7.465 1 94.94 351 PRO A C 1
ATOM 2645 O O . PRO A 1 351 ? 11 0.485 7.402 1 94.94 351 PRO A O 1
ATOM 2648 N N . THR A 1 352 ? 11.023 2.594 8.023 1 94.31 352 THR A N 1
ATOM 2649 C CA . THR A 1 352 ? 12.266 2.533 8.781 1 94.31 352 THR A CA 1
ATOM 2650 C C . THR A 1 352 ? 12.234 3.512 9.953 1 94.31 352 THR A C 1
ATOM 2652 O O . THR A 1 352 ? 11.289 4.289 10.094 1 94.31 352 THR A O 1
ATOM 2655 N N . ASN A 1 353 ? 13.148 3.33 10.922 1 94.12 353 ASN A N 1
ATOM 2656 C CA . ASN A 1 353 ? 13.336 4.293 12 1 94.12 353 ASN A CA 1
ATOM 2657 C C . ASN A 1 353 ? 14.227 5.453 11.562 1 94.12 353 ASN A C 1
ATOM 2659 O O . ASN A 1 353 ? 15.453 5.355 11.625 1 94.12 353 ASN A O 1
ATOM 2663 N N . LEU A 1 354 ? 13.617 6.523 11.273 1 89.75 354 LEU A N 1
ATOM 2664 C CA . LEU A 1 354 ? 14.344 7.629 10.648 1 89.75 354 LEU A CA 1
ATOM 2665 C C . LEU A 1 354 ? 15.258 8.312 11.656 1 89.75 354 LEU A C 1
ATOM 2667 O O . LEU A 1 354 ? 16.125 9.094 11.273 1 89.75 354 LEU A O 1
ATOM 2671 N N . ASP A 1 355 ? 15.133 7.973 12.969 1 87.56 355 ASP A N 1
ATOM 2672 C CA . ASP A 1 355 ? 16.125 8.414 13.938 1 87.56 355 ASP A CA 1
ATOM 2673 C C . ASP A 1 355 ? 17.453 7.68 13.734 1 87.56 355 ASP A C 1
ATOM 2675 O O . ASP A 1 355 ? 18.531 8.227 14.023 1 87.56 355 ASP A O 1
ATOM 2679 N N . LEU A 1 356 ? 17.344 6.453 13.227 1 87.12 356 LEU A N 1
ATOM 2680 C CA . LEU A 1 356 ? 18.516 5.594 13.117 1 87.12 356 LEU A CA 1
ATOM 2681 C C . LEU A 1 356 ? 18.938 5.445 11.664 1 87.12 356 LEU A C 1
ATOM 2683 O O . LEU A 1 356 ? 20.062 5.023 11.383 1 87.12 356 LEU A O 1
ATOM 2687 N N . ASP A 1 357 ? 18.016 5.727 10.773 1 88.62 357 ASP A N 1
ATOM 2688 C CA . ASP A 1 357 ? 18.219 5.477 9.352 1 88.62 357 ASP A CA 1
ATOM 2689 C C . ASP A 1 357 ? 17.906 6.719 8.523 1 88.62 357 ASP A C 1
ATOM 2691 O O . ASP A 1 357 ? 17.094 6.652 7.582 1 88.62 3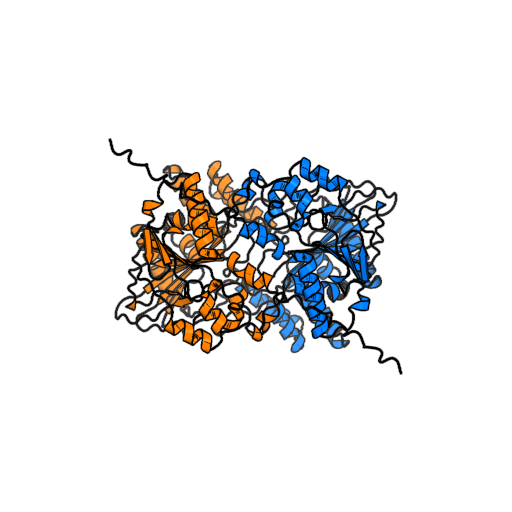57 ASP A O 1
ATOM 2695 N N . GLN A 1 358 ? 18.547 7.797 8.844 1 78.56 358 GLN A N 1
ATOM 2696 C CA . GLN A 1 358 ? 18.281 9.047 8.148 1 78.56 358 GLN A CA 1
ATOM 2697 C C . GLN A 1 358 ? 18.797 9 6.711 1 78.56 358 GLN A C 1
ATOM 2699 O O . GLN A 1 358 ? 19.891 8.477 6.453 1 78.56 358 GLN A O 1
ATOM 2704 N N . PRO A 1 359 ? 17.953 9.383 5.836 1 74.81 359 PRO A N 1
ATOM 2705 C CA . PRO A 1 359 ? 18.453 9.43 4.457 1 74.81 359 PRO A CA 1
ATOM 2706 C C . PRO A 1 359 ? 19.422 10.586 4.211 1 74.81 359 PRO A C 1
ATOM 2708 O O . PRO A 1 359 ? 18.984 11.688 3.852 1 74.81 359 PRO A O 1
ATOM 2711 N N . ILE A 1 360 ? 20.578 10.445 4.453 1 63.47 360 ILE A N 1
ATOM 2712 C CA . ILE A 1 360 ? 21.578 11.477 4.23 1 63.47 360 ILE A CA 1
ATOM 2713 C C . ILE A 1 360 ? 22.234 11.281 2.867 1 63.47 360 ILE A C 1
ATOM 2715 O O . ILE A 1 360 ? 22.844 10.242 2.611 1 63.47 360 ILE A O 1
ATOM 2719 N N . GLY A 1 361 ? 22.094 12.234 2.061 1 62.12 361 GLY A N 1
ATOM 2720 C CA . GLY A 1 361 ? 22.672 12.195 0.73 1 62.12 361 GLY A CA 1
ATOM 2721 C C . GLY A 1 361 ? 21.859 11.391 -0.261 1 62.12 361 GLY A C 1
ATOM 2722 O O . GLY A 1 361 ? 22.25 11.227 -1.416 1 62.12 361 GLY A O 1
ATOM 2723 N N . SER A 1 362 ? 20.906 10.695 0.28 1 70.38 362 SER A N 1
ATOM 2724 C CA . SER A 1 362 ? 20.031 9.914 -0.583 1 70.38 362 SER A CA 1
ATOM 2725 C C . SER A 1 362 ? 18.562 10.102 -0.193 1 70.38 362 SER A C 1
ATOM 2727 O O . SER A 1 362 ? 18.266 10.57 0.908 1 70.38 362 SER A O 1
ATOM 2729 N N . LEU A 1 363 ? 17.734 9.828 -1.131 1 75.44 363 LEU A N 1
ATOM 2730 C CA . LEU A 1 363 ? 16.297 9.977 -0.902 1 75.44 363 LEU A CA 1
ATOM 2731 C C . LEU A 1 363 ? 15.797 8.922 0.072 1 75.44 363 LEU A C 1
ATOM 2733 O O . LEU A 1 363 ? 14.867 9.172 0.846 1 75.44 363 LEU A O 1
ATOM 2737 N N . ALA A 1 364 ? 16.453 7.727 -0.085 1 85.06 364 ALA A N 1
ATOM 2738 C CA . ALA A 1 364 ? 16.031 6.605 0.749 1 85.06 364 ALA A CA 1
ATOM 2739 C C . ALA A 1 364 ? 17.203 5.691 1.082 1 85.06 364 ALA A C 1
ATOM 2741 O O . ALA A 1 364 ? 18.172 5.621 0.329 1 85.06 364 ALA A O 1
ATOM 2742 N N . PRO A 1 365 ? 17.156 5.117 2.283 1 89.06 365 PRO A N 1
ATOM 2743 C CA . PRO A 1 365 ? 18.141 4.066 2.549 1 89.06 365 PRO A CA 1
ATOM 2744 C C . PRO A 1 365 ? 17.984 2.861 1.622 1 89.06 365 PRO A C 1
ATOM 2746 O O . PRO A 1 365 ? 16.906 2.666 1.032 1 89.06 365 PRO A O 1
ATOM 2749 N N . PRO A 1 366 ? 19.062 2.115 1.474 1 91.62 366 PRO A N 1
ATOM 2750 C CA . PRO A 1 366 ? 18.938 0.925 0.629 1 91.62 366 PRO A CA 1
ATOM 2751 C C . PRO A 1 366 ? 17.938 -0.084 1.182 1 91.62 366 PRO A C 1
ATOM 2753 O O . PRO A 1 366 ? 17.844 -0.269 2.398 1 91.62 366 PRO A O 1
ATOM 2756 N N . SER A 1 367 ? 17.25 -0.701 0.273 1 94.25 367 SER A N 1
ATOM 2757 C CA . SER A 1 367 ? 16.406 -1.833 0.651 1 94.25 367 SER A CA 1
ATOM 2758 C C . SER A 1 367 ? 17.234 -3.092 0.865 1 94.25 367 SER A C 1
ATOM 2760 O O . SER A 1 367 ? 18.422 -3.115 0.551 1 94.25 367 SER A O 1
ATOM 2762 N N . GLN A 1 368 ? 16.641 -4.18 1.387 1 97.06 368 GLN A N 1
ATOM 2763 C CA . GLN A 1 368 ? 17.359 -5.449 1.487 1 97.06 368 GLN A CA 1
ATOM 2764 C C . GLN A 1 368 ? 17.75 -5.969 0.108 1 97.06 368 GLN A C 1
ATOM 2766 O O . GLN A 1 368 ? 18.812 -6.57 -0.052 1 97.06 368 GLN A O 1
ATOM 2771 N N . VAL A 1 369 ? 16.859 -5.82 -0.892 1 97.88 369 VAL A N 1
ATOM 2772 C CA . VAL A 1 369 ? 17.188 -6.242 -2.248 1 97.88 369 VAL A CA 1
ATOM 2773 C C . VAL A 1 369 ? 18.469 -5.547 -2.713 1 97.88 369 VAL A C 1
ATOM 2775 O O . VAL A 1 369 ? 19.359 -6.188 -3.262 1 97.88 369 VAL A O 1
ATOM 2778 N N . ASP A 1 370 ? 18.531 -4.219 -2.49 1 95.88 370 ASP A N 1
ATOM 2779 C CA . ASP A 1 370 ? 19.75 -3.477 -2.854 1 95.88 370 ASP A CA 1
ATOM 2780 C C . ASP A 1 370 ? 20.969 -4.055 -2.158 1 95.88 370 ASP A C 1
ATOM 2782 O O . ASP A 1 370 ? 22.016 -4.234 -2.785 1 95.88 370 ASP A O 1
ATOM 2786 N N . THR A 1 371 ? 20.828 -4.328 -0.877 1 97.56 371 THR A N 1
ATOM 2787 C CA . THR A 1 371 ? 21.938 -4.832 -0.062 1 97.56 371 THR A CA 1
ATOM 2788 C C . THR A 1 371 ? 22.406 -6.191 -0.568 1 97.56 371 THR A C 1
ATOM 2790 O O . THR A 1 371 ? 23.609 -6.434 -0.687 1 97.56 371 THR A O 1
ATOM 2793 N N . VAL A 1 372 ? 21.5 -7.09 -0.902 1 98.69 372 VAL A N 1
ATOM 2794 C CA . VAL A 1 372 ? 21.844 -8.438 -1.339 1 98.69 372 VAL A CA 1
ATOM 2795 C C . VAL A 1 372 ? 22.438 -8.391 -2.744 1 98.69 372 VAL A C 1
ATOM 2797 O O . VAL A 1 372 ? 23.406 -9.102 -3.043 1 98.69 372 VAL A O 1
ATOM 2800 N N . LEU A 1 373 ? 21.812 -7.57 -3.611 1 98 373 LEU A N 1
ATOM 2801 C CA . LEU A 1 373 ? 22.359 -7.418 -4.957 1 98 373 LEU A CA 1
ATOM 2802 C C . LEU A 1 373 ? 23.812 -6.945 -4.902 1 98 373 LEU A C 1
ATOM 2804 O O . LEU A 1 373 ? 24.672 -7.477 -5.609 1 98 373 LEU A O 1
ATOM 2808 N N . GLU A 1 374 ? 24.094 -5.945 -4.082 1 97.5 374 GLU A N 1
ATOM 2809 C CA . GLU A 1 374 ? 25.438 -5.426 -3.949 1 97.5 374 GLU A CA 1
ATOM 2810 C C . GLU A 1 374 ? 26.375 -6.477 -3.359 1 97.5 374 GLU A C 1
ATOM 2812 O O . GLU A 1 374 ? 27.531 -6.605 -3.793 1 97.5 374 GLU A O 1
ATOM 2817 N N . ALA A 1 375 ? 25.891 -7.16 -2.355 1 98.38 375 ALA A N 1
ATOM 2818 C CA . ALA A 1 375 ? 26.703 -8.211 -1.736 1 98.38 375 ALA A CA 1
ATOM 2819 C C . ALA A 1 375 ? 27.062 -9.289 -2.75 1 98.38 375 ALA A C 1
ATOM 2821 O O . ALA A 1 375 ? 28.203 -9.781 -2.76 1 98.38 375 ALA A O 1
ATOM 2822 N N . LEU A 1 376 ? 26.125 -9.711 -3.557 1 98.06 376 LEU A N 1
ATOM 2823 C CA . LEU A 1 376 ? 26.359 -10.727 -4.566 1 98.06 376 LEU A CA 1
ATOM 2824 C C . LEU A 1 376 ? 27.344 -10.227 -5.621 1 98.06 376 LEU A C 1
ATOM 2826 O O . LEU A 1 376 ? 28.219 -10.969 -6.066 1 98.06 376 LEU A O 1
ATOM 2830 N N . ALA A 1 377 ? 27.172 -8.969 -6.062 1 97 377 ALA A N 1
ATOM 2831 C CA . ALA A 1 377 ? 28.031 -8.367 -7.078 1 97 377 ALA A CA 1
ATOM 2832 C C . ALA A 1 377 ? 29.469 -8.305 -6.598 1 97 377 ALA A C 1
ATOM 2834 O O . ALA A 1 377 ? 30.406 -8.492 -7.387 1 97 377 ALA A O 1
ATOM 2835 N N . THR A 1 378 ? 29.656 -8.078 -5.332 1 96.94 378 THR A N 1
ATOM 2836 C CA . THR A 1 378 ? 31 -7.918 -4.781 1 96.94 378 THR A CA 1
ATOM 2837 C C . THR A 1 378 ? 31.469 -9.211 -4.125 1 96.94 378 THR A C 1
ATOM 2839 O O . THR A 1 378 ? 32.531 -9.242 -3.48 1 96.94 378 THR A O 1
ATOM 2842 N N . ARG A 1 379 ? 30.719 -10.281 -4.211 1 95.31 379 ARG A N 1
ATOM 2843 C CA . ARG A 1 379 ? 31.031 -11.617 -3.727 1 95.31 379 ARG A CA 1
ATOM 2844 C C . ARG A 1 379 ? 31.328 -11.602 -2.232 1 95.31 379 ARG A C 1
ATOM 2846 O O . ARG A 1 379 ? 32.344 -12.141 -1.796 1 95.31 379 ARG A O 1
ATOM 2853 N N . ARG A 1 380 ? 30.531 -10.891 -1.564 1 97.81 380 ARG A N 1
ATOM 2854 C CA . ARG A 1 380 ? 30.641 -10.93 -0.111 1 97.81 380 ARG A CA 1
ATOM 2855 C C . ARG A 1 380 ? 30.359 -12.328 0.428 1 97.81 380 ARG A C 1
ATOM 2857 O O . ARG A 1 380 ? 29.547 -13.055 -0.136 1 97.81 380 ARG A O 1
ATOM 2864 N N . THR A 1 381 ? 31.062 -12.672 1.541 1 98.31 381 THR A N 1
ATOM 2865 C CA . THR A 1 381 ? 30.781 -13.938 2.205 1 98.31 381 THR A CA 1
ATOM 2866 C C . THR A 1 381 ? 29.453 -13.891 2.938 1 98.31 381 THR A C 1
ATOM 2868 O O . THR A 1 381 ? 28.922 -12.805 3.207 1 98.31 381 THR A O 1
ATOM 2871 N N . PRO A 1 382 ? 28.859 -15.055 3.193 1 98.31 382 PRO A N 1
ATOM 2872 C CA . PRO A 1 382 ? 27.641 -15.086 3.99 1 98.31 382 PRO A CA 1
ATOM 2873 C C . PRO A 1 382 ? 27.781 -14.352 5.324 1 98.31 382 PRO A C 1
ATOM 2875 O O . PRO A 1 382 ? 26.844 -13.672 5.758 1 98.31 382 PRO A O 1
ATOM 2878 N N . ALA A 1 383 ? 28.906 -14.438 5.949 1 98.31 383 ALA A N 1
ATOM 2879 C CA . ALA A 1 383 ? 29.141 -13.773 7.23 1 98.31 383 ALA A CA 1
ATOM 2880 C C . ALA A 1 383 ? 29.125 -12.258 7.066 1 98.31 383 ALA A C 1
ATOM 2882 O O . ALA A 1 383 ? 28.609 -11.531 7.918 1 98.31 383 ALA A O 1
ATOM 2883 N N . GLU A 1 384 ? 29.734 -11.789 6.035 1 98.44 384 GLU A N 1
ATOM 2884 C CA . GLU A 1 384 ? 29.75 -10.359 5.754 1 98.44 384 GLU A CA 1
ATOM 2885 C C . GLU A 1 384 ? 28.359 -9.828 5.48 1 98.44 384 GLU A C 1
ATOM 2887 O O . GLU A 1 384 ? 27.984 -8.758 5.973 1 98.44 384 GLU A O 1
ATOM 2892 N N . LEU A 1 385 ? 27.609 -10.539 4.691 1 98.5 385 LEU A N 1
ATOM 2893 C CA . LEU A 1 385 ? 26.234 -10.141 4.406 1 98.5 385 LEU A CA 1
ATOM 2894 C C . LEU A 1 385 ? 25.391 -10.156 5.676 1 98.5 385 LEU A C 1
ATOM 2896 O O . LEU A 1 385 ? 24.547 -9.273 5.879 1 98.5 385 LEU A O 1
ATOM 2900 N N . ASP A 1 386 ? 25.578 -11.164 6.465 1 98.06 386 ASP A N 1
ATOM 2901 C CA . ASP A 1 386 ? 24.844 -11.266 7.715 1 98.06 386 ASP A CA 1
ATOM 2902 C C . ASP A 1 386 ? 25.062 -10.031 8.586 1 98.06 386 ASP A C 1
ATOM 2904 O O . ASP A 1 386 ? 24.125 -9.539 9.219 1 98.06 386 ASP A O 1
ATOM 2908 N N . THR A 1 387 ? 26.234 -9.555 8.648 1 98.06 387 THR A N 1
ATOM 2909 C CA . THR A 1 387 ? 26.562 -8.352 9.414 1 98.06 387 THR A CA 1
ATOM 2910 C C . THR A 1 387 ? 25.797 -7.148 8.867 1 98.06 387 THR A C 1
ATOM 2912 O O . THR A 1 387 ? 25.234 -6.363 9.625 1 98.06 387 THR A O 1
ATOM 2915 N N . LEU A 1 388 ? 25.812 -7.016 7.562 1 97.44 388 LEU A N 1
ATOM 2916 C CA . LEU A 1 388 ? 25.125 -5.91 6.918 1 97.44 388 LEU A CA 1
ATOM 2917 C C . LEU A 1 388 ? 23.625 -5.969 7.211 1 97.44 388 LEU A C 1
ATOM 2919 O O . LEU A 1 388 ? 23 -4.945 7.527 1 97.44 388 LEU A O 1
ATOM 2923 N N . LEU A 1 389 ? 23.047 -7.152 7.105 1 97.88 389 LEU A N 1
ATOM 2924 C CA . LEU A 1 389 ? 21.625 -7.332 7.316 1 97.88 389 LEU A CA 1
ATOM 2925 C C . LEU A 1 389 ? 21.25 -7.074 8.773 1 97.88 389 LEU A C 1
ATOM 2927 O O . LEU A 1 389 ? 20.188 -6.496 9.055 1 97.88 389 LEU A O 1
ATOM 2931 N N . SER A 1 390 ? 22.078 -7.527 9.672 1 97.25 390 SER A N 1
ATOM 2932 C CA . SER A 1 390 ? 21.828 -7.301 11.094 1 97.25 390 SER A CA 1
ATOM 2933 C C . SER A 1 390 ? 21.797 -5.812 11.422 1 97.25 390 SER A C 1
ATOM 2935 O O . SER A 1 390 ? 20.953 -5.348 12.18 1 97.25 390 SER A O 1
ATOM 2937 N N . GLN A 1 391 ? 22.734 -5.086 10.898 1 96.5 391 GLN A N 1
ATOM 2938 C CA . GLN A 1 391 ? 22.781 -3.643 11.094 1 96.5 391 GLN A CA 1
ATOM 2939 C C . GLN A 1 391 ? 21.547 -2.965 10.5 1 96.5 391 GLN A C 1
ATOM 2941 O O . GLN A 1 391 ? 21 -2.033 11.094 1 96.5 391 GLN A O 1
ATOM 2946 N N . GLN A 1 392 ? 21.188 -3.422 9.336 1 95.25 392 GLN A N 1
ATOM 2947 C CA . GLN A 1 392 ? 20 -2.879 8.688 1 95.25 392 GLN A CA 1
ATOM 2948 C C . GLN A 1 392 ? 18.734 -3.15 9.516 1 95.25 392 GLN A C 1
ATOM 2950 O O . GLN A 1 392 ? 17.875 -2.281 9.641 1 95.25 392 GLN A O 1
ATOM 2955 N N . ASP A 1 393 ? 18.625 -4.344 10.039 1 95.19 393 ASP A N 1
ATOM 2956 C CA . ASP A 1 393 ? 17.484 -4.695 10.898 1 95.19 393 ASP A CA 1
ATOM 2957 C C . ASP A 1 393 ? 17.422 -3.781 12.117 1 95.19 393 ASP A C 1
ATOM 2959 O O . ASP A 1 393 ? 16.344 -3.348 12.516 1 95.19 393 ASP A O 1
ATOM 2963 N N . GLU A 1 394 ? 18.547 -3.502 12.688 1 94.94 394 GLU A N 1
ATOM 2964 C CA . GLU A 1 394 ? 18.609 -2.658 13.875 1 94.94 394 GLU A CA 1
ATOM 2965 C C . GLU A 1 394 ? 18.094 -1.253 13.586 1 94.94 394 GLU A C 1
ATOM 2967 O O . GLU A 1 394 ? 17.422 -0.647 14.422 1 94.94 394 GLU A O 1
ATOM 2972 N N . ARG A 1 395 ? 18.328 -0.776 12.438 1 93.31 395 ARG A N 1
ATOM 2973 C CA . ARG A 1 395 ? 17.953 0.583 12.07 1 93.31 395 ARG A CA 1
ATOM 2974 C C . ARG A 1 395 ? 16.453 0.673 11.781 1 93.31 395 ARG A C 1
ATOM 2976 O O . ARG A 1 395 ? 15.906 1.77 11.664 1 93.31 395 ARG A O 1
ATOM 2983 N N . ARG A 1 396 ? 15.82 -0.431 11.695 1 92.5 396 ARG A N 1
ATOM 2984 C CA . ARG A 1 396 ? 14.406 -0.437 11.352 1 92.5 396 ARG A CA 1
ATOM 2985 C C . ARG A 1 396 ? 13.539 -0.551 12.602 1 92.5 396 ARG A C 1
ATOM 2987 O O . ARG A 1 396 ? 12.32 -0.391 12.539 1 92.5 396 ARG A O 1
ATOM 2994 N N . ILE A 1 397 ? 14.172 -0.833 13.734 1 91.12 397 ILE A N 1
ATOM 2995 C CA . ILE A 1 397 ? 13.453 -0.992 14.992 1 91.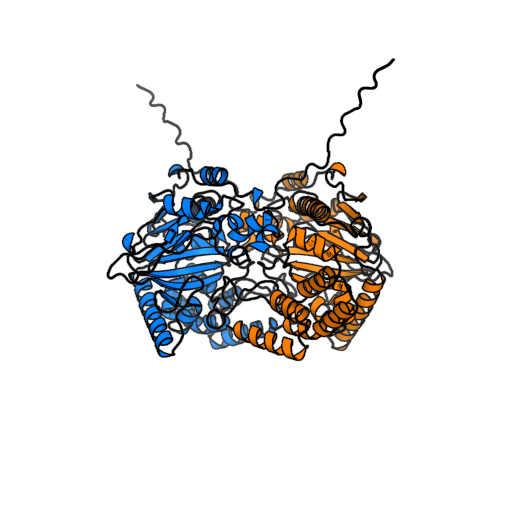12 397 ILE A CA 1
ATOM 2996 C C . ILE A 1 397 ? 12.953 0.368 15.477 1 91.12 397 ILE A C 1
ATOM 2998 O O . ILE A 1 397 ? 13.742 1.307 15.625 1 91.12 397 ILE A O 1
ATOM 3002 N N . PRO A 1 398 ? 11.648 0.49 15.648 1 91.25 398 PRO A N 1
ATOM 3003 C CA . PRO A 1 398 ? 11.109 1.772 16.109 1 91.25 398 PRO A CA 1
ATOM 3004 C C . PRO A 1 398 ? 11.57 2.133 17.516 1 91.25 398 PRO A C 1
ATOM 3006 O O . PRO A 1 398 ? 11.82 1.243 18.344 1 91.25 398 PRO A O 1
ATOM 3009 N N . MET B 1 1 ? -0.823 -8.258 -67.938 1 25.23 1 MET B N 1
ATOM 3010 C CA . MET B 1 1 ? 0.165 -7.629 -67.062 1 25.23 1 MET B CA 1
ATOM 3011 C C . MET B 1 1 ? -0.501 -7.031 -65.812 1 25.23 1 MET B C 1
ATOM 3013 O O . MET B 1 1 ? -0.901 -5.867 -65.812 1 25.23 1 MET B O 1
ATOM 3017 N N . THR B 1 2 ? -1.358 -7.793 -65.062 1 28.05 2 THR B N 1
ATOM 3018 C CA . THR B 1 2 ? -2.324 -7.48 -64 1 28.05 2 THR B CA 1
ATOM 3019 C C . THR B 1 2 ? -1.613 -7.062 -62.75 1 28.05 2 THR B C 1
ATOM 3021 O O . THR B 1 2 ? -0.772 -7.801 -62.219 1 28.05 2 THR B O 1
ATOM 3024 N N . SER B 1 3 ? -1.347 -5.703 -62.531 1 31.33 3 SER B N 1
ATOM 3025 C CA . SER B 1 3 ? -0.645 -5.02 -61.469 1 31.33 3 SER B CA 1
ATOM 3026 C C . SER B 1 3 ? -1.253 -5.355 -60.094 1 31.33 3 SER B C 1
ATOM 3028 O O . SER B 1 3 ? -2.439 -5.117 -59.875 1 31.33 3 SER B O 1
ATOM 3030 N N . SER B 1 4 ? -0.787 -6.477 -59.438 1 27.47 4 SER B N 1
ATOM 3031 C CA . SER B 1 4 ? -1.221 -7.035 -58.188 1 27.47 4 SER B CA 1
ATOM 3032 C C . SER B 1 4 ? -1.002 -6.047 -57.031 1 27.47 4 SER B C 1
ATOM 3034 O O . SER B 1 4 ? 0.127 -5.625 -56.781 1 27.47 4 SER B O 1
ATOM 3036 N N . LEU B 1 5 ? -1.938 -5.098 -56.812 1 32.41 5 LEU B N 1
ATOM 3037 C CA . LEU B 1 5 ? -1.93 -4.109 -55.75 1 32.41 5 LEU B CA 1
ATOM 3038 C C . LEU B 1 5 ? -1.718 -4.785 -54.375 1 32.41 5 LEU B C 1
ATOM 3040 O O . LEU B 1 5 ? -2.48 -5.676 -54 1 32.41 5 LEU B O 1
ATOM 3044 N N . GLY B 1 6 ? -0.441 -4.879 -53.938 1 27.23 6 GLY B N 1
ATOM 3045 C CA . GLY B 1 6 ? -0.011 -5.391 -52.625 1 27.23 6 GLY B CA 1
ATOM 3046 C C . GLY B 1 6 ? -0.673 -4.688 -51.469 1 27.23 6 GLY B C 1
ATOM 3047 O O . GLY B 1 6 ? -0.739 -3.457 -51.438 1 27.23 6 GLY B O 1
ATOM 3048 N N . SER B 1 7 ? -1.674 -5.379 -50.844 1 29.61 7 SER B N 1
ATOM 3049 C CA . SER B 1 7 ? -2.441 -4.875 -49.719 1 29.61 7 SER B CA 1
ATOM 3050 C C . SER B 1 7 ? -1.525 -4.445 -48.562 1 29.61 7 SER B C 1
ATOM 3052 O O . SER B 1 7 ? -0.596 -5.168 -48.219 1 29.61 7 SER B O 1
ATOM 3054 N N . PRO B 1 8 ? -1.504 -3.098 -48.156 1 30.73 8 PRO B N 1
ATOM 3055 C CA . PRO B 1 8 ? -0.594 -2.639 -47.094 1 30.73 8 PRO B CA 1
ATOM 3056 C C . PRO B 1 8 ? -0.733 -3.439 -45.812 1 30.73 8 PRO B C 1
ATOM 3058 O O . PRO B 1 8 ? -1.849 -3.771 -45.406 1 30.73 8 PRO B O 1
ATOM 3061 N N . VAL B 1 9 ? 0.155 -4.25 -45.406 1 25.75 9 VAL B N 1
ATOM 3062 C CA . VAL B 1 9 ? 0.301 -4.938 -44.125 1 25.75 9 VAL B CA 1
ATOM 3063 C C . VAL B 1 9 ? 0.141 -3.938 -42.969 1 25.75 9 VAL B C 1
ATOM 3065 O O . VAL B 1 9 ? 0.947 -3.016 -42.844 1 25.75 9 VAL B O 1
ATOM 3068 N N . ARG B 1 10 ? -1.184 -3.746 -42.562 1 31.75 10 ARG B N 1
ATOM 3069 C CA . ARG B 1 10 ? -1.444 -2.926 -41.406 1 31.75 10 ARG B CA 1
ATOM 3070 C C . ARG B 1 10 ? -0.5 -3.287 -40.25 1 31.75 10 ARG B C 1
ATOM 3072 O O . ARG B 1 10 ? -0.392 -4.457 -39.875 1 31.75 10 ARG B O 1
ATOM 3079 N N . SER B 1 11 ? 0.517 -2.561 -40.125 1 29.73 11 SER B N 1
ATOM 3080 C CA . SER B 1 11 ? 1.452 -2.66 -39 1 29.73 11 SER B CA 1
ATOM 3081 C C . SER B 1 11 ? 0.719 -2.896 -37.688 1 29.73 11 SER B C 1
ATOM 3083 O O . SER B 1 11 ? -0.081 -2.064 -37.25 1 29.73 11 SER B O 1
ATOM 3085 N N . THR B 1 12 ? 0.267 -4.059 -37.344 1 33 12 THR B N 1
ATOM 3086 C CA . THR B 1 12 ? -0.64 -4.648 -36.344 1 33 12 THR B CA 1
ATOM 3087 C C . THR B 1 12 ? -0.28 -4.195 -34.938 1 33 12 THR B C 1
ATOM 3089 O O . THR B 1 12 ? -0.996 -4.496 -33.969 1 33 12 THR B O 1
ATOM 3092 N N . GLY B 1 13 ? 0.997 -4.125 -34.594 1 33.62 13 GLY B N 1
ATOM 3093 C CA . GLY B 1 13 ? 1.196 -4.109 -33.156 1 33.62 13 GLY B CA 1
ATOM 3094 C C . GLY B 1 13 ? 0.715 -2.828 -32.5 1 33.62 13 GLY B C 1
ATOM 3095 O O . GLY B 1 13 ? 1.394 -1.801 -32.562 1 33.62 13 GLY B O 1
ATOM 3096 N N . SER B 1 14 ? -0.458 -2.396 -32.625 1 34.84 14 SER B N 1
ATOM 3097 C CA . SER B 1 14 ? -0.923 -1.212 -31.906 1 34.84 14 SER B CA 1
ATOM 3098 C C . SER B 1 14 ? -0.454 -1.222 -30.453 1 34.84 14 SER B C 1
ATOM 3100 O O . SER B 1 14 ? -0.855 -2.086 -29.672 1 34.84 14 SER B O 1
ATOM 3102 N N . THR B 1 15 ? 0.762 -0.985 -30.062 1 40.22 15 THR B N 1
ATOM 3103 C CA . THR B 1 15 ? 1.311 -0.702 -28.75 1 40.22 15 THR B CA 1
ATOM 3104 C C . THR B 1 15 ? 0.293 0.042 -27.891 1 40.22 15 THR B C 1
ATOM 3106 O O . THR B 1 15 ? -0.202 1.102 -28.281 1 40.22 15 THR B O 1
ATOM 3109 N N . ARG B 1 16 ? -0.614 -0.661 -27.297 1 52.88 16 ARG B N 1
ATOM 3110 C CA . ARG B 1 16 ? -1.496 -0.073 -26.297 1 52.88 16 ARG B CA 1
ATOM 3111 C C . ARG B 1 16 ? -0.803 1.069 -25.562 1 52.88 16 ARG B C 1
ATOM 3113 O O . ARG B 1 16 ? 0.103 0.838 -24.75 1 52.88 16 ARG B O 1
ATOM 3120 N N . ARG B 1 17 ? -0.751 2.184 -26.109 1 60.09 17 ARG B N 1
ATOM 3121 C CA . ARG B 1 17 ? -0.259 3.436 -25.547 1 60.09 17 ARG B CA 1
ATOM 3122 C C . ARG B 1 17 ? -0.697 3.59 -24.094 1 60.09 17 ARG B C 1
ATOM 3124 O O . ARG B 1 17 ? -1.783 3.146 -23.719 1 60.09 17 ARG B O 1
ATOM 3131 N N . GLY B 1 18 ? 0.344 3.596 -23.094 1 83.19 18 GLY B N 1
ATOM 3132 C CA . GLY B 1 18 ? -0.029 4.121 -21.781 1 83.19 18 GLY B CA 1
ATOM 3133 C C . GLY B 1 18 ? 0.176 3.127 -20.656 1 83.19 18 GLY B C 1
ATOM 3134 O O . GLY B 1 18 ? -0.109 3.428 -19.5 1 83.19 18 GLY B O 1
ATOM 3135 N N . ALA B 1 19 ? 0.805 1.978 -21.094 1 93.69 19 ALA B N 1
ATOM 3136 C CA . ALA B 1 19 ? 1.002 0.992 -20.031 1 93.69 19 ALA B CA 1
ATOM 3137 C C . ALA B 1 19 ? 2.217 1.342 -19.188 1 93.69 19 ALA B C 1
ATOM 3139 O O . ALA B 1 19 ? 2.305 0.937 -18.016 1 93.69 19 ALA B O 1
ATOM 3140 N N . PHE B 1 20 ? 3.158 2.076 -19.828 1 96.12 20 PHE B N 1
ATOM 3141 C CA . PHE B 1 20 ? 4.336 2.562 -19.125 1 96.12 20 PHE B CA 1
ATOM 3142 C C . PHE B 1 20 ? 4.559 4.047 -19.391 1 96.12 20 PHE B C 1
ATOM 3144 O O . PHE B 1 20 ? 4.023 4.59 -20.359 1 96.12 20 PHE B O 1
ATOM 3151 N N . ILE B 1 21 ? 5.223 4.699 -18.469 1 95.69 21 ILE B N 1
ATOM 3152 C CA . ILE B 1 21 ? 5.617 6.102 -18.578 1 95.69 21 ILE B CA 1
ATOM 3153 C C . ILE B 1 21 ? 7.141 6.203 -18.656 1 95.69 21 ILE B C 1
ATOM 3155 O O . ILE B 1 21 ? 7.852 5.547 -17.891 1 95.69 21 ILE B O 1
ATOM 3159 N N . ASP B 1 22 ? 7.594 6.902 -19.625 1 92.38 22 ASP B N 1
ATOM 3160 C CA . ASP B 1 22 ? 9.039 7.082 -19.734 1 92.38 22 ASP B CA 1
ATOM 3161 C C . ASP B 1 22 ? 9.383 8.531 -20.062 1 92.38 22 ASP B C 1
ATOM 3163 O O . ASP B 1 22 ? 8.547 9.422 -19.922 1 92.38 22 ASP B O 1
ATOM 3167 N N . GLU B 1 23 ? 10.609 8.805 -20.422 1 92.44 23 GLU B N 1
ATOM 3168 C CA . GLU B 1 23 ? 11.133 10.156 -20.594 1 92.44 23 GLU B CA 1
ATOM 3169 C C . GLU B 1 23 ? 10.414 10.883 -21.719 1 92.44 23 GLU B C 1
ATOM 3171 O O . GLU B 1 23 ? 10.227 12.102 -21.672 1 92.44 23 GLU B O 1
ATOM 3176 N N . SER B 1 24 ? 9.984 10.125 -22.672 1 93.56 24 SER B N 1
ATOM 3177 C CA . SER B 1 24 ? 9.336 10.742 -23.812 1 93.56 24 SER B CA 1
ATOM 3178 C C . SER B 1 24 ? 7.953 11.273 -23.453 1 93.56 24 SER B C 1
ATOM 3180 O O . SER B 1 24 ? 7.375 12.07 -24.188 1 93.56 24 SER B O 1
ATOM 3182 N N . ASP B 1 25 ? 7.449 10.844 -22.359 1 95.5 25 ASP B N 1
ATOM 3183 C CA . ASP B 1 25 ? 6.129 11.281 -21.906 1 95.5 25 ASP B CA 1
ATOM 3184 C C . ASP B 1 25 ? 6.223 12.578 -21.109 1 95.5 25 ASP B C 1
ATOM 3186 O O . ASP B 1 25 ? 5.199 13.164 -20.75 1 95.5 25 ASP B O 1
ATOM 3190 N N . CYS B 1 26 ? 7.402 13.086 -20.859 1 96.62 26 CYS B N 1
ATOM 3191 C CA . CYS B 1 26 ? 7.625 14.266 -20.031 1 96.62 26 CYS B CA 1
ATOM 3192 C C . CYS B 1 26 ? 7.637 15.531 -20.875 1 96.62 26 CYS B C 1
ATOM 3194 O O . CYS B 1 26 ? 8.664 16.203 -20.969 1 96.62 26 CYS B O 1
ATOM 3196 N N . SER B 1 27 ? 6.504 15.93 -21.297 1 97.19 27 SER B N 1
ATOM 3197 C CA . SER B 1 27 ? 6.336 17.125 -22.125 1 97.19 27 SER B CA 1
ATOM 3198 C C . SER B 1 27 ? 6 18.344 -21.266 1 97.19 27 SER B C 1
ATOM 3200 O O . SER B 1 27 ? 4.969 18.359 -20.578 1 97.19 27 SER B O 1
ATOM 3202 N N . LEU B 1 28 ? 6.836 19.375 -21.375 1 97.88 28 LEU B N 1
ATOM 3203 C CA . LEU B 1 28 ? 6.57 20.594 -20.625 1 97.88 28 LEU B CA 1
ATOM 3204 C C . LEU B 1 28 ? 5.277 21.25 -21.109 1 97.88 28 LEU B C 1
ATOM 3206 O O . LEU B 1 28 ? 4.547 21.844 -20.312 1 97.88 28 LEU B O 1
ATOM 3210 N N . ASP B 1 29 ? 5.012 21.125 -22.406 1 98 29 ASP B N 1
ATOM 3211 C CA . ASP B 1 29 ? 3.783 21.688 -22.953 1 98 29 ASP B CA 1
ATOM 3212 C C . ASP B 1 29 ? 2.553 21 -22.359 1 98 29 ASP B C 1
ATOM 3214 O O . ASP B 1 29 ? 1.568 21.672 -22.031 1 98 29 ASP B O 1
ATOM 3218 N N . ASP B 1 30 ? 2.625 19.688 -22.266 1 97.44 30 ASP B N 1
ATOM 3219 C CA . ASP B 1 30 ? 1.522 18.953 -21.656 1 97.44 30 ASP B CA 1
ATOM 3220 C C . ASP B 1 30 ? 1.37 19.312 -20.188 1 97.44 30 ASP B C 1
ATOM 3222 O O . ASP B 1 30 ? 0.251 19.422 -19.688 1 97.44 30 ASP B O 1
ATOM 3226 N N . PHE B 1 31 ? 2.525 19.5 -19.547 1 98.06 31 PHE B N 1
ATOM 3227 C CA . PHE B 1 31 ? 2.516 19.891 -18.141 1 98.06 31 PHE B CA 1
ATOM 3228 C C . PHE B 1 31 ? 1.886 21.281 -17.969 1 98.06 31 PHE B C 1
ATOM 3230 O O . PHE B 1 31 ? 1.021 21.469 -17.109 1 98.06 31 PHE B O 1
ATOM 3237 N N . ARG B 1 32 ? 2.268 22.188 -18.766 1 98.06 32 ARG B N 1
ATOM 3238 C CA . ARG B 1 32 ? 1.715 23.547 -18.75 1 98.06 32 ARG B CA 1
ATOM 3239 C C . ARG B 1 32 ? 0.205 23.516 -18.969 1 98.06 32 ARG B C 1
ATOM 3241 O O . ARG B 1 32 ? -0.535 24.219 -18.266 1 98.06 32 ARG B O 1
ATOM 3248 N N . ALA B 1 33 ? -0.21 22.703 -19.859 1 97.56 33 ALA B N 1
ATOM 3249 C CA . ALA B 1 33 ? -1.638 22.578 -20.141 1 97.56 33 ALA B CA 1
ATOM 3250 C C . ALA B 1 33 ? -2.383 22 -18.938 1 97.56 33 ALA B C 1
ATOM 3252 O O . ALA B 1 33 ? -3.502 22.422 -18.641 1 97.56 33 ALA B O 1
ATOM 3253 N N . ALA B 1 34 ? -1.765 21.031 -18.281 1 96.25 34 ALA B N 1
ATOM 3254 C CA . ALA B 1 34 ? -2.383 20.359 -17.141 1 96.25 34 ALA B CA 1
ATOM 3255 C C . ALA B 1 34 ? -2.592 21.328 -15.977 1 96.25 34 ALA B C 1
ATOM 3257 O O . ALA B 1 34 ? -3.564 21.203 -15.227 1 96.25 34 ALA B O 1
ATOM 3258 N N . VAL B 1 35 ? -1.71 22.328 -15.836 1 97.56 35 VAL B N 1
ATOM 3259 C CA . VAL B 1 35 ? -1.773 23.172 -14.656 1 97.56 35 VAL B CA 1
ATOM 3260 C C . VAL B 1 35 ? -2.471 24.484 -14.992 1 97.56 35 VAL B C 1
ATOM 3262 O O . VAL B 1 35 ? -2.801 25.266 -14.102 1 97.56 35 VAL B O 1
ATOM 3265 N N . ALA B 1 36 ? -2.67 24.75 -16.312 1 96.56 36 ALA B N 1
ATOM 3266 C CA . ALA B 1 36 ? -3.311 26 -16.734 1 96.56 36 ALA B CA 1
ATOM 3267 C C . ALA B 1 36 ? -4.82 25.938 -16.531 1 96.56 36 ALA B C 1
ATOM 3269 O O . ALA B 1 36 ? -5.586 25.938 -17.5 1 96.56 36 ALA B O 1
ATOM 3270 N N . ARG B 1 37 ? -5.227 25.828 -15.312 1 96.31 37 ARG B N 1
ATOM 3271 C CA . ARG B 1 37 ? -6.629 25.734 -14.914 1 96.31 37 ARG B CA 1
ATOM 3272 C C . ARG B 1 37 ? -6.973 26.75 -13.836 1 96.31 37 ARG B C 1
ATOM 3274 O O . ARG B 1 37 ? -6.09 27.203 -13.109 1 96.31 37 ARG B O 1
ATOM 3281 N N . THR B 1 38 ? -8.203 27.141 -13.805 1 97.56 38 THR B N 1
ATOM 3282 C CA . THR B 1 38 ? -8.727 28 -12.758 1 97.56 38 THR B CA 1
ATOM 3283 C C . THR B 1 38 ? -9.758 27.266 -11.914 1 97.56 38 THR B C 1
ATOM 3285 O O . THR B 1 38 ? -10.68 26.641 -12.453 1 97.56 38 THR B O 1
ATOM 3288 N N . THR B 1 39 ? -9.562 27.297 -10.672 1 98.31 39 THR B N 1
ATOM 3289 C CA . THR B 1 39 ? -10.5 26.656 -9.758 1 98.31 39 THR B CA 1
ATOM 3290 C C . THR B 1 39 ? -11.789 27.469 -9.641 1 98.31 39 THR B C 1
ATOM 3292 O O . THR B 1 39 ? -11.766 28.625 -9.227 1 98.31 39 THR B O 1
ATOM 3295 N N . ASP B 1 40 ? -12.891 26.875 -10.039 1 97.62 40 ASP B N 1
ATOM 3296 C CA . ASP B 1 40 ? -14.203 27.516 -9.938 1 97.62 40 ASP B CA 1
ATOM 3297 C C . ASP B 1 40 ? -14.82 27.297 -8.555 1 97.62 40 ASP B C 1
ATOM 3299 O O . ASP B 1 40 ? -15.055 26.156 -8.156 1 97.62 40 ASP B O 1
ATOM 3303 N N . ALA B 1 41 ? -15.125 28.344 -7.898 1 97.56 41 ALA B N 1
ATOM 3304 C CA . ALA B 1 41 ? -15.695 28.266 -6.559 1 97.56 41 ALA B CA 1
ATOM 3305 C C . ALA B 1 41 ? -17 27.484 -6.559 1 97.56 41 ALA B C 1
ATOM 3307 O O . ALA B 1 41 ? -17.328 26.828 -5.57 1 97.56 41 ALA B O 1
ATOM 3308 N N . ALA B 1 42 ? -17.719 27.438 -7.625 1 97.19 42 ALA B N 1
ATOM 3309 C CA . ALA B 1 42 ? -18.984 26.734 -7.742 1 97.19 42 ALA B CA 1
ATOM 3310 C C . ALA B 1 42 ? -18.797 25.234 -7.586 1 97.19 42 ALA B C 1
ATOM 3312 O O . ALA B 1 42 ? -19.719 24.516 -7.176 1 97.19 42 ALA B O 1
ATOM 3313 N N . ASP B 1 43 ? -17.641 24.766 -7.887 1 96.44 43 ASP B N 1
ATOM 3314 C CA . ASP B 1 43 ? -17.344 23.344 -7.773 1 96.44 43 ASP B CA 1
ATOM 3315 C C . ASP B 1 43 ? -17.016 22.953 -6.328 1 96.44 43 ASP B C 1
ATOM 3317 O O . ASP B 1 43 ? -16.953 21.766 -5.996 1 96.44 43 ASP B O 1
ATOM 3321 N N . TYR B 1 44 ? -16.828 23.953 -5.453 1 97.31 44 TYR B N 1
ATOM 3322 C CA . TYR B 1 44 ? -16.469 23.734 -4.051 1 97.31 44 TYR B CA 1
ATOM 3323 C C . TYR B 1 44 ? -17.375 24.562 -3.135 1 97.31 44 TYR B C 1
ATOM 3325 O O . TYR B 1 44 ? -16.891 25.438 -2.404 1 97.31 44 TYR B O 1
ATOM 3333 N N . PRO B 1 45 ? -18.609 24.203 -3.096 1 96.25 45 PRO B N 1
ATOM 3334 C CA . PRO B 1 45 ? -19.594 25.031 -2.391 1 96.25 45 PRO B CA 1
ATOM 3335 C C . PRO B 1 45 ? -19.359 25.078 -0.883 1 96.25 45 PRO B C 1
ATOM 3337 O O . PRO B 1 45 ? -19.859 25.969 -0.199 1 96.25 45 PRO B O 1
ATOM 3340 N N . HIS B 1 46 ? -18.656 24.141 -0.313 1 96.06 46 HIS B N 1
ATOM 3341 C CA . HIS B 1 46 ? -18.406 24.141 1.125 1 96.06 46 HIS B CA 1
ATOM 3342 C C . HIS B 1 46 ? -17.172 24.953 1.475 1 96.06 46 HIS B C 1
ATOM 3344 O O . HIS B 1 46 ? -16.875 25.172 2.652 1 96.06 46 HIS B O 1
ATOM 3350 N N . ALA B 1 47 ? -16.375 25.344 0.491 1 97.31 47 ALA B N 1
ATOM 3351 C CA . ALA B 1 47 ? -15.234 26.234 0.712 1 97.31 47 ALA B CA 1
ATOM 3352 C C . ALA B 1 47 ? -15.711 27.672 0.935 1 97.31 47 ALA B C 1
ATOM 3354 O O . ALA B 1 47 ? -16.719 28.094 0.379 1 97.31 47 ALA B O 1
ATOM 3355 N N . THR B 1 48 ? -14.992 28.406 1.729 1 97.25 48 THR B N 1
ATOM 3356 C CA . THR B 1 48 ? -15.32 29.797 2.002 1 97.25 48 THR B CA 1
ATOM 3357 C C . THR B 1 48 ? -14.836 30.688 0.869 1 97.25 48 THR B C 1
ATOM 3359 O O . THR B 1 48 ? -15.461 31.703 0.559 1 97.25 48 THR B O 1
ATOM 3362 N N . GLU B 1 49 ? -13.734 30.312 0.255 1 97.38 49 GLU B N 1
ATOM 3363 C CA . GLU B 1 49 ? -13.156 31.062 -0.862 1 97.38 49 GLU B CA 1
ATOM 3364 C C . GLU B 1 49 ? -12.141 30.219 -1.621 1 97.38 49 GLU B C 1
ATOM 3366 O O . GLU B 1 49 ? -11.789 29.109 -1.192 1 97.38 49 GLU B O 1
ATOM 3371 N N . ILE B 1 50 ? -11.812 30.688 -2.762 1 98.56 50 ILE B N 1
ATOM 3372 C CA . ILE B 1 50 ? -10.68 30.156 -3.523 1 98.56 50 ILE B CA 1
ATOM 3373 C C . ILE B 1 50 ? -9.531 31.172 -3.496 1 98.56 50 ILE B C 1
ATOM 3375 O O . ILE B 1 50 ? -9.703 32.344 -3.854 1 98.56 50 ILE B O 1
ATOM 3379 N N . ARG B 1 51 ? -8.391 30.797 -2.971 1 98.5 51 ARG B N 1
ATOM 3380 C CA . ARG B 1 51 ? -7.188 31.625 -2.969 1 98.5 51 ARG B CA 1
ATOM 3381 C C . ARG B 1 51 ? -6.09 30.984 -3.816 1 98.5 51 ARG B C 1
ATOM 3383 O O . ARG B 1 51 ? -5.582 29.922 -3.482 1 98.5 51 ARG B O 1
ATOM 3390 N N . SER B 1 52 ? -5.684 31.594 -4.945 1 97.94 52 SER B N 1
ATOM 3391 C CA . SER B 1 52 ? -4.637 31.078 -5.824 1 97.94 52 SER B CA 1
ATOM 3392 C C . SER B 1 52 ? -4.93 29.641 -6.25 1 97.94 52 SER B C 1
ATOM 3394 O O . SER B 1 52 ? -4.066 28.766 -6.152 1 97.94 52 SER B O 1
ATOM 3396 N N . ASN B 1 53 ? -6.207 29.344 -6.57 1 98.31 53 ASN B N 1
ATOM 3397 C CA . ASN B 1 53 ? -6.707 28.062 -7.082 1 98.31 53 ASN B CA 1
ATOM 3398 C C . ASN B 1 53 ? -6.852 27.031 -5.969 1 98.31 53 ASN B C 1
ATOM 3400 O O . ASN B 1 53 ? -7.199 25.875 -6.23 1 98.31 53 ASN B O 1
ATOM 3404 N N . VAL B 1 54 ? -6.602 27.453 -4.68 1 98.81 54 VAL B N 1
ATOM 3405 C CA . VAL B 1 54 ? -6.703 26.531 -3.551 1 98.81 54 VAL B CA 1
ATOM 3406 C C . VAL B 1 54 ? -8.023 26.75 -2.82 1 98.81 54 VAL B C 1
ATOM 3408 O O . VAL B 1 54 ? -8.289 27.844 -2.316 1 98.81 54 VAL B O 1
ATOM 3411 N N . PRO B 1 55 ? -8.906 25.766 -2.799 1 98.81 55 PRO B N 1
ATOM 3412 C CA . PRO B 1 55 ? -10.086 25.906 -1.941 1 98.81 55 PRO B CA 1
ATOM 3413 C C . PRO B 1 55 ? -9.727 26.094 -0.469 1 98.81 55 PRO B C 1
ATOM 3415 O O . PRO B 1 55 ? -8.914 25.328 0.071 1 98.81 55 PRO B O 1
ATOM 3418 N N . VAL B 1 56 ? -10.297 27.078 0.159 1 98.69 56 VAL B N 1
ATOM 3419 C CA . VAL B 1 56 ? -10.062 27.391 1.564 1 98.69 56 VAL B CA 1
ATOM 3420 C C . VAL B 1 56 ? -11.336 27.141 2.371 1 98.69 56 VAL B C 1
ATOM 3422 O O . VAL B 1 56 ? -12.406 27.641 2.027 1 98.69 56 VAL B O 1
ATOM 3425 N N . TYR B 1 57 ? -11.203 26.312 3.348 1 98.12 57 TYR B N 1
ATOM 3426 C CA . TYR B 1 57 ? -12.305 26 4.258 1 98.12 57 TYR B CA 1
ATOM 3427 C C . TYR B 1 57 ? -12.062 26.609 5.633 1 98.12 57 TYR B C 1
ATOM 3429 O O . TYR B 1 57 ? -10.93 26.922 5.988 1 98.12 57 TYR B O 1
ATOM 3437 N N . THR B 1 58 ? -13.102 26.812 6.371 1 96.12 58 THR B N 1
ATOM 3438 C CA . THR B 1 58 ? -13.008 27.188 7.777 1 96.12 58 THR B CA 1
ATOM 3439 C C . THR B 1 58 ? -13.547 26.062 8.672 1 96.12 58 THR B C 1
ATOM 3441 O O . THR B 1 58 ? -14.633 25.547 8.438 1 96.12 58 THR B O 1
ATOM 3444 N N . ALA B 1 59 ? -12.75 25.703 9.648 1 92.56 59 ALA B N 1
ATOM 3445 C CA . ALA B 1 59 ? -13.148 24.625 10.539 1 92.56 59 ALA B CA 1
ATOM 3446 C C . ALA B 1 59 ? -14.523 24.891 11.141 1 92.56 59 ALA B C 1
ATOM 3448 O O . ALA B 1 59 ? -15.328 23.969 11.297 1 92.56 59 ALA B O 1
ATOM 3449 N N . ALA B 1 60 ? -14.797 26.109 11.484 1 88.81 60 ALA B N 1
ATOM 3450 C CA . ALA B 1 60 ? -16.047 26.484 12.117 1 88.81 60 ALA B CA 1
ATOM 3451 C C . ALA B 1 60 ? -17.234 26.172 11.211 1 88.81 60 ALA B C 1
ATOM 3453 O O . ALA B 1 60 ? -18.312 25.781 11.695 1 88.81 60 ALA B O 1
ATOM 3454 N N . ALA B 1 61 ? -17.047 26.312 9.938 1 87.94 61 ALA B N 1
ATOM 3455 C CA . ALA B 1 61 ? -18.125 26.062 8.977 1 87.94 61 ALA B CA 1
ATOM 3456 C C . ALA B 1 61 ? -18.422 24.578 8.867 1 87.94 61 ALA B C 1
ATOM 3458 O O . ALA B 1 61 ? -19.5 24.188 8.391 1 87.94 61 ALA B O 1
ATOM 3459 N N . LEU B 1 62 ? -17.547 23.797 9.344 1 89.31 62 LEU B N 1
ATOM 3460 C CA . LEU B 1 62 ? -17.688 22.359 9.195 1 89.31 62 LEU B CA 1
ATOM 3461 C C . LEU B 1 62 ? -18.031 21.703 10.531 1 89.31 62 LEU B C 1
ATOM 3463 O O . LEU B 1 62 ? -18.266 20.5 10.586 1 89.31 62 LEU B O 1
ATOM 3467 N N . ASP B 1 63 ? -18.094 22.484 11.516 1 81.19 63 ASP B N 1
ATOM 3468 C CA . ASP B 1 63 ? -18.422 21.984 12.844 1 81.19 63 ASP B CA 1
ATOM 3469 C C . ASP B 1 63 ? -19.875 21.5 12.906 1 81.19 63 ASP B C 1
ATOM 3471 O O . ASP B 1 63 ? -20.766 22.156 12.367 1 81.19 63 ASP B O 1
ATOM 3475 N N . GLY B 1 64 ? -20.047 20.406 13.578 1 73.31 64 GLY B N 1
ATOM 3476 C CA . GLY B 1 64 ? -21.391 19.906 13.859 1 73.31 64 GLY B CA 1
ATOM 3477 C C . GLY B 1 64 ? -22.109 19.391 12.625 1 73.31 64 GLY B C 1
ATOM 3478 O O . GLY B 1 64 ? -23.344 19.375 12.578 1 73.31 64 GLY B O 1
ATOM 3479 N N . THR B 1 65 ? -21.391 19.094 11.656 1 75.06 65 THR B N 1
ATOM 3480 C CA . THR B 1 65 ? -22.031 18.594 10.445 1 75.06 65 THR B CA 1
ATOM 3481 C C . THR B 1 65 ? -22.578 17.188 10.672 1 75.06 65 THR B C 1
ATOM 3483 O O . THR B 1 65 ? -21.969 16.375 11.391 1 75.06 65 THR B O 1
ATOM 3486 N N . ASP B 1 66 ? -23.781 17.016 10.203 1 82.12 66 ASP B N 1
ATOM 3487 C CA . ASP B 1 66 ? -24.375 15.68 10.25 1 82.12 66 ASP B CA 1
ATOM 3488 C C . ASP B 1 66 ? -23.703 14.758 9.234 1 82.12 66 ASP B C 1
ATOM 3490 O O . ASP B 1 66 ? -22.828 15.18 8.477 1 82.12 66 ASP B O 1
ATOM 3494 N N . ASP B 1 67 ? -24.109 13.547 9.266 1 83.62 67 ASP B N 1
ATOM 3495 C CA . ASP B 1 67 ? -23.453 12.523 8.453 1 83.62 67 ASP B CA 1
ATOM 3496 C C . ASP B 1 67 ? -23.609 12.828 6.965 1 83.62 67 ASP B C 1
ATOM 3498 O O . ASP B 1 67 ? -22.672 12.602 6.188 1 83.62 67 ASP B O 1
ATOM 3502 N N . GLY B 1 68 ? -24.766 13.32 6.602 1 84.94 68 GLY B N 1
ATOM 3503 C CA . GLY B 1 68 ? -25 13.648 5.199 1 84.94 68 GLY B CA 1
ATOM 3504 C C . GLY B 1 68 ? -24.109 14.781 4.707 1 84.94 68 GLY B C 1
ATOM 3505 O O . GLY B 1 68 ? -23.5 14.68 3.641 1 84.94 68 GLY B O 1
ATOM 3506 N N . ARG B 1 69 ? -24.078 15.82 5.469 1 90.12 69 ARG B N 1
ATOM 3507 C CA . ARG B 1 69 ? -23.219 16.953 5.102 1 90.12 69 ARG B CA 1
ATOM 3508 C C . ARG B 1 69 ? -21.75 16.562 5.141 1 90.12 69 ARG B C 1
ATOM 3510 O O . ARG B 1 69 ? -20.969 17 4.293 1 90.12 69 ARG B O 1
ATOM 3517 N N . ARG B 1 70 ? -21.422 15.812 6.137 1 94.19 70 ARG B N 1
ATOM 3518 C CA . ARG B 1 70 ? -20.047 15.344 6.215 1 94.19 70 ARG B CA 1
ATOM 3519 C C . ARG B 1 70 ? -19.641 14.594 4.949 1 94.19 70 ARG B C 1
ATOM 3521 O O . ARG B 1 70 ? -18.562 14.828 4.391 1 94.19 70 ARG B O 1
ATOM 3528 N N . ARG B 1 71 ? -20.516 13.703 4.461 1 94.5 71 ARG B N 1
ATOM 3529 C CA . ARG B 1 71 ? -20.281 12.945 3.24 1 94.5 71 ARG B CA 1
ATOM 3530 C C . ARG B 1 71 ? -20.156 13.867 2.033 1 94.5 71 ARG B C 1
ATOM 3532 O O . ARG B 1 71 ? -19.344 13.625 1.141 1 94.5 71 ARG B O 1
ATOM 3539 N N . ALA B 1 72 ? -20.938 14.867 1.995 1 94.94 72 ALA B N 1
ATOM 3540 C CA . ALA B 1 72 ? -20.875 15.836 0.904 1 94.94 72 ALA B CA 1
ATOM 3541 C C . ALA B 1 72 ? -19.531 16.562 0.889 1 94.94 72 ALA B C 1
ATOM 3543 O O . ALA B 1 72 ? -18.938 16.766 -0.173 1 94.94 72 ALA B O 1
ATOM 3544 N N . VAL B 1 73 ? -19.078 16.969 2.047 1 96.69 73 VAL B N 1
ATOM 3545 C CA . VAL B 1 73 ? -17.781 17.656 2.16 1 96.69 73 VAL B CA 1
ATOM 3546 C C . VAL B 1 73 ? -16.656 16.688 1.761 1 96.69 73 VAL B C 1
ATOM 3548 O O . VAL B 1 73 ? -15.734 17.078 1.042 1 96.69 73 VAL B O 1
ATOM 3551 N N . GLN B 1 74 ? -16.766 15.438 2.219 1 97.5 74 GLN B N 1
ATOM 3552 C CA . GLN B 1 74 ? -15.758 14.445 1.848 1 97.5 74 GLN B CA 1
ATOM 3553 C C . GLN B 1 74 ? -15.711 14.25 0.335 1 97.5 74 GLN B C 1
ATOM 3555 O O . GLN B 1 74 ? -14.633 14.141 -0.248 1 97.5 74 GLN B O 1
ATOM 3560 N N . THR B 1 75 ? -16.859 14.211 -0.259 1 97.38 75 THR B N 1
ATOM 3561 C CA . THR B 1 75 ? -16.953 14.07 -1.709 1 97.38 75 THR B CA 1
ATOM 3562 C C . THR B 1 75 ? -16.234 15.227 -2.406 1 97.38 75 THR B C 1
ATOM 3564 O O . THR B 1 75 ? -15.5 15.016 -3.367 1 97.38 75 THR B O 1
ATOM 3567 N N . GLU B 1 76 ? -16.5 16.406 -1.904 1 97.5 76 GLU B N 1
ATOM 3568 C CA . GLU B 1 76 ? -15.867 17.609 -2.428 1 97.5 76 GLU B CA 1
ATOM 3569 C C . GLU B 1 76 ? -14.352 17.547 -2.23 1 97.5 76 GLU B C 1
ATOM 3571 O O . GLU B 1 76 ? -13.594 17.906 -3.137 1 97.5 76 GLU B O 1
ATOM 3576 N N . LEU B 1 77 ? -13.891 17.109 -1.091 1 98.44 77 LEU B N 1
ATOM 3577 C CA . LEU B 1 77 ? -12.469 17 -0.792 1 98.44 77 LEU B CA 1
ATOM 3578 C C . LEU B 1 77 ? -11.805 15.969 -1.696 1 98.44 77 LEU B C 1
ATOM 3580 O O . LEU B 1 77 ? -10.68 16.188 -2.164 1 98.44 77 LEU B O 1
ATOM 3584 N N . ILE B 1 78 ? -12.469 14.859 -1.954 1 98.5 78 ILE B N 1
ATOM 3585 C CA . ILE B 1 78 ? -11.953 13.844 -2.861 1 98.5 78 ILE B CA 1
ATOM 3586 C C . ILE B 1 78 ? -11.758 14.445 -4.25 1 98.5 78 ILE B C 1
ATOM 3588 O O . ILE B 1 78 ? -10.711 14.242 -4.879 1 98.5 78 ILE B O 1
ATOM 3592 N N . ALA B 1 79 ? -12.711 15.188 -4.691 1 97.94 79 ALA B N 1
ATOM 3593 C CA . ALA B 1 79 ? -12.617 15.836 -5.996 1 97.94 79 ALA B CA 1
ATOM 3594 C C . ALA B 1 79 ? -11.445 16.812 -6.039 1 97.94 79 ALA B C 1
ATOM 3596 O O . ALA B 1 79 ? -10.695 16.844 -7.02 1 97.94 79 ALA B O 1
ATOM 3597 N N . ALA B 1 80 ? -11.289 17.562 -4.988 1 98.69 80 ALA B N 1
ATOM 3598 C CA . ALA B 1 80 ? -10.203 18.531 -4.918 1 98.69 80 ALA B CA 1
ATOM 3599 C C . ALA B 1 80 ? -8.844 17.844 -4.961 1 98.69 80 ALA B C 1
ATOM 3601 O O . ALA B 1 80 ? -7.945 18.281 -5.684 1 98.69 80 ALA B O 1
ATOM 3602 N N . LEU B 1 81 ? -8.688 16.781 -4.273 1 98.56 81 LEU B N 1
ATOM 3603 C CA . LEU B 1 81 ? -7.391 16.141 -4.074 1 98.56 81 LEU B CA 1
ATOM 3604 C C . LEU B 1 81 ? -7.039 15.242 -5.258 1 98.56 81 LEU B C 1
ATOM 3606 O O . LEU B 1 81 ? -5.863 14.938 -5.484 1 98.56 81 LEU B O 1
ATOM 3610 N N . SER B 1 82 ? -8.07 14.758 -5.961 1 96.88 82 SER B N 1
ATOM 3611 C CA . SER B 1 82 ? -7.828 13.836 -7.066 1 96.88 82 SER B CA 1
ATOM 3612 C C . SER B 1 82 ? -7.637 14.586 -8.383 1 96.88 82 SER B C 1
ATOM 3614 O O . SER B 1 82 ? -6.512 14.93 -8.742 1 96.88 82 SER B O 1
ATOM 3616 N N . ASP B 1 83 ? -8.727 15.133 -8.961 1 94.94 83 ASP B N 1
ATOM 3617 C CA . ASP B 1 83 ? -8.672 15.711 -10.297 1 94.94 83 ASP B CA 1
ATOM 3618 C C . ASP B 1 83 ? -8.75 17.234 -10.25 1 94.94 83 ASP B C 1
ATOM 3620 O O . ASP B 1 83 ? -8.672 17.906 -11.281 1 94.94 83 ASP B O 1
ATOM 3624 N N . GLY B 1 84 ? -8.945 17.781 -9.062 1 98 84 GLY B N 1
ATOM 3625 C CA . GLY B 1 84 ? -8.984 19.219 -8.867 1 98 84 GLY B CA 1
ATOM 3626 C C . GLY B 1 84 ? -7.617 19.828 -8.594 1 98 84 GLY B C 1
ATOM 3627 O O . GLY B 1 84 ? -6.633 19.469 -9.25 1 98 84 GLY B O 1
ATOM 3628 N N . PRO B 1 85 ? -7.566 20.781 -7.703 1 98.69 85 PRO B N 1
ATOM 3629 C CA . PRO B 1 85 ? -6.324 21.516 -7.465 1 98.69 85 PRO B CA 1
ATOM 3630 C C . PRO B 1 85 ? -5.262 20.672 -6.762 1 98.69 85 PRO B C 1
ATOM 3632 O O . PRO B 1 85 ? -4.082 21.031 -6.758 1 98.69 85 PRO B O 1
ATOM 3635 N N . GLY B 1 86 ? -5.629 19.641 -6.102 1 98.69 86 GLY B N 1
ATOM 3636 C CA . GLY B 1 86 ? -4.68 18.75 -5.453 1 98.69 86 GLY B CA 1
ATOM 3637 C C . GLY B 1 86 ? -4.27 19.219 -4.07 1 98.69 86 GLY B C 1
ATOM 3638 O O . GLY B 1 86 ? -3.398 18.625 -3.438 1 98.69 86 GLY B O 1
ATOM 3639 N N . VAL B 1 87 ? -4.852 20.297 -3.582 1 98.88 87 VAL B N 1
ATOM 3640 C CA . VAL B 1 87 ? -4.512 20.906 -2.299 1 98.88 87 VAL B CA 1
ATOM 3641 C C . VAL B 1 87 ? -5.734 21.625 -1.727 1 98.88 87 VAL B C 1
ATOM 3643 O O . VAL B 1 87 ? -6.539 22.188 -2.473 1 98.88 87 VAL B O 1
ATOM 3646 N N . VAL B 1 88 ? -5.902 21.562 -0.406 1 98.88 88 VAL B N 1
ATOM 3647 C CA . VAL B 1 88 ? -6.938 22.281 0.324 1 98.88 88 VAL B CA 1
ATOM 3648 C C . VAL B 1 88 ? -6.344 22.906 1.586 1 98.88 88 VAL B C 1
ATOM 3650 O O . VAL B 1 88 ? -5.387 22.375 2.156 1 98.88 88 VAL B O 1
ATOM 3653 N N . LEU B 1 89 ? -6.863 24.031 1.929 1 98.88 89 LEU B N 1
ATOM 3654 C CA . LEU B 1 89 ? -6.449 24.734 3.139 1 98.88 89 LEU B CA 1
ATOM 3655 C C . LEU B 1 89 ? -7.605 24.844 4.125 1 98.88 89 LEU B C 1
ATOM 3657 O O . LEU B 1 89 ? -8.734 25.141 3.734 1 98.88 89 LEU B O 1
ATOM 3661 N N . PHE B 1 90 ? -7.402 24.531 5.387 1 98.75 90 PHE B N 1
ATOM 3662 C CA . PHE B 1 90 ? -8.359 24.719 6.469 1 98.75 90 PHE B CA 1
ATOM 3663 C C . PHE B 1 90 ? -7.875 25.797 7.434 1 98.75 90 PHE B C 1
ATOM 3665 O O . PHE B 1 90 ? -6.852 25.625 8.102 1 98.75 90 PHE B O 1
ATOM 3672 N N . GLU B 1 91 ? -8.586 26.859 7.531 1 98.25 91 GLU B N 1
ATOM 3673 C CA . GLU B 1 91 ? -8.289 27.891 8.516 1 98.25 91 GLU B CA 1
ATOM 3674 C C . GLU B 1 91 ? -8.797 27.5 9.898 1 98.25 91 GLU B C 1
ATOM 3676 O O . GLU B 1 91 ? -9.883 26.938 10.031 1 98.25 91 GLU B O 1
ATOM 3681 N N . ASN B 1 92 ? -7.977 27.75 10.859 1 97.38 92 ASN B N 1
ATOM 3682 C CA . ASN B 1 92 ? -8.289 27.406 12.25 1 97.38 92 ASN B CA 1
ATOM 3683 C C . ASN B 1 92 ? -8.641 25.938 12.406 1 97.38 92 ASN B C 1
ATOM 3685 O O . ASN B 1 92 ? -9.609 25.594 13.086 1 97.38 92 ASN B O 1
ATOM 3689 N N . ALA B 1 93 ? -7.93 25.141 11.664 1 97.94 93 ALA B N 1
ATOM 3690 C CA . ALA B 1 93 ? -8.164 23.703 11.719 1 97.94 93 ALA B CA 1
ATOM 3691 C C . ALA B 1 93 ? -7.887 23.156 13.109 1 97.94 93 ALA B C 1
ATOM 3693 O O . ALA B 1 93 ? -8.594 22.266 13.586 1 97.94 93 ALA B O 1
ATOM 3694 N N . PHE B 1 94 ? -6.805 23.547 13.711 1 98.06 94 PHE B N 1
ATOM 3695 C CA . PHE B 1 94 ? -6.43 23.172 15.07 1 98.06 94 PHE B CA 1
ATOM 3696 C C . PHE B 1 94 ? -6.562 24.344 16.016 1 98.06 94 PHE B C 1
ATOM 3698 O O . PHE B 1 94 ? -6.172 25.469 15.688 1 98.06 94 PHE B O 1
ATOM 3705 N N . ASP B 1 95 ? -7.105 24.109 17.188 1 96.38 95 ASP B N 1
ATOM 3706 C CA . ASP B 1 95 ? -7.168 25.141 18.219 1 96.38 95 ASP B CA 1
ATOM 3707 C C . ASP B 1 95 ? -5.777 25.656 18.562 1 96.38 95 ASP B C 1
ATOM 3709 O O . ASP B 1 95 ? -4.895 24.891 18.953 1 96.38 95 ASP B O 1
ATOM 3713 N N . PRO B 1 96 ? -5.609 26.953 18.531 1 96.19 96 PRO B N 1
ATOM 3714 C CA . PRO B 1 96 ? -4.285 27.531 18.781 1 96.19 96 PRO B CA 1
ATOM 3715 C C . PRO B 1 96 ? -3.713 27.125 20.141 1 96.19 96 PRO B C 1
ATOM 3717 O O . PRO B 1 96 ? -2.5 26.953 20.266 1 96.19 96 PRO B O 1
ATOM 3720 N N . ALA B 1 97 ? -4.555 27 21.109 1 97.25 97 ALA B N 1
ATOM 3721 C CA . ALA B 1 97 ? -4.066 26.594 22.422 1 97.25 97 ALA B CA 1
ATOM 3722 C C . ALA B 1 97 ? -3.488 25.188 22.391 1 97.25 97 ALA B C 1
ATOM 3724 O O . ALA B 1 97 ? -2.494 24.906 23.062 1 97.25 97 ALA B O 1
ATOM 3725 N N . VAL B 1 98 ? -4.152 24.297 21.656 1 97.81 98 VAL B N 1
ATOM 3726 C CA . VAL B 1 98 ? -3.674 22.938 21.484 1 97.81 98 VAL B CA 1
ATOM 3727 C C . VAL B 1 98 ? -2.354 22.938 20.719 1 97.81 98 VAL B C 1
ATOM 3729 O O . VAL B 1 98 ? -1.416 22.219 21.078 1 97.81 98 VAL B O 1
ATOM 3732 N N . VAL B 1 99 ? -2.26 23.781 19.703 1 98.62 99 VAL B N 1
ATOM 3733 C CA . VAL B 1 99 ? -1.056 23.906 18.891 1 98.62 99 VAL B CA 1
ATOM 3734 C C . VAL B 1 99 ? 0.094 24.438 19.734 1 98.62 99 VAL B C 1
ATOM 3736 O O . VAL B 1 99 ? 1.227 23.969 19.625 1 98.62 99 VAL B O 1
ATOM 3739 N N . ASP B 1 100 ? -0.216 25.422 20.594 1 97.94 100 ASP B N 1
ATOM 3740 C CA . ASP B 1 100 ? 0.802 25.984 21.469 1 97.94 100 ASP B CA 1
ATOM 3741 C C . ASP B 1 100 ? 1.358 24.938 22.422 1 97.94 100 ASP B C 1
ATOM 3743 O O . ASP B 1 100 ? 2.572 24.859 22.625 1 97.94 100 ASP B O 1
ATOM 3747 N N . SER B 1 101 ? 0.477 24.141 23.016 1 98.5 101 SER B N 1
ATOM 3748 C CA . SER B 1 101 ? 0.91 23.078 23.922 1 98.5 101 SER B CA 1
ATOM 3749 C C . SER B 1 101 ? 1.793 22.062 23.203 1 98.5 101 SER B C 1
ATOM 3751 O O . SER B 1 101 ? 2.82 21.641 23.75 1 98.5 101 SER B O 1
ATOM 3753 N N . ALA B 1 102 ? 1.373 21.656 22 1 98.69 102 ALA B N 1
ATOM 3754 C CA . ALA B 1 102 ? 2.184 20.734 21.219 1 98.69 102 ALA B CA 1
ATOM 3755 C C . ALA B 1 102 ? 3.512 21.359 20.828 1 98.69 102 ALA B C 1
ATOM 3757 O O . ALA B 1 102 ? 4.551 20.703 20.828 1 98.69 102 ALA B O 1
ATOM 3758 N N . GLY B 1 103 ? 3.459 22.656 20.438 1 98.25 103 GLY B N 1
ATOM 3759 C CA . GLY B 1 103 ? 4.668 23.391 20.094 1 98.25 103 GLY B CA 1
ATOM 3760 C C . GLY B 1 103 ? 5.688 23.406 21.219 1 98.25 103 GLY B C 1
ATOM 3761 O O . GLY B 1 103 ? 6.891 23.266 20.984 1 98.25 103 GLY B O 1
ATOM 3762 N N . GLU B 1 104 ? 5.23 23.609 22.438 1 97.94 104 GLU B N 1
ATOM 3763 C CA . GLU B 1 104 ? 6.109 23.578 23.609 1 97.94 104 GLU B CA 1
ATOM 3764 C C . GLU B 1 104 ? 6.762 22.219 23.766 1 97.94 104 GLU B C 1
ATOM 3766 O O . GLU B 1 104 ? 7.957 22.125 24.047 1 97.94 104 GLU B O 1
ATOM 3771 N N . ALA B 1 105 ? 5.969 21.172 23.578 1 98.06 105 ALA B N 1
ATOM 3772 C CA . ALA B 1 105 ? 6.5 19.828 23.672 1 98.06 105 ALA B CA 1
ATOM 3773 C C . ALA B 1 105 ? 7.547 19.562 22.594 1 98.06 105 ALA B C 1
ATOM 3775 O O . ALA B 1 105 ? 8.602 18.984 22.859 1 98.06 105 ALA B O 1
ATOM 3776 N N . PHE B 1 106 ? 7.262 19.969 21.359 1 97.56 106 PHE B N 1
ATOM 3777 C CA . PHE B 1 106 ? 8.195 19.781 20.266 1 97.56 106 PHE B CA 1
ATOM 3778 C C . PHE B 1 106 ? 9.484 20.562 20.516 1 97.56 106 PHE B C 1
ATOM 3780 O O . PHE B 1 106 ? 10.578 20.078 20.203 1 97.56 106 PHE B O 1
ATOM 3787 N N . THR B 1 107 ? 9.352 21.781 21.047 1 96 107 THR B N 1
ATOM 3788 C CA . THR B 1 107 ? 10.531 22.562 21.375 1 96 107 THR B CA 1
ATOM 3789 C C . THR B 1 107 ? 11.391 21.844 22.422 1 96 107 THR B C 1
ATOM 3791 O O . THR B 1 107 ? 12.609 21.797 22.297 1 96 107 THR B O 1
ATOM 3794 N N . ALA B 1 108 ? 10.781 21.312 23.422 1 96.25 108 ALA B N 1
ATOM 3795 C CA . ALA B 1 108 ? 11.492 20.547 24.438 1 96.25 108 ALA B CA 1
ATOM 3796 C C . ALA B 1 108 ? 12.211 19.344 23.812 1 96.25 108 ALA B C 1
ATOM 3798 O O . ALA B 1 108 ? 13.344 19.031 24.188 1 96.25 108 ALA B O 1
ATOM 3799 N N . LEU B 1 109 ? 11.516 18.656 22.891 1 94.62 109 LEU B N 1
ATOM 3800 C CA . LEU B 1 109 ? 12.086 17.5 22.219 1 94.62 109 LEU B CA 1
ATOM 3801 C C . LEU B 1 109 ? 13.289 17.906 21.375 1 94.62 109 LEU B C 1
ATOM 3803 O O . LEU B 1 109 ? 14.281 17.172 21.312 1 94.62 109 LEU B O 1
ATOM 3807 N N . ILE B 1 110 ? 13.188 19.016 20.703 1 92.81 110 ILE B N 1
ATOM 3808 C CA . ILE B 1 110 ? 14.289 19.547 19.891 1 92.81 110 ILE B CA 1
ATOM 3809 C C . ILE B 1 110 ? 15.484 19.844 20.797 1 92.81 110 ILE B C 1
ATOM 3811 O O . ILE B 1 110 ? 16.625 19.484 20.453 1 92.81 110 ILE B O 1
ATOM 3815 N N . GLU B 1 111 ? 15.258 20.469 21.922 1 91.88 111 GLU B N 1
ATOM 3816 C CA . GLU B 1 111 ? 16.312 20.797 22.875 1 91.88 111 GLU B CA 1
ATOM 3817 C C . GLU B 1 111 ? 16.969 19.531 23.422 1 91.88 111 GLU B C 1
ATOM 3819 O O . GLU B 1 111 ? 18.188 19.484 23.578 1 91.88 111 GLU B O 1
ATOM 3824 N N . GLN B 1 112 ? 16.188 18.547 23.703 1 90.62 112 GLN B N 1
ATOM 3825 C CA . GLN B 1 112 ? 16.703 17.281 24.188 1 90.62 112 GLN B CA 1
ATOM 3826 C C . GLN B 1 112 ? 17.594 16.609 23.125 1 90.62 112 GLN B C 1
ATOM 3828 O O . GLN B 1 112 ? 18.641 16.047 23.453 1 90.62 112 GLN B O 1
ATOM 3833 N N . GLN B 1 113 ? 17.078 16.641 21.891 1 87.31 113 GLN B N 1
ATOM 3834 C CA . GLN B 1 113 ? 17.859 16.078 20.797 1 87.31 113 GLN B CA 1
ATOM 3835 C C . GLN B 1 113 ? 19.203 16.797 20.656 1 87.31 113 GLN B C 1
ATOM 3837 O O . GLN B 1 113 ? 20.234 16.156 20.422 1 87.31 113 GLN B O 1
ATOM 3842 N N . ARG B 1 114 ? 19.25 18.062 20.781 1 84.69 114 ARG B N 1
ATOM 3843 C CA . ARG B 1 114 ? 20.469 18.859 20.688 1 84.69 114 ARG B CA 1
ATOM 3844 C C . ARG B 1 114 ? 21.438 18.531 21.812 1 84.69 114 ARG B C 1
ATOM 3846 O O . ARG B 1 114 ? 22.641 18.406 21.594 1 84.69 114 ARG B O 1
ATOM 3853 N N . ALA B 1 115 ? 20.922 18.422 22.922 1 85.62 115 ALA B N 1
ATOM 3854 C CA . ALA B 1 115 ? 21.734 18.141 24.109 1 85.62 115 ALA B CA 1
ATOM 3855 C C . ALA B 1 115 ? 22.375 16.75 24.016 1 85.62 115 ALA B C 1
ATOM 3857 O O . ALA B 1 115 ? 23.484 16.547 24.5 1 85.62 115 ALA B O 1
ATOM 3858 N N . ALA B 1 116 ? 21.719 15.836 23.422 1 81.31 116 ALA B N 1
ATOM 3859 C CA . ALA B 1 116 ? 22.219 14.469 23.312 1 81.31 116 ALA B CA 1
ATOM 3860 C C . ALA B 1 116 ? 23.219 14.344 22.156 1 81.31 116 ALA B C 1
ATOM 3862 O O . ALA B 1 116 ? 23.812 13.281 21.953 1 81.31 116 ALA B O 1
ATOM 3863 N N . GLY B 1 117 ? 23.562 15.438 21.484 1 68.81 117 GLY B N 1
ATOM 3864 C CA . GLY B 1 117 ? 24.531 15.422 20.391 1 68.81 117 GLY B CA 1
ATOM 3865 C C . GLY B 1 117 ? 23.938 14.945 19.078 1 68.81 117 GLY B C 1
ATOM 3866 O O . GLY B 1 117 ? 24.672 14.555 18.172 1 68.81 117 GLY B O 1
ATOM 3867 N N . GLY B 1 118 ? 22.75 14.766 19.047 1 59.66 118 GLY B N 1
ATOM 3868 C CA . GLY B 1 118 ? 22.141 14.25 17.828 1 59.66 118 GLY B CA 1
ATOM 3869 C C . GLY B 1 118 ? 22.125 15.258 16.688 1 59.66 118 GLY B C 1
ATOM 3870 O O . GLY B 1 118 ? 22.047 16.469 16.922 1 59.66 118 GLY B O 1
ATOM 3871 N N . ALA B 1 119 ? 22.844 14.891 15.539 1 54.03 119 ALA B N 1
ATOM 3872 C CA . ALA B 1 119 ? 22.875 15.711 14.328 1 54.03 119 ALA B CA 1
ATOM 3873 C C . ALA B 1 119 ? 21.469 15.93 13.781 1 54.03 119 ALA B C 1
ATOM 3875 O O . ALA B 1 119 ? 20.672 14.992 13.719 1 54.03 119 ALA B O 1
ATOM 3876 N N . ALA B 1 120 ? 20.891 17.188 13.672 1 55.91 120 ALA B N 1
ATOM 3877 C CA . ALA B 1 120 ? 19.609 17.562 13.109 1 55.91 120 ALA B CA 1
ATOM 3878 C C . ALA B 1 120 ? 19.703 17.734 11.594 1 55.91 120 ALA B C 1
ATOM 3880 O O . ALA B 1 120 ? 20.297 18.688 11.102 1 55.91 120 ALA B O 1
ATOM 3881 N N . GLY B 1 121 ? 20.016 16.531 10.664 1 54.16 121 GLY B N 1
ATOM 3882 C CA . GLY B 1 121 ? 20 16.734 9.227 1 54.16 121 GLY B CA 1
ATOM 3883 C C . GLY B 1 121 ? 18.891 15.961 8.523 1 54.16 121 GLY B C 1
ATOM 3884 O O . GLY B 1 121 ? 18.203 15.156 9.148 1 54.16 121 GLY B O 1
ATOM 3885 N N . ASP B 1 122 ? 18.266 16.531 7.398 1 56.5 122 ASP B N 1
ATOM 3886 C CA . ASP B 1 122 ? 17.297 15.828 6.57 1 56.5 122 ASP B CA 1
ATOM 3887 C C . ASP B 1 122 ? 17.828 15.609 5.156 1 56.5 122 ASP B C 1
ATOM 3889 O O . ASP B 1 122 ? 18.984 15.938 4.867 1 56.5 122 ASP B O 1
ATOM 3893 N N . HIS B 1 123 ? 17.031 14.82 4.395 1 50.31 123 HIS B N 1
ATOM 3894 C CA . HIS B 1 123 ? 17.438 14.406 3.057 1 50.31 123 HIS B CA 1
ATOM 3895 C C . HIS B 1 123 ? 17.609 15.602 2.135 1 50.31 123 HIS B C 1
ATOM 3897 O O . HIS B 1 123 ? 18.078 15.461 1.002 1 50.31 123 HIS B O 1
ATOM 3903 N N . PHE B 1 124 ? 17.172 16.797 2.533 1 48.59 124 PHE B N 1
ATOM 3904 C CA . PHE B 1 124 ? 17.234 17.938 1.645 1 48.59 124 PHE B CA 1
ATOM 3905 C C . PHE B 1 124 ? 18.406 18.859 2.027 1 48.59 124 PHE B C 1
ATOM 3907 O O . PHE B 1 124 ? 18.734 19.781 1.29 1 48.59 124 PHE B O 1
ATOM 3914 N N . GLY B 1 125 ? 19.062 18.719 3.277 1 53.06 125 GLY B N 1
ATOM 3915 C CA . GLY B 1 125 ? 20.062 19.734 3.557 1 53.06 125 GLY B CA 1
ATOM 3916 C C . GLY B 1 125 ? 20.938 19.406 4.75 1 53.06 125 GLY B C 1
ATOM 3917 O O . GLY B 1 125 ? 20.688 18.422 5.453 1 53.06 125 GLY B O 1
ATOM 3918 N N . ALA B 1 126 ? 22.141 20.281 4.945 1 54.41 126 ALA B N 1
ATOM 3919 C CA . ALA B 1 126 ? 23.188 20.141 5.945 1 54.41 126 ALA B CA 1
ATOM 3920 C C . ALA B 1 126 ? 22.641 20.328 7.355 1 54.41 126 ALA B C 1
ATOM 3922 O O . ALA B 1 126 ? 21.672 21.062 7.551 1 54.41 126 ALA B O 1
ATOM 3923 N N . ALA B 1 127 ? 23.266 19.766 8.258 1 54.31 127 ALA B N 1
ATOM 3924 C CA . ALA B 1 127 ? 23.078 19.922 9.695 1 54.31 127 ALA B CA 1
ATOM 3925 C C . ALA B 1 127 ? 23.25 21.375 10.117 1 54.31 127 ALA B C 1
ATOM 3927 O O . ALA B 1 127 ? 24.172 22.062 9.664 1 54.31 127 ALA B O 1
ATOM 3928 N N . GLY B 1 128 ? 22.078 22.062 10.773 1 52.88 128 GLY B N 1
ATOM 3929 C CA . GLY B 1 128 ? 22.188 23.375 11.391 1 52.88 128 GLY B CA 1
ATOM 3930 C C . GLY B 1 128 ? 21.203 24.391 10.844 1 52.88 128 GLY B C 1
ATOM 3931 O O . GLY B 1 128 ? 20.812 25.312 11.547 1 52.88 128 GLY B O 1
ATOM 3932 N N . ALA B 1 129 ? 20.797 24.344 9.594 1 60.56 129 ALA B N 1
ATOM 3933 C CA . ALA B 1 129 ? 19.891 25.328 9.008 1 60.56 129 ALA B CA 1
ATOM 3934 C C . ALA B 1 129 ? 18.438 25.031 9.406 1 60.56 129 ALA B C 1
ATOM 3936 O O . ALA B 1 129 ? 17.656 25.953 9.609 1 60.56 129 ALA B O 1
ATOM 3937 N N . ASN B 1 130 ? 18.094 23.797 9.602 1 75.31 130 ASN B N 1
ATOM 3938 C CA . ASN B 1 130 ? 16.75 23.344 9.945 1 75.31 130 ASN B CA 1
ATOM 3939 C C . ASN B 1 130 ? 16.781 22.312 11.078 1 75.31 130 ASN B C 1
ATOM 3941 O O . ASN B 1 130 ? 17.781 21.625 11.258 1 75.31 130 ASN B O 1
ATOM 3945 N N . ASP B 1 131 ? 15.812 22.516 11.891 1 83.75 131 ASP B N 1
ATOM 3946 C CA . ASP B 1 131 ? 15.609 21.469 12.891 1 83.75 131 ASP B CA 1
ATOM 3947 C C . ASP B 1 131 ? 14.508 20.516 12.461 1 83.75 131 ASP B C 1
ATOM 3949 O O . ASP B 1 131 ? 13.477 20.938 11.93 1 83.75 131 ASP B O 1
ATOM 3953 N N . ARG B 1 132 ? 14.828 19.266 12.547 1 87.38 132 ARG B N 1
ATOM 3954 C CA . ARG B 1 132 ? 13.859 18.234 12.195 1 87.38 132 ARG B CA 1
ATOM 3955 C C . ARG B 1 132 ? 13.648 17.266 13.352 1 87.38 132 ARG B C 1
ATOM 3957 O O . ARG B 1 132 ? 14.602 16.859 14.016 1 87.38 132 ARG B O 1
ATOM 3964 N N . VAL B 1 133 ? 12.422 17.062 13.719 1 91.75 133 VAL B N 1
ATOM 3965 C CA . VAL B 1 133 ? 12.078 15.992 14.641 1 91.75 133 VAL B CA 1
ATOM 3966 C C . VAL B 1 133 ? 11.453 14.828 13.875 1 91.75 133 VAL B C 1
ATOM 3968 O O . VAL B 1 133 ? 10.258 14.852 13.57 1 91.75 133 VAL B O 1
ATOM 3971 N N . TRP B 1 134 ? 12.234 13.812 13.609 1 91.38 134 TRP B N 1
ATOM 3972 C CA . TRP B 1 134 ? 11.695 12.578 13.031 1 91.38 134 TRP B CA 1
ATOM 3973 C C . TRP B 1 134 ? 10.82 11.844 14.047 1 91.38 134 TRP B C 1
ATOM 3975 O O . TRP B 1 134 ? 10.992 12.008 15.258 1 91.38 134 TRP B O 1
ATOM 3985 N N . ASN B 1 135 ? 9.852 11.055 13.539 1 95.19 135 ASN B N 1
ATOM 3986 C CA . ASN B 1 135 ? 8.977 10.273 14.398 1 95.19 135 ASN B CA 1
ATOM 3987 C C . ASN B 1 135 ? 8.297 11.141 15.453 1 95.19 135 ASN B C 1
ATOM 3989 O O . ASN B 1 135 ? 8.195 10.75 16.609 1 95.19 135 ASN B O 1
ATOM 3993 N N . ALA B 1 136 ? 7.914 12.32 15.039 1 97.56 136 ALA B N 1
ATOM 3994 C CA . ALA B 1 136 ? 7.355 13.312 15.945 1 97.56 136 ALA B CA 1
ATOM 3995 C C . ALA B 1 136 ? 6.086 12.797 16.609 1 97.56 136 ALA B C 1
ATOM 3997 O O . ALA B 1 136 ? 5.824 13.094 17.781 1 97.56 136 ALA B O 1
ATOM 3998 N N . ALA B 1 137 ? 5.25 12.062 15.922 1 98.31 137 ALA B N 1
ATOM 3999 C CA . ALA B 1 137 ? 4.023 11.523 16.5 1 98.31 137 ALA B CA 1
ATOM 4000 C C . ALA B 1 137 ? 4.332 10.617 17.703 1 98.31 137 ALA B C 1
ATOM 4002 O O . ALA B 1 137 ? 3.76 10.789 18.781 1 98.31 137 ALA B O 1
ATOM 4003 N N . GLN B 1 138 ? 5.262 9.648 17.469 1 98.25 138 GLN B N 1
ATOM 4004 C CA . GLN B 1 138 ? 5.648 8.758 18.547 1 98.25 138 GLN B CA 1
ATOM 4005 C C . GLN B 1 138 ? 6.266 9.539 19.703 1 98.25 138 GLN B C 1
ATOM 4007 O O . GLN B 1 138 ? 5.918 9.32 20.875 1 98.25 138 GLN B O 1
ATOM 4012 N N . LYS B 1 139 ? 7.148 10.438 19.391 1 98 139 LYS B N 1
ATOM 4013 C CA . LYS B 1 139 ? 7.855 11.188 20.438 1 98 139 LYS B CA 1
ATOM 4014 C C . LYS B 1 139 ? 6.887 12.039 21.25 1 98 139 LYS B C 1
ATOM 4016 O O . LYS B 1 139 ? 7.027 12.148 22.469 1 98 139 LYS B O 1
ATOM 4021 N N . LEU B 1 140 ? 5.973 12.664 20.578 1 98.69 140 LEU B N 1
ATOM 4022 C CA . LEU B 1 140 ? 4.984 13.453 21.297 1 98.69 140 LEU B CA 1
ATOM 4023 C C . LEU B 1 140 ? 4.129 12.57 22.188 1 98.69 140 LEU B C 1
ATOM 4025 O O . LEU B 1 140 ? 3.85 12.922 23.344 1 98.69 140 LEU B O 1
ATOM 4029 N N . ALA B 1 141 ? 3.641 11.398 21.672 1 98.81 141 ALA B N 1
ATOM 4030 C CA . ALA B 1 141 ? 2.812 10.477 22.453 1 98.81 141 ALA B CA 1
ATOM 4031 C C . ALA B 1 141 ? 3.518 10.039 23.734 1 98.81 141 ALA B C 1
ATOM 4033 O O . ALA B 1 141 ? 2.893 9.945 24.781 1 98.81 141 ALA B O 1
ATOM 4034 N N . LEU B 1 142 ? 4.828 9.789 23.625 1 98.5 142 LEU B N 1
ATOM 4035 C CA . LEU B 1 142 ? 5.594 9.281 24.75 1 98.5 142 LEU B CA 1
ATOM 4036 C C . LEU B 1 142 ? 5.988 10.422 25.688 1 98.5 142 LEU B C 1
ATOM 4038 O O . LEU B 1 142 ? 6.031 10.234 26.906 1 98.5 142 LEU B O 1
ATOM 4042 N N . HIS B 1 143 ? 6.242 11.625 25.156 1 98.12 143 HIS B N 1
ATOM 4043 C CA . HIS B 1 143 ? 6.703 12.773 25.922 1 98.12 143 HIS B CA 1
ATOM 4044 C C . HIS B 1 143 ? 5.547 13.445 26.656 1 98.12 143 HIS B C 1
ATOM 4046 O O . HIS B 1 143 ? 5.699 13.867 27.812 1 98.12 143 HIS B O 1
ATOM 4052 N N . SER B 1 144 ? 4.449 13.602 26.031 1 98.5 144 SER B N 1
ATOM 4053 C CA . SER B 1 144 ? 3.283 14.289 26.578 1 98.5 144 SER B CA 1
ATOM 4054 C C . SER B 1 144 ? 1.988 13.664 26.078 1 98.5 144 SER B C 1
ATOM 4056 O O . SER B 1 144 ? 1.284 14.266 25.25 1 98.5 144 SER B O 1
ATOM 4058 N N . PRO B 1 145 ? 1.543 12.539 26.641 1 98.75 145 PRO B N 1
ATOM 4059 C CA . PRO B 1 145 ? 0.384 11.797 26.141 1 98.75 145 PRO B CA 1
ATOM 4060 C C . PRO B 1 145 ? -0.888 12.641 26.109 1 98.75 145 PRO B C 1
ATOM 4062 O O . PRO B 1 145 ? -1.704 12.5 25.203 1 98.75 145 PRO B O 1
ATOM 4065 N N . ARG B 1 146 ? -1.05 13.508 27.109 1 98.56 146 ARG B N 1
ATOM 4066 C CA . ARG B 1 146 ? -2.238 14.352 27.141 1 98.56 146 ARG B CA 1
ATOM 4067 C C . ARG B 1 146 ? -2.262 15.32 25.969 1 98.56 146 ARG B C 1
ATOM 4069 O O . ARG B 1 146 ? -3.291 15.477 25.312 1 98.56 146 ARG B O 1
ATOM 4076 N N . VAL B 1 147 ? -1.108 15.984 25.703 1 98.75 147 VAL B N 1
ATOM 4077 C CA . VAL B 1 147 ? -0.995 16.922 24.594 1 98.75 147 VAL B CA 1
ATOM 4078 C C . VAL B 1 147 ? -1.219 16.188 23.266 1 98.75 147 VAL B C 1
ATOM 4080 O O . VAL B 1 147 ? -1.907 16.688 22.375 1 98.75 147 VAL B O 1
ATOM 4083 N N . TYR B 1 148 ? -0.613 14.953 23.203 1 98.81 148 TYR B N 1
ATOM 4084 C CA . TYR B 1 148 ? -0.791 14.125 22.016 1 98.81 148 TYR B CA 1
ATOM 4085 C C . TYR B 1 148 ? -2.268 13.836 21.766 1 98.81 148 TYR B C 1
ATOM 4087 O O . TYR B 1 148 ? -2.76 14.016 20.656 1 98.81 148 TYR B O 1
ATOM 4095 N N . ALA B 1 149 ? -2.957 13.367 22.781 1 98.88 149 ALA B N 1
ATOM 4096 C CA . ALA B 1 149 ? -4.363 12.992 22.641 1 98.88 149 ALA B CA 1
ATOM 4097 C C . ALA B 1 149 ? -5.211 14.188 22.219 1 98.88 149 ALA B C 1
ATOM 4099 O O . ALA B 1 149 ? -6.062 14.07 21.328 1 98.88 149 ALA B O 1
ATOM 4100 N N . GLU B 1 150 ? -4.977 15.359 22.844 1 98.62 150 GLU B N 1
ATOM 4101 C CA . GLU B 1 150 ? -5.723 16.562 22.484 1 98.62 150 GLU B CA 1
ATOM 4102 C C . GLU B 1 150 ? -5.449 16.984 21.031 1 98.62 150 GLU B C 1
ATOM 4104 O O . GLU B 1 150 ? -6.371 17.359 20.312 1 98.62 150 GLU B O 1
ATOM 4109 N N . TYR B 1 151 ? -4.23 16.891 20.625 1 98.81 151 TYR B N 1
ATOM 4110 C CA . TYR B 1 151 ? -3.807 17.297 19.297 1 98.81 151 TYR B CA 1
ATOM 4111 C C . TYR B 1 151 ? -4.453 16.422 18.219 1 98.81 151 TYR B C 1
ATOM 4113 O O . TYR B 1 151 ? -4.988 16.922 17.234 1 98.81 151 TYR B O 1
ATOM 4121 N N . TYR B 1 152 ? -4.5 15.109 18.438 1 98.81 152 TYR B N 1
ATOM 4122 C CA . TYR B 1 152 ? -4.902 14.18 17.391 1 98.81 152 TYR B CA 1
ATOM 4123 C C . TYR B 1 152 ? -6.359 13.773 17.547 1 98.81 152 TYR B C 1
ATOM 4125 O O . TYR B 1 152 ? -6.859 12.922 16.797 1 98.81 152 TYR B O 1
ATOM 4133 N N . ALA B 1 153 ? -7.07 14.383 18.516 1 98.38 153 ALA B N 1
ATOM 4134 C CA . ALA B 1 153 ? -8.531 14.297 18.547 1 98.38 153 ALA B CA 1
ATOM 4135 C C . ALA B 1 153 ? -9.164 15.141 17.453 1 98.38 153 ALA B C 1
ATOM 4137 O O . ALA B 1 153 ? -10.375 15.078 17.219 1 98.38 153 ALA B O 1
ATOM 4138 N N . ASN B 1 154 ? -8.422 15.805 16.734 1 97.44 154 ASN B N 1
ATOM 4139 C CA . ASN B 1 154 ? -8.82 16.812 15.758 1 97.44 154 ASN B CA 1
ATOM 4140 C C . ASN B 1 154 ? -9.719 16.219 14.672 1 97.44 154 ASN B C 1
ATOM 4142 O O . ASN B 1 154 ? -9.32 15.289 13.969 1 97.44 154 ASN B O 1
ATOM 4146 N N . ASP B 1 155 ? -10.828 16.828 14.438 1 96.06 155 ASP B N 1
ATOM 4147 C CA . ASP B 1 155 ? -11.82 16.25 13.539 1 96.06 155 ASP B CA 1
ATOM 4148 C C . ASP B 1 155 ? -11.555 16.672 12.094 1 96.06 155 ASP B C 1
ATOM 4150 O O . ASP B 1 155 ? -11.977 16 11.156 1 96.06 155 ASP B O 1
ATOM 4154 N N . ILE B 1 156 ? -10.922 17.797 11.844 1 97.75 156 ILE B N 1
ATOM 4155 C CA . ILE B 1 156 ? -10.578 18.219 10.492 1 97.75 156 ILE B CA 1
ATOM 4156 C C . ILE B 1 156 ? -9.578 17.234 9.891 1 97.75 156 ILE B C 1
ATOM 4158 O O . ILE B 1 156 ? -9.719 16.828 8.734 1 97.75 156 ILE B O 1
ATOM 4162 N N . LEU B 1 157 ? -8.562 16.859 10.734 1 98.38 157 LEU B N 1
ATOM 4163 C CA . LEU B 1 157 ? -7.602 15.852 10.305 1 98.38 157 LEU B CA 1
ATOM 4164 C C . LEU B 1 157 ? -8.312 14.555 9.93 1 98.38 157 LEU B C 1
ATOM 4166 O O . LEU B 1 157 ? -8.039 13.977 8.875 1 98.38 157 LEU B O 1
ATOM 4170 N N . ALA B 1 158 ? -9.227 14.117 10.742 1 97.56 158 ALA B N 1
ATOM 4171 C CA . ALA B 1 158 ? -9.969 12.891 10.484 1 97.56 158 ALA B CA 1
ATOM 4172 C C . ALA B 1 158 ? -10.812 13.023 9.211 1 97.56 158 ALA B C 1
ATOM 4174 O O . ALA B 1 158 ? -10.844 12.102 8.391 1 97.56 158 ALA B O 1
ATOM 4175 N N . LEU B 1 159 ? -11.484 14.164 9.062 1 97.56 159 LEU B N 1
ATOM 4176 C CA . LEU B 1 159 ? -12.375 14.414 7.941 1 97.56 159 LEU B CA 1
ATOM 4177 C C . LEU B 1 159 ? -11.648 14.25 6.613 1 97.56 159 LEU B C 1
ATOM 4179 O O . LEU B 1 159 ? -12.086 13.484 5.746 1 97.56 159 LEU B O 1
ATOM 4183 N N . VAL B 1 160 ? -10.555 14.93 6.465 1 98.44 160 VAL B N 1
ATOM 4184 C CA . VAL B 1 160 ? -9.844 14.93 5.191 1 98.44 160 VAL B CA 1
ATOM 4185 C C . VAL B 1 160 ? -9.133 13.594 4.988 1 98.44 160 VAL B C 1
ATOM 4187 O O . VAL B 1 160 ? -9.055 13.086 3.869 1 98.44 160 VAL B O 1
ATOM 4190 N N . SER B 1 161 ? -8.609 12.961 6.078 1 98.69 161 SER B N 1
ATOM 4191 C CA . SER B 1 161 ? -7.941 11.664 5.984 1 98.69 161 SER B CA 1
ATOM 4192 C C . SER B 1 161 ? -8.914 10.562 5.578 1 98.69 161 SER B C 1
ATOM 4194 O O . SER B 1 161 ? -8.602 9.727 4.734 1 98.69 161 SER B O 1
ATOM 4196 N N . GLN B 1 162 ? -10.078 10.594 6.184 1 97.94 162 GLN B N 1
ATOM 4197 C CA . GLN B 1 162 ? -11.094 9.594 5.859 1 97.94 162 GLN B CA 1
ATOM 4198 C C . GLN B 1 162 ? -11.578 9.75 4.426 1 97.94 162 GLN B C 1
ATOM 4200 O O . GLN B 1 162 ? -11.867 8.758 3.75 1 97.94 162 GLN B O 1
ATOM 4205 N N . ALA B 1 163 ? -11.695 10.977 3.994 1 98.12 163 ALA B N 1
ATOM 4206 C CA . ALA B 1 163 ? -12.102 11.227 2.615 1 98.12 163 ALA B CA 1
ATOM 4207 C C . ALA B 1 163 ? -11.117 10.617 1.628 1 98.12 163 ALA B C 1
ATOM 4209 O O . ALA B 1 163 ? -11.516 9.977 0.652 1 98.12 163 ALA B O 1
ATOM 4210 N N . TRP B 1 164 ? -9.844 10.789 1.888 1 98.38 164 TRP B N 1
ATOM 4211 C CA . TRP B 1 164 ? -8.82 10.438 0.908 1 98.38 164 TRP B CA 1
ATOM 4212 C C . TRP B 1 164 ? -8.398 8.977 1.062 1 98.38 164 TRP B C 1
ATOM 4214 O O . TRP B 1 164 ? -8.133 8.289 0.072 1 98.38 164 TRP B O 1
ATOM 4224 N N . LEU B 1 165 ? -8.383 8.453 2.344 1 98.12 165 LEU B N 1
ATOM 4225 C CA . LEU B 1 165 ? -7.695 7.191 2.604 1 98.12 165 LEU B CA 1
ATOM 4226 C C . LEU B 1 165 ? -8.656 6.156 3.182 1 98.12 165 LEU B C 1
ATOM 4228 O O . LEU B 1 165 ? -8.359 4.961 3.182 1 98.12 165 LEU B O 1
ATOM 4232 N N . GLY B 1 166 ? -9.789 6.551 3.715 1 97.44 166 GLY B N 1
ATOM 4233 C CA . GLY B 1 166 ? -10.703 5.652 4.406 1 97.44 166 GLY B CA 1
ATOM 4234 C C . GLY B 1 166 ? -10.602 5.746 5.918 1 97.44 166 GLY B C 1
ATOM 4235 O O . GLY B 1 166 ? -9.797 6.523 6.445 1 97.44 166 GLY B O 1
ATOM 4236 N N . PRO B 1 167 ? -11.398 4.996 6.621 1 97.31 167 PRO B N 1
ATOM 4237 C CA . PRO B 1 167 ? -11.602 5.172 8.062 1 97.31 167 PRO B CA 1
ATOM 4238 C C . PRO B 1 167 ? -10.383 4.762 8.883 1 97.31 167 PRO B C 1
ATOM 4240 O O . PRO B 1 167 ? -10.227 5.211 10.023 1 97.31 167 PRO B O 1
ATOM 4243 N N . ARG B 1 168 ? -9.5 3.916 8.367 1 97.88 168 ARG B N 1
ATOM 4244 C CA . ARG B 1 168 ? -8.391 3.373 9.156 1 97.88 168 ARG B CA 1
ATOM 4245 C C . ARG B 1 168 ? -7.062 3.973 8.711 1 97.88 168 ARG B C 1
ATOM 4247 O O . ARG B 1 168 ? -6.062 3.26 8.594 1 97.88 168 ARG B O 1
ATOM 4254 N N . TYR B 1 169 ? -7.105 5.305 8.477 1 98.06 169 TYR B N 1
ATOM 4255 C CA . TYR B 1 169 ? -5.891 6.02 8.094 1 98.06 169 TYR B CA 1
ATOM 4256 C C . TYR B 1 169 ? -4.832 5.922 9.18 1 98.06 169 TYR B C 1
ATOM 4258 O O . TYR B 1 169 ? -5.152 5.734 10.352 1 98.06 169 TYR B O 1
ATOM 4266 N N . GLN B 1 170 ? -3.49 6.059 8.82 1 97.38 170 GLN B N 1
ATOM 4267 C CA . GLN B 1 170 ? -2.354 5.934 9.727 1 97.38 170 GLN B CA 1
ATOM 4268 C C . GLN B 1 170 ? -1.524 7.215 9.75 1 97.38 170 GLN B C 1
ATOM 4270 O O . GLN B 1 170 ? -0.958 7.613 8.727 1 97.38 170 GLN B O 1
ATOM 4275 N N . VAL B 1 171 ? -1.343 7.773 10.93 1 98.56 171 VAL B N 1
ATOM 4276 C CA . VAL B 1 171 ? -0.696 9.078 11.023 1 98.56 171 VAL B CA 1
ATOM 4277 C C . VAL B 1 171 ? 0.771 8.898 11.406 1 98.56 171 VAL B C 1
ATOM 4279 O O . VAL B 1 171 ? 1.087 8.172 12.352 1 98.56 171 VAL B O 1
ATOM 4282 N N . THR B 1 172 ? 1.664 9.469 10.703 1 98.12 172 THR B N 1
ATOM 4283 C CA . THR B 1 172 ? 3.031 9.805 11.086 1 98.12 172 THR B CA 1
ATOM 4284 C C . THR B 1 172 ? 3.301 11.297 10.891 1 98.12 172 THR B C 1
ATOM 4286 O O . THR B 1 172 ? 2.57 11.969 10.156 1 98.12 172 THR B O 1
ATOM 4289 N N . SER B 1 173 ? 4.254 11.797 11.586 1 98.06 173 SER B N 1
ATOM 4290 C CA . SER B 1 173 ? 4.535 13.219 11.453 1 98.06 173 SER B CA 1
ATOM 4291 C C . SER B 1 173 ? 6.016 13.516 11.672 1 98.06 173 SER B C 1
ATOM 4293 O O . SER B 1 173 ? 6.719 12.734 12.312 1 98.06 173 SER B O 1
ATOM 4295 N N . GLN B 1 174 ? 6.473 14.562 11.086 1 96.31 174 GLN B N 1
ATOM 4296 C CA . GLN B 1 174 ? 7.82 15.117 11.188 1 96.31 174 GLN B CA 1
ATOM 4297 C C . GLN B 1 174 ? 7.777 16.641 11.367 1 96.31 174 GLN B C 1
ATOM 4299 O O . GLN B 1 174 ? 7.367 17.359 10.461 1 96.31 174 GLN B O 1
ATOM 4304 N N . VAL B 1 175 ? 8.25 17.062 12.484 1 97.25 175 VAL B N 1
ATOM 4305 C CA . VAL B 1 175 ? 8.25 18.5 12.719 1 97.25 175 VAL B CA 1
ATOM 4306 C C . VAL B 1 175 ? 9.445 19.141 12.016 1 97.25 175 VAL B C 1
ATOM 4308 O O . VAL B 1 175 ? 10.57 18.656 12.125 1 97.25 175 VAL B O 1
ATOM 4311 N N . ASN B 1 176 ? 9.156 20.156 11.305 1 95.19 176 ASN B N 1
ATOM 4312 C CA . ASN B 1 176 ? 10.172 20.891 10.57 1 95.19 176 ASN B CA 1
ATOM 4313 C C . ASN B 1 176 ? 10.211 22.359 11.008 1 95.19 176 ASN B C 1
ATOM 4315 O O . ASN B 1 176 ? 9.188 23.047 10.992 1 95.19 176 ASN B O 1
ATOM 4319 N N . VAL B 1 177 ? 11.344 22.797 11.43 1 95.12 177 VAL B N 1
ATOM 4320 C CA . VAL B 1 177 ? 11.57 24.203 11.742 1 95.12 177 VAL B CA 1
ATOM 4321 C C . VAL B 1 177 ? 12.562 24.797 10.742 1 95.12 177 VAL B C 1
ATOM 4323 O O . VAL B 1 177 ? 13.734 24.391 10.711 1 95.12 177 VAL B O 1
ATOM 4326 N N . VAL B 1 178 ? 12.094 25.688 9.914 1 94.94 178 VAL B N 1
ATOM 4327 C CA . VAL B 1 178 ? 12.961 26.391 8.977 1 94.94 178 VAL B CA 1
ATOM 4328 C C . VAL B 1 178 ? 13.344 27.75 9.555 1 94.94 178 VAL B C 1
ATOM 4330 O O . VAL B 1 178 ? 12.5 28.641 9.664 1 94.94 178 VAL B O 1
ATOM 4333 N N . ASN B 1 179 ? 14.602 27.891 9.852 1 93.94 179 ASN B N 1
ATOM 4334 C CA . ASN B 1 179 ? 15.102 29.125 10.43 1 93.94 179 ASN B CA 1
ATOM 4335 C C . ASN B 1 179 ? 15.328 30.203 9.367 1 93.94 179 ASN B C 1
ATOM 4337 O O . ASN B 1 179 ? 15.367 29.906 8.18 1 93.94 179 ASN B O 1
ATOM 4341 N N . PRO B 1 180 ? 15.383 31.531 9.898 1 95.38 180 PRO B N 1
ATOM 4342 C CA . PRO B 1 180 ? 15.703 32.594 8.945 1 95.38 180 PRO B CA 1
ATOM 4343 C C . PRO B 1 180 ? 16.953 32.281 8.125 1 95.38 180 PRO B C 1
ATOM 4345 O O . PRO B 1 180 ? 17.953 31.797 8.664 1 95.38 180 PRO B O 1
ATOM 4348 N N . GLY B 1 181 ? 16.828 32.531 6.824 1 95.06 181 GLY B N 1
ATOM 4349 C CA . GLY B 1 181 ? 17.938 32.219 5.938 1 95.06 181 GLY B CA 1
ATOM 4350 C C . GLY B 1 181 ? 17.828 30.844 5.297 1 95.06 181 GLY B C 1
ATOM 4351 O O . GLY B 1 181 ? 18.594 30.531 4.375 1 95.06 181 GLY B O 1
ATOM 4352 N N . GLY B 1 182 ? 16.891 30.031 5.809 1 93.62 182 GLY B N 1
ATOM 4353 C CA . GLY B 1 182 ? 16.703 28.719 5.195 1 93.62 182 GLY B CA 1
ATOM 4354 C C . GLY B 1 182 ? 16.359 28.797 3.723 1 93.62 182 GLY B C 1
ATOM 4355 O O . GLY B 1 182 ? 15.508 29.609 3.324 1 93.62 182 GLY B O 1
ATOM 4356 N N . ALA B 1 183 ? 16.969 27.969 2.906 1 93 183 ALA B N 1
ATOM 4357 C CA . ALA B 1 183 ? 16.766 28 1.46 1 93 183 ALA B CA 1
ATOM 4358 C C . ALA B 1 183 ? 15.523 27.219 1.062 1 93 183 ALA B C 1
ATOM 4360 O O . ALA B 1 183 ? 15.062 26.344 1.806 1 93 183 ALA B O 1
ATOM 4361 N N . ALA B 1 184 ? 15.039 27.547 -0.068 1 93.81 184 ALA B N 1
ATOM 4362 C CA . ALA B 1 184 ? 13.906 26.812 -0.622 1 93.81 184 ALA B CA 1
ATOM 4363 C C . ALA B 1 184 ? 14.312 25.406 -1.057 1 93.81 184 ALA B C 1
ATOM 4365 O O . ALA B 1 184 ? 15.438 25.203 -1.516 1 93.81 184 ALA B O 1
ATOM 4366 N N . GLN B 1 185 ? 13.398 24.469 -0.937 1 91.31 185 GLN B N 1
ATOM 4367 C CA . GLN B 1 185 ? 13.578 23.125 -1.466 1 91.31 185 GLN B CA 1
ATOM 4368 C C . GLN B 1 185 ? 13.359 23.094 -2.977 1 91.31 185 GLN B C 1
ATOM 4370 O O . GLN B 1 185 ? 12.586 23.875 -3.512 1 91.31 185 GLN B O 1
ATOM 4375 N N . VAL B 1 186 ? 14.055 22.172 -3.598 1 91.38 186 VAL B N 1
ATOM 4376 C CA . VAL B 1 186 ? 13.703 21.828 -4.973 1 91.38 186 VAL B CA 1
ATOM 4377 C C . VAL B 1 186 ? 12.32 21.188 -5.004 1 91.38 186 VAL B C 1
ATOM 4379 O O . VAL B 1 186 ? 11.984 20.391 -4.121 1 91.38 186 VAL B O 1
ATOM 4382 N N . PRO B 1 187 ? 11.562 21.562 -6.043 1 94.94 187 PRO B N 1
ATOM 4383 C CA . PRO B 1 187 ? 10.242 20.922 -6.113 1 94.94 187 PRO B CA 1
ATOM 4384 C C . PRO B 1 187 ? 10.336 19.406 -6.234 1 94.94 187 PRO B C 1
ATOM 4386 O O . PRO B 1 187 ? 11.242 18.875 -6.891 1 94.94 187 PRO B O 1
ATOM 4389 N N . HIS B 1 188 ? 9.375 18.734 -5.66 1 95 188 HIS B N 1
ATOM 4390 C CA . HIS B 1 188 ? 9.352 17.266 -5.699 1 95 188 HIS B CA 1
ATOM 4391 C C . HIS B 1 188 ? 7.938 16.734 -5.512 1 95 188 HIS B C 1
ATOM 4393 O O . HIS B 1 188 ? 6.996 17.516 -5.336 1 95 188 HIS B O 1
ATOM 4399 N N . ARG B 1 189 ? 7.758 15.484 -5.793 1 96.19 189 ARG B N 1
ATOM 4400 C CA . ARG B 1 189 ? 6.617 14.664 -5.414 1 96.19 189 ARG B CA 1
ATOM 4401 C C . ARG B 1 189 ? 6.992 13.688 -4.301 1 96.19 189 ARG B C 1
ATOM 4403 O O . ARG B 1 189 ? 8.148 13.266 -4.195 1 96.19 189 ARG B O 1
ATOM 4410 N N . ASP B 1 190 ? 6.105 13.492 -3.51 1 93.38 190 ASP B N 1
ATOM 4411 C CA . ASP B 1 190 ? 6.402 12.711 -2.314 1 93.38 190 ASP B CA 1
ATOM 4412 C C . ASP B 1 190 ? 6.113 11.227 -2.541 1 93.38 190 ASP B C 1
ATOM 4414 O O . ASP B 1 190 ? 6.07 10.766 -3.682 1 93.38 190 ASP B O 1
ATOM 4418 N N . TYR B 1 191 ? 5.98 10.453 -1.501 1 86.06 191 TYR B N 1
ATOM 4419 C CA . TYR B 1 191 ? 5.766 9.023 -1.329 1 86.06 191 TYR B CA 1
ATOM 4420 C C . TYR B 1 191 ? 4.516 8.562 -2.066 1 86.06 191 TYR B C 1
ATOM 4422 O O . TYR B 1 191 ? 3.551 9.32 -2.195 1 86.06 191 TYR B O 1
ATOM 4430 N N . HIS B 1 192 ? 4.969 7.332 -2.652 1 92.88 192 HIS B N 1
ATOM 4431 C CA . HIS B 1 192 ? 5.922 6.23 -2.559 1 92.88 192 HIS B CA 1
ATOM 4432 C C . HIS B 1 192 ? 6.953 6.301 -3.682 1 92.88 192 HIS B C 1
ATOM 4434 O O . HIS B 1 192 ? 8.148 6.137 -3.439 1 92.88 192 HIS B O 1
ATOM 4440 N N . LEU B 1 193 ? 6.535 6.656 -4.844 1 93.38 193 LEU B N 1
ATOM 4441 C CA . LEU B 1 193 ? 7.418 6.68 -6.004 1 93.38 193 LEU B CA 1
ATOM 4442 C C . LEU B 1 193 ? 8.453 7.789 -5.875 1 93.38 193 LEU B C 1
ATOM 4444 O O . LEU B 1 193 ? 9.523 7.723 -6.496 1 93.38 193 LEU B O 1
ATOM 4448 N N . GLY B 1 194 ? 8.172 8.742 -5.094 1 90.06 194 GLY B N 1
ATOM 4449 C CA . GLY B 1 194 ? 9.094 9.844 -4.898 1 90.06 194 GLY B CA 1
ATOM 4450 C C . GLY B 1 194 ? 10.406 9.414 -4.277 1 90.06 194 GLY B C 1
ATOM 4451 O O . GLY B 1 194 ? 11.391 10.164 -4.305 1 90.06 194 GLY B O 1
ATOM 4452 N N . PHE B 1 195 ? 10.461 8.219 -3.789 1 87.12 195 PHE B N 1
ATOM 4453 C CA . PHE B 1 195 ? 11.656 7.738 -3.113 1 87.12 195 PHE B CA 1
ATOM 4454 C C . PHE B 1 195 ? 12.305 6.602 -3.895 1 87.12 195 PHE B C 1
ATOM 4456 O O . PHE B 1 195 ? 13.195 5.922 -3.387 1 87.12 195 PHE B O 1
ATOM 4463 N N . VAL B 1 196 ? 11.781 6.367 -5.051 1 90.5 196 VAL B N 1
ATOM 4464 C CA . VAL B 1 196 ? 12.398 5.449 -6 1 90.5 196 VAL B CA 1
ATOM 4465 C C . VAL B 1 196 ? 13.484 6.176 -6.793 1 90.5 196 VAL B C 1
ATOM 4467 O O . VAL B 1 196 ? 13.305 7.332 -7.18 1 90.5 196 VAL B O 1
ATOM 4470 N N . THR B 1 197 ? 14.57 5.555 -6.977 1 88.5 197 THR B N 1
ATOM 4471 C CA . THR B 1 197 ? 15.648 6.176 -7.738 1 88.5 197 THR B CA 1
ATOM 4472 C C . THR B 1 197 ? 15.172 6.547 -9.141 1 88.5 197 THR B C 1
ATOM 4474 O O . THR B 1 197 ? 14.43 5.793 -9.766 1 88.5 197 THR B O 1
ATOM 4477 N N . PRO B 1 198 ? 15.594 7.699 -9.656 1 87.44 198 PRO B N 1
ATOM 4478 C CA . PRO B 1 198 ? 15.102 8.195 -10.945 1 87.44 198 PRO B CA 1
ATOM 4479 C C . PRO B 1 198 ? 15.25 7.168 -12.062 1 87.44 198 PRO B C 1
ATOM 4481 O O . PRO B 1 198 ? 14.352 7.023 -12.898 1 87.44 198 PRO B O 1
ATOM 4484 N N . GLY B 1 199 ? 16.297 6.457 -12.109 1 90 199 GLY B N 1
ATOM 4485 C CA . GLY B 1 199 ? 16.547 5.5 -13.172 1 90 199 GLY B CA 1
ATOM 4486 C C . GLY B 1 199 ? 15.633 4.289 -13.125 1 90 199 GLY B C 1
ATOM 4487 O O . GLY B 1 199 ? 15.539 3.541 -14.102 1 90 199 GLY B O 1
ATOM 4488 N N . ALA B 1 200 ? 14.906 4.148 -12.039 1 93.12 200 ALA B N 1
ATOM 4489 C CA . ALA B 1 200 ? 14.094 2.951 -11.859 1 93.12 200 ALA B CA 1
ATOM 4490 C C . ALA B 1 200 ? 12.617 3.26 -12.062 1 93.12 200 ALA B C 1
ATOM 4492 O O . ALA B 1 200 ? 11.797 2.348 -12.203 1 93.12 200 ALA B O 1
ATOM 4493 N N . LEU B 1 201 ? 12.234 4.52 -12.164 1 95.12 201 LEU B N 1
ATOM 4494 C CA . LEU B 1 201 ? 10.844 4.945 -12.164 1 95.12 201 LEU B CA 1
ATOM 4495 C C . LEU B 1 201 ? 10.125 4.445 -13.414 1 95.12 201 LEU B C 1
ATOM 4497 O O . LEU B 1 201 ? 8.953 4.066 -13.352 1 95.12 201 LEU B O 1
ATOM 4501 N N . ALA B 1 202 ? 10.852 4.383 -14.531 1 95.75 202 ALA B N 1
ATOM 4502 C CA . ALA B 1 202 ? 10.242 3.998 -15.805 1 95.75 202 ALA B CA 1
ATOM 4503 C C . ALA B 1 202 ? 9.945 2.5 -15.836 1 95.75 202 ALA B C 1
ATOM 4505 O O . ALA B 1 202 ? 9.234 2.021 -16.719 1 95.75 202 ALA B O 1
ATOM 4506 N N . ALA B 1 203 ? 10.453 1.772 -14.891 1 96.19 203 ALA B N 1
ATOM 4507 C CA . ALA B 1 203 ? 10.211 0.333 -14.82 1 96.19 203 ALA B CA 1
ATOM 4508 C C . ALA B 1 203 ? 8.891 0.028 -14.133 1 96.19 203 ALA B C 1
ATOM 4510 O O . ALA B 1 203 ? 8.391 -1.098 -14.203 1 96.19 203 ALA B O 1
ATOM 4511 N N . TYR B 1 204 ? 8.297 1.002 -13.477 1 97 204 TYR B N 1
ATOM 4512 C CA . TYR B 1 204 ? 6.973 0.835 -12.883 1 97 204 TYR B CA 1
ATOM 4513 C C . TYR B 1 204 ? 5.883 1.152 -13.898 1 97 204 TYR B C 1
ATOM 4515 O O . TYR B 1 204 ? 5.969 2.146 -14.625 1 97 204 TYR B O 1
ATOM 4523 N N . PRO B 1 205 ? 4.855 0.302 -13.953 1 97.25 205 PRO B N 1
ATOM 4524 C CA . PRO B 1 205 ? 3.787 0.566 -14.922 1 97.25 205 PRO B CA 1
ATOM 4525 C C . PRO B 1 205 ? 2.977 1.812 -14.578 1 97.25 205 PRO B C 1
ATOM 4527 O O . PRO B 1 205 ? 2.979 2.256 -13.422 1 97.25 205 PRO B O 1
ATOM 4530 N N . ALA B 1 206 ? 2.271 2.322 -15.539 1 96.94 206 ALA B N 1
ATOM 4531 C CA . ALA B 1 206 ? 1.575 3.602 -15.445 1 96.94 206 ALA B CA 1
ATOM 4532 C C . ALA B 1 206 ? 0.523 3.574 -14.344 1 96.94 206 ALA B C 1
ATOM 4534 O O . ALA B 1 206 ? 0.323 4.57 -13.641 1 96.94 206 ALA B O 1
ATOM 4535 N N . HIS B 1 207 ? -0.145 2.426 -14.211 1 96.5 207 HIS B N 1
ATOM 4536 C CA . HIS B 1 207 ? -1.196 2.387 -13.195 1 96.5 207 HIS B CA 1
ATOM 4537 C C . HIS B 1 207 ? -0.611 2.463 -11.789 1 96.5 207 HIS B C 1
ATOM 4539 O O . HIS B 1 207 ? -1.285 2.904 -10.859 1 96.5 207 HIS B O 1
ATOM 4545 N N . ILE B 1 208 ? 0.694 2.092 -11.633 1 96.81 208 ILE B N 1
ATOM 4546 C CA . ILE B 1 208 ? 1.35 2.248 -10.336 1 96.81 208 ILE B CA 1
ATOM 4547 C C . ILE B 1 208 ? 1.693 3.717 -10.109 1 96.81 208 ILE B C 1
ATOM 4549 O O . ILE B 1 208 ? 1.61 4.211 -8.977 1 96.81 208 ILE B O 1
ATOM 4553 N N . HIS B 1 209 ? 2.066 4.441 -11.172 1 96.06 209 HIS B N 1
ATOM 4554 C CA . HIS B 1 209 ? 2.275 5.883 -11.078 1 96.06 209 HIS B CA 1
ATOM 4555 C C . HIS B 1 209 ? 1.001 6.598 -10.641 1 96.06 209 HIS B C 1
ATOM 4557 O O . HIS B 1 209 ? 1.053 7.535 -9.844 1 96.06 209 HIS B O 1
ATOM 4563 N N . ARG B 1 210 ? -0.097 6.07 -11.109 1 93.75 210 ARG B N 1
ATOM 4564 C CA . ARG B 1 210 ? -1.385 6.676 -10.781 1 93.75 210 ARG B CA 1
ATOM 4565 C C . ARG B 1 210 ? -1.827 6.289 -9.375 1 93.75 210 ARG B C 1
ATOM 4567 O O . ARG B 1 210 ? -2.467 7.086 -8.68 1 93.75 210 ARG B O 1
ATOM 4574 N N . LEU B 1 211 ? -1.486 5.121 -8.992 1 91.06 211 LEU B N 1
ATOM 4575 C CA . LEU B 1 211 ? -1.923 4.555 -7.719 1 91.06 211 LEU B CA 1
ATOM 4576 C C . LEU B 1 211 ? -1.158 5.176 -6.555 1 91.06 2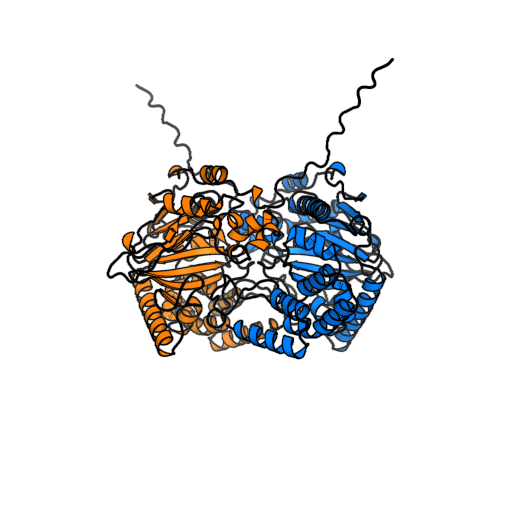11 LEU B C 1
ATOM 4578 O O . LEU B 1 211 ? -1.734 5.43 -5.496 1 91.06 211 LEU B O 1
ATOM 4582 N N . SER B 1 212 ? 0.101 5.434 -6.734 1 93.94 212 SER B N 1
ATOM 4583 C CA . SER B 1 212 ? 1.024 5.727 -5.645 1 93.94 212 SER B CA 1
ATOM 4584 C C . SER B 1 212 ? 0.554 6.93 -4.832 1 93.94 212 SER B C 1
ATOM 4586 O O . SER B 1 212 ? 0.556 6.891 -3.6 1 93.94 212 SER B O 1
ATOM 4588 N N . PRO B 1 213 ? 0.002 7.973 -5.434 1 95.19 213 PRO B N 1
ATOM 4589 C CA . PRO B 1 213 ? -0.409 9.133 -4.641 1 95.19 213 PRO B CA 1
ATOM 4590 C C . PRO B 1 213 ? -1.671 8.867 -3.82 1 95.19 213 PRO B C 1
ATOM 4592 O O . PRO B 1 213 ? -1.945 9.586 -2.855 1 95.19 213 PRO B O 1
ATOM 4595 N N . ALA B 1 214 ? -2.447 7.859 -4.141 1 95.81 214 ALA B N 1
ATOM 4596 C CA . ALA B 1 214 ? -3.691 7.562 -3.438 1 95.81 214 ALA B CA 1
ATOM 4597 C C . ALA B 1 214 ? -3.418 6.844 -2.119 1 95.81 214 ALA B C 1
ATOM 4599 O O . ALA B 1 214 ? -4.316 6.691 -1.29 1 95.81 214 ALA B O 1
ATOM 4600 N N . LEU B 1 215 ? -2.156 6.543 -1.85 1 97.12 215 LEU B N 1
ATOM 4601 C CA . LEU B 1 215 ? -1.817 5.762 -0.663 1 97.12 215 LEU B CA 1
ATOM 4602 C C . LEU B 1 215 ? -1.436 6.676 0.496 1 97.12 215 LEU B C 1
ATOM 4604 O O . LEU B 1 215 ? -1.254 6.215 1.624 1 97.12 215 LEU B O 1
ATOM 4608 N N . THR B 1 216 ? -1.316 7.961 0.205 1 97.75 216 THR B N 1
ATOM 4609 C CA . THR B 1 216 ? -0.823 8.875 1.23 1 97.75 216 THR B CA 1
ATOM 4610 C C . THR B 1 216 ? -1.473 10.25 1.089 1 97.75 216 THR B C 1
ATOM 4612 O O . THR B 1 216 ? -1.835 10.656 -0.015 1 97.75 216 THR B O 1
ATOM 4615 N N . LEU B 1 217 ? -1.725 10.867 2.143 1 98.62 217 LEU B N 1
ATOM 4616 C CA . LEU B 1 217 ? -2.107 12.273 2.221 1 98.62 217 LEU B CA 1
ATOM 4617 C C . LEU B 1 217 ? -1.047 13.086 2.957 1 98.62 217 LEU B C 1
ATOM 4619 O O . LEU B 1 217 ? -0.645 12.727 4.066 1 98.62 217 LEU B O 1
ATOM 4623 N N . GLN B 1 218 ? -0.599 14.125 2.312 1 98.31 218 GLN B N 1
ATOM 4624 C CA . GLN B 1 218 ? 0.367 15.023 2.941 1 98.31 218 GLN B CA 1
ATOM 4625 C C . GLN B 1 218 ? -0.333 16.188 3.641 1 98.31 218 GLN B C 1
ATOM 4627 O O . GLN B 1 218 ? -1.399 16.625 3.207 1 98.31 218 GLN B O 1
ATOM 4632 N N . GLY B 1 219 ? 0.214 16.578 4.746 1 98 219 GLY B N 1
ATOM 4633 C CA . GLY B 1 219 ? -0.335 17.719 5.453 1 98 219 GLY B CA 1
ATOM 4634 C C . GLY B 1 219 ? 0.707 18.484 6.238 1 98 219 GLY B C 1
ATOM 4635 O O . GLY B 1 219 ? 1.795 17.984 6.508 1 98 219 GLY B O 1
ATOM 4636 N N . ALA B 1 220 ? 0.395 19.75 6.512 1 98.62 220 ALA B N 1
ATOM 4637 C CA . ALA B 1 220 ? 1.199 20.594 7.383 1 98.62 220 ALA B CA 1
ATOM 4638 C C . ALA B 1 220 ? 0.313 21.453 8.289 1 98.62 220 ALA B C 1
ATOM 4640 O O . ALA B 1 220 ? -0.599 22.125 7.812 1 98.62 220 ALA B O 1
ATOM 4641 N N . VAL B 1 221 ? 0.55 21.344 9.531 1 98.88 221 VAL B N 1
ATOM 4642 C CA . VAL B 1 221 ? -0.115 22.203 10.508 1 98.88 221 VAL B CA 1
ATOM 4643 C C . VAL B 1 221 ? 0.821 23.344 10.922 1 98.88 221 VAL B C 1
ATOM 4645 O O . VAL B 1 221 ? 1.949 23.094 11.352 1 98.88 221 VAL B O 1
ATOM 4648 N N . ALA B 1 222 ? 0.346 24.531 10.812 1 98.81 222 ALA B N 1
ATOM 4649 C CA . ALA B 1 222 ? 1.159 25.703 11.164 1 98.81 222 ALA B CA 1
ATOM 4650 C C . ALA B 1 222 ? 1.247 25.875 12.68 1 98.81 222 ALA B C 1
ATOM 4652 O O . ALA B 1 222 ? 0.233 26.094 13.344 1 98.81 222 ALA B O 1
ATOM 4653 N N . HIS B 1 223 ? 2.414 25.844 13.203 1 98.62 223 HIS B N 1
ATOM 4654 C CA . HIS B 1 223 ? 2.637 26.016 14.633 1 98.62 223 HIS B CA 1
ATOM 4655 C C . HIS B 1 223 ? 3.09 27.422 14.961 1 98.62 223 HIS B C 1
ATOM 4657 O O . HIS B 1 223 ? 3.506 27.703 16.078 1 98.62 223 HIS B O 1
ATOM 4663 N N . CYS B 1 224 ? 3.096 28.281 14.055 1 98 224 CYS B N 1
ATOM 4664 C CA . CYS B 1 224 ? 3.277 29.719 14.148 1 98 224 CYS B CA 1
ATOM 4665 C C . CYS B 1 224 ? 2.676 30.422 12.945 1 98 224 CYS B C 1
ATOM 4667 O O . CYS B 1 224 ? 2.281 29.781 11.969 1 98 224 CYS B O 1
ATOM 4669 N N . ASP B 1 225 ? 2.537 31.75 13.07 1 98.06 225 ASP B N 1
ATOM 4670 C CA . ASP B 1 225 ? 2.158 32.5 11.875 1 98.06 225 ASP B CA 1
ATOM 4671 C C . ASP B 1 225 ? 3.219 32.375 10.781 1 98.06 225 ASP B C 1
ATOM 4673 O O . ASP B 1 225 ? 4.418 32.438 11.07 1 98.06 225 ASP B O 1
ATOM 4677 N N . MET B 1 226 ? 2.713 32.094 9.57 1 98.06 226 MET B N 1
ATOM 4678 C CA . MET B 1 226 ? 3.596 31.891 8.422 1 98.06 226 MET B CA 1
ATOM 4679 C C . MET B 1 226 ? 3.225 32.844 7.281 1 98.06 226 MET B C 1
ATOM 4681 O O . MET B 1 226 ? 2.637 32.406 6.289 1 98.06 226 MET B O 1
ATOM 4685 N N . PRO B 1 227 ? 3.623 34.156 7.453 1 98.19 227 PRO B N 1
ATOM 4686 C CA . PRO B 1 227 ? 3.52 35 6.254 1 98.19 227 PRO B CA 1
ATOM 4687 C C . PRO B 1 227 ? 4.391 34.469 5.105 1 98.19 227 PRO B C 1
ATOM 4689 O O . PRO B 1 227 ? 5.27 33.625 5.316 1 98.19 227 PRO B O 1
ATOM 4692 N N . VAL B 1 228 ? 4.152 34.969 3.953 1 97.88 228 VAL B N 1
ATOM 4693 C CA . VAL B 1 228 ? 4.816 34.438 2.76 1 97.88 228 VAL B CA 1
ATOM 4694 C C . VAL B 1 228 ? 6.328 34.562 2.916 1 97.88 228 VAL B C 1
ATOM 4696 O O . VAL B 1 228 ? 7.074 33.688 2.488 1 97.88 228 VAL B O 1
ATOM 4699 N N . GLU B 1 229 ? 6.805 35.594 3.529 1 97.56 229 GLU B N 1
ATOM 4700 C CA . GLU B 1 229 ? 8.242 35.812 3.674 1 97.56 229 GLU B CA 1
ATOM 4701 C C . GLU B 1 229 ? 8.875 34.75 4.562 1 97.56 229 GLU B C 1
ATOM 4703 O O . GLU B 1 229 ? 10.094 34.562 4.547 1 97.56 229 GLU B O 1
ATOM 4708 N N . SER B 1 230 ? 8.031 34.031 5.418 1 97.38 230 SER B N 1
ATOM 4709 C CA . SER B 1 230 ? 8.562 32.969 6.258 1 97.38 230 SER B CA 1
ATOM 4710 C C . SER B 1 230 ? 8.742 31.672 5.457 1 97.38 230 SER B C 1
ATOM 4712 O O . SER B 1 230 ? 9.305 30.688 5.961 1 97.38 230 SER B O 1
ATOM 4714 N N . GLY B 1 231 ? 8.266 31.641 4.234 1 97.25 231 GLY B N 1
ATOM 4715 C CA . GLY B 1 231 ? 8.539 30.547 3.322 1 97.25 231 GLY B CA 1
ATOM 4716 C C . GLY B 1 231 ? 7.598 29.375 3.5 1 97.25 231 GLY B C 1
ATOM 4717 O O . GLY B 1 231 ? 8.039 28.234 3.615 1 97.25 231 GLY B O 1
ATOM 4718 N N . PRO B 1 232 ? 6.258 29.641 3.641 1 97.75 232 PRO B N 1
ATOM 4719 C CA . PRO B 1 232 ? 5.348 28.484 3.633 1 97.75 232 PRO B CA 1
ATOM 4720 C C . PRO B 1 232 ? 5.496 27.625 2.381 1 97.75 232 PRO B C 1
ATOM 4722 O O . PRO B 1 232 ? 6.188 28.016 1.437 1 97.75 232 PRO B O 1
ATOM 4725 N N . THR B 1 233 ? 4.949 26.391 2.406 1 97.94 233 THR B N 1
ATOM 4726 C CA . THR B 1 233 ? 5.102 25.406 1.34 1 97.94 233 THR B CA 1
ATOM 4727 C C . THR B 1 233 ? 4.723 26.016 -0.01 1 97.94 233 THR B C 1
ATOM 4729 O O . THR B 1 233 ? 3.678 26.656 -0.139 1 97.94 233 THR B O 1
ATOM 4732 N N . MET B 1 234 ? 5.629 25.906 -0.97 1 98.5 234 MET B N 1
ATOM 4733 C CA . MET B 1 234 ? 5.328 26.234 -2.363 1 98.5 234 MET B CA 1
ATOM 4734 C C . MET B 1 234 ? 4.508 25.109 -3.008 1 98.5 234 MET B C 1
ATOM 4736 O O . MET B 1 234 ? 4.805 23.938 -2.816 1 98.5 234 MET B O 1
ATOM 4740 N N . LEU B 1 235 ? 3.451 25.547 -3.691 1 98.62 235 LEU B N 1
ATOM 4741 C CA . LEU B 1 235 ? 2.527 24.578 -4.289 1 98.62 235 LEU B CA 1
ATOM 4742 C C . LEU B 1 235 ? 2.268 24.922 -5.754 1 98.62 235 LEU B C 1
ATOM 4744 O O . LEU B 1 235 ? 2.184 26.094 -6.117 1 98.62 235 LEU B O 1
ATOM 4748 N N . LEU B 1 236 ? 2.15 23.922 -6.566 1 98.75 236 LEU B N 1
ATOM 4749 C CA . LEU B 1 236 ? 1.669 24.125 -7.93 1 98.75 236 LEU B CA 1
ATOM 4750 C C . LEU B 1 236 ? 0.363 23.375 -8.156 1 98.75 236 LEU B C 1
ATOM 4752 O O . LEU B 1 236 ? 0.374 22.219 -8.602 1 98.75 236 LEU B O 1
ATOM 4756 N N . PRO B 1 237 ? -0.792 24.062 -7.938 1 98.81 237 PRO B N 1
ATOM 4757 C CA . PRO B 1 237 ? -2.092 23.391 -8.055 1 98.81 237 PRO B CA 1
ATOM 4758 C C . PRO B 1 237 ? -2.283 22.703 -9.406 1 98.81 237 PRO B C 1
ATOM 4760 O O . PRO B 1 237 ? -1.843 23.219 -10.438 1 98.81 237 PRO B O 1
ATOM 4763 N N . TYR B 1 238 ? -2.922 21.5 -9.422 1 98.62 238 TYR B N 1
ATOM 4764 C CA . TYR B 1 238 ? -3.301 20.688 -10.578 1 98.62 238 TYR B CA 1
ATOM 4765 C C . TYR B 1 238 ? -2.113 19.875 -11.094 1 98.62 238 TYR B C 1
ATOM 4767 O O . TYR B 1 238 ? -2.273 19 -11.93 1 98.62 238 TYR B O 1
ATOM 4775 N N . SER B 1 239 ? -0.904 20.094 -10.516 1 98.62 239 SER B N 1
ATOM 4776 C CA . SER B 1 239 ? 0.285 19.453 -11.062 1 98.62 239 SER B CA 1
ATOM 4777 C C . SER B 1 239 ? 0.271 17.953 -10.812 1 98.62 239 SER B C 1
ATOM 4779 O O . SER B 1 239 ? 0.949 17.203 -11.508 1 98.62 239 SER B O 1
ATOM 4781 N N . GLN B 1 240 ? -0.511 17.5 -9.805 1 98.06 240 GLN B N 1
ATOM 4782 C CA . GLN B 1 240 ? -0.576 16.078 -9.516 1 98.06 240 GLN B CA 1
ATOM 4783 C C . GLN B 1 240 ? -1.252 15.32 -10.648 1 98.06 240 GLN B C 1
ATOM 4785 O O . GLN B 1 240 ? -1.142 14.094 -10.734 1 98.06 240 GLN B O 1
ATOM 4790 N N . THR B 1 241 ? -1.961 16.062 -11.586 1 97.31 241 THR B N 1
ATOM 4791 C CA . THR B 1 241 ? -2.727 15.391 -12.633 1 97.31 241 THR B CA 1
ATOM 4792 C C . THR B 1 241 ? -1.83 15.039 -13.812 1 97.31 241 THR B C 1
ATOM 4794 O O . THR B 1 241 ? -2.238 14.297 -14.711 1 97.31 241 THR B O 1
ATOM 4797 N N . PHE B 1 242 ? -0.596 15.578 -13.805 1 97.69 242 PHE B N 1
ATOM 4798 C CA . PHE B 1 242 ? 0.356 15.234 -14.859 1 97.69 242 PHE B CA 1
ATOM 4799 C C . PHE B 1 242 ? 0.949 13.852 -14.617 1 97.69 242 PHE B C 1
ATOM 4801 O O . PHE B 1 242 ? 1.804 13.68 -13.75 1 97.69 242 PHE B O 1
ATOM 4808 N N . GLU B 1 243 ? 0.583 12.867 -15.359 1 94.62 243 GLU B N 1
ATOM 4809 C CA . GLU B 1 243 ? 0.837 11.461 -15.094 1 94.62 243 GLU B CA 1
ATO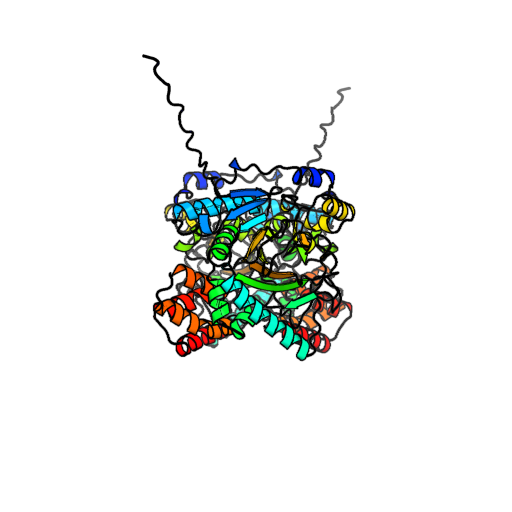M 4810 C C . GLU B 1 243 ? 2.334 11.164 -15.047 1 94.62 243 GLU B C 1
ATOM 4812 O O . GLU B 1 243 ? 2.783 10.328 -14.258 1 94.62 243 GLU B O 1
ATOM 4817 N N . ALA B 1 244 ? 3.139 11.867 -15.836 1 96.75 244 ALA B N 1
ATOM 4818 C CA . ALA B 1 244 ? 4.57 11.594 -15.93 1 96.75 244 ALA B CA 1
ATOM 4819 C C . ALA B 1 244 ? 5.344 12.336 -14.844 1 96.75 244 ALA B C 1
ATOM 4821 O O . ALA B 1 244 ? 6.574 12.406 -14.883 1 96.75 244 ALA B O 1
ATOM 4822 N N . GLY B 1 245 ? 4.676 12.867 -13.922 1 97.19 245 GLY B N 1
ATOM 4823 C CA . GLY B 1 245 ? 5.234 13.812 -12.969 1 97.19 245 GLY B CA 1
ATOM 4824 C C . GLY B 1 245 ? 6.363 13.227 -12.141 1 97.19 245 GLY B C 1
ATOM 4825 O O . GLY B 1 245 ? 7.32 13.93 -11.805 1 97.19 245 GLY B O 1
ATOM 4826 N N . TYR B 1 246 ? 6.367 11.961 -11.781 1 96.75 246 TYR B N 1
ATOM 4827 C CA . TYR B 1 246 ? 7.398 11.375 -10.938 1 96.75 246 TYR B CA 1
ATOM 4828 C C . TYR B 1 246 ? 8.719 11.258 -11.68 1 96.75 246 TYR B C 1
ATOM 4830 O O . TYR B 1 246 ? 9.789 11.203 -11.07 1 96.75 246 TYR B O 1
ATOM 4838 N N . ILE B 1 247 ? 8.641 11.227 -12.93 1 95.88 247 ILE B N 1
ATOM 4839 C CA . ILE B 1 247 ? 9.867 11.211 -13.734 1 95.88 247 ILE B CA 1
ATOM 4840 C C . ILE B 1 247 ? 10.273 12.641 -14.078 1 95.88 247 ILE B C 1
ATOM 4842 O O . ILE B 1 247 ? 11.461 12.977 -14.055 1 95.88 247 ILE B O 1
ATOM 4846 N N . ALA B 1 248 ? 9.336 13.508 -14.211 1 96 248 ALA B N 1
ATOM 4847 C CA . ALA B 1 248 ? 9.539 14.836 -14.773 1 96 248 ALA B CA 1
ATOM 4848 C C . ALA B 1 248 ? 10.094 15.797 -13.719 1 96 248 ALA B C 1
ATOM 4850 O O . ALA B 1 248 ? 10.812 16.75 -14.055 1 96 248 ALA B O 1
ATOM 4851 N N . PHE B 1 249 ? 9.758 15.562 -12.469 1 90.75 249 PHE B N 1
ATOM 4852 C CA . PHE B 1 249 ? 9.969 16.609 -11.477 1 90.75 249 PHE B CA 1
ATOM 4853 C C . PHE B 1 249 ? 11.453 16.797 -11.195 1 90.75 249 PHE B C 1
ATOM 4855 O O . PHE B 1 249 ? 11.859 17.781 -10.578 1 90.75 249 PHE B O 1
ATOM 4862 N N . TYR B 1 250 ? 12.328 16.016 -11.773 1 87.75 250 TYR B N 1
ATOM 4863 C CA . TYR B 1 250 ? 13.781 16.125 -11.648 1 87.75 250 TYR B CA 1
ATOM 4864 C C . TYR B 1 250 ? 14.359 16.969 -12.773 1 87.75 250 TYR B C 1
ATOM 4866 O O . TYR B 1 250 ? 15.523 17.375 -12.711 1 87.75 250 TYR B O 1
ATOM 4874 N N . ARG B 1 251 ? 13.641 17.234 -13.742 1 94.62 251 ARG B N 1
ATOM 4875 C CA . ARG B 1 251 ? 14.164 17.859 -14.945 1 94.62 251 ARG B CA 1
ATOM 4876 C C . ARG B 1 251 ? 14.211 19.375 -14.797 1 94.62 251 ARG B C 1
ATOM 4878 O O . ARG B 1 251 ? 13.281 19.984 -14.258 1 94.62 251 ARG B O 1
ATOM 4885 N N . PRO B 1 252 ? 15.219 19.984 -15.305 1 96.38 252 PRO B N 1
ATOM 4886 C CA . PRO B 1 252 ? 15.438 21.422 -15.109 1 96.38 252 PRO B CA 1
ATOM 4887 C C . PRO B 1 252 ? 14.273 22.281 -15.609 1 96.38 252 PRO B C 1
ATOM 4889 O O . PRO B 1 252 ? 13.891 23.25 -14.961 1 96.38 252 PRO B O 1
ATOM 4892 N N . GLU B 1 253 ? 13.719 21.875 -16.734 1 97.38 253 GLU B N 1
ATOM 4893 C CA . GLU B 1 253 ? 12.648 22.703 -17.312 1 97.38 253 GLU B CA 1
ATOM 4894 C C . GLU B 1 253 ? 11.406 22.672 -16.438 1 97.38 253 GLU B C 1
ATOM 4896 O O . GLU B 1 253 ? 10.656 23.641 -16.375 1 97.38 253 GLU B O 1
ATOM 4901 N N . PHE B 1 254 ? 11.156 21.609 -15.789 1 98 254 PHE B N 1
ATOM 4902 C CA . PHE B 1 254 ? 10.023 21.5 -14.883 1 98 254 PHE B CA 1
ATOM 4903 C C . PHE B 1 254 ? 10.305 22.25 -13.578 1 98 254 PHE B C 1
ATOM 4905 O O . PHE B 1 254 ? 9.406 22.875 -13.008 1 98 254 PHE B O 1
ATOM 4912 N N . ILE B 1 255 ? 11.547 22.188 -13.117 1 97.69 255 ILE B N 1
ATOM 4913 C CA . ILE B 1 255 ? 11.969 22.906 -11.922 1 97.69 255 ILE B CA 1
ATOM 4914 C C . ILE B 1 255 ? 11.82 24.422 -12.148 1 97.69 255 ILE B C 1
ATOM 4916 O O . ILE B 1 255 ? 11.297 25.125 -11.289 1 97.69 255 ILE B O 1
ATOM 4920 N N . GLU B 1 256 ? 12.227 24.828 -13.312 1 97.94 256 GLU B N 1
ATOM 4921 C CA . GLU B 1 256 ? 12.117 26.25 -13.664 1 97.94 256 GLU B CA 1
ATOM 4922 C C . GLU B 1 256 ? 10.656 26.672 -13.773 1 97.94 256 GLU B C 1
ATOM 4924 O O . GLU B 1 256 ? 10.281 27.75 -13.312 1 97.94 256 GLU B O 1
ATOM 4929 N N . PHE B 1 257 ? 9.875 25.844 -14.43 1 98.25 257 PHE B N 1
ATOM 4930 C CA . PHE B 1 257 ? 8.453 26.141 -14.555 1 98.25 257 PHE B CA 1
ATOM 4931 C C . PHE B 1 257 ? 7.801 26.297 -13.18 1 98.25 257 PHE B C 1
ATOM 4933 O O . PHE B 1 257 ? 7.023 27.219 -12.953 1 98.25 257 PHE B O 1
ATOM 4940 N N . PHE B 1 258 ? 8.109 25.391 -12.297 1 98.31 258 PHE B N 1
ATOM 4941 C CA . PHE B 1 258 ? 7.605 25.422 -10.93 1 98.31 258 PHE B CA 1
ATOM 4942 C C . PHE B 1 258 ? 8.008 26.734 -10.25 1 98.31 258 PHE B C 1
ATOM 4944 O O . PHE B 1 258 ? 7.184 27.359 -9.586 1 98.31 258 PHE B O 1
ATOM 4951 N N . ALA B 1 259 ? 9.25 27.109 -10.328 1 97.44 259 ALA B N 1
ATOM 4952 C CA . ALA B 1 259 ? 9.766 28.328 -9.695 1 97.44 259 ALA B CA 1
ATOM 4953 C C . ALA B 1 259 ? 8.984 29.547 -10.148 1 97.44 259 ALA B C 1
ATOM 4955 O O . ALA B 1 259 ? 8.75 30.469 -9.359 1 97.44 259 ALA B O 1
ATOM 4956 N N . GLU B 1 260 ? 8.547 29.484 -11.352 1 97.38 260 GLU B N 1
ATOM 4957 C CA . GLU B 1 260 ? 7.887 30.641 -11.953 1 97.38 260 GLU B CA 1
ATOM 4958 C C . GLU B 1 260 ? 6.398 30.656 -11.617 1 97.38 260 GLU B C 1
ATOM 4960 O O . GLU B 1 260 ? 5.773 31.734 -11.594 1 97.38 260 GLU B O 1
ATOM 4965 N N . HIS B 1 261 ? 5.855 29.5 -11.32 1 98 261 HIS B N 1
ATOM 4966 C CA . HIS B 1 261 ? 4.398 29.453 -11.359 1 98 261 HIS B CA 1
ATOM 4967 C C . HIS B 1 261 ? 3.832 28.984 -10.016 1 98 261 HIS B C 1
ATOM 4969 O O . HIS B 1 261 ? 2.615 29 -9.812 1 98 261 HIS B O 1
ATOM 4975 N N . HIS B 1 262 ? 4.684 28.578 -9.117 1 98.19 262 HIS B N 1
ATOM 4976 C CA . HIS B 1 262 ? 4.168 28.094 -7.844 1 98.19 262 HIS B CA 1
ATOM 4977 C C . HIS B 1 262 ? 3.42 29.188 -7.102 1 98.19 262 HIS B C 1
ATOM 4979 O O . HIS B 1 262 ? 3.588 30.375 -7.402 1 98.19 262 HIS B O 1
ATOM 4985 N N . VAL B 1 263 ? 2.574 28.797 -6.188 1 98.19 263 VAL B N 1
ATOM 4986 C CA . VAL B 1 263 ? 1.875 29.719 -5.301 1 98.19 263 VAL B CA 1
ATOM 4987 C C . VAL B 1 263 ? 2.248 29.422 -3.85 1 98.19 263 VAL B C 1
ATOM 4989 O O . VAL B 1 263 ? 2.701 28.328 -3.527 1 98.19 263 VAL B O 1
ATOM 4992 N N . GLN B 1 264 ? 2.08 30.359 -2.988 1 97.94 264 GLN B N 1
ATOM 4993 C CA . GLN B 1 264 ? 2.248 30.25 -1.543 1 97.94 264 GLN B CA 1
ATOM 4994 C C . GLN B 1 264 ? 1.112 30.953 -0.802 1 97.94 264 GLN B C 1
ATOM 4996 O O . GLN B 1 264 ? 0.733 32.062 -1.15 1 97.94 264 GLN B O 1
ATOM 5001 N N . LEU B 1 265 ? 0.586 30.266 0.087 1 98.06 265 LEU B N 1
ATOM 5002 C CA . LEU B 1 265 ? -0.463 30.844 0.92 1 98.06 265 LEU B CA 1
ATOM 5003 C C . LEU B 1 265 ? 0.048 31.109 2.332 1 98.06 265 LEU B C 1
ATOM 5005 O O . LEU B 1 265 ? 0.654 30.234 2.953 1 98.06 265 LEU B O 1
ATOM 5009 N N . PRO B 1 266 ? -0.174 32.344 2.797 1 98.38 266 PRO B N 1
ATOM 5010 C CA . PRO B 1 266 ? 0.13 32.562 4.215 1 98.38 266 PRO B CA 1
ATOM 5011 C C . PRO B 1 266 ? -0.745 31.719 5.137 1 98.38 266 PRO B C 1
ATOM 5013 O O . PRO B 1 266 ? -1.896 31.422 4.805 1 98.38 266 PRO B O 1
ATOM 5016 N N . LEU B 1 267 ? -0.229 31.328 6.246 1 98.44 267 LEU B N 1
ATOM 5017 C CA . LEU B 1 267 ? -0.944 30.547 7.246 1 98.44 267 LEU B CA 1
ATOM 5018 C C . LEU B 1 267 ? -0.888 31.219 8.609 1 98.44 267 LEU B C 1
ATOM 5020 O O . LEU B 1 267 ? 0.086 31.906 8.93 1 98.44 267 LEU B O 1
ATOM 5024 N N . ARG B 1 268 ? -1.944 31.125 9.336 1 98.19 268 ARG B N 1
ATOM 5025 C CA . ARG B 1 268 ? -1.955 31.484 10.75 1 98.19 268 ARG B CA 1
ATOM 5026 C C . ARG B 1 268 ? -1.779 30.234 11.617 1 98.19 268 ARG B C 1
ATOM 5028 O O . ARG B 1 268 ? -2.002 29.125 11.164 1 98.19 268 ARG B O 1
ATOM 5035 N N . THR B 1 269 ? -1.313 30.516 12.836 1 98.38 269 THR B N 1
ATOM 5036 C CA . THR B 1 269 ? -1.202 29.406 13.781 1 98.38 269 THR B CA 1
ATOM 5037 C C . THR B 1 269 ? -2.502 28.609 13.836 1 98.38 269 THR B C 1
ATOM 5039 O O . THR B 1 269 ? -3.58 29.188 14.023 1 98.38 269 THR B O 1
ATOM 5042 N N . GLY B 1 270 ? -2.395 27.312 13.602 1 98.56 270 GLY B N 1
ATOM 5043 C CA . GLY B 1 270 ? -3.561 26.438 13.68 1 98.56 270 GLY B CA 1
ATOM 5044 C C . GLY B 1 270 ? -4.148 26.109 12.32 1 98.56 270 GLY B C 1
ATOM 5045 O O . GLY B 1 270 ? -4.941 25.172 12.188 1 98.56 270 GLY B O 1
ATOM 5046 N N . ASP B 1 271 ? -3.783 26.906 11.266 1 98.75 271 ASP B N 1
ATOM 5047 C CA . ASP B 1 271 ? -4.172 26.531 9.906 1 98.75 271 ASP B CA 1
ATOM 5048 C C . ASP B 1 271 ? -3.5 25.234 9.477 1 98.75 271 ASP B C 1
ATOM 5050 O O . ASP B 1 271 ? -2.438 24.875 9.992 1 98.75 271 ASP B O 1
ATOM 5054 N N . ALA B 1 272 ? -4.156 24.5 8.617 1 98.81 272 ALA B N 1
ATOM 5055 C CA . ALA B 1 272 ? -3.576 23.266 8.086 1 98.81 272 ALA B CA 1
ATOM 5056 C C . ALA B 1 272 ? -3.795 23.156 6.578 1 98.81 272 ALA B C 1
ATOM 5058 O O . ALA B 1 272 ? -4.867 23.5 6.074 1 98.81 272 ALA B O 1
ATOM 5059 N N . VAL B 1 273 ? -2.791 22.812 5.883 1 98.81 273 VAL B N 1
ATOM 5060 C CA . VAL B 1 273 ? -2.863 22.531 4.453 1 98.81 273 VAL B CA 1
ATOM 5061 C C . VAL B 1 273 ? -2.725 21.031 4.219 1 98.81 273 VAL B C 1
ATOM 5063 O O . VAL B 1 273 ? -1.897 20.375 4.852 1 98.81 273 VAL B O 1
ATOM 5066 N N . PHE B 1 274 ? -3.6 20.453 3.396 1 98.88 274 PHE B N 1
ATOM 5067 C CA . PHE B 1 274 ? -3.516 19.047 2.969 1 98.88 274 PHE B CA 1
ATOM 5068 C C . PHE B 1 274 ? -3.434 18.953 1.45 1 98.88 274 PHE B C 1
ATOM 5070 O O . PHE B 1 274 ? -4.113 19.703 0.739 1 98.88 274 PHE B O 1
ATOM 5077 N N . PHE B 1 275 ? -2.592 18.094 0.926 1 98.81 275 PHE B N 1
ATOM 5078 C CA . PHE B 1 275 ? -2.451 18.047 -0.524 1 98.81 275 PHE B CA 1
ATOM 5079 C C . PHE B 1 275 ? -2.057 16.641 -0.978 1 98.81 275 PHE B C 1
ATOM 5081 O O . PHE B 1 275 ? -1.564 15.844 -0.18 1 98.81 275 PHE B O 1
ATOM 5088 N N . ASN B 1 276 ? -2.381 16.281 -2.203 1 98.62 276 ASN B N 1
ATOM 5089 C CA . ASN B 1 276 ? -1.943 15.086 -2.9 1 98.62 276 ASN B CA 1
ATOM 5090 C C . ASN B 1 276 ? -0.422 15 -2.979 1 98.62 276 ASN B C 1
ATOM 5092 O O . ASN B 1 276 ? 0.234 15.945 -3.424 1 98.62 276 ASN B O 1
ATOM 5096 N N . PRO B 1 277 ? 0.166 13.898 -2.564 1 97.75 277 PRO B N 1
ATOM 5097 C CA . PRO B 1 277 ? 1.629 13.82 -2.547 1 97.75 277 PRO B CA 1
ATOM 5098 C C . PRO B 1 277 ? 2.244 13.969 -3.936 1 97.75 277 PRO B C 1
ATOM 5100 O O . PRO B 1 277 ? 3.447 14.219 -4.059 1 97.75 277 PRO B O 1
ATOM 5103 N N . ALA B 1 278 ? 1.462 13.812 -4.957 1 98.19 278 ALA B N 1
ATOM 5104 C CA . ALA B 1 278 ? 1.957 13.945 -6.324 1 98.19 278 ALA B CA 1
ATOM 5105 C C . ALA B 1 278 ? 1.957 15.406 -6.766 1 98.19 278 ALA B C 1
ATOM 5107 O O . ALA B 1 278 ? 2.434 15.734 -7.855 1 98.19 278 ALA B O 1
ATOM 5108 N N . LEU B 1 279 ? 1.385 16.25 -5.953 1 98.5 279 LEU B N 1
ATOM 5109 C CA . LEU B 1 279 ? 1.443 17.672 -6.246 1 98.5 279 LEU B CA 1
ATOM 5110 C C . LEU B 1 279 ? 2.875 18.188 -6.148 1 98.5 279 LEU B C 1
ATOM 5112 O O . LEU B 1 279 ? 3.574 17.922 -5.172 1 98.5 279 LEU B O 1
ATOM 5116 N N . PHE B 1 280 ? 3.336 18.906 -7.211 1 98.62 280 PHE B N 1
ATOM 5117 C CA . PHE B 1 280 ? 4.648 19.531 -7.098 1 98.62 280 PHE B CA 1
ATOM 5118 C C . PHE B 1 280 ? 4.672 20.531 -5.941 1 98.62 280 PHE B C 1
ATOM 5120 O O . PHE B 1 280 ? 3.816 21.406 -5.855 1 98.62 280 PHE B O 1
ATOM 5127 N N . HIS B 1 281 ? 5.602 20.328 -5.047 1 98.31 281 HIS B N 1
ATOM 5128 C CA . HIS B 1 281 ? 5.676 21.203 -3.883 1 98.31 281 HIS B CA 1
ATOM 5129 C C . HIS B 1 281 ? 7.098 21.266 -3.328 1 98.31 281 HIS B C 1
ATOM 5131 O O . HIS B 1 281 ? 7.984 20.562 -3.809 1 98.31 281 HIS B O 1
ATOM 5137 N N . GLY B 1 282 ? 7.309 22.156 -2.434 1 96.38 282 GLY B N 1
ATOM 5138 C CA . GLY B 1 282 ? 8.547 22.297 -1.687 1 96.38 282 GLY B CA 1
ATOM 5139 C C . GLY B 1 282 ? 8.477 23.406 -0.641 1 96.38 282 GLY B C 1
ATOM 5140 O O . GLY B 1 282 ? 7.688 24.344 -0.766 1 96.38 282 GLY B O 1
ATOM 5141 N N . ALA B 1 283 ? 9.305 23.219 0.373 1 95.5 283 ALA B N 1
ATOM 5142 C CA . ALA B 1 283 ? 9.383 24.281 1.367 1 95.5 283 ALA B CA 1
ATOM 5143 C C . ALA B 1 283 ? 9.914 25.578 0.749 1 95.5 283 ALA B C 1
ATOM 5145 O O . ALA B 1 283 ? 10.836 25.547 -0.071 1 95.5 283 ALA B O 1
ATOM 5146 N N . GLY B 1 284 ? 9.305 26.688 1.091 1 96.38 284 GLY B N 1
ATOM 5147 C CA . GLY B 1 284 ? 9.789 27.969 0.625 1 96.38 284 GLY B CA 1
ATOM 5148 C C . GLY B 1 284 ? 10.977 28.484 1.42 1 96.38 284 GLY B C 1
ATOM 5149 O O . GLY B 1 284 ? 11.258 27.984 2.512 1 96.38 284 GLY B O 1
ATOM 5150 N N . ALA B 1 285 ? 11.648 29.438 0.826 1 96.31 285 ALA B N 1
ATOM 5151 C CA . ALA B 1 285 ? 12.75 30.094 1.523 1 96.31 285 ALA B CA 1
ATOM 5152 C C . ALA B 1 285 ? 12.234 30.969 2.658 1 96.31 285 ALA B C 1
ATOM 5154 O O . ALA B 1 285 ? 11.211 31.641 2.512 1 96.31 285 ALA B O 1
ATOM 5155 N N . ASN B 1 286 ? 12.875 30.859 3.758 1 97.38 286 ASN B N 1
ATOM 5156 C CA . ASN B 1 286 ? 12.57 31.781 4.855 1 97.38 286 ASN B CA 1
ATOM 5157 C C . ASN B 1 286 ? 13.422 33.031 4.789 1 97.38 286 ASN B C 1
ATOM 5159 O O . ASN B 1 286 ? 14.531 33.062 5.324 1 97.38 286 ASN B O 1
ATOM 5163 N N . THR B 1 287 ? 12.844 34.062 4.277 1 97.38 287 THR B N 1
ATOM 5164 C CA . THR B 1 287 ? 13.578 35.312 4.105 1 97.38 287 THR B CA 1
ATOM 5165 C C . THR B 1 287 ? 13.273 36.281 5.254 1 97.38 287 THR B C 1
ATOM 5167 O O . THR B 1 287 ? 13.719 37.438 5.238 1 97.38 287 THR B O 1
ATOM 5170 N N . SER B 1 288 ? 12.5 35.844 6.223 1 96.38 288 SER B N 1
ATOM 5171 C CA . SER B 1 288 ? 12.227 36.656 7.402 1 96.38 288 SER B CA 1
ATOM 5172 C C . SER B 1 288 ? 13.461 36.781 8.289 1 96.38 288 SER B C 1
ATOM 5174 O O . SER B 1 288 ? 14.438 36.062 8.102 1 96.38 288 SER B O 1
ATOM 5176 N N . THR B 1 289 ? 13.414 37.719 9.234 1 95.12 289 THR B N 1
ATOM 5177 C CA . THR B 1 289 ? 14.57 37.938 10.094 1 95.12 289 THR B CA 1
ATOM 5178 C C . THR B 1 289 ? 14.375 37.281 11.461 1 95.12 289 THR B C 1
ATOM 5180 O O . THR B 1 289 ? 15.336 37.062 12.188 1 95.12 289 THR B O 1
ATOM 5183 N N . GLY B 1 290 ? 13.195 36.906 11.766 1 95 290 GLY B N 1
ATOM 5184 C CA . GLY B 1 290 ? 13.023 36.5 13.141 1 95 290 GLY B CA 1
ATOM 5185 C C . GLY B 1 290 ? 11.992 35.406 13.305 1 95 290 GLY B C 1
ATOM 5186 O O . GLY B 1 290 ? 11.664 35 14.43 1 95 290 GLY B O 1
ATOM 5187 N N . ILE B 1 291 ? 11.531 34.875 12.266 1 96.38 291 ILE B N 1
ATOM 5188 C CA . ILE B 1 291 ? 10.5 33.844 12.367 1 96.38 291 ILE B CA 1
ATOM 5189 C C . ILE B 1 291 ? 11.117 32.469 12.219 1 96.38 291 ILE B C 1
ATOM 5191 O O . ILE B 1 291 ? 11.656 32.125 11.164 1 96.38 291 ILE B O 1
ATOM 5195 N N . ARG B 1 292 ? 11.125 31.719 13.258 1 95.69 292 ARG B N 1
ATOM 5196 C CA . ARG B 1 292 ? 11.414 30.281 13.164 1 95.69 292 ARG B CA 1
ATOM 5197 C C . ARG B 1 292 ? 10.172 29.5 12.734 1 95.69 292 ARG B C 1
ATOM 5199 O O . ARG B 1 292 ? 9.336 29.141 13.57 1 95.69 292 ARG B O 1
ATOM 5206 N N . ARG B 1 293 ? 10.062 29.281 11.523 1 96.88 293 ARG B N 1
ATOM 5207 C CA . ARG B 1 293 ? 8.836 28.734 10.953 1 96.88 293 ARG B CA 1
ATOM 5208 C C . ARG B 1 293 ? 8.695 27.25 11.297 1 96.88 293 ARG B C 1
ATOM 5210 O O . ARG B 1 293 ? 9.367 26.406 10.711 1 96.88 293 ARG B O 1
ATOM 5217 N N . MET B 1 294 ? 7.84 26.953 12.195 1 97.19 294 MET B N 1
ATOM 5218 C CA . MET B 1 294 ? 7.613 25.578 12.656 1 97.19 294 MET B CA 1
ATOM 5219 C C . MET B 1 294 ? 6.309 25.031 12.086 1 97.19 294 MET B C 1
ATOM 5221 O O . MET B 1 294 ? 5.254 25.656 12.227 1 97.19 294 MET B O 1
ATOM 5225 N N . ALA B 1 295 ? 6.41 23.922 11.422 1 98.12 295 ALA B N 1
ATOM 5226 C CA . ALA B 1 295 ? 5.246 23.172 10.945 1 98.12 295 ALA B CA 1
ATOM 5227 C C . ALA B 1 295 ? 5.316 21.703 11.375 1 98.12 295 ALA B C 1
ATOM 5229 O O . ALA B 1 295 ? 6.391 21.109 11.375 1 98.12 295 ALA B O 1
ATOM 5230 N N . ASN B 1 296 ? 4.254 21.125 11.867 1 98.56 296 ASN B N 1
ATOM 5231 C CA . ASN B 1 296 ? 4.125 19.672 11.977 1 98.56 296 ASN B CA 1
ATOM 5232 C C . ASN B 1 296 ? 3.695 19.047 10.656 1 98.56 296 ASN B C 1
ATOM 5234 O O . ASN B 1 296 ? 2.527 19.141 10.273 1 98.56 296 ASN B O 1
ATOM 5238 N N . LEU B 1 297 ? 4.66 18.5 9.961 1 98.06 297 LEU B N 1
ATOM 5239 C CA . LEU B 1 297 ? 4.391 17.828 8.688 1 98.06 297 LEU B CA 1
ATOM 5240 C C . LEU B 1 297 ? 3.748 16.469 8.914 1 98.06 297 LEU B C 1
ATOM 5242 O O . LEU B 1 297 ? 4.281 15.641 9.656 1 98.06 297 LEU B O 1
ATOM 5246 N N . LEU B 1 298 ? 2.607 16.328 8.336 1 98.38 298 LEU B N 1
ATOM 5247 C CA . LEU B 1 298 ? 1.864 15.07 8.461 1 98.38 298 LEU B CA 1
ATOM 5248 C C . LEU B 1 298 ? 2.023 14.211 7.215 1 98.38 298 LEU B C 1
ATOM 5250 O O . LEU B 1 298 ? 1.915 14.711 6.094 1 98.38 298 LEU B O 1
ATOM 5254 N N . GLN B 1 299 ? 2.393 13.023 7.359 1 97.62 299 GLN B N 1
ATOM 5255 C CA . GLN B 1 299 ? 2.332 11.977 6.352 1 97.62 299 GLN B CA 1
ATOM 5256 C C . GLN B 1 299 ? 1.322 10.898 6.738 1 97.62 299 GLN B C 1
ATOM 5258 O O . GLN B 1 299 ? 1.66 9.953 7.457 1 97.62 299 GLN B O 1
ATOM 5263 N N . ILE B 1 300 ? 0.122 11.031 6.238 1 98.56 300 ILE B N 1
ATOM 5264 C CA . ILE B 1 300 ? -0.978 10.141 6.605 1 98.56 300 ILE B CA 1
ATOM 5265 C C . ILE B 1 300 ? -1.127 9.047 5.555 1 98.56 300 ILE B C 1
ATOM 5267 O O . ILE B 1 300 ? -1.323 9.328 4.371 1 98.56 300 ILE B O 1
ATOM 5271 N N . SER B 1 301 ? -1.068 7.816 5.992 1 97.81 301 SER B N 1
ATOM 5272 C CA . SER B 1 301 ? -1.018 6.707 5.047 1 97.81 301 SER B CA 1
ATOM 5273 C C . SER B 1 301 ? -2.33 5.93 5.035 1 97.81 301 SER B C 1
ATOM 5275 O O . SER B 1 301 ? -3.021 5.852 6.051 1 97.81 301 SER B O 1
ATOM 5277 N N . SER B 1 302 ? -2.641 5.41 3.834 1 96.88 302 SER B N 1
ATOM 5278 C CA . SER B 1 302 ? -3.625 4.336 3.766 1 96.88 302 SER B CA 1
ATOM 5279 C C . SER B 1 302 ? -3.225 3.162 4.656 1 96.88 302 SER B C 1
ATOM 5281 O O . SER B 1 302 ? -2.041 2.828 4.754 1 96.88 302 SER B O 1
ATOM 5283 N N . PRO B 1 303 ? -4.281 2.506 5.262 1 96.06 303 PRO B N 1
ATOM 5284 C CA . PRO B 1 303 ? -3.928 1.314 6.035 1 96.06 303 PRO B CA 1
ATOM 5285 C C . PRO B 1 303 ? -3.35 0.198 5.168 1 96.06 303 PRO B C 1
ATOM 5287 O O . PRO B 1 303 ? -2.723 -0.729 5.688 1 96.06 303 PRO B O 1
ATOM 5290 N N . PHE B 1 304 ? -3.518 0.289 3.844 1 96.5 304 PHE B N 1
ATOM 5291 C CA . PHE B 1 304 ? -3.08 -0.752 2.922 1 96.5 304 PHE B CA 1
ATOM 5292 C C . PHE B 1 304 ? -1.659 -0.486 2.439 1 96.5 304 PHE B C 1
ATOM 5294 O O . PHE B 1 304 ? -1.041 -1.347 1.809 1 96.5 304 PHE B O 1
ATOM 5301 N N . GLY B 1 305 ? -1.151 0.725 2.686 1 95.44 305 GLY B N 1
ATOM 5302 C CA . GLY B 1 305 ? 0.172 1.133 2.24 1 95.44 305 GLY B CA 1
ATOM 5303 C C . GLY B 1 305 ? 1.216 1.071 3.34 1 95.44 305 GLY B C 1
ATOM 5304 O O . GLY B 1 305 ? 0.895 0.775 4.492 1 95.44 305 GLY B O 1
ATOM 5305 N N . ARG B 1 306 ? 2.41 1.306 2.953 1 94.5 306 ARG B N 1
ATOM 5306 C CA . ARG B 1 306 ? 3.52 1.352 3.9 1 94.5 306 ARG B CA 1
ATOM 5307 C C . ARG B 1 306 ? 3.887 2.791 4.246 1 94.5 306 ARG B C 1
ATOM 5309 O O . ARG B 1 306 ? 4.113 3.609 3.352 1 94.5 306 ARG B O 1
ATOM 5316 N N . ALA B 1 307 ? 3.947 3.072 5.523 1 94.81 307 ALA B N 1
ATOM 5317 C CA . ALA B 1 307 ? 4.387 4.395 5.965 1 94.81 307 ALA B CA 1
ATOM 5318 C C . ALA B 1 307 ? 5.902 4.539 5.836 1 94.81 307 ALA B C 1
ATOM 5320 O O . ALA B 1 307 ? 6.621 3.541 5.762 1 94.81 307 ALA B O 1
ATOM 5321 N N . MET B 1 308 ? 6.328 5.738 5.777 1 93.88 308 MET B N 1
ATOM 5322 C CA . MET B 1 308 ? 7.766 5.996 5.746 1 93.88 308 MET B CA 1
ATOM 5323 C C . MET B 1 308 ? 8.422 5.605 7.066 1 93.88 308 MET B C 1
ATOM 5325 O O . MET B 1 308 ? 9.438 4.914 7.078 1 93.88 308 MET B O 1
ATOM 5329 N N . GLU B 1 309 ? 7.801 5.98 8.141 1 95.81 309 GLU B N 1
ATOM 5330 C CA . GLU B 1 309 ? 8.367 5.801 9.469 1 95.81 309 GLU B CA 1
ATOM 5331 C C . GLU B 1 309 ? 7.816 4.551 10.148 1 95.81 309 GLU B C 1
ATOM 5333 O O . GLU B 1 309 ? 6.613 4.277 10.07 1 95.81 309 GLU B O 1
ATOM 5338 N N . ALA B 1 310 ? 8.711 3.787 10.703 1 95.25 310 ALA B N 1
ATOM 5339 C CA . ALA B 1 310 ? 8.32 2.725 11.633 1 95.25 310 ALA B CA 1
ATOM 5340 C C . ALA B 1 310 ? 8.117 3.27 13.039 1 95.25 310 ALA B C 1
ATOM 5342 O O . ALA B 1 310 ? 9.055 3.799 13.648 1 95.25 310 ALA B O 1
ATOM 5343 N N . LEU B 1 311 ? 6.926 3.195 13.555 1 97.25 311 LEU B N 1
ATOM 5344 C CA . LEU B 1 311 ? 6.613 3.662 14.898 1 97.25 311 LEU B CA 1
ATOM 5345 C C . LEU B 1 311 ? 6.312 2.488 15.82 1 97.25 311 LEU B C 1
ATOM 5347 O O . LEU B 1 311 ? 5.746 1.481 15.391 1 97.25 311 LEU B O 1
ATOM 5351 N N . ASP B 1 312 ? 6.727 2.586 17.094 1 97.5 312 ASP B N 1
ATOM 5352 C CA . ASP B 1 312 ? 6.277 1.645 18.109 1 97.5 312 ASP B CA 1
ATOM 5353 C C . ASP B 1 312 ? 4.859 1.975 18.578 1 97.5 312 ASP B C 1
ATOM 5355 O O . ASP B 1 312 ? 4.672 2.533 19.656 1 97.5 312 ASP B O 1
ATOM 5359 N N . ARG B 1 313 ? 3.902 1.539 17.844 1 98 313 ARG B N 1
ATOM 5360 C CA . ARG B 1 313 ? 2.514 1.913 18.094 1 98 313 ARG B CA 1
ATOM 5361 C C . ARG B 1 313 ? 2.002 1.29 19.391 1 98 313 ARG B C 1
ATOM 5363 O O . ARG B 1 313 ? 1.169 1.88 20.078 1 98 313 ARG B O 1
ATOM 5370 N N . THR B 1 314 ? 2.543 0.138 19.734 1 98.31 314 THR B N 1
ATOM 5371 C CA . THR B 1 314 ? 2.17 -0.452 21.016 1 98.31 314 THR B CA 1
ATOM 5372 C C . THR B 1 314 ? 2.598 0.447 22.172 1 98.31 314 THR B C 1
ATOM 5374 O O . THR B 1 314 ? 1.823 0.687 23.094 1 98.31 314 THR B O 1
ATOM 5377 N N . ALA B 1 315 ? 3.832 0.93 22.109 1 98.5 315 ALA B N 1
ATOM 5378 C CA . ALA B 1 315 ? 4.305 1.856 23.141 1 98.5 315 ALA B CA 1
ATOM 5379 C C . ALA B 1 315 ? 3.453 3.125 23.156 1 98.5 315 ALA B C 1
ATOM 5381 O O . ALA B 1 315 ? 3.17 3.668 24.234 1 98.5 315 ALA B O 1
ATOM 5382 N N . MET B 1 316 ? 3.064 3.619 22.016 1 98.81 316 MET B N 1
ATOM 5383 C CA . MET B 1 316 ? 2.225 4.809 21.922 1 98.81 316 MET B CA 1
ATOM 5384 C C . MET B 1 316 ? 0.87 4.57 22.578 1 98.81 316 MET B C 1
ATOM 5386 O O . MET B 1 316 ? 0.385 5.414 23.344 1 98.81 316 MET B O 1
ATOM 5390 N N . ILE B 1 317 ? 0.245 3.404 22.281 1 98.88 317 ILE B N 1
ATOM 5391 C CA . ILE B 1 317 ? -1.056 3.076 22.844 1 98.88 317 ILE B CA 1
ATOM 5392 C C . ILE B 1 317 ? -0.95 3.027 24.375 1 98.88 317 ILE B C 1
ATOM 5394 O O . ILE B 1 317 ? -1.801 3.576 25.078 1 98.88 317 ILE B O 1
ATOM 5398 N N . ARG B 1 318 ? 0.116 2.361 24.859 1 98.62 318 ARG B N 1
ATOM 5399 C CA . ARG B 1 318 ? 0.326 2.248 26.312 1 98.62 318 ARG B CA 1
ATOM 5400 C C . ARG B 1 318 ? 0.387 3.623 26.953 1 98.62 318 ARG B C 1
ATOM 5402 O O . ARG B 1 318 ? -0.176 3.828 28.031 1 98.62 318 ARG B O 1
ATOM 5409 N N . ALA B 1 319 ? 1.03 4.531 26.297 1 98.75 319 ALA B N 1
ATOM 5410 C CA . ALA B 1 319 ? 1.211 5.875 26.844 1 98.75 319 ALA B CA 1
ATOM 5411 C C . ALA B 1 319 ? -0.091 6.668 26.781 1 98.75 319 ALA B C 1
ATOM 5413 O O . ALA B 1 319 ? -0.391 7.449 27.688 1 98.75 319 ALA B O 1
ATOM 5414 N N . VAL B 1 320 ? -0.901 6.496 25.781 1 98.81 320 VAL B N 1
ATOM 5415 C CA . VAL B 1 320 ? -2.012 7.391 25.469 1 98.81 320 VAL B CA 1
ATOM 5416 C C . VAL B 1 320 ? -3.301 6.848 26.078 1 98.81 320 VAL B C 1
ATOM 5418 O O . VAL B 1 320 ? -4.238 7.605 26.344 1 98.81 320 VAL B O 1
ATOM 5421 N N . TYR B 1 321 ? -3.416 5.551 26.391 1 98.88 321 TYR B N 1
ATOM 5422 C CA . TYR B 1 321 ? -4.656 4.891 26.781 1 98.88 321 TYR B CA 1
ATOM 5423 C C . TYR B 1 321 ? -5.215 5.5 28.062 1 98.88 321 TYR B C 1
ATOM 5425 O O . TYR B 1 321 ? -6.422 5.734 28.172 1 98.88 321 TYR B O 1
ATOM 5433 N N . PRO B 1 322 ? -4.367 5.773 29.078 1 98.75 322 PRO B N 1
ATOM 5434 C CA . PRO B 1 322 ? -4.922 6.438 30.266 1 98.75 322 PRO B CA 1
ATOM 5435 C C . PRO B 1 322 ? -5.605 7.762 29.922 1 98.75 322 PRO B C 1
ATOM 5437 O O . PRO B 1 322 ? -6.609 8.117 30.547 1 98.75 322 PRO B O 1
ATOM 5440 N N . GLU B 1 323 ? -5.051 8.508 28.969 1 98.75 323 GLU B N 1
ATOM 5441 C CA . GLU B 1 323 ? -5.664 9.766 28.547 1 98.75 323 GLU B CA 1
ATOM 5442 C C . GLU B 1 323 ? -7.008 9.516 27.859 1 98.75 323 GLU B C 1
ATOM 5444 O O . GLU B 1 323 ? -7.938 10.312 28 1 98.75 323 GLU B O 1
ATOM 5449 N N . LEU B 1 324 ? -7.074 8.461 27.062 1 98.81 324 LEU B N 1
ATOM 5450 C CA . LEU B 1 324 ? -8.336 8.086 26.422 1 98.81 324 LEU B CA 1
ATOM 5451 C C . LEU B 1 324 ? -9.406 7.785 27.469 1 98.81 324 LEU B C 1
ATOM 5453 O O . LEU B 1 324 ? -10.555 8.203 27.328 1 98.81 324 LEU B O 1
ATOM 5457 N N . LEU B 1 325 ? -9.039 7.027 28.531 1 98.56 325 LEU B N 1
ATOM 5458 C CA . LEU B 1 325 ? -9.969 6.742 29.609 1 98.56 325 LEU B CA 1
ATOM 5459 C C . LEU B 1 325 ? -10.438 8.031 30.281 1 98.56 325 LEU B C 1
ATOM 5461 O O . LEU B 1 325 ? -11.617 8.18 30.594 1 98.56 325 LEU B O 1
ATOM 5465 N N . ALA B 1 326 ? -9.5 8.938 30.5 1 98.44 326 ALA B N 1
ATOM 5466 C CA . ALA B 1 326 ? -9.828 10.219 31.109 1 98.44 326 ALA B CA 1
ATOM 5467 C C . ALA B 1 326 ? -10.773 11.023 30.219 1 98.44 326 ALA B C 1
ATOM 5469 O O . ALA B 1 326 ? -11.711 11.656 30.719 1 98.44 326 ALA B O 1
ATOM 5470 N N . MET B 1 327 ? -10.5 11.055 28.938 1 98.25 327 MET B N 1
ATOM 5471 C CA . MET B 1 327 ? -11.359 11.75 27.984 1 98.25 327 MET B CA 1
ATOM 5472 C C . MET B 1 327 ? -12.773 11.164 28 1 98.25 327 MET B C 1
ATOM 5474 O O . MET B 1 327 ? -13.758 11.906 27.984 1 98.25 327 MET B O 1
ATOM 5478 N N . LYS B 1 328 ? -12.805 9.859 27.984 1 97.94 328 LYS B N 1
ATOM 5479 C CA . LYS B 1 328 ? -14.102 9.195 28.031 1 97.94 328 LYS B CA 1
ATOM 5480 C C . LYS B 1 328 ? -14.852 9.555 29.312 1 97.94 328 LYS B C 1
ATOM 5482 O O . LYS B 1 328 ? -16.047 9.859 29.266 1 97.94 328 LYS B O 1
ATOM 5487 N N . ALA B 1 329 ? -14.203 9.508 30.422 1 97.62 329 ALA B N 1
ATOM 5488 C CA . ALA B 1 329 ? -14.797 9.844 31.719 1 97.62 329 ALA B CA 1
ATOM 5489 C C . ALA B 1 329 ? -15.297 11.281 31.734 1 97.62 329 ALA B C 1
ATOM 5491 O O . ALA B 1 329 ? -16.297 11.594 32.375 1 97.62 329 ALA B O 1
ATOM 5492 N N . ALA B 1 330 ? -14.625 12.117 31.031 1 97.88 330 ALA B N 1
ATOM 5493 C CA . ALA B 1 330 ? -14.977 13.539 30.984 1 97.88 330 ALA B CA 1
ATOM 5494 C C . ALA B 1 330 ? -16.125 13.781 30.016 1 97.88 330 ALA B C 1
ATOM 5496 O O . ALA B 1 330 ? -16.594 14.914 29.875 1 97.88 330 ALA B O 1
ATOM 5497 N N . GLY B 1 331 ? -16.578 12.789 29.281 1 97.31 331 GLY B N 1
ATOM 5498 C CA . GLY B 1 331 ? -17.734 12.891 28.406 1 97.31 331 GLY B CA 1
ATOM 5499 C C . GLY B 1 331 ? -17.375 13.406 27.016 1 97.31 331 GLY B C 1
ATOM 5500 O O . GLY B 1 331 ? -18.234 13.953 26.328 1 97.31 331 GLY B O 1
ATOM 5501 N N . ARG B 1 332 ? -16.094 13.305 26.625 1 97.12 332 ARG B N 1
ATOM 5502 C CA . ARG B 1 332 ? -15.711 13.703 25.281 1 97.12 332 ARG B CA 1
ATOM 5503 C C . ARG B 1 332 ? -16.469 12.883 24.234 1 97.12 332 ARG B C 1
ATOM 5505 O O . ARG B 1 332 ? -16.766 11.711 24.453 1 97.12 332 ARG B O 1
ATOM 5512 N N . PRO B 1 333 ? -16.797 13.531 23.109 1 94.75 333 PRO B N 1
ATOM 5513 C CA . PRO B 1 333 ? -17.516 12.812 22.062 1 94.75 333 PRO B CA 1
ATOM 5514 C C . PRO B 1 333 ? -16.766 11.57 21.578 1 94.75 333 PRO B C 1
ATOM 5516 O O . PRO B 1 333 ? -15.539 11.586 21.469 1 94.75 333 PRO B O 1
ATOM 5519 N N . GLU B 1 334 ? -17.484 10.555 21.156 1 95.12 334 GLU B N 1
ATOM 5520 C CA . GLU B 1 334 ? -16.938 9.273 20.734 1 95.12 334 GLU B CA 1
ATOM 5521 C C . GLU B 1 334 ? -16.031 9.43 19.516 1 95.12 334 GLU B C 1
ATOM 5523 O O . GLU B 1 334 ? -15.023 8.727 19.391 1 95.12 334 GLU B O 1
ATOM 5528 N N . HIS B 1 335 ? -16.406 10.32 18.641 1 94.5 335 HIS B N 1
ATOM 5529 C CA . HIS B 1 335 ? -15.609 10.469 17.422 1 94.5 335 HIS B CA 1
ATOM 5530 C C . HIS B 1 335 ? -14.227 11.031 17.75 1 94.5 335 HIS B C 1
ATOM 5532 O O . HIS B 1 335 ? -13.25 10.719 17.062 1 94.5 335 HIS B O 1
ATOM 5538 N N . GLU B 1 336 ? -14.102 11.891 18.781 1 96.88 336 GLU B N 1
ATOM 5539 C CA . GLU B 1 336 ? -12.797 12.406 19.172 1 96.88 336 GLU B CA 1
ATOM 5540 C C . GLU B 1 336 ? -11.898 11.281 19.703 1 96.88 336 GLU B C 1
ATOM 5542 O O . GLU B 1 336 ? -10.703 11.25 19.391 1 96.88 336 GLU B O 1
ATOM 5547 N N . LEU B 1 337 ? -12.516 10.367 20.516 1 98.38 337 LEU B N 1
ATOM 5548 C CA . LEU B 1 337 ? -11.766 9.219 21.016 1 98.38 337 LEU B CA 1
ATOM 5549 C C . LEU B 1 337 ? -11.305 8.336 19.859 1 98.38 337 LEU B C 1
ATOM 5551 O O . LEU B 1 337 ? -10.148 7.898 19.828 1 98.38 337 LEU B O 1
ATOM 5555 N N . ALA B 1 338 ? -12.172 8.109 18.891 1 97.94 338 ALA B N 1
ATOM 5556 C CA . ALA B 1 338 ? -11.844 7.293 17.719 1 97.94 338 ALA B CA 1
ATOM 5557 C C . ALA B 1 338 ? -10.719 7.922 16.906 1 97.94 338 ALA B C 1
ATOM 5559 O O . ALA B 1 338 ? -9.867 7.219 16.375 1 97.94 338 ALA B O 1
ATOM 5560 N N . ASN B 1 339 ? -10.758 9.266 16.812 1 98.38 339 ASN B N 1
ATOM 5561 C CA . ASN B 1 339 ? -9.703 9.969 16.094 1 98.38 339 ASN B CA 1
ATOM 5562 C C . ASN B 1 339 ? -8.336 9.742 16.734 1 98.38 339 ASN B C 1
ATOM 5564 O O . ASN B 1 339 ? -7.355 9.469 16.047 1 98.38 339 ASN B O 1
ATOM 5568 N N . VAL B 1 340 ? -8.266 9.844 18.062 1 98.88 340 VAL B N 1
ATOM 5569 C CA . VAL B 1 340 ? -7.016 9.625 18.781 1 98.88 340 VAL B CA 1
ATOM 5570 C C . VAL B 1 340 ? -6.539 8.195 18.562 1 98.88 340 VAL B C 1
ATOM 5572 O O . VAL B 1 340 ? -5.355 7.961 18.297 1 98.88 340 VAL B O 1
ATOM 5575 N N . ILE B 1 341 ? -7.453 7.25 18.641 1 98.81 341 ILE B N 1
ATOM 5576 C CA . ILE B 1 341 ? -7.117 5.84 18.5 1 98.81 341 ILE B CA 1
ATOM 5577 C C . ILE B 1 341 ? -6.582 5.578 17.094 1 98.81 341 ILE B C 1
ATOM 5579 O O . ILE B 1 341 ? -5.543 4.934 16.938 1 98.81 341 ILE B O 1
ATOM 5583 N N . ASN B 1 342 ? -7.184 6.113 16.062 1 98.19 342 ASN B N 1
ATOM 5584 C CA . ASN B 1 342 ? -6.742 5.926 14.68 1 98.19 342 ASN B CA 1
ATOM 5585 C C . ASN B 1 342 ? -5.367 6.543 14.445 1 98.19 342 ASN B C 1
ATOM 5587 O O . ASN B 1 342 ? -4.578 6.023 13.656 1 98.19 342 ASN B O 1
ATOM 5591 N N . ALA B 1 343 ? -5.121 7.648 15.062 1 98.5 343 ALA B N 1
ATOM 5592 C CA . ALA B 1 343 ? -3.832 8.312 14.906 1 98.5 343 ALA B CA 1
ATOM 5593 C C . ALA B 1 343 ? -2.729 7.551 15.625 1 98.5 343 ALA B C 1
ATOM 5595 O O . ALA B 1 343 ? -1.541 7.773 15.375 1 98.5 343 ALA B O 1
ATOM 5596 N N . THR B 1 344 ? -3.08 6.621 16.531 1 98.75 344 THR B N 1
ATOM 5597 C CA . THR B 1 344 ? -2.119 6.016 17.453 1 98.75 344 THR B CA 1
ATOM 5598 C C . THR B 1 344 ? -1.876 4.555 17.094 1 98.75 344 THR B C 1
ATOM 5600 O O . THR B 1 344 ? -0.728 4.121 16.969 1 98.75 344 THR B O 1
ATOM 5603 N N . ALA B 1 345 ? -2.949 3.812 16.844 1 98.5 345 ALA B N 1
ATOM 5604 C CA . ALA B 1 345 ? -2.908 2.355 16.766 1 98.5 345 ALA B CA 1
ATOM 5605 C C . ALA B 1 345 ? -2.863 1.88 15.32 1 98.5 345 ALA B C 1
ATOM 5607 O O . ALA B 1 345 ? -3.27 2.605 14.406 1 98.5 345 ALA B O 1
ATOM 5608 N N . GLU B 1 346 ? -2.344 0.679 15.125 1 97.12 346 GLU B N 1
ATOM 5609 C CA . GLU B 1 346 ? -2.346 0.034 13.82 1 97.12 346 GLU B CA 1
ATOM 5610 C C . GLU B 1 346 ? -3.768 -0.281 13.359 1 97.12 346 GLU B C 1
ATOM 5612 O O . GLU B 1 346 ? -4.496 -1.013 14.039 1 97.12 346 GLU B O 1
ATOM 5617 N N . GLY B 1 347 ? -4.113 0.218 12.18 1 95.5 347 GLY B N 1
ATOM 5618 C CA . GLY B 1 347 ? -5.508 0.181 11.766 1 95.5 347 GLY B CA 1
ATOM 5619 C C . GLY B 1 347 ? -5.828 -0.976 10.836 1 95.5 347 GLY B C 1
ATOM 5620 O O . GLY B 1 347 ? -6.984 -1.179 10.461 1 95.5 347 GLY B O 1
ATOM 5621 N N . TYR B 1 348 ? -4.883 -1.745 10.414 1 95 348 TYR B N 1
ATOM 5622 C CA . TYR B 1 348 ? -5.07 -2.883 9.523 1 95 348 TYR B CA 1
ATOM 5623 C C . TYR B 1 348 ? -4.578 -4.172 10.164 1 95 348 TYR B C 1
ATOM 5625 O O . TYR B 1 348 ? -3.65 -4.148 10.984 1 95 348 TYR B O 1
ATOM 5633 N N . ALA B 1 349 ? -5.16 -5.25 9.805 1 93.31 349 ALA B N 1
ATOM 5634 C CA . ALA B 1 349 ? -4.895 -6.523 10.469 1 93.31 349 ALA B CA 1
ATOM 5635 C C . ALA B 1 349 ? -3.559 -7.109 10.016 1 93.31 349 ALA B C 1
ATOM 5637 O O . ALA B 1 349 ? -2.959 -7.922 10.719 1 93.31 349 ALA B O 1
ATOM 5638 N N . PHE B 1 350 ? -3.08 -6.684 8.836 1 94 350 PHE B N 1
ATOM 5639 C CA . PHE B 1 350 ? -1.929 -7.332 8.219 1 94 350 PHE B CA 1
ATOM 5640 C C . PHE B 1 350 ? -0.771 -6.348 8.07 1 94 350 PHE B C 1
ATOM 5642 O O . PHE B 1 350 ? -0.973 -5.133 8.109 1 94 350 PHE B O 1
ATOM 5649 N N . PRO B 1 351 ? 0.492 -6.887 7.898 1 94.94 351 PRO B N 1
ATOM 5650 C CA . PRO B 1 351 ? 0.859 -8.305 7.875 1 94.94 351 PRO B CA 1
ATOM 5651 C C . PRO B 1 351 ? 0.802 -8.953 9.258 1 94.94 351 PRO B C 1
ATOM 5653 O O . PRO B 1 351 ? 0.875 -8.25 10.273 1 94.94 351 PRO B O 1
ATOM 5656 N N . THR B 1 352 ? 0.637 -10.211 9.32 1 94.25 352 THR B N 1
ATOM 5657 C CA . THR B 1 352 ? 0.695 -11 10.547 1 94.25 352 THR B CA 1
ATOM 5658 C C . THR B 1 352 ? 1.326 -12.367 10.281 1 94.25 352 THR B C 1
ATOM 5660 O O . THR B 1 352 ? 1.609 -12.711 9.133 1 94.25 352 THR B O 1
ATOM 5663 N N . ASN B 1 353 ? 1.741 -13.062 11.367 1 94 353 ASN B N 1
ATOM 5664 C CA . ASN B 1 353 ? 2.199 -14.445 11.266 1 94 353 ASN B CA 1
ATOM 5665 C C . ASN B 1 353 ? 1.031 -15.422 11.273 1 94 353 ASN B C 1
ATOM 5667 O O . ASN B 1 353 ? 0.542 -15.805 12.336 1 94 353 ASN B O 1
ATOM 5671 N N . LEU B 1 354 ? 0.711 -15.883 10.141 1 89.44 354 LEU B N 1
ATOM 5672 C CA . LEU B 1 354 ? -0.514 -16.656 9.992 1 89.44 354 LEU B CA 1
ATOM 5673 C C . LEU B 1 354 ? -0.358 -18.047 10.609 1 89.44 354 LEU B C 1
ATOM 5675 O O . LEU B 1 354 ? -1.346 -18.75 10.812 1 89.44 354 LEU B O 1
ATOM 5679 N N . ASP B 1 355 ? 0.882 -18.438 11.016 1 87.25 355 ASP B N 1
ATOM 5680 C CA . ASP B 1 355 ? 1.056 -19.641 11.828 1 87.25 355 ASP B CA 1
ATOM 5681 C C . ASP B 1 355 ? 0.526 -19.422 13.242 1 87.25 355 ASP B C 1
ATOM 5683 O O . ASP B 1 355 ? 0.072 -20.375 13.891 1 87.25 355 ASP B O 1
ATOM 5687 N N . LEU B 1 356 ? 0.589 -18.156 13.664 1 86.94 356 LEU B N 1
ATOM 5688 C CA . LEU B 1 356 ? 0.253 -17.844 15.047 1 86.94 356 LEU B CA 1
ATOM 5689 C C . LEU B 1 356 ? -1.081 -17.109 15.125 1 86.94 356 LEU B C 1
ATOM 5691 O O . LEU B 1 356 ? -1.696 -17.047 16.188 1 86.94 356 LEU B O 1
ATOM 5695 N N . ASP B 1 357 ? -1.462 -16.516 14.023 1 88.56 357 ASP B N 1
ATOM 5696 C CA . ASP B 1 357 ? -2.631 -15.641 13.992 1 88.56 357 ASP B CA 1
ATOM 5697 C C . ASP B 1 357 ? -3.592 -16.047 12.883 1 88.56 357 ASP B C 1
ATOM 5699 O O . ASP B 1 357 ? -3.965 -15.227 12.039 1 88.56 357 ASP B O 1
ATOM 5703 N N . GLN B 1 358 ? -4 -17.281 12.922 1 78.5 358 GLN B N 1
ATOM 5704 C CA . GLN B 1 358 ? -4.883 -17.781 11.883 1 78.5 358 GLN B CA 1
ATOM 5705 C C . GLN B 1 358 ? -6.277 -17.172 11.992 1 78.5 358 GLN B C 1
ATOM 5707 O O . GLN B 1 358 ? -6.805 -17.016 13.094 1 78.5 358 GLN B O 1
ATOM 5712 N N . PRO B 1 359 ? -6.73 -16.703 10.891 1 75.06 359 PRO B N 1
ATOM 5713 C CA . PRO B 1 359 ? -8.102 -16.188 10.945 1 75.06 359 PRO B CA 1
ATOM 5714 C C . PRO B 1 359 ? -9.148 -17.281 11.055 1 75.06 359 PRO B C 1
ATOM 5716 O O . PRO B 1 359 ? -9.617 -17.797 10.039 1 75.06 359 PRO B O 1
ATOM 5719 N N . ILE B 1 360 ? -9.438 -17.703 12.141 1 63.78 360 ILE B N 1
ATOM 5720 C CA . ILE B 1 360 ? -10.445 -18.734 12.352 1 63.78 360 ILE B CA 1
ATOM 5721 C C . ILE B 1 360 ? -11.797 -18.094 12.656 1 63.78 360 ILE B C 1
ATOM 5723 O O . ILE B 1 360 ? -11.93 -17.359 13.633 1 63.78 360 ILE B O 1
ATOM 5727 N N . GLY B 1 361 ? -12.719 -18.359 11.836 1 62.44 361 GLY B N 1
ATOM 5728 C CA . GLY B 1 361 ? -14.062 -17.828 12.008 1 62.44 361 GLY B CA 1
ATOM 5729 C C . GLY B 1 361 ? -14.203 -16.391 11.523 1 62.44 361 GLY B C 1
ATOM 5730 O O . GLY B 1 361 ? -15.258 -15.773 11.695 1 62.44 361 GLY B O 1
ATOM 5731 N N . SER B 1 362 ? -13.102 -15.812 11.219 1 70.38 362 SER B N 1
ATOM 5732 C CA . SER B 1 362 ? -13.117 -14.453 10.695 1 70.38 362 SER B CA 1
ATOM 5733 C C . SER B 1 362 ? -12.18 -14.305 9.5 1 70.38 362 SER B C 1
ATOM 5735 O O . SER B 1 362 ? -11.312 -15.148 9.281 1 70.38 362 SER B O 1
ATOM 5737 N N . LEU B 1 363 ? -12.445 -13.312 8.742 1 75.44 363 LEU B N 1
ATOM 5738 C CA . LEU B 1 363 ? -11.641 -13.062 7.555 1 75.44 363 LEU B CA 1
ATOM 5739 C C . LEU B 1 363 ? -10.242 -12.586 7.945 1 75.44 363 LEU B C 1
ATOM 5741 O O . LEU B 1 363 ? -9.266 -12.883 7.25 1 75.44 363 LEU B O 1
ATOM 5745 N N . ALA B 1 364 ? -10.266 -11.797 9.078 1 85.06 364 ALA B N 1
ATOM 5746 C CA . ALA B 1 364 ? -9 -11.227 9.523 1 85.06 364 ALA B CA 1
ATOM 5747 C C . ALA B 1 364 ? -8.961 -11.102 11.047 1 85.06 364 ALA B C 1
ATOM 5749 O O . ALA B 1 364 ? -10.008 -10.984 11.688 1 85.06 364 ALA B O 1
ATOM 5750 N N . PRO B 1 365 ? -7.754 -11.273 11.586 1 89 365 PRO B N 1
ATOM 5751 C CA . PRO B 1 365 ? -7.629 -10.938 13.008 1 89 365 PRO B CA 1
ATOM 5752 C C . PRO B 1 365 ? -7.891 -9.461 13.297 1 89 365 PRO B C 1
ATOM 5754 O O . PRO B 1 365 ? -7.801 -8.633 12.391 1 89 365 PRO B O 1
ATOM 5757 N N . PRO B 1 366 ? -8.258 -9.18 14.539 1 91.56 366 PRO B N 1
ATOM 5758 C CA . PRO B 1 366 ? -8.477 -7.77 14.859 1 91.56 366 PRO B CA 1
ATOM 5759 C C . PRO B 1 366 ? -7.207 -6.93 14.711 1 91.56 366 PRO B C 1
ATOM 5761 O O . PRO B 1 366 ? -6.109 -7.402 15.023 1 91.56 366 PRO B O 1
ATOM 5764 N N . SER B 1 367 ? -7.41 -5.734 14.266 1 94.25 367 SER B N 1
ATOM 5765 C CA . SER B 1 367 ? -6.316 -4.766 14.273 1 94.25 367 SER B CA 1
ATOM 5766 C C . SER B 1 367 ? -6.098 -4.195 15.672 1 94.25 367 SER B C 1
ATOM 5768 O O . SER B 1 367 ? -6.902 -4.426 16.578 1 94.25 367 SER B O 1
ATOM 5770 N N . GLN B 1 368 ? -5.02 -3.424 15.883 1 97.06 368 GLN B N 1
ATOM 5771 C CA . GLN B 1 368 ? -4.832 -2.744 17.156 1 97.06 368 GLN B CA 1
ATOM 5772 C C . GLN B 1 368 ? -5.961 -1.751 17.422 1 97.06 368 GLN B C 1
ATOM 5774 O O . GLN B 1 368 ? -6.379 -1.57 18.578 1 97.06 368 GLN B O 1
ATOM 5779 N N . VAL B 1 369 ? -6.406 -1.026 16.375 1 97.94 369 VAL B N 1
ATOM 5780 C CA . VAL B 1 369 ? -7.516 -0.094 16.547 1 97.94 369 VAL B CA 1
ATOM 5781 C C . VAL B 1 369 ? -8.734 -0.831 17.109 1 97.94 369 VAL B C 1
ATOM 5783 O O . VAL B 1 369 ? -9.375 -0.354 18.047 1 97.94 369 VAL B O 1
ATOM 5786 N N . ASP B 1 370 ? -9.047 -1.999 16.516 1 95.94 370 ASP B N 1
ATOM 5787 C CA . ASP B 1 370 ? -10.164 -2.799 17.016 1 95.94 370 ASP B CA 1
ATOM 5788 C C . ASP B 1 370 ? -9.977 -3.148 18.484 1 95.94 370 ASP B C 1
ATOM 5790 O O . ASP B 1 370 ? -10.914 -3.037 19.281 1 95.94 370 ASP B O 1
ATOM 5794 N N . THR B 1 371 ? -8.773 -3.566 18.828 1 97.56 371 THR B N 1
ATOM 5795 C CA . THR B 1 371 ? -8.453 -3.992 20.188 1 97.56 371 THR B CA 1
ATOM 5796 C C . THR B 1 371 ? -8.609 -2.836 21.172 1 97.56 371 THR B C 1
ATOM 5798 O O . THR B 1 371 ? -9.188 -3.004 22.25 1 97.56 371 THR B O 1
ATOM 5801 N N . VAL B 1 372 ? -8.148 -1.65 20.828 1 98.69 372 VAL B N 1
ATOM 5802 C CA . VAL B 1 372 ? -8.195 -0.494 21.719 1 98.69 372 VAL B CA 1
ATOM 5803 C C . VAL B 1 372 ? -9.633 0.008 21.828 1 98.69 372 VAL B C 1
ATOM 5805 O O . VAL B 1 372 ? -10.07 0.385 22.922 1 98.69 372 VAL B O 1
ATOM 5808 N N . LEU B 1 373 ? -10.328 0.05 20.688 1 98.06 373 LEU B N 1
ATOM 5809 C CA . LEU B 1 373 ? -11.727 0.456 20.719 1 98.06 373 LEU B CA 1
ATOM 5810 C C . LEU B 1 373 ? -12.531 -0.44 21.672 1 98.06 373 LEU B C 1
ATOM 5812 O O . LEU B 1 373 ? -13.32 0.051 22.469 1 98.06 373 LEU B O 1
ATOM 5816 N N . GLU B 1 374 ? -12.328 -1.742 21.562 1 97.56 374 GLU B N 1
ATOM 5817 C CA . GLU B 1 374 ? -13.039 -2.686 22.422 1 97.56 374 GLU B CA 1
ATOM 5818 C C . GLU B 1 374 ? -12.633 -2.51 23.875 1 97.56 374 GLU B C 1
ATOM 5820 O O . GLU B 1 374 ? -13.477 -2.572 24.781 1 97.56 374 GLU B O 1
ATOM 5825 N N . ALA B 1 375 ? -11.352 -2.344 24.094 1 98.38 375 ALA B N 1
ATOM 5826 C CA . ALA B 1 375 ? -10.859 -2.139 25.453 1 98.38 375 ALA B CA 1
ATOM 5827 C C . ALA B 1 375 ? -11.477 -0.893 26.078 1 98.38 375 ALA B C 1
ATOM 5829 O O . ALA B 1 375 ? -11.844 -0.898 27.25 1 98.38 375 ALA B O 1
ATOM 5830 N N . LEU B 1 376 ? -11.539 0.185 25.312 1 98.06 376 LEU B N 1
ATOM 5831 C CA . LEU B 1 376 ? -12.117 1.429 25.812 1 98.06 376 LEU B CA 1
ATOM 5832 C C . LEU B 1 376 ? -13.609 1.263 26.094 1 98.06 376 LEU B C 1
ATOM 5834 O O . LEU B 1 376 ? -14.125 1.771 27.094 1 98.06 376 LEU B O 1
ATOM 5838 N N . ALA B 1 377 ? -14.328 0.581 25.172 1 97.06 377 ALA B N 1
ATOM 5839 C CA . ALA B 1 377 ? -15.758 0.36 25.312 1 97.06 377 ALA B CA 1
ATOM 5840 C C . ALA B 1 377 ? -16.078 -0.442 26.578 1 97.06 377 ALA B C 1
ATOM 5842 O O . ALA B 1 377 ? -17.078 -0.201 27.234 1 97.06 377 ALA B O 1
ATOM 5843 N N . THR B 1 378 ? -15.219 -1.36 26.906 1 96.94 378 THR B N 1
ATOM 5844 C CA . THR B 1 378 ? -15.453 -2.236 28.047 1 96.94 378 THR B CA 1
ATOM 5845 C C . THR B 1 378 ? -14.688 -1.745 29.281 1 96.94 378 THR B C 1
ATOM 5847 O O . THR B 1 378 ? -14.641 -2.43 30.297 1 96.94 378 THR B O 1
ATOM 5850 N N . ARG B 1 379 ? -14.039 -0.612 29.203 1 95.44 379 ARG B N 1
ATOM 5851 C CA . ARG B 1 379 ? -13.328 0.058 30.281 1 95.44 379 ARG B CA 1
ATOM 5852 C C . ARG B 1 379 ? -12.258 -0.853 30.875 1 95.44 379 ARG B C 1
ATOM 5854 O O . ARG B 1 379 ? -12.195 -1.021 32.094 1 95.44 379 ARG B O 1
ATOM 5861 N N . ARG B 1 380 ? -11.578 -1.481 30.016 1 97.88 380 ARG B N 1
ATOM 5862 C CA . ARG B 1 380 ? -10.445 -2.268 30.484 1 97.88 380 ARG B CA 1
ATOM 5863 C C . ARG B 1 380 ? -9.383 -1.372 31.125 1 97.88 380 ARG B C 1
ATOM 5865 O O . ARG B 1 380 ? -9.211 -0.222 30.719 1 97.88 380 ARG B O 1
ATOM 5872 N N . THR B 1 381 ? -8.688 -1.935 32.156 1 98.31 381 THR B N 1
ATOM 5873 C CA . THR B 1 381 ? -7.582 -1.209 32.75 1 98.31 381 THR B CA 1
ATOM 5874 C C . THR B 1 381 ? -6.379 -1.169 31.812 1 98.31 381 THR B C 1
ATOM 5876 O O . THR B 1 381 ? -6.289 -1.966 30.875 1 98.31 381 THR B O 1
ATOM 5879 N N . PRO B 1 382 ? -5.504 -0.203 32.031 1 98.31 382 PRO B N 1
ATOM 5880 C CA . PRO B 1 382 ? -4.27 -0.171 31.234 1 98.31 382 PRO B CA 1
ATOM 5881 C C . PRO B 1 382 ? -3.506 -1.492 31.281 1 98.31 382 PRO B C 1
ATOM 5883 O O . PRO B 1 382 ? -2.951 -1.925 30.281 1 98.31 382 PRO B O 1
ATOM 5886 N N . ALA B 1 383 ? -3.488 -2.146 32.406 1 98.31 383 ALA B N 1
ATOM 5887 C CA . ALA B 1 383 ? -2.787 -3.42 32.531 1 98.31 383 ALA B CA 1
ATOM 5888 C C . ALA B 1 383 ? -3.443 -4.504 31.688 1 98.31 383 ALA B C 1
ATOM 5890 O O . ALA B 1 383 ? -2.754 -5.332 31.094 1 98.31 383 ALA B O 1
ATOM 5891 N N . GLU B 1 384 ? -4.723 -4.535 31.688 1 98.44 384 GLU B N 1
ATOM 5892 C CA . GLU B 1 384 ? -5.457 -5.5 30.875 1 98.44 384 GLU B CA 1
ATOM 5893 C C . GLU B 1 384 ? -5.207 -5.281 29.391 1 98.44 384 GLU B C 1
ATOM 5895 O O . GLU B 1 384 ? -5 -6.238 28.641 1 98.44 384 GLU B O 1
ATOM 5900 N N . LEU B 1 385 ? -5.258 -4.055 28.984 1 98.5 385 LEU B N 1
ATOM 5901 C CA . LEU B 1 385 ? -4.988 -3.738 27.578 1 98.5 385 LEU B CA 1
ATOM 5902 C C . LEU B 1 385 ? -3.553 -4.102 27.203 1 98.5 385 LEU B C 1
ATOM 5904 O O . LEU B 1 385 ? -3.299 -4.598 26.109 1 98.5 385 LEU B O 1
ATOM 5908 N N . ASP B 1 386 ? -2.648 -3.811 28.094 1 98.06 386 ASP B N 1
ATOM 5909 C CA . ASP B 1 386 ? -1.247 -4.133 27.844 1 98.06 386 ASP B CA 1
ATOM 5910 C C . ASP B 1 386 ? -1.066 -5.625 27.578 1 98.06 386 ASP B C 1
ATOM 5912 O O . ASP B 1 386 ? -0.284 -6.016 26.703 1 98.06 386 ASP B O 1
ATOM 5916 N N . THR B 1 387 ? -1.733 -6.438 28.297 1 98.06 387 THR B N 1
ATOM 5917 C CA . THR B 1 387 ? -1.679 -7.883 28.094 1 98.06 387 THR B CA 1
ATOM 5918 C C . THR B 1 387 ? -2.189 -8.258 26.703 1 98.06 387 THR B C 1
ATOM 5920 O O . THR B 1 387 ? -1.573 -9.07 26.016 1 98.06 387 THR B O 1
ATOM 5923 N N . LEU B 1 388 ? -3.309 -7.684 26.344 1 97.44 388 LEU B N 1
ATOM 5924 C CA . LEU B 1 388 ? -3.887 -7.957 25.031 1 97.44 388 LEU B CA 1
ATOM 5925 C C . LEU B 1 388 ? -2.928 -7.547 23.922 1 97.44 388 LEU B C 1
ATOM 5927 O O . LEU B 1 388 ? -2.738 -8.289 22.953 1 97.44 388 LEU B O 1
ATOM 5931 N N . LEU B 1 389 ? -2.336 -6.371 24.062 1 97.88 389 LEU B N 1
ATOM 5932 C CA . LEU B 1 389 ? -1.432 -5.844 23.047 1 97.88 389 LEU B CA 1
ATOM 5933 C C . LEU B 1 389 ? -0.164 -6.688 22.953 1 97.88 389 LEU B C 1
ATOM 5935 O O . LEU B 1 389 ? 0.358 -6.918 21.859 1 97.88 389 LEU B O 1
ATOM 5939 N N . SER B 1 390 ? 0.341 -7.102 24.078 1 97.31 390 SER B N 1
ATOM 5940 C CA . SER B 1 390 ? 1.532 -7.945 24.109 1 97.31 390 SER B CA 1
ATOM 5941 C C . SER B 1 390 ? 1.288 -9.266 23.375 1 97.31 390 SER B C 1
ATOM 5943 O O . SER B 1 390 ? 2.143 -9.727 22.625 1 97.31 390 SER B O 1
ATOM 5945 N N . GLN B 1 391 ? 0.175 -9.867 23.625 1 96.5 391 GLN B N 1
ATOM 5946 C CA . GLN B 1 391 ? -0.194 -11.102 22.938 1 96.5 391 GLN B CA 1
ATOM 5947 C C . GLN B 1 391 ? -0.33 -10.883 21.438 1 96.5 391 GLN B C 1
ATOM 5949 O O . GLN B 1 391 ? 0.084 -11.727 20.641 1 96.5 391 GLN B O 1
ATOM 5954 N N . GLN B 1 392 ? -0.941 -9.789 21.094 1 95.25 392 GLN B N 1
ATOM 5955 C CA . GLN B 1 392 ? -1.103 -9.453 19.688 1 95.25 392 GLN B CA 1
ATOM 5956 C C . GLN B 1 392 ? 0.251 -9.25 19.016 1 95.25 392 GLN B C 1
ATOM 5958 O O . GLN B 1 392 ? 0.458 -9.688 17.875 1 95.25 392 GLN B O 1
ATOM 5963 N N . ASP B 1 393 ? 1.146 -8.562 19.672 1 95.19 393 ASP B N 1
ATOM 5964 C CA . ASP B 1 393 ? 2.494 -8.352 19.156 1 95.19 393 ASP B CA 1
ATOM 5965 C C . ASP B 1 393 ? 3.201 -9.688 18.906 1 95.19 393 ASP B C 1
ATOM 5967 O O . ASP B 1 393 ? 3.883 -9.852 17.891 1 95.19 393 ASP B O 1
ATOM 5971 N N . GLU B 1 394 ? 3.033 -10.594 19.812 1 94.94 394 GLU B N 1
ATOM 5972 C CA . GLU B 1 394 ? 3.68 -11.891 19.703 1 94.94 394 GLU B CA 1
ATOM 5973 C C . GLU B 1 394 ? 3.195 -12.648 18.453 1 94.94 394 GLU B C 1
ATOM 5975 O O . GLU B 1 394 ? 3.979 -13.328 17.797 1 94.94 394 GLU B O 1
ATOM 5980 N N . ARG B 1 395 ? 1.992 -12.492 18.125 1 93.19 395 ARG B N 1
ATOM 5981 C CA . ARG B 1 395 ? 1.398 -13.211 17 1 93.19 395 ARG B CA 1
ATOM 5982 C C . ARG B 1 395 ? 1.83 -12.609 15.672 1 93.19 395 ARG B C 1
ATOM 5984 O O . ARG B 1 395 ? 1.6 -13.195 14.609 1 93.19 395 ARG B O 1
ATOM 5991 N N . ARG B 1 396 ? 2.449 -11.492 15.719 1 92.44 396 ARG B N 1
ATOM 5992 C CA . ARG B 1 396 ? 2.84 -10.82 14.484 1 92.44 396 ARG B CA 1
ATOM 5993 C C . ARG B 1 396 ? 4.305 -11.086 14.148 1 92.44 396 ARG B C 1
ATOM 5995 O O . ARG B 1 396 ? 4.773 -10.75 13.062 1 92.44 396 ARG B O 1
ATOM 6002 N N . ILE B 1 397 ? 5.02 -11.688 15.094 1 91.06 397 ILE B N 1
ATOM 6003 C CA . ILE B 1 397 ? 6.434 -11.984 14.898 1 91.06 397 ILE B CA 1
ATOM 6004 C C . ILE B 1 397 ? 6.59 -13.117 13.891 1 91.06 397 ILE B C 1
ATOM 6006 O O . ILE B 1 397 ? 6.008 -14.195 14.062 1 91.06 397 ILE B O 1
ATOM 6010 N N . PRO B 1 398 ? 7.309 -12.867 12.812 1 91.19 398 PRO B N 1
ATOM 6011 C CA . PRO B 1 398 ? 7.484 -13.906 11.797 1 91.19 398 PRO B CA 1
ATOM 6012 C C . PRO B 1 398 ? 8.273 -15.102 12.312 1 91.19 398 PRO B C 1
ATOM 6014 O O . PRO B 1 398 ? 9.109 -14.961 13.211 1 91.19 398 PRO B O 1
#

Solvent-accessible surface area (backbone atoms only — not comparable to full-atom values): 40591 Å² total; per-residue (Å²): 138,84,80,77,79,75,76,79,76,71,83,67,78,71,71,73,80,66,46,54,44,51,78,88,60,51,44,66,68,60,45,51,58,52,38,70,68,77,64,58,59,82,76,39,74,82,35,78,48,64,58,95,47,27,44,28,32,46,39,75,82,57,57,88,54,50,72,68,58,45,52,52,51,27,42,46,49,38,44,29,40,56,82,35,31,15,38,40,35,28,43,57,45,39,58,51,69,53,41,49,53,42,46,53,51,51,51,52,50,52,52,52,41,51,72,72,65,53,81,36,59,54,61,86,48,69,68,74,54,39,47,56,39,62,58,32,49,55,50,38,20,67,73,36,25,60,52,36,43,63,54,42,26,38,61,57,64,47,47,56,40,26,31,64,44,8,82,38,29,35,55,43,27,35,33,38,30,39,25,52,70,26,70,52,49,74,53,37,44,43,56,60,65,50,51,48,57,78,90,53,53,51,58,32,25,30,68,53,60,65,42,35,32,60,34,33,41,34,32,36,35,28,60,34,70,24,50,61,52,38,15,36,57,31,35,32,56,18,37,43,64,37,77,41,40,86,69,33,46,78,35,66,71,48,42,51,50,43,74,73,61,44,46,65,61,62,41,45,49,14,16,31,39,38,32,30,23,45,24,40,27,28,48,29,37,11,74,35,88,78,48,68,36,35,29,47,31,32,49,31,20,18,49,58,32,58,45,65,63,34,68,52,32,68,62,29,41,66,46,30,46,64,46,51,54,52,40,51,74,70,64,54,59,68,66,34,55,51,30,28,39,32,49,42,28,49,51,40,53,52,46,22,12,51,86,66,47,60,26,70,92,31,81,50,53,78,21,50,33,55,51,50,53,52,34,61,75,68,63,53,51,72,66,57,48,49,52,54,51,53,54,52,54,59,27,36,54,85,137,83,82,77,78,77,75,80,77,72,82,69,77,72,69,70,79,66,48,54,45,51,78,88,61,53,44,68,67,60,45,51,58,52,37,70,68,78,64,57,57,82,78,39,74,82,35,78,44,64,58,94,48,27,45,29,32,44,40,76,80,57,56,87,56,50,73,68,55,45,51,53,51,27,42,46,49,37,44,29,38,56,81,34,32,15,37,40,36,28,43,57,45,38,57,51,69,52,40,50,55,44,46,52,51,50,50,52,50,52,51,51,41,52,72,72,64,53,81,37,59,50,60,86,48,69,68,74,54,37,48,58,39,65,58,32,50,54,50,36,20,68,73,37,23,61,51,36,44,64,54,41,25,36,60,58,63,47,47,56,40,27,31,63,42,8,81,39,29,35,56,42,28,35,33,39,31,38,26,52,70,25,69,53,49,71,54,36,42,44,56,59,67,49,50,48,56,77,89,53,52,52,58,31,24,30,68,52,61,64,42,34,33,60,36,33,42,33,33,36,36,29,60,36,69,25,51,62,52,39,16,37,57,30,34,32,56,20,37,43,65,36,76,42,40,86,69,33,45,76,37,66,70,48,42,52,50,44,73,72,61,43,44,68,62,62,41,46,49,14,15,31,40,38,32,28,21,45,24,38,27,26,48,30,38,9,74,35,88,78,50,67,36,34,29,47,30,31,50,32,21,18,49,59,32,57,44,65,63,34,68,52,33,67,61,27,41,68,47,30,47,64,46,51,53,50,39,51,74,70,64,54,58,67,67,34,56,50,30,30,41,30,48,42,26,49,52,39,54,50,46,21,11,53,86,67,46,59,24,69,91,31,81,48,52,78,20,50,31,55,52,50,53,51,34,61,75,69,63,53,50,72,68,56,48,49,52,54,50,52,54,52,54,59,28,37,54,85